Protein AF-A0A7J6PJ29-F1 (afdb_monomer_lite)

Sequence (1153 aa):
MRRGGLGAAGVARRRQENRRMERIGESLEAVRLETVKEQCDTFKERLQEFATKYRSKIESDATFRAQFLGMCQSVGVDPLQSTKSVFGSMLGLGRFYAELGVQILTLCLATREDNGGLLDMDDCLAMLQNVRATTSDAISREDVTKAISELSVLGAGGVSIVWGERGKAFISSVPDAFNADQTSAISLIVSQGGHISLTELARQLDWTAERTDNASSSLLREGLVWLDVDPSTQERVVQQRHCEQHSMSSIMQPTGNIEALLTSSLIDILLDNYYCTLTMNGGDTSVEPLLPSIDREEVKLRSCITNLAVIAAPQIISMVLNYVPQTINVFFISRLGDADMLAAVGLANLVFNIGGVSCGYGINQAIETLVSQSRGHGGHHLASVHMAKGMCIGLLLSTILFIVLQFTEVALNFLGQDPVVAKHAMDYVNSASIGIWPAIQYDCIMRFLLCYHHPHVCTWIYAITSALHVLWCYLLVTPSSVLAGAGVAMALTFVGCWVLGILYFVFAMINPSITAIPRDALPRFTRAMFRGWWEYLKIGIPSMITLCSEWWAYEICTLIVGLLQDSAQLAAHVSVCNVSVLMFMMSYGLQTGLSAKIGAAVGSGNLHLARTYCKAAVIMGGGMLIVIEFILITFKMSIVNFYSAPEPEVMVSVYLATLLFPYLGIQEVFDFAQACMQGVFKGLGIQRYAAIVNLCSYYLCMLPLGYLFCIHFELGVFGMWTAFIVSVAAVISMVLNYIPQTINVYFISRLGDADMLAGIGLANLVFNIGGVSCGYGMNQAIETLVSQSRGQGDHKLASTSMARGMIIAMAMSTVLFGLLQLTEVLLTLLGQDPVIANHAMRYVNSASIGIWPAIQYDCIMRFLLCYHHPHVCTWIYAITSALHVFWCYVLVNPVSGLAGAGSAMALTYTTCWVLGILYFVFAMINPSITAIPRDALPRFTRAMFRGWWEYLKIGIPSMITLCSEWWAYEIATLIVGLLHDSNQLAAHVSICNLFVVIFMLSYGLQTGLSAKVGSAVGAGELHLAKLYCKAGVVIGGSMITIVILLLCIFRGSIVRLYAEKEPEVAVYELYLVRPLLCLIIPFDFAQSCMQGVFKGLGIQRYAAPVNIFSYYILMLPLGYFLSVDVGLGVDGMWLGFAAGASVIAASYTAILA

Organism: Perkinsus olseni (NCBI:txid32597)

pLDDT: mean 74.95, std 16.07, range [22.77, 96.69]

InterPro domains:
  IPR002528 Multi antimicrobial extrusion protein [PF01554] (314-475)
  IPR002528 Multi antimicrobial extrusion protein [PF01554] (542-708)
  IPR002528 Multi antimicrobial extrusion protein [PF01554] (730-890)
  IPR002528 Multi antimicrobial extrusion protein [PF01554] (957-1120)
  IPR002528 Multi antimicrobial extrusion protein [TIGR00797] (314-721)
  IPR002528 Multi antimicrobial extrusion protein [TIGR00797] (730-1134)
  IPR036388 Winged helix-like DNA-binding domain superfamily [G3DSA:1.10.10.10] (92-174)
  IPR036388 Winged helix-like DNA-binding domain superfamily [G3DSA:1.10.10.10] (175-248)
  IPR036390 Winged helix DNA-binding domain superfamily [SSF46785] (25-176)
  IPR040608 Snf8/Vps36 family [PF04157] (7-228)

Foldseek 3Di:
DDDDDPDPVVVVVVVVVVVVVVVVVVVVVVVVVVVVVVVLVVVVVVLLVVCLVCLVVLQQPPVVVVVNQVVCVVSPHHLQPDCPDPSCVRRVLVVVLQVLLVLLLVVLVVCCLAQVQKAFLVNSQVVVCVVCVVPNHRDDSVSNQVSQVVQCLLDQQGWDWDADPPGTIITGRHSDDDDPLLVLLQVVCVVVVFKDFLVVSCVVVVHDSVSSCVSLVVCVVSVQWDWDADPPPRTIMIGGNHDDDPDPPPPPDPPDDPCVQPDDDPLRVLLVVLVVVVSRPPPDPDDDQPDDPDDPDPPDLVVLLVLLCLLLVLLLLLLLLVCLLLVLLLVLLVVLVDPLLNLLSVLLVLCCCLLFQLLLLLLLLLLLQQLLLCVLSVNLLSNLLLLLLSLVVSQVSLVVSLVVLCCQLVVCVVVVHDSSSSVLSSLLNNLQSLQRSLLSNLSSLCLLCSLLSNSNLSSVQSVVLSVVLNVQCVVQCVPPVGSNSSSNSNSVSSVSSSVSSVVVLVVCCVCVVVSVRDNSNRHDPDPSSVPDSVVSCLLSVLSSLLRSLVSVLLVVLLVLLVVVVDPLLSLLSVLLVVLLSSLLSSLLSSLSSLLSQLLSCVSNVNVVSNVSSLVSLVVVLLVSLVVSLVCCLVCVLVSLPVSFDPDPVNVSSSVSSSVLSLLSSLLSVVSSVLSSVCSSCSSSSNSNVSSVLSNCLSPVQLSVQLNCQQPVVVVRSVSNSVSSNCSDQLLLLLVLVCLLLVLLLVLLVVVVDPLLSLLSVLLVLCCCQLFDLLLLLLLLLLLLQLLLCVLLVNLLSNQLLLLLSLVVSQVSLVVSLVVLLCQLVVCVVVVHDSSSSVSSSLLSNQQSLLRSLQSNLSSLCSNCLLLVNSNLSSVLSVVLSVVLNVQSVVQCPPHGNSNSSSNSNSVSSNSSSVSSVVVLVVCCVCVVVSVRDNSNHHDPDPSSVPPSVVSCLLSVLSSLLRSLVSVLLVVLLVLLVVVVDPLLSLLSVLVVVVVVSLVSVLLSLLSNLLSQLLSCVSNVNVVSNVVSLVVSCVVLVSSLVSVLVSLVSCQLVSLCVRQVPPVSSSVVNSVVSPCLSSLLSSLQSLLSSLNSSCSSVSNSVQLSVLSNCLRPVQLNVQLSCQQPVVVPRSSSNSVSSSSSSNSSSVSSVVVVD

Radius of gyration: 37.04 Å; chains: 1; bounding box: 108×107×105 Å

Secondary structure (DSSP, 8-state):
-------HHHHHHHHHHHHHHHHHHHHHHHHHHHHHHHHHHHHHHHHHHHHHHTHHHHHH-HHHHHHHHHHHHHTT--TTS-TTSHHHHHH-HHHHHHHHHHHHHHHHHHHHHHHTTEEEHHHHHHHHHHHTTTS-----HHHHHHHHHHHGGG-TTS-EEEE-TTS-EEEE--SSPPPHHHHHHHHHHHHTTSEEEHHHHHHHTT--HHHHHHHHHHHHHTTSEEEEE-TTT--EEEEE-------TTSS-S----SGGGS---HHHHHHHHHHHHHTT----TT--------------HHHHHHHHHHHHHHHHHHHHHHHHHHHHHHHHHHTTT-HHHHHHHHHHHHHHIIIIIHHHHHHHHHHHHHHHHHHHTT-HHHHHHHHHHHHHHHHHHHHHHHHHHTTHHHHHHHTT--HHHHHHHHHHHHHHHTTHHHHHHHHHHHHHHHHTT-HHHHHHHHHHHHHHHHHHHHHHTTTT-STHHHHHHHHHHHHHHHHHHHHHHHHHHH-HHHH---TTTS----GGGGS-HHHHHHHHHHHHHHHHHHHHHHHHHHHHHHTT--HHHHHHHHHHHHHHHHHHHHHHHHHHHHHHHHHHHHHTT-HHHHHHHHHHHHHHHHHHHHHHHHHHHHHHHHHHHHHS-S-TTTHHHHHHHHHHHHHHHHHHHHHHHHHHHHHHHHHHT-THHHHHHHHIIIIIIIHHHHHIIIIIT--HHHHHHHHHHTTSHHHHHHHHHHHHHHHHHHHHHTTT-HHHHHHHHHHHHHHIIIIIHHHHHHHHHHHHHHHHHHHTT-HHHHHHHHHHHHHHHHHHHHHHHHHHTTHHHHHHHTT--HHHHHHHHHHHHHHHTTHHHHHHHHHHHHHHHHTT-HHHHHHHHHHHHHHHHHHHHHHIIIIITHHHHHHHHHHHHHHHHHHHHHHHHHHHH-HHHH---TTTS----GGGGS-HHHHHHHHHHHHHHHHHHHHHHHHHHHHHHTT--HHHHHHHHHHHHHHHHHHHHHHHHHHHHHHHHHHHHHTT-HHHHHHHHHHHHHHHHHHHHHHHHHHHHHHHHHHHHH-TT-HHHHHHHHHHSSHHHHHHHHHHHHHHHHHHHHHHHT-HHHHHHHHHIIIIIIIHHHHHIIIIIS--THHHHHHHHHHHHHHHHHHHHHHH-

Structure (mmCIF, N/CA/C/O backbone):
data_AF-A0A7J6PJ29-F1
#
_entry.id   AF-A0A7J6PJ29-F1
#
loop_
_atom_site.group_PDB
_atom_site.id
_atom_site.type_symbol
_atom_site.label_atom_id
_atom_site.label_alt_id
_atom_site.label_comp_id
_atom_site.label_asym_id
_atom_site.label_entity_id
_atom_site.label_seq_id
_atom_site.pdbx_PDB_ins_code
_atom_site.Cartn_x
_atom_site.Cartn_y
_atom_site.Cartn_z
_atom_site.occupancy
_atom_site.B_iso_or_equiv
_atom_site.auth_seq_id
_atom_site.auth_comp_id
_atom_site.auth_asym_id
_atom_site.auth_atom_id
_atom_site.pdbx_PDB_model_num
ATOM 1 N N . MET A 1 1 ? 65.678 70.830 -12.222 1.00 39.97 1 MET A N 1
ATOM 2 C CA . MET A 1 1 ? 64.272 71.236 -11.986 1.00 39.97 1 MET A CA 1
ATOM 3 C C . MET A 1 1 ? 63.480 70.028 -11.490 1.00 39.97 1 MET A C 1
ATOM 5 O O . MET A 1 1 ? 63.376 69.050 -12.218 1.00 39.97 1 MET A O 1
ATOM 9 N N . ARG A 1 2 ? 62.995 70.055 -10.239 1.00 38.34 2 ARG A N 1
ATOM 10 C CA . ARG A 1 2 ? 62.163 68.997 -9.630 1.00 38.34 2 ARG A CA 1
ATOM 11 C C . ARG A 1 2 ? 60.719 69.114 -10.145 1.00 38.34 2 ARG A C 1
ATOM 13 O O . ARG A 1 2 ? 60.108 70.161 -9.967 1.00 38.34 2 ARG A O 1
ATOM 20 N N . ARG A 1 3 ? 60.176 68.055 -10.758 1.00 44.00 3 ARG A N 1
ATOM 21 C CA . ARG A 1 3 ? 58.744 67.909 -11.084 1.00 44.00 3 ARG A CA 1
ATOM 22 C C . ARG A 1 3 ? 58.047 67.201 -9.915 1.00 44.00 3 ARG A C 1
ATOM 24 O O . ARG A 1 3 ? 58.314 66.029 -9.674 1.00 44.00 3 ARG A O 1
ATOM 31 N N . GLY A 1 4 ? 57.214 67.926 -9.168 1.00 42.16 4 GLY A N 1
ATOM 32 C CA . GLY A 1 4 ? 56.374 67.391 -8.091 1.00 42.16 4 GLY A CA 1
ATOM 33 C C . GLY A 1 4 ? 55.063 66.826 -8.639 1.00 42.16 4 GLY A C 1
ATOM 34 O O . GLY A 1 4 ? 54.420 67.457 -9.476 1.00 42.16 4 GLY A O 1
ATOM 35 N N . GLY A 1 5 ? 54.704 65.622 -8.193 1.00 48.06 5 GLY A N 1
ATOM 36 C CA . GLY A 1 5 ? 53.523 64.881 -8.627 1.00 48.06 5 GLY A CA 1
ATOM 37 C C . GLY A 1 5 ? 52.202 65.495 -8.157 1.00 48.06 5 GLY A C 1
ATOM 38 O O . GLY A 1 5 ? 52.035 65.839 -6.989 1.00 48.06 5 GLY A O 1
ATOM 39 N N . LEU A 1 6 ? 51.241 65.572 -9.077 1.00 51.69 6 LEU A N 1
ATOM 40 C CA . LEU A 1 6 ? 49.827 65.797 -8.784 1.00 51.69 6 LEU A CA 1
ATOM 41 C C . LEU A 1 6 ? 49.215 64.446 -8.395 1.00 51.69 6 LEU A C 1
ATOM 43 O O . LEU A 1 6 ? 49.084 63.536 -9.210 1.00 51.69 6 LEU A O 1
ATOM 47 N N . GLY A 1 7 ? 48.976 64.303 -7.092 1.00 50.84 7 GLY A N 1
ATOM 48 C CA . GLY A 1 7 ? 48.805 63.029 -6.408 1.00 50.84 7 GLY A CA 1
ATOM 49 C C . GLY A 1 7 ? 47.448 62.351 -6.589 1.00 50.84 7 GLY A C 1
ATOM 50 O O . GLY A 1 7 ? 46.387 62.978 -6.589 1.00 50.84 7 GLY A O 1
ATOM 51 N N . ALA A 1 8 ? 47.507 61.019 -6.587 1.00 58.69 8 ALA A N 1
ATOM 52 C CA . ALA A 1 8 ? 46.383 60.091 -6.467 1.00 58.69 8 ALA A CA 1
ATOM 53 C C . ALA A 1 8 ? 45.410 60.416 -5.306 1.00 58.69 8 ALA A C 1
ATOM 55 O O . ALA A 1 8 ? 44.245 60.020 -5.345 1.00 58.69 8 ALA A O 1
ATOM 56 N N . ALA A 1 9 ? 45.849 61.197 -4.312 1.00 58.47 9 ALA A N 1
ATOM 57 C CA . ALA A 1 9 ? 45.034 61.669 -3.194 1.00 58.47 9 ALA A CA 1
ATOM 58 C C . ALA A 1 9 ? 43.838 62.547 -3.620 1.00 58.47 9 ALA A C 1
ATOM 60 O O . ALA A 1 9 ? 42.768 62.450 -3.021 1.00 58.47 9 ALA A O 1
ATOM 61 N N . GLY A 1 10 ? 43.968 63.363 -4.676 1.00 66.00 10 GLY A N 1
ATOM 62 C CA . GLY A 1 10 ? 42.871 64.220 -5.153 1.00 66.00 10 GLY A CA 1
ATOM 63 C C . GLY A 1 10 ? 41.741 63.432 -5.825 1.00 66.00 10 GLY A C 1
ATOM 64 O O . GLY A 1 10 ? 40.561 63.702 -5.602 1.00 66.00 10 GLY A O 1
ATOM 65 N N . VAL A 1 11 ? 42.097 62.397 -6.591 1.00 66.12 11 VAL A N 1
ATOM 66 C CA . VAL A 1 11 ? 41.135 61.501 -7.257 1.00 66.12 11 VAL A CA 1
ATOM 67 C C . VAL A 1 11 ? 40.449 60.582 -6.243 1.00 66.12 11 VAL A C 1
ATOM 69 O O . VAL A 1 11 ? 39.245 60.342 -6.348 1.00 66.12 11 VAL A O 1
ATOM 72 N N . ALA A 1 12 ? 41.182 60.118 -5.224 1.00 66.00 12 ALA A N 1
ATOM 73 C CA . ALA A 1 12 ? 40.615 59.342 -4.124 1.00 66.00 12 ALA A CA 1
ATOM 74 C C . ALA A 1 12 ? 39.583 60.156 -3.324 1.00 66.00 12 ALA A C 1
ATOM 76 O O . ALA A 1 12 ? 38.481 59.667 -3.076 1.00 66.00 12 ALA A O 1
ATOM 77 N N . ARG A 1 13 ? 39.892 61.423 -3.008 1.00 70.62 13 ARG A N 1
ATOM 78 C CA . ARG A 1 13 ? 38.982 62.318 -2.277 1.00 70.62 13 ARG A CA 1
ATOM 79 C C . ARG A 1 13 ? 37.697 62.604 -3.059 1.00 70.62 13 ARG A C 1
ATOM 81 O O . ARG A 1 13 ? 36.612 62.496 -2.499 1.00 70.62 13 ARG A O 1
ATOM 88 N N . ARG A 1 14 ? 37.803 62.848 -4.371 1.00 71.06 14 ARG A N 1
ATOM 89 C CA . ARG A 1 14 ? 36.641 63.094 -5.245 1.00 71.06 14 ARG A CA 1
ATOM 90 C C . ARG A 1 14 ? 35.755 61.853 -5.420 1.00 71.06 14 ARG A C 1
ATOM 92 O O . ARG A 1 14 ? 34.534 61.962 -5.422 1.00 71.06 14 ARG A O 1
ATOM 99 N N . ARG A 1 15 ? 36.348 60.652 -5.499 1.00 69.88 15 ARG A N 1
ATOM 100 C CA . ARG A 1 15 ? 35.589 59.383 -5.478 1.00 69.88 15 ARG A CA 1
ATOM 101 C C . ARG A 1 15 ? 34.882 59.157 -4.143 1.00 69.88 15 ARG A C 1
ATOM 103 O O . ARG A 1 15 ? 33.774 58.630 -4.131 1.00 69.88 15 ARG A O 1
ATOM 110 N N . GLN A 1 16 ? 35.509 59.538 -3.033 1.00 73.88 16 GLN A N 1
ATOM 111 C CA . GLN A 1 16 ? 34.916 59.395 -1.706 1.00 73.88 16 GLN A CA 1
ATOM 112 C C . GLN A 1 16 ? 33.753 60.374 -1.488 1.00 73.88 16 GLN A C 1
ATOM 114 O O . GLN A 1 16 ? 32.744 59.981 -0.908 1.00 73.88 16 GLN A O 1
ATOM 119 N N . GLU A 1 17 ? 33.858 61.605 -1.995 1.00 74.75 17 GLU A N 1
ATOM 120 C CA . GLU A 1 17 ? 32.758 62.578 -1.993 1.00 74.75 17 GLU A CA 1
ATOM 121 C C . GLU A 1 17 ? 31.584 62.126 -2.867 1.00 74.75 17 GLU A C 1
ATOM 123 O O . GLU A 1 17 ? 30.453 62.129 -2.383 1.00 74.75 17 GLU A O 1
ATOM 128 N N . ASN A 1 18 ? 31.833 61.625 -4.083 1.00 74.69 18 ASN A N 1
ATOM 129 C CA . ASN A 1 18 ? 30.766 61.092 -4.940 1.00 74.69 18 ASN A CA 1
ATOM 130 C C . ASN A 1 18 ? 30.042 59.902 -4.286 1.00 74.69 18 ASN A C 1
ATOM 132 O O . ASN A 1 18 ? 28.819 59.903 -4.219 1.00 74.69 18 ASN A O 1
ATOM 136 N N . ARG A 1 19 ? 30.776 58.948 -3.689 1.00 71.62 19 ARG A N 1
ATOM 137 C CA . ARG A 1 19 ? 30.170 57.822 -2.944 1.00 71.62 19 ARG A CA 1
ATOM 138 C C . ARG A 1 19 ? 29.407 58.256 -1.693 1.00 71.62 19 ARG A C 1
ATOM 140 O O . ARG A 1 19 ? 28.595 57.495 -1.168 1.00 71.62 19 ARG A O 1
ATOM 147 N N . ARG A 1 20 ? 29.730 59.424 -1.131 1.00 75.38 20 ARG A N 1
ATOM 148 C CA . ARG A 1 20 ? 28.996 59.995 0.003 1.00 75.38 20 ARG A CA 1
ATOM 149 C C . ARG A 1 20 ? 27.706 60.654 -0.476 1.00 75.38 20 ARG A C 1
ATOM 151 O O . ARG A 1 20 ? 26.688 60.476 0.180 1.00 75.38 20 ARG A O 1
ATOM 158 N N . MET A 1 21 ? 27.738 61.362 -1.605 1.00 74.06 21 MET A N 1
ATOM 159 C CA . MET A 1 21 ? 26.539 61.918 -2.237 1.00 74.06 21 MET A CA 1
ATOM 160 C C . MET A 1 21 ? 25.582 60.826 -2.726 1.00 74.06 21 MET A C 1
ATOM 162 O O . MET A 1 21 ? 24.392 60.946 -2.466 1.00 74.06 21 MET A O 1
ATOM 166 N N . GLU A 1 22 ? 26.086 59.746 -3.332 1.00 72.69 22 GLU A N 1
ATOM 167 C CA . GLU A 1 22 ? 25.273 58.579 -3.718 1.00 72.69 22 GLU A CA 1
ATOM 168 C C . GLU A 1 22 ? 24.584 57.954 -2.504 1.00 72.69 22 GLU A C 1
ATOM 170 O O . GLU A 1 22 ? 23.367 57.820 -2.502 1.00 72.69 22 GLU A O 1
ATOM 175 N N . ARG A 1 23 ? 25.321 57.689 -1.416 1.00 72.12 23 ARG A N 1
ATOM 176 C CA . ARG A 1 23 ? 24.724 57.137 -0.186 1.00 72.12 23 ARG A CA 1
ATOM 177 C C . ARG A 1 23 ? 23.685 58.054 0.456 1.00 72.12 23 ARG A C 1
ATOM 179 O O . ARG A 1 23 ? 22.701 57.571 1.005 1.00 72.12 23 ARG A O 1
ATOM 186 N N . ILE A 1 24 ? 23.898 59.370 0.410 1.00 77.56 24 ILE A N 1
ATOM 187 C CA . ILE A 1 24 ? 22.907 60.334 0.902 1.00 77.56 24 ILE A CA 1
ATOM 188 C C . ILE A 1 24 ? 21.669 60.334 -0.010 1.00 77.56 24 ILE A C 1
ATOM 190 O O . ILE A 1 24 ? 20.556 60.319 0.509 1.00 77.56 24 ILE A O 1
ATOM 194 N N . GLY A 1 25 ? 21.847 60.277 -1.334 1.00 73.38 25 GLY A N 1
ATOM 195 C CA . GLY A 1 25 ? 20.760 60.135 -2.309 1.00 73.38 25 GLY A CA 1
ATOM 196 C C . GLY A 1 25 ? 19.932 58.866 -2.097 1.00 73.38 25 GLY A C 1
ATOM 197 O O . GLY A 1 25 ? 18.717 58.963 -1.956 1.00 73.38 25 GLY A O 1
ATOM 198 N N . GLU A 1 26 ? 20.589 57.713 -1.952 1.00 71.25 26 GLU A N 1
ATOM 199 C CA . GLU A 1 26 ? 19.940 56.426 -1.661 1.00 71.25 26 GLU A CA 1
ATOM 200 C C . GLU A 1 26 ? 19.160 56.476 -0.339 1.00 71.25 26 GLU A C 1
ATOM 202 O O . GLU A 1 26 ? 18.029 56.001 -0.264 1.00 71.25 26 GLU A O 1
ATOM 207 N N . SER A 1 27 ? 19.718 57.111 0.701 1.00 73.12 27 SER A N 1
ATOM 208 C CA . SER A 1 27 ? 19.022 57.264 1.986 1.00 73.12 27 SER A CA 1
ATOM 209 C C . SER A 1 27 ? 17.796 58.185 1.902 1.00 73.12 27 SER A C 1
ATOM 211 O O . SER A 1 27 ? 16.777 57.908 2.527 1.00 73.12 27 SER A O 1
ATOM 213 N N . LEU A 1 28 ? 17.855 59.254 1.103 1.00 74.50 28 LEU A N 1
ATOM 214 C CA . LEU A 1 28 ? 16.736 60.177 0.885 1.00 74.50 28 LEU A CA 1
ATOM 215 C C . LEU A 1 28 ? 15.619 59.553 0.043 1.00 74.50 28 LEU A C 1
ATOM 217 O O . LEU A 1 28 ? 14.444 59.785 0.335 1.00 74.50 28 LEU A O 1
ATOM 221 N N . GLU A 1 29 ? 15.963 58.762 -0.976 1.00 72.25 29 GLU A N 1
ATOM 222 C CA . GLU A 1 29 ? 14.987 57.977 -1.736 1.00 72.25 29 GLU A CA 1
ATOM 223 C C . GLU A 1 29 ? 14.331 56.913 -0.860 1.00 72.25 29 GLU A C 1
ATOM 225 O O . GLU A 1 29 ? 13.106 56.805 -0.882 1.00 72.25 29 GLU A O 1
ATOM 230 N N . ALA A 1 30 ? 15.107 56.205 -0.032 1.00 70.06 30 ALA A N 1
ATOM 231 C CA . ALA A 1 30 ? 14.578 55.221 0.908 1.00 70.06 30 ALA A CA 1
ATOM 232 C C . ALA A 1 30 ? 13.588 55.853 1.899 1.00 70.06 30 ALA A C 1
ATOM 234 O O . ALA A 1 30 ? 12.477 55.352 2.043 1.00 70.06 30 ALA A O 1
ATOM 235 N N . VAL A 1 31 ? 13.931 57.000 2.497 1.00 77.69 31 VAL A N 1
ATOM 236 C CA . VAL A 1 31 ? 13.043 57.713 3.435 1.00 77.69 31 VAL A CA 1
ATOM 237 C C . VAL A 1 31 ? 11.776 58.233 2.742 1.00 77.69 31 VAL A C 1
ATOM 239 O O . VAL A 1 31 ? 10.684 58.142 3.305 1.00 77.69 31 VAL A O 1
ATOM 242 N N . ARG A 1 32 ? 11.871 58.748 1.505 1.00 70.88 32 ARG A N 1
ATOM 243 C CA . ARG A 1 32 ? 10.683 59.163 0.731 1.00 70.88 32 ARG A CA 1
ATOM 244 C C . ARG A 1 32 ? 9.782 57.982 0.383 1.00 70.88 32 ARG A C 1
ATOM 246 O O . ARG A 1 32 ? 8.567 58.108 0.508 1.00 70.88 32 ARG A O 1
ATOM 253 N N . LEU A 1 33 ? 10.362 56.859 -0.037 1.00 70.81 33 LEU A N 1
ATOM 254 C CA . LEU A 1 33 ? 9.629 55.623 -0.319 1.00 70.81 33 LEU A CA 1
ATOM 255 C C . LEU A 1 33 ? 8.930 55.096 0.932 1.00 70.81 33 LEU A C 1
ATOM 257 O O . LEU A 1 33 ? 7.771 54.705 0.855 1.00 70.81 33 LEU A O 1
ATOM 261 N N . GLU A 1 34 ? 9.605 55.135 2.078 1.00 75.44 34 GLU A N 1
ATOM 262 C CA . GLU A 1 34 ? 9.050 54.700 3.358 1.00 75.44 34 GLU A CA 1
ATOM 263 C C . GLU A 1 34 ? 7.885 55.596 3.804 1.00 75.44 34 GLU A C 1
ATOM 265 O O . GLU A 1 34 ? 6.825 55.088 4.160 1.00 75.44 34 GLU A O 1
ATOM 270 N N . THR A 1 35 ? 8.009 56.917 3.634 1.00 75.12 35 THR A N 1
ATOM 271 C CA . THR A 1 35 ? 6.927 57.872 3.940 1.00 75.12 35 THR A CA 1
ATOM 272 C C . THR A 1 35 ? 5.705 57.672 3.031 1.00 75.12 35 THR A C 1
ATOM 274 O O . THR A 1 35 ? 4.566 57.687 3.498 1.00 75.12 35 THR A O 1
ATOM 277 N N . VAL A 1 36 ? 5.910 57.467 1.723 1.00 72.88 36 VAL A N 1
ATOM 278 C CA . VAL A 1 36 ? 4.807 57.184 0.782 1.00 72.88 36 VAL A CA 1
ATOM 279 C C . VAL A 1 36 ? 4.146 55.847 1.117 1.00 72.88 36 VAL A C 1
ATOM 281 O O . VAL A 1 36 ? 2.923 55.727 1.055 1.00 72.88 36 VAL A O 1
ATOM 284 N N . LYS A 1 37 ? 4.941 54.855 1.528 1.00 68.00 37 LYS A N 1
ATOM 285 C CA . LYS A 1 37 ? 4.444 53.542 1.933 1.00 68.00 37 LYS A CA 1
ATOM 286 C C . LYS A 1 37 ? 3.575 53.627 3.191 1.00 68.00 37 LYS A C 1
ATOM 288 O O . LYS A 1 37 ? 2.469 53.101 3.167 1.00 68.00 37 LYS A O 1
ATOM 293 N N . GLU A 1 38 ? 3.997 54.368 4.217 1.00 76.56 38 GLU A N 1
ATOM 294 C CA . GLU A 1 38 ? 3.183 54.617 5.421 1.00 76.56 38 GLU A CA 1
ATOM 295 C C . GLU A 1 38 ? 1.847 55.304 5.101 1.00 76.56 38 GLU A C 1
ATOM 297 O O . GLU A 1 38 ? 0.802 54.939 5.651 1.00 76.56 38 GLU A O 1
ATOM 302 N N . GLN A 1 39 ? 1.844 56.279 4.186 1.00 74.19 39 GLN A N 1
ATOM 303 C CA . GLN A 1 39 ? 0.609 56.944 3.761 1.00 74.19 39 GLN A CA 1
ATOM 304 C C . GLN A 1 39 ? -0.330 55.993 3.004 1.00 74.19 39 GLN A C 1
ATOM 306 O O . GLN A 1 39 ? -1.538 56.000 3.257 1.00 74.19 39 GLN A O 1
ATOM 311 N N . CYS A 1 40 ? 0.204 55.142 2.123 1.00 66.88 40 CYS A N 1
ATOM 312 C CA . CYS A 1 40 ? -0.570 54.101 1.444 1.00 66.88 40 CYS A CA 1
ATOM 313 C C . CYS A 1 40 ? -1.130 53.060 2.422 1.00 66.88 40 CYS A C 1
ATOM 315 O O . CYS A 1 40 ? -2.287 52.658 2.279 1.00 66.88 40 CYS A O 1
ATOM 317 N N . ASP A 1 41 ? -0.350 52.654 3.424 1.00 68.38 41 ASP A N 1
ATOM 318 C CA . ASP A 1 41 ? -0.777 51.686 4.436 1.00 68.38 41 ASP A CA 1
ATOM 319 C C . ASP A 1 41 ? -1.902 52.262 5.313 1.00 68.38 41 ASP A C 1
ATOM 321 O O . ASP A 1 41 ? -2.939 51.618 5.485 1.00 68.38 41 ASP A O 1
ATOM 325 N N . THR A 1 42 ? -1.776 53.523 5.743 1.00 76.50 42 THR A N 1
ATOM 326 C CA . THR A 1 42 ? -2.830 54.233 6.495 1.00 76.50 42 THR A CA 1
ATOM 327 C C . THR A 1 42 ? -4.118 54.368 5.673 1.00 76.50 42 THR A C 1
ATOM 329 O O . THR A 1 42 ? -5.226 54.175 6.177 1.00 76.50 42 THR A O 1
ATOM 332 N N . PHE A 1 43 ? -4.003 54.687 4.381 1.00 70.62 43 PHE A N 1
ATOM 333 C CA . PHE A 1 43 ? -5.163 54.809 3.498 1.00 70.62 43 PHE A CA 1
ATOM 334 C C . PHE A 1 43 ? -5.855 53.458 3.268 1.00 70.62 43 PHE A C 1
ATOM 336 O O . PHE A 1 43 ? -7.084 53.368 3.296 1.00 70.62 43 PHE A O 1
ATOM 343 N N . LYS A 1 44 ? -5.073 52.388 3.092 1.00 66.88 44 LYS A N 1
ATOM 344 C CA . LYS A 1 44 ? -5.573 51.017 2.952 1.00 66.88 44 LYS A CA 1
ATOM 345 C C . LYS A 1 44 ? -6.339 50.566 4.195 1.00 66.88 44 LYS A C 1
ATOM 347 O O . LYS A 1 44 ? -7.392 49.950 4.051 1.00 66.88 44 LYS A O 1
ATOM 352 N N . GLU A 1 45 ? -5.858 50.909 5.387 1.00 72.31 45 GLU A N 1
ATOM 353 C CA . GLU A 1 45 ? -6.535 50.615 6.654 1.00 72.31 45 GLU A CA 1
ATOM 354 C C . GLU A 1 45 ? -7.897 51.330 6.747 1.00 72.31 45 GLU A C 1
ATOM 356 O O . GLU A 1 45 ? -8.919 50.701 7.024 1.00 72.31 45 GLU A O 1
ATOM 361 N N . ARG A 1 46 ? -7.967 52.617 6.375 1.00 78.44 46 ARG A N 1
ATOM 362 C CA . ARG A 1 46 ? -9.240 53.366 6.314 1.00 78.44 46 ARG A CA 1
ATOM 363 C C . ARG A 1 46 ? -10.220 52.808 5.285 1.00 78.44 46 ARG A C 1
ATOM 365 O O . ARG A 1 46 ? -11.425 52.752 5.539 1.00 78.44 46 ARG A O 1
ATOM 372 N N . LEU A 1 47 ? -9.719 52.374 4.131 1.00 73.62 47 LEU A N 1
ATOM 373 C CA . LEU A 1 47 ? -10.532 51.745 3.092 1.00 73.62 47 LEU A CA 1
ATOM 374 C C . LEU A 1 47 ? -11.098 50.392 3.563 1.00 73.62 47 LEU A C 1
ATOM 376 O O . LEU A 1 47 ? -12.243 50.065 3.253 1.00 73.62 47 LEU A O 1
ATOM 380 N N . GLN A 1 48 ? -10.335 49.633 4.358 1.00 70.19 48 GLN A N 1
ATOM 381 C CA . GLN A 1 48 ? -10.791 48.391 4.995 1.00 70.19 48 GLN A CA 1
ATOM 382 C C . GLN A 1 48 ? -11.858 48.644 6.065 1.00 70.19 48 GLN A C 1
ATOM 384 O O . GLN A 1 48 ? -12.869 47.938 6.101 1.00 70.19 48 GLN A O 1
ATOM 389 N N . GLU A 1 49 ? -11.697 49.675 6.898 1.00 77.25 49 GLU A N 1
ATOM 390 C CA . GLU A 1 49 ? -12.733 50.086 7.856 1.00 77.25 49 GLU A CA 1
ATOM 391 C C . GLU A 1 49 ? -14.043 50.451 7.137 1.00 77.25 49 GLU A C 1
ATOM 393 O O . GLU A 1 49 ? -15.123 50.002 7.536 1.00 77.25 49 GLU A O 1
ATOM 398 N N . PHE A 1 50 ? -13.956 51.213 6.039 1.00 80.56 50 PHE A N 1
ATOM 399 C CA . PHE A 1 50 ? -15.114 51.584 5.222 1.00 80.56 50 PHE A CA 1
ATOM 400 C C . PHE A 1 50 ? -15.804 50.353 4.614 1.00 80.56 50 PHE A C 1
ATOM 402 O O . PHE A 1 50 ? -17.020 50.193 4.752 1.00 80.56 50 PHE A O 1
ATOM 409 N N . ALA A 1 51 ? -15.026 49.459 3.998 1.00 72.81 51 ALA A N 1
ATOM 410 C CA . ALA A 1 51 ? -15.496 48.199 3.426 1.00 72.81 51 ALA A CA 1
ATOM 411 C C . ALA A 1 51 ? -16.227 47.329 4.459 1.00 72.81 51 ALA A C 1
ATOM 413 O O . ALA A 1 51 ? -17.318 46.828 4.197 1.00 72.81 51 ALA A O 1
ATOM 414 N N . THR A 1 52 ? -15.666 47.200 5.662 1.00 73.44 52 THR A N 1
ATOM 415 C CA . THR A 1 52 ? -16.264 46.411 6.751 1.00 73.44 52 THR A CA 1
ATOM 416 C C . THR A 1 52 ? -17.587 47.010 7.208 1.00 73.44 52 THR A C 1
ATOM 418 O O . THR A 1 52 ? -18.575 46.297 7.378 1.00 73.44 52 THR A O 1
ATOM 421 N N . LYS A 1 53 ? -17.620 48.335 7.389 1.00 81.00 53 LYS A N 1
ATOM 422 C CA . LYS A 1 53 ? -18.789 49.053 7.900 1.00 81.00 53 LYS A CA 1
ATOM 423 C C . LYS A 1 53 ? -19.977 49.001 6.941 1.00 81.00 53 LYS A C 1
ATOM 425 O O . LYS A 1 53 ? -21.114 48.901 7.396 1.00 81.00 53 LYS A O 1
ATOM 430 N N . TYR A 1 54 ? -19.727 49.066 5.635 1.00 80.38 54 TYR A N 1
ATOM 431 C CA . TYR A 1 54 ? -20.777 49.088 4.611 1.00 80.38 54 TYR A CA 1
ATOM 432 C C . TYR A 1 54 ? -20.925 47.768 3.846 1.00 80.38 54 TYR A C 1
ATOM 434 O O . TYR A 1 54 ? -21.631 47.731 2.841 1.00 80.38 54 TYR A O 1
ATOM 442 N N . ARG A 1 55 ? -20.336 46.673 4.345 1.00 76.69 55 ARG A N 1
ATOM 443 C CA . ARG A 1 55 ? -20.321 45.351 3.700 1.00 76.69 55 ARG A CA 1
ATOM 444 C C . ARG A 1 55 ? -21.688 44.894 3.191 1.00 76.69 55 ARG A C 1
ATOM 446 O O . ARG A 1 55 ? -21.826 44.587 2.017 1.00 76.69 55 ARG A O 1
ATOM 453 N N . SER A 1 56 ? -22.709 44.924 4.046 1.00 71.50 56 SER A N 1
ATOM 454 C CA . SER A 1 56 ? -24.057 44.478 3.666 1.00 71.50 56 SER A CA 1
ATOM 455 C C . SER A 1 56 ? -24.666 45.325 2.539 1.00 71.50 56 SER A C 1
ATOM 457 O O . SER A 1 56 ? -25.367 44.783 1.692 1.00 71.50 56 SER A O 1
ATOM 459 N N . LYS A 1 57 ? -24.362 46.631 2.466 1.00 74.81 57 LYS A N 1
ATOM 460 C CA . LYS A 1 57 ? -24.785 47.487 1.342 1.00 74.81 57 LYS A CA 1
ATOM 461 C C . LYS A 1 57 ? -23.984 47.215 0.072 1.00 74.81 57 LYS A C 1
ATOM 463 O O . LYS A 1 57 ? -24.554 47.247 -1.004 1.00 74.81 57 LYS A O 1
ATOM 468 N N . ILE A 1 58 ? -22.690 46.919 0.193 1.00 73.75 58 ILE A N 1
ATOM 469 C CA . ILE A 1 58 ? -21.839 46.522 -0.942 1.00 73.75 58 ILE A CA 1
ATOM 470 C C . ILE A 1 58 ? -22.311 45.175 -1.533 1.00 73.75 58 ILE A C 1
ATOM 472 O O . ILE A 1 58 ? -22.222 44.956 -2.738 1.00 73.75 58 ILE A O 1
ATOM 476 N N . GLU A 1 59 ? -22.837 44.274 -0.704 1.00 67.56 59 GLU A N 1
ATOM 477 C CA . GLU A 1 59 ? -23.382 42.982 -1.144 1.00 67.56 59 GLU A CA 1
ATOM 478 C C . GLU A 1 59 ? -24.801 43.119 -1.739 1.00 67.56 59 GLU A C 1
ATOM 480 O O . GLU A 1 59 ? -25.080 42.541 -2.787 1.00 67.56 59 GLU A O 1
ATOM 485 N N . SER A 1 60 ? -25.677 43.936 -1.141 1.00 65.88 60 SER A N 1
ATOM 486 C CA . SER A 1 60 ? -27.100 44.007 -1.530 1.00 65.88 60 SER A CA 1
ATOM 487 C C . SER A 1 60 ? -27.469 45.084 -2.562 1.00 65.88 60 SER A C 1
ATOM 489 O O . SER A 1 60 ? -28.470 44.921 -3.257 1.00 65.88 60 SER A O 1
ATOM 491 N N . ASP A 1 61 ? -26.696 46.169 -2.692 1.00 75.81 61 ASP A N 1
ATOM 492 C CA . ASP A 1 61 ? -26.990 47.293 -3.595 1.00 75.81 61 ASP A CA 1
ATOM 493 C C . ASP A 1 61 ? -25.937 47.389 -4.710 1.00 75.81 61 ASP A C 1
ATOM 495 O O . ASP A 1 61 ? -24.789 47.787 -4.486 1.00 75.81 61 ASP A O 1
ATOM 499 N N . ALA A 1 62 ? -26.346 47.047 -5.935 1.00 71.19 62 ALA A N 1
ATOM 500 C CA . ALA A 1 62 ? -25.477 47.050 -7.111 1.00 71.19 62 ALA A CA 1
ATOM 501 C C . ALA A 1 62 ? -24.912 48.447 -7.444 1.00 71.19 62 ALA A C 1
ATOM 503 O O . ALA A 1 62 ? -23.752 48.570 -7.841 1.00 71.19 62 ALA A O 1
ATOM 504 N N . THR A 1 63 ? -25.679 49.517 -7.207 1.00 73.19 63 THR A N 1
ATOM 505 C CA . THR A 1 63 ? -25.231 50.896 -7.478 1.00 73.19 63 THR A CA 1
ATOM 506 C C . THR A 1 63 ? -24.159 51.312 -6.473 1.00 73.19 63 THR A C 1
ATOM 508 O O . THR A 1 63 ? -23.129 51.886 -6.836 1.00 73.19 63 THR A O 1
ATOM 511 N N . PHE A 1 64 ? -24.371 50.979 -5.197 1.00 77.81 64 PHE A N 1
ATOM 512 C CA . PHE A 1 64 ? -23.407 51.251 -4.132 1.00 77.81 64 PHE A CA 1
ATOM 513 C C . PHE A 1 64 ? -22.116 50.435 -4.312 1.00 77.81 64 PHE A C 1
ATOM 515 O O . PHE A 1 64 ? -21.012 50.956 -4.125 1.00 77.81 64 PHE A O 1
ATOM 522 N N . ARG A 1 65 ? -22.240 49.171 -4.739 1.00 82.81 65 ARG A N 1
ATOM 523 C CA . ARG A 1 65 ? -21.116 48.290 -5.087 1.00 82.81 65 ARG A CA 1
ATOM 524 C C . ARG A 1 65 ? -20.259 48.869 -6.214 1.00 82.81 65 ARG A C 1
ATOM 526 O O . ARG A 1 65 ? -19.037 48.913 -6.073 1.00 82.81 65 ARG A O 1
ATOM 533 N N . ALA A 1 66 ? -20.875 49.364 -7.287 1.00 71.81 66 ALA A N 1
ATOM 534 C CA . ALA A 1 66 ? -20.161 49.968 -8.413 1.00 71.81 66 ALA A CA 1
ATOM 535 C C . ALA A 1 66 ? -19.361 51.220 -8.000 1.00 71.81 66 ALA A C 1
ATOM 537 O O . ALA A 1 66 ? -18.192 51.363 -8.362 1.00 71.81 66 ALA A O 1
ATOM 538 N N . GLN A 1 67 ? -19.948 52.097 -7.177 1.00 78.56 67 GLN A N 1
ATOM 539 C CA . GLN A 1 67 ? -19.265 53.294 -6.666 1.00 78.56 67 GLN A CA 1
ATOM 540 C C . GLN A 1 67 ? -18.075 52.951 -5.759 1.00 78.56 67 GLN A C 1
ATOM 542 O O . GLN A 1 67 ? -17.016 53.573 -5.859 1.00 78.56 67 GLN A O 1
ATOM 547 N N . PHE A 1 68 ? -18.225 51.936 -4.902 1.00 80.94 68 PHE A N 1
ATOM 548 C CA . PHE A 1 68 ? -17.140 51.445 -4.055 1.00 80.94 68 PHE A CA 1
ATOM 549 C C . PHE A 1 68 ? -15.966 50.908 -4.888 1.00 80.94 68 PHE A C 1
ATOM 551 O O . PHE A 1 68 ? -14.820 51.285 -4.645 1.00 80.94 68 PHE A O 1
ATOM 558 N N . LEU A 1 69 ? -16.243 50.095 -5.912 1.00 72.81 69 LEU A N 1
ATOM 559 C CA . LEU A 1 69 ? -15.212 49.559 -6.807 1.00 72.81 69 LEU A CA 1
ATOM 560 C C . LEU A 1 69 ? -14.491 50.665 -7.593 1.00 72.81 69 LEU A C 1
ATOM 562 O O . LEU A 1 69 ? -13.265 50.627 -7.705 1.00 72.81 69 LEU A O 1
ATOM 566 N N . GLY A 1 70 ? -15.217 51.687 -8.058 1.00 74.19 70 GLY A N 1
ATOM 567 C CA . GLY A 1 70 ? -14.620 52.856 -8.712 1.00 74.19 70 GLY A CA 1
ATOM 568 C C . GLY A 1 70 ? -13.665 53.637 -7.799 1.00 74.19 70 GLY A C 1
ATOM 569 O O . GLY A 1 70 ? -12.603 54.080 -8.239 1.00 74.19 70 GLY A O 1
ATOM 570 N N . MET A 1 71 ? -13.994 53.754 -6.508 1.00 75.94 71 MET A N 1
ATOM 571 C CA . MET A 1 71 ? -13.110 54.364 -5.508 1.00 75.94 71 MET A CA 1
ATOM 572 C C . MET A 1 71 ? -11.859 53.515 -5.239 1.00 75.94 71 MET A C 1
ATOM 574 O O . MET A 1 71 ? -10.779 54.067 -5.056 1.00 75.94 71 MET A O 1
ATOM 578 N N . CYS A 1 72 ? -11.967 52.184 -5.224 1.00 73.19 72 CYS A N 1
ATOM 579 C CA . CYS A 1 72 ? -10.799 51.314 -5.068 1.00 73.19 72 CYS A CA 1
ATOM 580 C C . CYS A 1 72 ? -9.848 51.419 -6.274 1.00 73.19 72 CYS A C 1
ATOM 582 O O . CYS A 1 72 ? -8.632 51.547 -6.103 1.00 73.19 72 CYS A O 1
ATOM 584 N N . GLN A 1 73 ? -10.405 51.452 -7.489 1.00 69.06 73 GLN A N 1
ATOM 585 C CA . GLN A 1 73 ? -9.632 51.521 -8.727 1.00 69.06 73 GLN A CA 1
ATOM 586 C C . GLN A 1 73 ? -8.859 52.839 -8.877 1.00 69.06 73 GLN A C 1
ATOM 588 O O . GLN A 1 73 ? -7.718 52.821 -9.336 1.00 69.06 73 GLN A O 1
ATOM 593 N N . SER A 1 74 ? -9.423 53.974 -8.447 1.00 65.19 74 SER A N 1
ATOM 594 C CA . SER A 1 74 ? -8.747 55.281 -8.526 1.00 65.19 74 SER A CA 1
ATOM 595 C C . SER A 1 74 ? -7.486 55.382 -7.656 1.00 65.19 74 SER A C 1
ATOM 597 O O . SER A 1 74 ? -6.642 56.241 -7.901 1.00 65.19 74 SER A O 1
ATOM 599 N N . VAL A 1 75 ? -7.323 54.475 -6.687 1.00 65.81 75 VAL A N 1
ATOM 600 C CA . VAL A 1 75 ? -6.153 54.392 -5.794 1.00 65.81 75 VAL A CA 1
ATOM 601 C C . VAL A 1 75 ? -5.267 53.178 -6.123 1.00 65.81 75 VAL A C 1
ATOM 603 O O . VAL A 1 75 ? -4.307 52.884 -5.416 1.00 65.81 75 VAL A O 1
ATOM 606 N N . GLY A 1 76 ? -5.559 52.460 -7.214 1.00 59.81 76 GLY A N 1
ATOM 607 C CA . GLY A 1 76 ? -4.793 51.283 -7.634 1.00 59.81 76 GLY A CA 1
ATOM 608 C C . GLY A 1 76 ? -4.963 50.068 -6.717 1.00 59.81 76 GLY A C 1
ATOM 609 O O . GLY A 1 76 ? -4.126 49.166 -6.731 1.00 59.81 76 GLY A O 1
ATOM 610 N N . VAL A 1 77 ? -6.028 50.033 -5.910 1.00 67.69 77 VAL A N 1
ATOM 611 C CA . VAL A 1 77 ? -6.387 48.877 -5.085 1.00 67.69 77 VAL A CA 1
ATOM 612 C C . VAL A 1 77 ? -7.439 48.077 -5.835 1.00 67.69 77 VAL A C 1
ATOM 614 O O . VAL A 1 77 ? -8.544 48.561 -6.056 1.00 67.69 77 VAL A O 1
ATOM 617 N N . ASP A 1 78 ? -7.112 46.843 -6.202 1.00 65.38 78 ASP A N 1
ATOM 618 C CA . ASP A 1 78 ? -8.063 45.938 -6.837 1.00 65.38 78 ASP A CA 1
ATOM 619 C C . ASP A 1 78 ? -8.630 44.942 -5.803 1.00 65.38 78 ASP A C 1
ATOM 621 O O . ASP A 1 78 ? -7.954 43.979 -5.421 1.00 65.38 78 ASP A O 1
ATOM 625 N N . PRO A 1 79 ? -9.860 45.157 -5.298 1.00 63.19 79 PRO A N 1
ATOM 626 C CA . PRO A 1 79 ? -10.484 44.257 -4.335 1.00 63.19 79 PRO A CA 1
ATOM 627 C C . PRO A 1 79 ? -10.891 42.905 -4.949 1.00 63.19 79 PRO A C 1
ATOM 629 O O . PRO A 1 79 ? -11.282 42.007 -4.199 1.00 63.19 79 PRO A O 1
ATOM 632 N N . LEU A 1 80 ? -10.786 42.742 -6.275 1.00 60.00 80 LEU A N 1
ATOM 633 C CA . LEU A 1 80 ? -11.187 41.548 -7.026 1.00 60.00 80 LEU A CA 1
ATOM 634 C C . LEU A 1 80 ? -10.012 40.613 -7.348 1.00 60.00 80 LEU A C 1
ATOM 636 O O . LEU A 1 80 ? -10.221 39.414 -7.509 1.00 60.00 80 LEU A O 1
ATOM 640 N N . GLN A 1 81 ? -8.776 41.120 -7.328 1.00 55.22 81 GLN A N 1
ATOM 641 C CA . GLN A 1 81 ? -7.580 40.441 -7.852 1.00 55.22 81 GLN A CA 1
ATOM 642 C C . GLN A 1 81 ? -7.201 39.105 -7.177 1.00 55.22 81 GLN A C 1
ATOM 644 O O . GLN A 1 81 ? -6.354 38.372 -7.685 1.00 55.22 81 GLN A O 1
ATOM 649 N N . SER A 1 82 ? -7.778 38.766 -6.015 1.00 47.06 82 SER A N 1
ATOM 650 C CA . SER A 1 82 ? -7.613 37.446 -5.392 1.00 47.06 82 SER A CA 1
ATOM 651 C C . SER A 1 82 ? -8.554 37.235 -4.204 1.00 47.06 82 SER A C 1
ATOM 653 O O . SER A 1 82 ? -8.657 38.098 -3.334 1.00 47.06 82 SER A O 1
ATOM 655 N N . THR A 1 83 ? -9.111 36.030 -4.056 1.00 50.38 83 THR A N 1
ATOM 656 C CA . THR A 1 83 ? -9.749 35.569 -2.804 1.00 50.38 83 THR A CA 1
ATOM 657 C C . THR A 1 83 ? -8.775 35.510 -1.619 1.00 50.38 83 THR A C 1
ATOM 659 O O . THR A 1 83 ? -9.211 35.520 -0.470 1.00 50.38 83 THR A O 1
ATOM 662 N N . LYS A 1 84 ? -7.457 35.496 -1.881 1.00 45.75 84 LYS A N 1
ATOM 663 C CA . LYS A 1 84 ? -6.391 35.606 -0.870 1.00 45.75 84 LYS A CA 1
ATOM 664 C C . LYS A 1 84 ? -6.013 37.053 -0.541 1.00 45.75 84 LYS A C 1
ATOM 666 O O . LYS A 1 84 ? -5.228 37.265 0.381 1.00 45.75 84 LYS A O 1
ATOM 671 N N . SER A 1 85 ? -6.521 38.046 -1.277 1.00 56.91 85 SER A N 1
ATOM 672 C CA . SER A 1 85 ? -6.289 39.449 -0.931 1.00 56.91 85 SER A CA 1
ATOM 673 C C . SER A 1 85 ? -7.098 39.814 0.321 1.00 56.91 85 SER A C 1
ATOM 675 O O . SER A 1 85 ? -8.139 39.215 0.620 1.00 56.91 85 SER A O 1
ATOM 677 N N . VAL A 1 86 ? -6.623 40.809 1.076 1.00 57.66 86 VAL A N 1
ATOM 678 C CA . VAL A 1 86 ? -7.292 41.258 2.312 1.00 57.66 86 VAL A CA 1
ATOM 679 C C . VAL A 1 86 ? -8.739 41.691 2.036 1.00 57.66 86 VAL A C 1
ATOM 681 O O . VAL A 1 86 ? -9.625 41.419 2.835 1.00 57.66 86 VAL A O 1
ATOM 684 N N . PHE A 1 87 ? -9.011 42.275 0.867 1.00 59.59 87 PHE A N 1
ATOM 685 C CA . PHE A 1 87 ? -10.363 42.661 0.458 1.00 59.59 87 PHE A CA 1
ATOM 686 C C . PHE A 1 87 ? -11.196 41.476 -0.054 1.00 59.59 87 PHE A C 1
ATOM 688 O O . PHE A 1 87 ? -12.377 41.382 0.276 1.00 59.59 87 PHE A O 1
ATOM 695 N N . GLY A 1 88 ? -10.586 40.532 -0.783 1.00 58.47 88 GLY A N 1
ATOM 696 C CA . GLY A 1 88 ? -11.268 39.337 -1.293 1.00 58.47 88 GLY A CA 1
ATOM 697 C C . GLY A 1 88 ? -11.782 38.418 -0.181 1.00 58.47 88 GLY A C 1
ATOM 698 O O . GLY A 1 88 ? -12.891 37.896 -0.273 1.00 58.47 88 GLY A O 1
ATOM 699 N N . SER A 1 89 ? -11.018 38.289 0.907 1.00 57.97 89 SER A N 1
ATOM 700 C CA . SER A 1 89 ? -11.420 37.549 2.113 1.00 57.97 89 SER A CA 1
ATOM 701 C C . SER A 1 89 ? -12.430 38.301 2.994 1.00 57.97 89 SER A C 1
ATOM 703 O O . SER A 1 89 ? -13.260 37.672 3.650 1.00 57.97 89 SER A O 1
ATOM 705 N N . MET A 1 90 ? -12.392 39.637 2.998 1.00 56.44 90 MET A N 1
ATOM 706 C CA . MET A 1 90 ? -13.235 40.480 3.853 1.00 56.44 90 MET A CA 1
ATOM 707 C C . MET A 1 90 ? -14.628 40.753 3.265 1.00 56.44 90 MET A C 1
ATOM 709 O O . MET A 1 90 ? -15.600 40.778 4.018 1.00 56.44 90 MET A O 1
ATOM 713 N N . LEU A 1 91 ? -14.730 40.953 1.946 1.00 61.31 91 LEU A N 1
ATOM 714 C CA . LEU A 1 91 ? -15.969 41.339 1.253 1.00 61.31 91 LEU A CA 1
ATOM 715 C C . LEU A 1 91 ? -16.577 40.227 0.388 1.00 61.31 91 LEU A C 1
ATOM 717 O O . LEU A 1 91 ? -17.725 40.344 -0.013 1.00 61.31 91 LEU A O 1
ATOM 721 N N . GLY A 1 92 ? -15.823 39.179 0.033 1.00 60.88 92 GLY A N 1
ATOM 722 C CA . GLY A 1 92 ? -16.321 38.095 -0.826 1.00 60.88 92 GLY A CA 1
ATOM 723 C C . GLY A 1 92 ? -16.584 38.478 -2.293 1.00 60.88 92 GLY A C 1
ATOM 724 O O . GLY A 1 92 ? -16.991 37.622 -3.073 1.00 60.88 92 GLY A O 1
ATOM 725 N N . LEU A 1 93 ? -16.302 39.721 -2.702 1.00 62.06 93 LEU A N 1
ATOM 726 C CA . LEU A 1 93 ? -16.593 40.240 -4.047 1.00 62.06 93 LEU A CA 1
ATOM 727 C C . LEU A 1 93 ? -15.936 39.426 -5.175 1.00 62.06 93 LEU A C 1
ATOM 729 O O . LEU A 1 93 ? -16.587 39.145 -6.174 1.00 62.06 93 LEU A O 1
ATOM 733 N N . GLY A 1 94 ? -14.688 38.975 -5.007 1.00 62.56 94 GLY A N 1
ATOM 734 C CA . GLY A 1 94 ? -14.032 38.115 -6.004 1.00 62.56 94 GLY A CA 1
ATOM 735 C C . GLY A 1 94 ? -14.738 36.764 -6.195 1.00 62.56 94 GLY A C 1
ATOM 736 O O . GLY A 1 94 ? -14.808 36.251 -7.307 1.00 62.56 94 GLY A O 1
ATOM 737 N N . ARG A 1 95 ? -15.331 36.210 -5.127 1.00 64.50 95 ARG A N 1
ATOM 738 C CA . ARG A 1 95 ? -16.144 34.988 -5.203 1.00 64.50 95 ARG A CA 1
ATOM 739 C C . ARG A 1 95 ? -17.484 35.259 -5.887 1.00 64.50 95 ARG A C 1
ATOM 741 O O . ARG A 1 95 ? -17.885 34.466 -6.726 1.00 64.50 95 ARG A O 1
ATOM 748 N N . PHE A 1 96 ? -18.119 36.391 -5.585 1.00 72.81 96 PHE A N 1
ATOM 749 C CA . PHE A 1 96 ? -19.370 36.814 -6.220 1.00 72.81 96 PHE A CA 1
ATOM 750 C C . PHE A 1 96 ? -19.236 36.935 -7.746 1.00 72.81 96 PHE A C 1
ATOM 752 O O . PHE A 1 96 ? -20.035 36.342 -8.467 1.00 72.81 96 PHE A O 1
ATOM 759 N N . TYR A 1 97 ? -18.211 37.638 -8.246 1.00 70.81 97 TYR A N 1
ATOM 760 C CA . TYR A 1 97 ? -18.004 37.800 -9.692 1.00 70.81 97 TYR A CA 1
ATOM 761 C C . TYR A 1 97 ? -17.528 36.515 -10.377 1.00 70.81 97 TYR A C 1
ATOM 763 O O . TYR A 1 97 ? -17.927 36.264 -11.511 1.00 70.81 97 TYR A O 1
ATOM 771 N N . ALA A 1 98 ? -16.750 35.665 -9.696 1.00 64.56 98 ALA A N 1
ATOM 772 C CA . ALA A 1 98 ? -16.382 34.349 -10.220 1.00 64.56 98 ALA A CA 1
ATOM 773 C C . ALA A 1 98 ? -17.602 33.416 -10.333 1.00 64.56 98 ALA A C 1
ATOM 775 O O . ALA A 1 98 ? -17.799 32.780 -11.366 1.00 64.56 98 ALA A O 1
ATOM 776 N N . GLU A 1 99 ? -18.459 33.369 -9.308 1.00 68.25 99 GLU A N 1
ATOM 777 C CA . GLU A 1 99 ? -19.710 32.599 -9.334 1.00 68.25 99 GLU A CA 1
ATOM 778 C C . GLU A 1 99 ? -20.681 33.144 -10.391 1.00 68.25 99 GLU A C 1
ATOM 780 O O . GLU A 1 99 ? -21.285 32.367 -11.129 1.00 68.25 99 GLU A O 1
ATOM 785 N N . LEU A 1 100 ? -20.797 34.471 -10.516 1.00 74.50 100 LEU A N 1
ATOM 786 C CA . LEU A 1 100 ? -21.609 35.111 -11.552 1.00 74.50 100 LEU A CA 1
ATOM 787 C C . LEU A 1 100 ? -21.060 34.826 -12.961 1.00 74.50 100 LEU A C 1
ATOM 789 O O . LEU A 1 100 ? -21.834 34.512 -13.860 1.00 74.50 100 LEU A O 1
ATOM 793 N N . GLY A 1 101 ? -19.738 34.851 -13.145 1.00 71.19 101 GLY A N 1
ATOM 794 C CA . GLY A 1 101 ? -19.081 34.511 -14.408 1.00 71.19 101 GLY A CA 1
ATOM 795 C C . GLY A 1 101 ? -19.333 33.062 -14.834 1.00 71.19 101 GLY A C 1
ATOM 796 O O . GLY A 1 101 ? -19.681 32.809 -15.986 1.00 71.19 101 GLY A O 1
ATOM 797 N N . VAL A 1 102 ? -19.251 32.108 -13.901 1.00 68.44 102 VAL A N 1
ATOM 798 C CA . VAL A 1 102 ? -19.583 30.697 -14.173 1.00 68.44 102 VAL A CA 1
ATOM 799 C C . VAL A 1 102 ? -21.058 30.533 -14.551 1.00 68.44 102 VAL A C 1
ATOM 801 O O . VAL A 1 102 ? -21.375 29.774 -15.467 1.00 68.44 102 VAL A O 1
ATOM 804 N N . GLN A 1 103 ? -21.967 31.259 -13.895 1.00 71.69 103 GLN A N 1
ATOM 805 C CA . GLN A 1 103 ? -23.395 31.231 -14.232 1.00 71.69 103 GLN A CA 1
ATOM 806 C C . GLN A 1 103 ? -23.665 31.794 -15.633 1.00 71.69 103 GLN A C 1
ATOM 808 O O . GLN A 1 103 ? -24.384 31.162 -16.403 1.00 71.69 103 GLN A O 1
ATOM 813 N N . ILE A 1 104 ? -23.043 32.922 -15.994 1.00 74.81 104 ILE A N 1
ATOM 814 C CA . ILE A 1 104 ? -23.134 33.505 -17.342 1.00 74.81 104 ILE A CA 1
ATOM 815 C C . ILE A 1 104 ? -22.617 32.514 -18.390 1.00 74.81 104 ILE A C 1
ATOM 817 O O . ILE A 1 104 ? -23.296 32.269 -19.384 1.00 74.81 104 ILE A O 1
ATOM 821 N N . LEU A 1 105 ? -21.457 31.893 -18.152 1.00 68.75 105 LEU A N 1
ATOM 822 C CA . LEU A 1 105 ? -20.889 30.888 -19.053 1.00 68.75 105 LEU A CA 1
ATOM 823 C C . LEU A 1 105 ? -21.823 29.681 -19.216 1.00 68.75 105 LEU A C 1
ATOM 825 O O . LEU A 1 105 ? -22.032 29.205 -20.328 1.00 68.75 105 LEU A O 1
ATOM 829 N N . THR A 1 106 ? -22.418 29.214 -18.119 1.00 69.00 106 THR A N 1
ATOM 830 C CA . THR A 1 106 ? -23.359 28.086 -18.130 1.00 69.00 106 THR A CA 1
ATOM 831 C C . THR A 1 106 ? -24.612 28.417 -18.938 1.00 69.00 106 THR A C 1
ATOM 833 O O . THR A 1 106 ? -25.046 27.594 -19.738 1.00 69.00 106 THR A O 1
ATOM 836 N N . LEU A 1 107 ? -25.164 29.625 -18.787 1.00 70.00 107 LEU A N 1
ATOM 837 C CA . LEU A 1 107 ? -26.309 30.086 -19.579 1.00 70.00 107 LEU A CA 1
ATOM 838 C C . LEU A 1 107 ? -25.959 30.219 -21.063 1.00 70.00 107 LEU A C 1
ATOM 840 O O . LEU A 1 107 ? -26.737 29.790 -21.914 1.00 70.00 107 LEU A O 1
ATOM 844 N N . CYS A 1 108 ? -24.778 30.751 -21.382 1.00 67.44 108 CYS A N 1
ATOM 845 C CA . CYS A 1 108 ? -24.311 30.844 -22.763 1.00 67.44 108 CYS A CA 1
ATOM 846 C C . CYS A 1 108 ? -24.158 29.456 -23.398 1.00 67.44 108 CYS A C 1
ATOM 848 O O . CYS A 1 108 ? -24.578 29.261 -24.530 1.00 67.44 108 CYS A O 1
ATOM 850 N N . LEU A 1 109 ? -23.617 28.476 -22.664 1.00 60.94 109 LEU A N 1
ATOM 851 C CA . LEU A 1 109 ? -23.489 27.095 -23.138 1.00 60.94 109 LEU A CA 1
ATOM 852 C C . LEU A 1 109 ? -24.846 26.401 -23.286 1.00 60.94 109 LEU A C 1
ATOM 854 O O . LEU A 1 109 ? -25.063 25.709 -24.275 1.00 60.94 109 LEU A O 1
ATOM 858 N N . ALA A 1 110 ? -25.754 26.597 -22.329 1.00 61.81 110 ALA A N 1
ATOM 859 C CA . ALA A 1 110 ? -27.072 25.969 -22.331 1.00 61.81 110 ALA A CA 1
ATOM 860 C C . ALA A 1 110 ? -27.975 26.490 -23.455 1.00 61.81 110 ALA A C 1
ATOM 862 O O . ALA A 1 110 ? -28.760 25.729 -24.003 1.00 61.81 110 ALA A O 1
ATOM 863 N N . THR A 1 111 ? -27.852 27.771 -23.809 1.00 64.88 111 THR A N 1
ATOM 864 C CA . THR A 1 111 ? -28.665 28.402 -24.861 1.00 64.88 111 THR A CA 1
ATOM 865 C C . THR A 1 111 ? -27.994 28.398 -26.237 1.00 64.88 111 THR A C 1
ATOM 867 O O . THR A 1 111 ? -28.599 28.837 -27.212 1.00 64.88 111 THR A O 1
ATOM 870 N N . ARG A 1 112 ? -26.761 27.877 -26.344 1.00 61.22 112 ARG A N 1
ATOM 871 C CA . ARG A 1 112 ? -25.945 27.925 -27.568 1.00 61.22 112 ARG A CA 1
ATOM 872 C C . ARG A 1 112 ? -26.600 27.240 -28.763 1.00 61.22 112 ARG A C 1
ATOM 874 O O . ARG A 1 112 ? -26.457 27.727 -29.881 1.00 61.22 112 ARG A O 1
ATOM 881 N N . GLU A 1 113 ? -27.285 26.119 -28.541 1.00 49.09 113 GLU A N 1
ATOM 882 C CA . GLU A 1 113 ? -27.977 25.391 -29.614 1.00 49.09 113 GLU A CA 1
ATOM 883 C C . GLU A 1 113 ? -29.172 26.178 -30.173 1.00 49.09 113 GLU A C 1
ATOM 885 O O . GLU A 1 113 ? -29.480 26.050 -31.359 1.00 49.09 113 GLU A O 1
ATOM 890 N N . ASP A 1 114 ? -29.772 27.045 -29.352 1.00 54.00 114 ASP A N 1
ATOM 891 C CA . ASP A 1 114 ? -30.965 27.820 -29.698 1.00 54.00 114 ASP A CA 1
ATOM 892 C C . ASP A 1 114 ? -30.621 29.195 -30.296 1.00 54.00 114 ASP A C 1
ATOM 894 O O . ASP A 1 114 ? -31.291 29.658 -31.217 1.00 54.00 114 ASP A O 1
ATOM 898 N N . ASN A 1 115 ? -29.569 29.856 -29.796 1.00 64.38 115 ASN A N 1
ATOM 899 C CA . ASN A 1 115 ? -29.201 31.227 -30.186 1.00 64.38 115 ASN A CA 1
ATOM 900 C C . ASN A 1 115 ? -27.895 31.340 -30.992 1.00 64.38 115 ASN A C 1
ATOM 902 O O . ASN A 1 115 ? -27.447 32.447 -31.296 1.00 64.38 115 ASN A O 1
ATOM 906 N N . GLY A 1 116 ? -27.256 30.215 -31.324 1.00 57.38 116 GLY A N 1
ATOM 907 C CA . GLY A 1 116 ? -26.010 30.199 -32.096 1.00 57.38 116 GLY A CA 1
ATOM 908 C C . GLY A 1 116 ? -24.798 30.771 -31.350 1.00 57.38 116 GLY A C 1
ATOM 909 O O . GLY A 1 116 ? -23.781 31.066 -31.970 1.00 57.38 116 GLY A O 1
ATOM 910 N N . GLY A 1 117 ? -24.879 30.937 -30.027 1.00 66.19 117 GLY A N 1
ATOM 911 C CA . GLY A 1 117 ? -23.795 31.454 -29.191 1.00 66.19 117 GLY A CA 1
ATOM 912 C C . GLY A 1 117 ? -23.796 32.972 -28.984 1.00 66.19 117 GLY A C 1
ATOM 913 O O . GLY A 1 117 ? -22.846 33.473 -28.380 1.00 66.19 117 GLY A O 1
ATOM 914 N N . LEU A 1 118 ? -24.840 33.687 -29.428 1.00 71.88 118 LEU A N 1
ATOM 915 C CA . LEU A 1 118 ? -25.078 35.108 -29.146 1.00 71.88 118 LEU A CA 1
ATOM 916 C C . LEU A 1 118 ? -26.310 35.270 -28.245 1.00 71.88 118 LEU A C 1
ATOM 918 O O . LEU A 1 118 ? -27.445 35.131 -28.697 1.00 71.88 118 LEU A O 1
ATOM 922 N N . LEU A 1 119 ? -26.092 35.602 -26.974 1.00 79.50 119 LEU A N 1
ATOM 923 C CA . LEU A 1 119 ? -27.154 35.800 -25.987 1.00 79.50 119 LEU A CA 1
ATOM 924 C C . LEU A 1 119 ? -27.392 37.297 -25.745 1.00 79.50 119 LEU A C 1
ATOM 926 O O . LEU A 1 119 ? -26.451 38.036 -25.471 1.00 79.50 119 LEU A O 1
ATOM 930 N N . ASP A 1 120 ? -28.635 37.768 -25.830 1.00 81.69 120 ASP A N 1
ATOM 931 C CA . ASP A 1 120 ? -28.965 39.166 -25.519 1.00 81.69 120 ASP A CA 1
ATOM 932 C C . ASP A 1 120 ? -28.661 39.487 -24.041 1.00 81.69 120 ASP A C 1
ATOM 934 O O . ASP A 1 120 ? -28.940 38.684 -23.146 1.00 81.69 120 ASP A O 1
ATOM 938 N N . MET A 1 121 ? -28.055 40.652 -23.772 1.00 80.75 121 MET A N 1
ATOM 939 C CA . MET A 1 121 ? -27.662 41.053 -22.414 1.00 80.75 121 MET A CA 1
ATOM 940 C C . MET A 1 121 ? -28.863 41.156 -21.461 1.00 80.75 121 MET A C 1
ATOM 942 O O . MET A 1 121 ? -28.737 40.800 -20.287 1.00 80.75 121 MET A O 1
ATOM 946 N N . ASP A 1 122 ? -30.017 41.626 -21.940 1.00 80.12 122 ASP A N 1
ATOM 947 C CA . ASP A 1 122 ? -31.218 41.772 -21.114 1.00 80.12 122 ASP A CA 1
ATOM 948 C C . ASP A 1 122 ? -31.878 40.414 -20.842 1.00 80.12 122 ASP A C 1
ATOM 950 O O . ASP A 1 122 ? -32.311 40.157 -19.715 1.00 80.12 122 ASP A O 1
ATOM 954 N N . ASP A 1 123 ? -31.850 39.503 -21.818 1.00 79.19 123 ASP A N 1
ATOM 955 C CA . ASP A 1 123 ? -32.320 38.127 -21.635 1.00 79.19 123 ASP A CA 1
ATOM 956 C C . ASP A 1 123 ? -31.412 37.352 -20.667 1.00 79.19 123 ASP A C 1
ATOM 958 O O . ASP A 1 123 ? -31.899 36.652 -19.777 1.00 79.19 123 ASP A O 1
ATOM 962 N N . CYS A 1 124 ? -30.089 37.529 -20.765 1.00 81.56 124 CYS A N 1
ATOM 963 C CA . CYS A 1 124 ? -29.133 36.961 -19.813 1.00 81.56 124 CYS A CA 1
ATOM 964 C C . CYS A 1 124 ? -29.404 37.450 -18.383 1.00 81.56 124 CYS A C 1
ATOM 966 O O . CYS A 1 124 ? -29.456 36.650 -17.448 1.00 81.56 124 CYS A O 1
ATOM 968 N N . LEU A 1 125 ? -29.640 38.754 -18.206 1.00 81.38 125 LEU A N 1
ATOM 969 C CA . LEU A 1 125 ? -29.997 39.339 -16.912 1.00 81.38 125 LEU A CA 1
ATOM 970 C C . LEU A 1 125 ? -31.292 38.762 -16.346 1.00 81.38 125 LEU A C 1
ATOM 972 O O . LEU A 1 125 ? -31.321 38.391 -15.172 1.00 81.38 125 LEU A O 1
ATOM 976 N N . ALA A 1 126 ? -32.336 38.643 -17.166 1.00 77.56 126 ALA A N 1
ATOM 977 C CA . ALA A 1 126 ? -33.606 38.059 -16.748 1.00 77.56 126 ALA A CA 1
ATOM 978 C C . ALA A 1 126 ? -33.449 36.582 -16.339 1.00 77.56 126 ALA A C 1
ATOM 980 O O . ALA A 1 126 ? -33.985 36.155 -15.312 1.00 77.56 126 ALA A O 1
ATOM 981 N N . MET A 1 127 ? -32.662 35.802 -17.091 1.00 78.38 127 MET A N 1
ATOM 982 C CA . MET A 1 127 ? -32.354 34.407 -16.756 1.00 78.38 127 MET A CA 1
ATOM 983 C C . MET A 1 127 ? -31.557 34.295 -15.452 1.00 78.38 127 MET A C 1
ATOM 985 O O . MET A 1 127 ? -31.903 33.484 -14.593 1.00 78.38 127 MET A O 1
ATOM 989 N N . LEU A 1 128 ? -30.537 35.133 -15.253 1.00 78.12 128 LEU A N 1
ATOM 990 C CA . LEU A 1 128 ? -29.739 35.161 -14.022 1.00 78.12 128 LEU A CA 1
ATOM 991 C C . LEU A 1 128 ? -30.575 35.548 -12.799 1.00 78.12 128 LEU A C 1
ATOM 993 O O . LEU A 1 128 ? -30.428 34.941 -11.738 1.00 78.12 128 LEU A O 1
ATOM 997 N N . GLN A 1 129 ? -31.473 36.524 -12.944 1.00 76.31 129 GLN A N 1
ATOM 998 C CA . GLN A 1 129 ? -32.380 36.946 -11.875 1.00 76.31 129 GLN A CA 1
ATOM 999 C C . GLN A 1 129 ? -33.363 35.832 -11.496 1.00 76.31 129 GLN A C 1
ATOM 1001 O O . GLN A 1 129 ? -33.608 35.621 -10.310 1.00 76.31 129 GLN A O 1
ATOM 1006 N N . ASN A 1 130 ? -33.852 35.057 -12.469 1.00 70.75 130 ASN A N 1
ATOM 1007 C CA . ASN A 1 130 ? -34.681 33.880 -12.201 1.00 70.75 130 ASN A CA 1
ATOM 1008 C C . ASN A 1 130 ? -33.901 32.754 -11.504 1.00 70.75 130 ASN A C 1
ATOM 1010 O O . ASN A 1 130 ? -34.398 32.177 -10.538 1.00 70.75 130 ASN A O 1
ATOM 1014 N N . VAL A 1 131 ? -32.664 32.470 -11.934 1.00 64.69 131 VAL A N 1
ATOM 1015 C CA . VAL A 1 131 ? -31.782 31.475 -11.287 1.00 64.69 131 VAL A CA 1
ATOM 1016 C C . VAL A 1 131 ? -31.473 31.862 -9.836 1.00 64.69 131 VAL A C 1
ATOM 1018 O O . VAL A 1 131 ? -31.319 30.993 -8.979 1.00 64.69 131 VAL A O 1
ATOM 1021 N N . ARG A 1 132 ? -31.418 33.164 -9.541 1.00 65.50 132 ARG A N 1
ATOM 1022 C CA . ARG A 1 132 ? -31.125 33.706 -8.209 1.00 65.50 132 ARG A CA 1
ATOM 1023 C C . ARG A 1 132 ? -32.352 34.151 -7.415 1.00 65.50 132 ARG A C 1
ATOM 1025 O O . ARG A 1 132 ? -32.174 34.740 -6.354 1.00 65.50 132 ARG A O 1
ATOM 1032 N N . ALA A 1 133 ? -33.576 33.831 -7.841 1.00 56.97 133 ALA A N 1
ATOM 1033 C CA . ALA A 1 133 ? -34.810 34.295 -7.191 1.00 56.97 133 ALA A CA 1
ATOM 1034 C C . ALA A 1 133 ? -34.946 33.896 -5.700 1.00 56.97 133 ALA A C 1
ATOM 1036 O O . ALA A 1 133 ? -35.736 34.488 -4.967 1.00 56.97 133 ALA A O 1
ATOM 1037 N N . THR A 1 134 ? -34.163 32.922 -5.222 1.00 53.09 134 THR A N 1
ATOM 1038 C CA . THR A 1 134 ? -34.089 32.507 -3.808 1.00 53.09 134 THR A CA 1
ATOM 1039 C C . THR A 1 134 ? -33.042 33.261 -2.975 1.00 53.09 134 THR A C 1
ATOM 1041 O O . THR A 1 134 ? -32.990 33.083 -1.760 1.00 53.09 134 THR A O 1
ATOM 1044 N N . THR A 1 135 ? -32.200 34.089 -3.598 1.00 54.16 135 THR A N 1
ATOM 1045 C CA . THR A 1 135 ? -31.121 34.872 -2.968 1.00 54.16 135 THR A CA 1
ATOM 1046 C C . THR A 1 135 ? -31.359 36.367 -3.186 1.00 54.16 135 THR A C 1
ATOM 1048 O O . THR A 1 135 ? -31.604 36.799 -4.304 1.00 54.16 135 THR A O 1
ATOM 1051 N N . SER A 1 136 ? -31.285 37.180 -2.133 1.00 50.69 136 SER A N 1
ATOM 1052 C CA . SER A 1 136 ? -31.623 38.617 -2.133 1.00 50.69 136 SER A CA 1
ATOM 1053 C C . SER A 1 136 ? -30.616 39.552 -2.841 1.00 50.69 136 SER A C 1
ATOM 1055 O O . SER A 1 136 ? -30.617 40.753 -2.574 1.00 50.69 136 SER A O 1
ATOM 1057 N N . ASP A 1 137 ? -29.770 39.038 -3.736 1.00 60.34 137 ASP A N 1
ATOM 1058 C CA . ASP A 1 137 ? -28.688 39.804 -4.369 1.00 60.34 137 ASP A CA 1
ATOM 1059 C C . ASP A 1 137 ? -29.127 40.354 -5.735 1.00 60.34 137 ASP A C 1
ATOM 1061 O O . ASP A 1 137 ? -29.256 39.610 -6.709 1.00 60.34 137 ASP A O 1
ATOM 1065 N N . ALA A 1 138 ? -29.335 41.671 -5.829 1.00 65.00 138 ALA A N 1
ATOM 1066 C CA . ALA A 1 138 ? -29.621 42.332 -7.101 1.00 65.00 138 ALA A CA 1
ATOM 1067 C C . ALA A 1 138 ? -28.373 42.338 -8.011 1.00 65.00 138 ALA A C 1
ATOM 1069 O O . ALA A 1 138 ? -27.288 42.736 -7.577 1.00 65.00 138 ALA A O 1
ATOM 1070 N N . ILE A 1 139 ? -28.542 41.916 -9.272 1.00 77.38 139 ILE A N 1
ATOM 1071 C CA . ILE A 1 139 ? -27.500 41.897 -10.316 1.00 77.38 139 ILE A CA 1
ATOM 1072 C C . ILE A 1 139 ? -27.793 43.008 -11.332 1.00 77.38 139 ILE A C 1
ATOM 1074 O O . ILE A 1 139 ? -28.898 43.045 -11.884 1.00 77.38 139 ILE A O 1
ATOM 1078 N N . SER A 1 140 ? -26.820 43.887 -11.602 1.00 80.50 140 SER A N 1
ATOM 1079 C CA . SER A 1 140 ? -26.913 44.914 -12.656 1.00 80.50 140 SER A CA 1
ATOM 1080 C C . SER A 1 140 ? -26.202 44.512 -13.958 1.00 80.50 140 SER A C 1
ATOM 1082 O O . SER A 1 140 ? -25.426 43.555 -14.006 1.00 80.50 140 SER A O 1
ATOM 1084 N N . ARG A 1 141 ? -26.422 45.282 -15.037 1.00 77.50 141 ARG A N 1
ATOM 1085 C CA . ARG A 1 141 ? -25.639 45.158 -16.285 1.00 77.50 141 ARG A CA 1
ATOM 1086 C C . ARG A 1 141 ? -24.149 45.390 -16.056 1.00 77.50 141 ARG A C 1
ATOM 1088 O O . ARG A 1 141 ? -23.339 44.737 -16.716 1.00 77.50 141 ARG A O 1
ATOM 1095 N N . GLU A 1 142 ? -23.772 46.292 -15.145 1.00 76.12 142 GLU A N 1
ATOM 1096 C CA . GLU A 1 142 ? -22.358 46.485 -14.809 1.00 76.12 142 GLU A CA 1
ATOM 1097 C C . GLU A 1 142 ? -21.781 45.253 -14.115 1.00 76.12 142 GLU A C 1
ATOM 1099 O O . GLU A 1 142 ? -20.646 44.891 -14.413 1.00 76.12 142 GLU A O 1
ATOM 1104 N N . ASP A 1 143 ? -22.556 44.569 -13.263 1.00 78.19 143 ASP A N 1
ATOM 1105 C CA . ASP A 1 143 ? -22.091 43.349 -12.601 1.00 78.19 143 ASP A CA 1
ATOM 1106 C C . ASP A 1 143 ? -21.820 42.224 -13.618 1.00 78.19 143 ASP A C 1
ATOM 1108 O O . ASP A 1 143 ? -20.785 41.561 -13.547 1.00 78.19 143 ASP A O 1
ATOM 1112 N N . VAL A 1 144 ? -22.711 42.044 -14.604 1.00 80.06 144 VAL A N 1
ATOM 1113 C CA . VAL A 1 144 ? -22.538 41.074 -15.705 1.00 80.06 144 VAL A CA 1
ATOM 1114 C C . VAL A 1 144 ? -21.342 41.446 -16.578 1.00 80.06 144 VAL A C 1
ATOM 1116 O O . VAL A 1 144 ? -20.490 40.607 -16.863 1.00 80.06 144 VAL A O 1
ATOM 1119 N N . THR A 1 145 ? -21.224 42.723 -16.943 1.00 80.44 145 THR A N 1
ATOM 1120 C CA . THR A 1 145 ? -20.096 43.237 -17.732 1.00 80.44 145 THR A CA 1
ATOM 1121 C C . THR A 1 145 ? -18.768 43.027 -17.013 1.00 80.44 145 THR A C 1
ATOM 1123 O O . THR A 1 145 ? -17.786 42.589 -17.615 1.00 80.44 145 THR A O 1
ATOM 1126 N N . LYS A 1 146 ? -18.737 43.288 -15.703 1.00 74.19 146 LYS A N 1
ATOM 1127 C CA . LYS A 1 146 ? -17.545 43.120 -14.880 1.00 74.19 146 LYS A CA 1
ATOM 1128 C C . LYS A 1 146 ? -17.204 41.642 -14.686 1.00 74.19 146 LYS A C 1
ATOM 1130 O O . LYS A 1 146 ? -16.040 41.292 -14.854 1.00 74.19 146 LYS A O 1
ATOM 1135 N N . ALA A 1 147 ? -18.188 40.772 -14.446 1.00 76.50 147 ALA A N 1
ATOM 1136 C CA . ALA A 1 147 ? -17.991 39.322 -14.378 1.00 76.50 147 ALA A CA 1
ATOM 1137 C C . ALA A 1 147 ? -17.416 38.755 -15.686 1.00 76.50 147 ALA A C 1
ATOM 1139 O O . ALA A 1 147 ? -16.460 37.988 -15.649 1.00 76.50 147 ALA A O 1
ATOM 1140 N N . ILE A 1 148 ? -17.932 39.190 -16.841 1.00 74.25 148 ILE A N 1
ATOM 1141 C CA . ILE A 1 148 ? -17.396 38.805 -18.154 1.00 74.25 148 ILE A CA 1
ATOM 1142 C C . ILE A 1 148 ? -15.959 39.315 -18.330 1.00 74.25 148 ILE A C 1
ATOM 1144 O O . ILE A 1 148 ? -15.104 38.587 -18.827 1.00 74.25 148 ILE A O 1
ATOM 1148 N N . SER A 1 149 ? -15.646 40.528 -17.862 1.00 69.19 149 SER A N 1
ATOM 1149 C CA . SER A 1 149 ? -14.270 41.037 -17.913 1.00 69.19 149 SER A CA 1
ATOM 1150 C C . SER A 1 149 ? -13.290 40.215 -17.063 1.00 69.19 149 SER A C 1
ATOM 1152 O O . SER A 1 149 ? -12.144 40.054 -17.466 1.00 69.19 149 SER A O 1
ATOM 1154 N N . GLU A 1 150 ? -13.723 39.627 -15.943 1.00 64.31 150 GLU A N 1
ATOM 1155 C CA . GLU A 1 150 ? -12.894 38.706 -15.141 1.00 64.31 150 GLU A CA 1
ATOM 1156 C C . GLU A 1 150 ? -12.707 37.345 -15.839 1.00 64.31 150 GLU A C 1
ATOM 1158 O O . GLU A 1 150 ? -11.675 36.695 -15.676 1.00 64.31 150 GLU A O 1
ATOM 1163 N N . LEU A 1 151 ? -13.660 36.929 -16.684 1.00 60.66 151 LEU A N 1
ATOM 1164 C CA . LEU A 1 151 ? -13.510 35.742 -17.535 1.00 60.66 151 LEU A CA 1
ATOM 1165 C C . LEU A 1 151 ? -12.490 35.949 -18.667 1.00 60.66 151 LEU A C 1
ATOM 1167 O O . LEU A 1 151 ? -12.058 34.966 -19.262 1.00 60.66 151 LEU A O 1
ATOM 1171 N N . SER A 1 152 ? -12.043 37.183 -18.940 1.00 51.41 152 SER A N 1
ATOM 1172 C CA . SER A 1 152 ? -11.023 37.457 -19.970 1.00 51.41 152 SER A CA 1
ATOM 1173 C C . SER A 1 152 ? -9.670 36.784 -19.691 1.00 51.41 152 SER A C 1
ATOM 1175 O O . SER A 1 152 ? -8.890 36.556 -20.616 1.00 51.41 152 SER A O 1
ATOM 1177 N N . VAL A 1 153 ? -9.413 36.383 -18.437 1.00 50.75 153 VAL A N 1
ATOM 1178 C CA . VAL A 1 153 ? -8.233 35.595 -18.032 1.00 50.75 153 VAL A CA 1
ATOM 1179 C C . VAL A 1 153 ? -8.240 34.187 -18.658 1.00 50.75 153 VAL A C 1
ATOM 1181 O O . VAL A 1 153 ? -7.196 33.545 -18.735 1.00 50.75 153 VAL A O 1
ATOM 1184 N N . LEU A 1 154 ? -9.390 33.714 -19.156 1.00 43.75 154 LEU A N 1
ATOM 1185 C CA . LEU A 1 154 ? -9.558 32.407 -19.803 1.00 43.75 154 LEU A CA 1
ATOM 1186 C C . LEU A 1 154 ? -9.112 32.378 -21.284 1.00 43.75 154 LEU A C 1
ATOM 1188 O O . LEU A 1 154 ? -9.178 31.325 -21.914 1.00 43.75 154 LEU A O 1
ATOM 1192 N N . GLY A 1 155 ? -8.620 33.493 -21.841 1.00 44.22 155 GLY A N 1
ATOM 1193 C CA . GLY A 1 155 ? -8.071 33.559 -23.203 1.00 44.22 155 GLY A CA 1
ATOM 1194 C C . GLY A 1 155 ? -9.117 33.708 -24.320 1.00 44.22 155 GLY A C 1
ATOM 1195 O O . GLY A 1 155 ? -10.289 33.974 -24.067 1.00 44.22 155 GLY A O 1
ATOM 1196 N N . ALA A 1 156 ? -8.675 33.565 -25.579 1.00 37.09 156 ALA A N 1
ATOM 1197 C CA . ALA A 1 156 ? -9.429 33.918 -26.795 1.00 37.09 156 ALA A CA 1
ATOM 1198 C C . ALA A 1 156 ? -10.734 33.124 -27.038 1.00 37.09 156 ALA A C 1
ATOM 1200 O O . ALA A 1 156 ? -11.513 33.520 -27.889 1.00 37.09 156 ALA A O 1
ATOM 1201 N N . GLY A 1 157 ? -11.012 32.057 -26.279 1.00 45.81 157 GLY A N 1
ATOM 1202 C CA . GLY A 1 157 ? -12.275 31.301 -26.345 1.00 45.81 157 GLY A CA 1
ATOM 1203 C C . GLY A 1 157 ? -13.328 31.710 -25.305 1.00 45.81 157 GLY A C 1
ATOM 1204 O O . GLY A 1 157 ? -14.290 30.973 -25.092 1.00 45.81 157 GLY A O 1
ATOM 1205 N N . GLY A 1 158 ? -13.111 32.817 -24.588 1.00 59.12 158 GLY A N 1
ATOM 1206 C CA . GLY A 1 158 ? -13.976 33.281 -23.505 1.00 59.12 158 GLY A CA 1
ATOM 1207 C C . GLY A 1 158 ? -15.234 34.018 -23.968 1.00 59.12 158 GLY A C 1
ATOM 1208 O O . GLY A 1 158 ? -15.319 34.542 -25.077 1.00 59.12 158 GLY A O 1
ATOM 1209 N N . VAL A 1 159 ? -16.212 34.096 -23.064 1.00 62.00 159 VAL A N 1
ATOM 1210 C CA . VAL A 1 159 ? -17.417 34.909 -23.250 1.00 62.00 159 VAL A CA 1
ATOM 1211 C C . VAL A 1 159 ? -17.016 36.384 -23.381 1.00 62.00 159 VAL A C 1
ATOM 1213 O O . VAL A 1 159 ? -16.243 36.882 -22.566 1.00 62.00 159 VAL A O 1
ATOM 1216 N N . SER A 1 160 ? -17.529 37.094 -24.383 1.00 67.75 160 SER A N 1
ATOM 1217 C CA . SER A 1 160 ? -17.224 38.507 -24.644 1.00 67.75 160 SER A CA 1
ATOM 1218 C C . SER A 1 160 ? -18.493 39.317 -24.899 1.00 67.75 160 SER A C 1
ATOM 1220 O O . SER A 1 160 ? -19.545 38.757 -25.190 1.00 67.75 160 SER A O 1
ATOM 1222 N N . ILE A 1 161 ? -18.419 40.644 -24.771 1.00 71.12 161 ILE A N 1
ATOM 1223 C CA . ILE A 1 161 ? -19.548 41.523 -25.104 1.00 71.12 161 ILE A CA 1
ATOM 1224 C C . ILE A 1 161 ? -19.333 42.097 -26.499 1.00 71.12 161 ILE A C 1
ATOM 1226 O O . ILE A 1 161 ? -18.342 42.782 -26.748 1.00 71.12 161 ILE A O 1
ATOM 1230 N N . VAL A 1 162 ? -20.290 41.843 -27.385 1.00 69.44 162 VAL A N 1
ATOM 1231 C CA . VAL A 1 162 ? -20.330 42.347 -28.757 1.00 69.44 162 VAL A CA 1
ATOM 1232 C C . VAL A 1 162 ? -21.474 43.349 -28.879 1.00 69.44 162 VAL A C 1
ATOM 1234 O O . VAL A 1 162 ? -22.559 43.150 -28.334 1.00 69.44 162 VAL A O 1
ATOM 1237 N N . TRP A 1 163 ? -21.234 44.444 -29.594 1.00 65.75 163 TRP A N 1
ATOM 1238 C CA . TRP A 1 163 ? -22.210 45.517 -29.776 1.00 65.75 163 TRP A CA 1
ATOM 1239 C C . TRP A 1 163 ? -22.780 45.466 -31.191 1.00 65.75 163 TRP A C 1
ATOM 1241 O O . TRP A 1 163 ? -22.035 45.576 -32.162 1.00 65.75 163 TRP A O 1
ATOM 1251 N N . GLY A 1 164 ? -24.096 45.295 -31.304 1.00 55.44 164 GLY A N 1
ATOM 1252 C CA . GLY A 1 164 ? -24.805 45.326 -32.583 1.00 55.44 164 GLY A CA 1
ATOM 1253 C C . GLY A 1 164 ? -25.084 46.750 -33.075 1.00 55.44 164 GLY A C 1
ATOM 1254 O O . GLY A 1 164 ? -25.010 47.724 -32.316 1.00 55.44 164 GLY A O 1
ATOM 1255 N N . GLU A 1 165 ? -25.466 46.886 -34.348 1.00 51.50 165 GLU A N 1
ATOM 1256 C CA . GLU A 1 165 ? -25.904 48.173 -34.896 1.00 51.50 165 GLU A CA 1
ATOM 1257 C C . GLU A 1 165 ? -27.141 48.687 -34.135 1.00 51.50 165 GLU A C 1
ATOM 1259 O O . GLU A 1 165 ? -28.090 47.944 -33.886 1.00 51.50 165 GLU A O 1
ATOM 1264 N N . ARG A 1 166 ? -27.117 49.977 -33.756 1.00 53.97 166 ARG A N 1
ATOM 1265 C CA . ARG A 1 166 ? -28.019 50.670 -32.797 1.00 53.97 166 ARG A CA 1
ATOM 1266 C C . ARG A 1 166 ? -27.681 50.519 -31.304 1.00 53.97 166 ARG A C 1
ATOM 1268 O O . ARG A 1 166 ? -28.453 50.987 -30.472 1.00 53.97 166 ARG A O 1
ATOM 1275 N N . GLY A 1 167 ? -26.522 49.957 -30.953 1.00 56.12 167 GLY A N 1
ATOM 1276 C CA . GLY A 1 167 ? -25.987 49.999 -29.583 1.00 56.12 167 GLY A CA 1
ATOM 1277 C C . GLY A 1 167 ? -26.547 48.935 -28.634 1.00 56.12 167 GLY A C 1
ATOM 1278 O O . GLY A 1 167 ? -26.466 49.101 -27.418 1.00 56.12 167 GLY A O 1
ATOM 1279 N N . LYS A 1 168 ? -27.115 47.848 -29.170 1.00 69.06 168 LYS A N 1
ATOM 1280 C CA . LYS A 1 168 ? -27.606 46.712 -28.374 1.00 69.06 168 LYS A CA 1
ATOM 1281 C C . LYS A 1 168 ? -26.443 45.780 -28.004 1.00 69.06 168 LYS A C 1
ATOM 1283 O O . LYS A 1 168 ? -25.632 45.458 -28.872 1.00 69.06 168 LYS A O 1
ATOM 1288 N N . ALA A 1 169 ? -26.351 45.378 -26.735 1.00 73.81 169 ALA A N 1
ATOM 1289 C CA . ALA A 1 169 ? -25.265 44.541 -26.223 1.00 73.81 169 ALA A CA 1
ATOM 1290 C C . ALA A 1 169 ? -25.642 43.055 -26.246 1.00 73.81 169 ALA A C 1
ATOM 1292 O O . ALA A 1 169 ? -26.676 42.666 -25.704 1.00 73.81 169 ALA A O 1
ATOM 1293 N N . PHE A 1 170 ? -24.763 42.236 -26.814 1.00 78.12 170 PHE A N 1
ATOM 1294 C CA . PHE A 1 170 ? -24.865 40.783 -26.836 1.00 78.12 170 PHE A CA 1
ATOM 1295 C C . PHE A 1 170 ? -23.663 40.161 -26.141 1.00 78.12 170 PHE A C 1
ATOM 1297 O O . PHE A 1 170 ? -22.552 40.683 -26.193 1.00 78.12 170 PHE A O 1
ATOM 1304 N N . ILE A 1 171 ? -23.892 39.024 -25.505 1.00 79.75 171 ILE A N 1
ATOM 1305 C CA . ILE A 1 171 ? -22.888 38.180 -24.886 1.00 79.75 171 ILE A CA 1
ATOM 1306 C C . ILE A 1 171 ? -22.555 37.070 -25.889 1.00 79.75 171 ILE A C 1
ATOM 1308 O O . ILE A 1 171 ? -23.381 36.199 -26.158 1.00 79.75 171 ILE A O 1
ATOM 1312 N N . SER A 1 172 ? -21.361 37.126 -26.474 1.00 71.62 172 SER A N 1
ATOM 1313 C CA . SER A 1 172 ? -20.856 36.139 -27.428 1.00 71.62 172 SER A CA 1
ATOM 1314 C C . SER A 1 172 ? -20.053 35.061 -26.718 1.00 71.62 172 SER A C 1
ATOM 1316 O O . SER A 1 172 ? -19.151 35.367 -25.944 1.00 71.62 172 SER A O 1
ATOM 1318 N N . SER A 1 173 ? -20.360 33.801 -27.012 1.00 66.75 173 SER A N 1
ATOM 1319 C CA . SER A 1 173 ? -19.642 32.610 -26.536 1.00 66.75 173 SER A CA 1
ATOM 1320 C C . SER A 1 173 ? -18.976 31.822 -27.669 1.00 66.75 173 SER A C 1
ATOM 1322 O O . SER A 1 173 ? -18.537 30.686 -27.472 1.00 66.75 173 SER A O 1
ATOM 1324 N N . VAL A 1 174 ? -18.914 32.413 -28.867 1.00 58.84 174 VAL A N 1
ATOM 1325 C CA . VAL A 1 174 ? -18.243 31.826 -30.030 1.00 58.84 174 VAL A CA 1
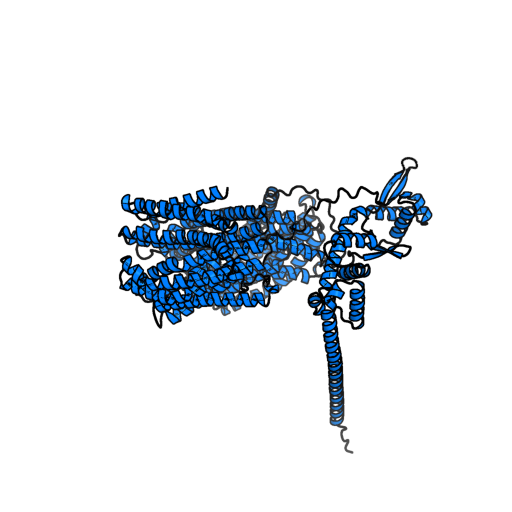ATOM 1326 C C . VAL A 1 174 ? -16.757 32.221 -29.995 1.00 58.84 174 VAL A C 1
ATOM 1328 O O . VAL A 1 174 ? -16.472 33.401 -29.784 1.00 58.84 174 VAL A O 1
ATOM 1331 N N . PRO A 1 175 ? -15.812 31.273 -30.172 1.00 46.47 175 PRO A N 1
ATOM 1332 C CA . PRO A 1 175 ? -14.378 31.521 -29.973 1.00 46.47 175 PRO A CA 1
ATOM 1333 C C . PRO A 1 175 ? -13.740 32.515 -30.950 1.00 46.47 175 PRO A C 1
ATOM 1335 O O . PRO A 1 175 ? -12.698 33.079 -30.636 1.00 46.47 175 PRO A O 1
ATOM 1338 N N . ASP A 1 176 ? -14.352 32.743 -32.112 1.00 50.34 176 ASP A N 1
ATOM 1339 C CA . ASP A 1 176 ? -13.819 33.633 -33.137 1.00 50.34 176 ASP A CA 1
ATOM 1340 C C . ASP A 1 176 ? -14.741 34.838 -33.325 1.00 50.34 176 ASP A C 1
ATOM 1342 O O . ASP A 1 176 ? -15.947 34.710 -33.541 1.00 50.34 176 ASP A O 1
ATOM 1346 N N . ALA A 1 177 ? -14.170 36.041 -33.250 1.00 52.56 177 ALA A N 1
ATOM 1347 C CA . ALA A 1 177 ? -14.859 37.231 -33.721 1.00 52.56 177 ALA A CA 1
ATOM 1348 C C . ALA A 1 177 ? -15.155 37.040 -35.215 1.00 52.56 177 ALA A C 1
ATOM 1350 O O . ALA A 1 177 ? -14.221 36.829 -35.993 1.00 52.56 177 ALA A O 1
ATOM 1351 N N . PHE A 1 178 ? -16.431 37.115 -35.608 1.00 53.66 178 PHE A N 1
ATOM 1352 C CA . PHE A 1 178 ? -16.822 37.042 -37.014 1.00 53.66 178 PHE A CA 1
ATOM 1353 C C . PHE A 1 178 ? -15.934 37.956 -37.847 1.00 53.66 178 PHE A C 1
ATOM 1355 O O . PHE A 1 178 ? -15.739 39.132 -37.520 1.00 53.66 178 PHE A O 1
ATOM 1362 N N . ASN A 1 179 ? -15.413 37.435 -38.953 1.00 60.28 179 ASN A N 1
ATOM 1363 C CA . ASN A 1 179 ? -14.754 38.315 -39.900 1.00 60.28 179 ASN A CA 1
ATOM 1364 C C . ASN A 1 179 ? -15.789 39.298 -40.496 1.00 60.28 179 ASN A C 1
ATOM 1366 O O . ASN A 1 179 ? -17.009 39.123 -40.373 1.00 60.28 179 ASN A O 1
ATOM 1370 N N . ALA A 1 180 ? -15.306 40.378 -41.114 1.00 60.34 180 ALA A N 1
ATOM 1371 C CA . ALA A 1 180 ? -16.177 41.434 -41.638 1.00 60.34 180 ALA A CA 1
ATOM 1372 C C . ALA A 1 180 ? -17.214 40.898 -42.643 1.00 60.34 180 ALA A C 1
ATOM 1374 O O . ALA A 1 180 ? -18.333 41.412 -42.709 1.00 60.34 180 ALA A O 1
ATOM 1375 N N . ASP A 1 181 ? -16.871 39.833 -43.369 1.00 71.31 181 ASP A N 1
ATOM 1376 C CA . ASP A 1 181 ? -17.750 39.204 -44.347 1.00 71.31 181 ASP A CA 1
ATOM 1377 C C . ASP A 1 181 ? -18.864 38.431 -43.634 1.00 71.31 181 ASP A C 1
ATOM 1379 O O . ASP A 1 181 ? -20.038 38.720 -43.832 1.00 71.31 181 ASP A O 1
ATOM 1383 N N . GLN A 1 182 ? -18.541 37.540 -42.701 1.00 70.56 182 GLN A N 1
ATOM 1384 C CA . GLN A 1 182 ? -19.537 36.816 -41.900 1.00 70.56 182 GLN A CA 1
ATOM 1385 C C . GLN A 1 182 ? -20.506 37.760 -41.180 1.00 70.56 182 GLN A C 1
ATOM 1387 O O . GLN A 1 182 ? -21.718 37.545 -41.209 1.00 70.56 182 GLN A O 1
ATOM 1392 N N . THR A 1 183 ? -19.983 38.848 -40.610 1.00 67.25 183 THR A N 1
ATOM 1393 C CA . THR A 1 183 ? -20.791 39.876 -39.938 1.00 67.25 183 THR A CA 1
ATOM 1394 C C . THR A 1 183 ? -21.750 40.563 -40.912 1.00 67.25 183 THR A C 1
ATOM 1396 O O . THR A 1 183 ? -22.937 40.704 -40.618 1.00 67.25 183 THR A O 1
ATOM 1399 N N . SER A 1 184 ? -21.257 40.957 -42.091 1.00 72.94 184 SER A N 1
ATOM 1400 C CA . SER A 1 184 ? -22.067 41.627 -43.118 1.00 72.94 184 SER A CA 1
ATOM 1401 C C . SER A 1 184 ? -23.138 40.697 -43.694 1.00 72.94 184 SER A C 1
ATOM 1403 O O . SER A 1 184 ? -24.279 41.114 -43.882 1.00 72.94 184 SER A O 1
ATOM 1405 N N . ALA A 1 185 ? -22.796 39.424 -43.918 1.00 74.62 185 ALA A N 1
ATOM 1406 C CA . ALA A 1 185 ? -23.724 38.413 -44.409 1.00 74.62 185 ALA A CA 1
ATOM 1407 C C . ALA A 1 185 ? -24.837 38.120 -43.397 1.00 74.62 185 ALA A C 1
ATOM 1409 O O . ALA A 1 185 ? -26.008 38.197 -43.758 1.00 74.62 185 ALA A O 1
ATOM 1410 N N . ILE A 1 186 ? -24.499 37.848 -42.130 1.00 71.75 186 ILE A N 1
ATOM 1411 C CA . ILE A 1 186 ? -25.501 37.598 -41.081 1.00 71.75 186 ILE A CA 1
ATOM 1412 C C . ILE A 1 186 ? -26.396 38.822 -40.889 1.00 71.75 186 ILE A C 1
ATOM 1414 O O . ILE A 1 186 ? -27.614 38.671 -40.851 1.00 71.75 186 ILE A O 1
ATOM 1418 N N . SER A 1 187 ? -25.824 40.028 -40.799 1.00 67.50 187 SER A N 1
ATOM 1419 C CA . SER A 1 187 ? -26.605 41.257 -40.612 1.00 67.50 187 SER A CA 1
ATOM 1420 C C . SER A 1 187 ? -27.638 41.442 -41.729 1.00 67.50 187 SER A C 1
ATOM 1422 O O . SER A 1 187 ? -28.808 41.740 -41.466 1.00 67.50 187 SER A O 1
ATOM 1424 N N . LEU A 1 188 ? -27.242 41.169 -42.977 1.00 72.50 188 LEU A N 1
ATOM 1425 C CA . LEU A 1 188 ? -28.149 41.269 -44.112 1.00 72.50 188 LEU A CA 1
ATOM 1426 C C . LEU A 1 188 ? -29.226 40.174 -44.103 1.00 72.50 188 LEU A C 1
ATOM 1428 O O . LEU A 1 188 ? -30.396 40.490 -44.320 1.00 72.50 188 LEU A O 1
ATOM 1432 N N . ILE A 1 189 ? -28.863 38.925 -43.784 1.00 73.62 189 ILE A N 1
ATOM 1433 C CA . ILE A 1 189 ? -29.815 37.808 -43.643 1.00 73.62 189 ILE A CA 1
ATOM 1434 C C . ILE A 1 189 ? -30.866 38.135 -42.569 1.00 73.62 189 ILE A C 1
ATOM 1436 O O . ILE A 1 189 ? -32.062 37.983 -42.817 1.00 73.62 189 ILE A O 1
ATOM 1440 N N . VAL A 1 190 ? -30.446 38.654 -41.409 1.00 65.38 190 VAL A N 1
ATOM 1441 C CA . VAL A 1 190 ? -31.348 39.096 -40.329 1.00 65.38 190 VAL A CA 1
ATOM 1442 C C . VAL A 1 190 ? -32.287 40.195 -40.832 1.00 65.38 190 VAL A C 1
ATOM 1444 O O . VAL A 1 190 ? -33.498 40.129 -40.618 1.00 65.38 190 VAL A O 1
ATOM 1447 N N . SER A 1 191 ? -31.748 41.202 -41.529 1.00 63.50 191 SER A N 1
ATOM 1448 C CA . SER A 1 191 ? -32.531 42.346 -42.017 1.00 63.50 191 SER A CA 1
ATOM 1449 C C . SER A 1 191 ? -33.603 41.973 -43.054 1.00 63.50 191 SER A C 1
ATOM 1451 O O . SER A 1 191 ? -34.580 42.704 -43.207 1.00 63.50 191 SER A O 1
ATOM 1453 N N . GLN A 1 192 ? -33.447 40.826 -43.723 1.00 68.31 192 GLN A N 1
ATOM 1454 C CA . GLN A 1 192 ? -34.351 40.287 -44.748 1.00 68.31 192 GLN A CA 1
ATOM 1455 C C . GLN A 1 192 ? -35.327 39.233 -44.187 1.00 68.31 192 GLN A C 1
ATOM 1457 O O . GLN A 1 192 ? -35.953 38.490 -44.936 1.00 68.31 192 GLN A O 1
ATOM 1462 N N . GLY A 1 193 ? -35.493 39.162 -42.860 1.00 61.62 193 GLY A N 1
ATOM 1463 C CA . GLY A 1 193 ? -36.415 38.212 -42.227 1.00 61.62 193 GLY A CA 1
ATOM 1464 C C . GLY A 1 193 ? -35.825 36.810 -42.065 1.00 61.62 193 GLY A C 1
ATOM 1465 O O . GLY A 1 193 ? -36.557 35.822 -42.094 1.00 61.62 193 GLY A O 1
ATOM 1466 N N . GLY A 1 194 ? -34.501 36.712 -41.918 1.00 69.44 194 GLY A N 1
ATOM 1467 C CA . GLY A 1 194 ? -33.798 35.477 -41.576 1.00 69.44 194 GLY A CA 1
ATOM 1468 C C . GLY A 1 194 ? -33.507 34.547 -42.753 1.00 69.44 194 GLY A C 1
ATOM 1469 O O . GLY A 1 194 ? -33.014 33.453 -42.518 1.00 69.44 194 GLY A O 1
ATOM 1470 N N . HIS A 1 195 ? -33.774 34.934 -44.003 1.00 79.06 195 HIS A N 1
ATOM 1471 C CA . HIS A 1 195 ? -33.422 34.146 -45.192 1.00 79.06 195 HIS A CA 1
ATOM 1472 C C . HIS A 1 195 ? -33.143 35.043 -46.407 1.00 79.06 195 HIS A C 1
ATOM 1474 O O . HIS A 1 195 ? -33.721 36.118 -46.531 1.00 79.06 195 HIS A O 1
ATOM 1480 N N . ILE A 1 196 ? -32.241 34.621 -47.298 1.00 83.19 196 ILE A N 1
ATOM 1481 C CA . ILE A 1 196 ? -31.890 35.340 -48.538 1.00 83.19 196 ILE A CA 1
ATOM 1482 C C . ILE A 1 196 ? -31.270 34.377 -49.565 1.00 83.19 196 ILE A C 1
ATOM 1484 O O . ILE A 1 196 ? -30.560 33.444 -49.184 1.00 83.19 196 ILE A O 1
ATOM 1488 N N . SER A 1 197 ? -31.495 34.580 -50.869 1.00 85.19 197 SER A N 1
ATOM 1489 C CA . SER A 1 197 ? -30.794 33.788 -51.894 1.00 85.19 197 SER A CA 1
ATOM 1490 C C . SER A 1 197 ? -29.321 34.196 -52.007 1.00 85.19 197 SER A C 1
ATOM 1492 O O . SER A 1 197 ? -28.973 35.358 -51.795 1.00 85.19 197 SER A O 1
ATOM 1494 N N . LEU A 1 198 ? -28.429 33.257 -52.342 1.00 83.12 198 LEU A N 1
ATOM 1495 C CA . LEU A 1 198 ? -27.001 33.553 -52.527 1.00 83.12 198 LEU A CA 1
ATOM 1496 C C . LEU A 1 198 ? -26.773 34.592 -53.633 1.00 83.12 198 LEU A C 1
ATOM 1498 O O . LEU A 1 198 ? -25.864 35.413 -53.514 1.00 83.12 198 LEU A O 1
ATOM 1502 N N . THR A 1 199 ? -27.602 34.591 -54.681 1.00 82.56 199 THR A N 1
ATOM 1503 C CA . THR A 1 199 ? -27.549 35.582 -55.764 1.00 82.56 199 THR A CA 1
ATOM 1504 C C . THR A 1 199 ? -27.856 36.981 -55.236 1.00 82.56 199 THR A C 1
ATOM 1506 O O . THR A 1 199 ? -27.141 37.937 -55.539 1.00 82.56 199 THR A O 1
ATOM 1509 N N . GLU A 1 200 ? -28.883 37.104 -54.395 1.00 82.44 200 GLU A N 1
ATOM 1510 C CA . GLU A 1 200 ? -29.289 38.383 -53.819 1.00 82.44 200 GLU A CA 1
ATOM 1511 C C . GLU A 1 200 ? -28.330 38.861 -52.718 1.00 82.44 200 GLU A C 1
ATOM 1513 O O . GLU A 1 200 ? -28.025 40.052 -52.643 1.00 82.44 200 GLU A O 1
ATOM 1518 N N . LEU A 1 201 ? -27.769 37.935 -51.933 1.00 82.56 201 LEU A N 1
ATOM 1519 C CA . LEU A 1 201 ? -26.698 38.204 -50.971 1.00 82.56 201 LEU A CA 1
ATOM 1520 C C . LEU A 1 201 ? -25.447 38.753 -51.673 1.00 82.56 201 LEU A C 1
ATOM 1522 O O . LEU A 1 201 ? -24.888 39.760 -51.239 1.00 82.56 201 LEU A O 1
ATOM 1526 N N . ALA A 1 202 ? -25.045 38.137 -52.792 1.00 86.25 202 ALA A N 1
ATOM 1527 C CA . ALA A 1 202 ? -23.929 38.605 -53.610 1.00 86.25 202 ALA A CA 1
ATOM 1528 C C . ALA A 1 202 ? -24.204 39.996 -54.200 1.00 86.25 202 ALA A C 1
ATOM 1530 O O . ALA A 1 202 ? -23.334 40.863 -54.180 1.00 86.25 202 ALA A O 1
ATOM 1531 N N . ARG A 1 203 ? -25.429 40.231 -54.683 1.00 87.56 203 ARG A N 1
ATOM 1532 C CA . ARG A 1 203 ? -25.824 41.499 -55.305 1.00 87.56 203 ARG A CA 1
ATOM 1533 C C . ARG A 1 203 ? -25.880 42.656 -54.308 1.00 87.56 203 ARG A C 1
ATOM 1535 O O . ARG A 1 203 ? -25.445 43.755 -54.638 1.00 87.56 203 ARG A O 1
ATOM 1542 N N . GLN A 1 204 ? -26.437 42.440 -53.117 1.00 85.38 204 GLN A N 1
ATOM 1543 C CA . GLN A 1 204 ? -26.618 43.504 -52.122 1.00 85.38 204 GLN A CA 1
ATOM 1544 C C . GLN A 1 204 ? -25.330 43.856 -51.371 1.00 85.38 204 GLN A C 1
ATOM 1546 O O . GLN A 1 204 ? -25.164 45.009 -50.978 1.00 85.38 204 GLN A O 1
ATOM 1551 N N . LEU A 1 205 ? -24.415 42.897 -51.197 1.00 83.25 205 LEU A N 1
ATOM 1552 C CA . LEU A 1 205 ? -23.108 43.140 -50.574 1.00 83.25 205 LEU A CA 1
ATOM 1553 C C . LEU A 1 205 ? -21.999 43.470 -51.587 1.00 83.25 205 LEU A C 1
ATOM 1555 O O . LEU A 1 205 ? -20.863 43.702 -51.179 1.00 83.25 205 LEU A O 1
ATOM 1559 N N . ASP A 1 206 ? -22.324 43.512 -52.885 1.00 87.12 206 ASP A N 1
ATOM 1560 C CA . ASP A 1 206 ? -21.380 43.687 -54.001 1.00 87.12 206 ASP A CA 1
ATOM 1561 C C . ASP A 1 206 ? -20.217 42.677 -53.949 1.00 87.12 206 ASP A C 1
ATOM 1563 O O . ASP A 1 206 ? -19.030 43.002 -54.033 1.00 87.12 206 ASP A O 1
ATOM 1567 N N . TRP A 1 207 ? -20.561 41.411 -53.719 1.00 90.38 207 TRP A N 1
ATOM 1568 C CA . TRP A 1 207 ? -19.610 40.314 -53.591 1.00 90.38 207 TRP A CA 1
ATOM 1569 C C . TRP A 1 207 ? -19.565 39.448 -54.843 1.00 90.38 207 TRP A C 1
ATOM 1571 O O . TRP A 1 207 ? -20.565 39.219 -55.523 1.00 90.38 207 TRP A O 1
ATOM 1581 N N . THR A 1 208 ? -18.385 38.896 -55.125 1.00 87.25 208 THR A N 1
ATOM 1582 C CA . THR A 1 208 ? -18.244 37.856 -56.145 1.00 87.25 208 THR A CA 1
ATOM 1583 C C . THR A 1 208 ? -18.932 36.572 -55.684 1.00 87.25 208 THR A C 1
ATOM 1585 O O . THR A 1 208 ? -18.971 36.276 -54.490 1.00 87.25 208 THR A O 1
ATOM 1588 N N . ALA A 1 209 ? -19.424 35.767 -56.629 1.00 77.88 209 ALA A N 1
ATOM 1589 C CA . ALA A 1 209 ? -20.090 34.500 -56.315 1.00 77.88 209 ALA A CA 1
ATOM 1590 C C . ALA A 1 209 ? -19.221 33.577 -55.437 1.00 77.88 209 ALA A C 1
ATOM 1592 O O . ALA A 1 209 ? -19.725 32.960 -54.506 1.00 77.88 209 ALA A O 1
ATOM 1593 N N . GLU A 1 210 ? -17.907 33.549 -55.678 1.00 76.44 210 GLU A N 1
ATOM 1594 C CA . GLU A 1 210 ? -16.950 32.773 -54.882 1.00 76.44 210 GLU A CA 1
ATOM 1595 C C . GLU A 1 210 ? -16.811 33.305 -53.445 1.00 76.44 210 GLU A C 1
ATOM 1597 O O . GLU A 1 210 ? -16.755 32.523 -52.499 1.00 76.44 210 GLU A O 1
ATOM 1602 N N . ARG A 1 211 ? -16.812 34.633 -53.247 1.00 81.19 211 ARG A N 1
ATOM 1603 C CA . ARG A 1 211 ? -16.767 35.240 -51.906 1.00 81.19 211 ARG A CA 1
ATOM 1604 C C . ARG A 1 211 ? -18.055 34.966 -51.132 1.00 81.19 211 ARG A C 1
ATOM 1606 O O . ARG A 1 211 ? -17.989 34.618 -49.958 1.00 81.19 211 ARG A O 1
ATOM 1613 N N . THR A 1 212 ? -19.204 35.051 -51.796 1.00 85.12 212 THR A N 1
ATOM 1614 C CA . THR A 1 212 ? -20.512 34.756 -51.200 1.00 85.12 212 THR A CA 1
ATOM 1615 C C . THR A 1 212 ? -20.656 33.278 -50.835 1.00 85.12 212 THR A C 1
ATOM 1617 O O . THR A 1 212 ? -21.161 32.958 -49.756 1.00 85.12 212 THR A O 1
ATOM 1620 N N . ASP A 1 213 ? -20.168 32.365 -51.678 1.00 79.94 213 ASP A N 1
ATOM 1621 C CA . ASP A 1 213 ? -20.197 30.929 -51.381 1.00 79.94 213 ASP A CA 1
ATOM 1622 C C . ASP A 1 213 ? -19.219 30.568 -50.255 1.00 79.94 213 ASP A C 1
ATOM 1624 O O . ASP A 1 213 ? -19.565 29.800 -49.362 1.00 79.94 213 ASP A O 1
ATOM 1628 N N . ASN A 1 214 ? -18.038 31.194 -50.208 1.00 75.81 214 ASN A N 1
ATOM 1629 C CA . ASN A 1 214 ? -17.098 31.019 -49.100 1.00 75.81 214 ASN A CA 1
ATOM 1630 C C . ASN A 1 214 ? -17.659 31.552 -47.777 1.00 75.81 214 ASN A C 1
ATOM 1632 O O . ASN A 1 214 ? -17.588 30.850 -46.769 1.00 75.81 214 ASN A O 1
ATOM 1636 N N . ALA A 1 215 ? -18.253 32.750 -47.771 1.00 78.38 215 ALA A N 1
ATOM 1637 C CA . ALA A 1 215 ? -18.851 33.334 -46.574 1.00 78.38 215 ALA A CA 1
ATOM 1638 C C . ALA A 1 215 ? -20.027 32.486 -46.064 1.00 78.38 215 ALA A C 1
ATOM 1640 O O . ALA A 1 215 ? -20.058 32.117 -44.892 1.00 78.38 215 ALA A O 1
ATOM 1641 N N . SER A 1 216 ? -20.953 32.096 -46.944 1.00 76.81 216 SER A N 1
ATOM 1642 C CA . SER A 1 216 ? -22.102 31.255 -46.575 1.00 76.81 216 SER A CA 1
ATOM 1643 C C . SER A 1 216 ? -21.703 29.832 -46.171 1.00 76.81 216 SER A C 1
ATOM 1645 O O . SER A 1 216 ? -22.244 29.304 -45.205 1.00 76.81 216 SER A O 1
ATOM 1647 N N . SER A 1 217 ? -20.709 29.225 -46.828 1.00 73.50 217 SER A N 1
ATOM 1648 C CA . SER A 1 217 ? -20.175 27.907 -46.454 1.00 73.50 217 SER A CA 1
ATOM 1649 C C . SER A 1 217 ? -19.376 27.943 -45.150 1.00 73.50 217 SER A C 1
ATOM 1651 O O . SER A 1 217 ? -19.302 26.936 -44.446 1.00 73.50 217 SER A O 1
ATOM 1653 N N . SER A 1 218 ? -18.757 29.080 -44.821 1.00 68.19 218 SER A N 1
ATOM 1654 C CA . SER A 1 218 ? -18.134 29.304 -43.511 1.00 68.19 218 SER A CA 1
ATOM 1655 C C . SER A 1 218 ? -19.204 29.390 -42.424 1.00 68.19 218 SER A C 1
ATOM 1657 O O . SER A 1 218 ? -19.132 28.663 -41.440 1.00 68.19 218 SER A O 1
ATOM 1659 N N . LEU A 1 219 ? -20.256 30.183 -42.647 1.00 67.75 219 LEU A N 1
ATOM 1660 C CA . LEU A 1 219 ? -21.388 30.307 -41.722 1.00 67.75 219 LEU A CA 1
ATOM 1661 C C . LEU A 1 219 ? -22.167 28.992 -41.538 1.00 67.75 219 LEU A C 1
ATOM 1663 O O . LEU A 1 219 ? -22.632 28.700 -40.437 1.00 67.75 219 LEU A O 1
ATOM 1667 N N . LEU A 1 220 ? -22.288 28.182 -42.597 1.00 70.81 220 LEU A N 1
ATOM 1668 C CA . LEU A 1 220 ? -22.869 26.838 -42.535 1.00 70.81 220 LEU A CA 1
ATOM 1669 C C . LEU A 1 220 ? -21.984 25.889 -41.715 1.00 70.81 220 LEU A C 1
ATOM 1671 O O . LEU A 1 220 ? -22.502 25.141 -40.890 1.00 70.81 220 LEU A O 1
ATOM 1675 N N . ARG A 1 221 ? -20.656 25.925 -41.910 1.00 54.06 221 ARG A N 1
ATOM 1676 C CA . ARG A 1 221 ? -19.699 25.128 -41.116 1.00 54.06 221 ARG A CA 1
ATOM 1677 C C . ARG A 1 221 ? -19.742 25.476 -39.631 1.00 54.06 221 ARG A C 1
ATOM 1679 O O . ARG A 1 221 ? -19.579 24.587 -38.804 1.00 54.06 221 ARG A O 1
ATOM 1686 N N . GLU A 1 222 ? -20.008 26.737 -39.309 1.00 56.97 222 GLU A N 1
ATOM 1687 C CA . GLU A 1 222 ? -20.196 27.218 -37.936 1.00 56.97 222 GLU A CA 1
ATOM 1688 C C . GLU A 1 222 ? -21.605 26.931 -37.377 1.00 56.97 222 GLU A C 1
ATOM 1690 O O . GLU A 1 222 ? -21.857 27.159 -36.195 1.00 56.97 222 GLU A O 1
ATOM 1695 N N . GLY A 1 223 ? -22.526 26.398 -38.192 1.00 52.94 223 GLY A N 1
ATOM 1696 C CA . GLY A 1 223 ? -23.870 25.980 -37.773 1.00 52.94 223 GLY A CA 1
ATOM 1697 C C . GLY A 1 223 ? -24.877 27.119 -37.571 1.00 52.94 223 GLY A C 1
ATOM 1698 O O . GLY A 1 223 ? -25.938 26.896 -36.981 1.00 52.94 223 GLY A O 1
ATOM 1699 N N . LEU A 1 224 ? -24.561 28.326 -38.052 1.00 57.94 224 LEU A N 1
ATOM 1700 C CA . LEU A 1 224 ? -25.346 29.551 -37.840 1.00 57.94 224 LEU A CA 1
ATOM 1701 C C . LEU A 1 224 ? -26.443 29.761 -38.891 1.00 57.94 224 LEU A C 1
ATOM 1703 O O . LEU A 1 224 ? -27.449 30.430 -38.640 1.00 57.94 224 LEU A O 1
ATOM 1707 N N . VAL A 1 225 ? -26.256 29.178 -40.073 1.00 70.44 225 VAL A N 1
ATOM 1708 C CA . VAL A 1 225 ? -27.197 29.243 -41.193 1.00 70.44 225 VAL A CA 1
ATOM 1709 C C . VAL A 1 225 ? -27.362 27.864 -41.822 1.00 70.44 225 VAL A C 1
ATOM 1711 O O . VAL A 1 225 ? -26.474 27.023 -41.724 1.00 70.44 225 VAL A O 1
ATOM 1714 N N . TRP A 1 226 ? -28.487 27.644 -42.489 1.00 72.69 226 TRP A N 1
ATOM 1715 C CA . TRP A 1 226 ? -28.761 26.497 -43.344 1.00 72.69 226 TRP A CA 1
ATOM 1716 C C . TRP A 1 226 ? -28.681 26.943 -44.799 1.00 72.69 226 TRP A C 1
ATOM 1718 O O . TRP A 1 226 ? -29.005 28.084 -45.124 1.00 72.69 226 TRP A O 1
ATOM 1728 N N . LEU A 1 227 ? -28.238 26.043 -45.669 1.00 77.38 227 LEU A N 1
ATOM 1729 C CA . LEU A 1 227 ? -28.248 26.237 -47.113 1.00 77.38 227 LEU A CA 1
ATOM 1730 C C . LEU A 1 227 ? -29.281 25.280 -47.700 1.00 77.38 227 LEU A C 1
ATOM 1732 O O . LEU A 1 227 ? -29.097 24.067 -47.620 1.00 77.38 227 LEU A O 1
ATOM 1736 N N . ASP A 1 228 ? -30.340 25.831 -48.279 1.00 75.94 228 ASP A N 1
ATOM 1737 C CA . ASP A 1 228 ? -31.396 25.084 -48.963 1.00 75.94 228 ASP A CA 1
ATOM 1738 C C . ASP A 1 228 ? -31.432 25.458 -50.454 1.00 75.94 228 ASP A C 1
ATOM 1740 O O . ASP A 1 228 ? -30.799 26.429 -50.873 1.00 75.94 228 ASP A O 1
ATOM 1744 N N . VAL A 1 229 ? -32.130 24.685 -51.283 1.00 75.62 229 VAL A N 1
ATOM 1745 C CA . VAL A 1 229 ? -32.314 24.974 -52.714 1.00 75.62 229 VAL A CA 1
ATOM 1746 C C . VAL A 1 229 ? -33.796 25.186 -52.974 1.00 75.62 229 VAL A C 1
ATOM 1748 O O . VAL A 1 229 ? -34.586 24.261 -52.801 1.00 75.62 229 VAL A O 1
ATOM 1751 N N . ASP A 1 230 ? -34.177 26.383 -53.425 1.00 67.38 230 ASP A N 1
ATOM 1752 C CA . ASP A 1 230 ? -35.564 26.664 -53.793 1.00 67.38 230 ASP A CA 1
ATOM 1753 C C . ASP A 1 230 ? -35.970 25.752 -54.969 1.00 67.38 230 ASP A C 1
ATOM 1755 O O . ASP A 1 230 ? -35.396 25.853 -56.062 1.00 67.38 230 ASP A O 1
ATOM 1759 N N . PRO A 1 231 ? -36.966 24.862 -54.794 1.00 54.84 231 PRO A N 1
ATOM 1760 C CA . PRO A 1 231 ? -37.352 23.901 -55.821 1.00 54.84 231 PRO A CA 1
ATOM 1761 C C . PRO A 1 231 ? -37.851 24.550 -57.119 1.00 54.84 231 PRO A C 1
ATOM 1763 O O . PRO A 1 231 ? -37.770 23.927 -58.179 1.00 54.84 231 PRO A O 1
ATOM 1766 N N . SER A 1 232 ? -38.379 25.777 -57.045 1.00 61.97 232 SER A N 1
ATOM 1767 C CA . SER A 1 232 ? -39.026 26.479 -58.159 1.00 61.97 232 SER A CA 1
ATOM 1768 C C . SER A 1 232 ? -38.056 27.281 -59.030 1.00 61.97 232 SER A C 1
ATOM 1770 O O . SER A 1 232 ? -38.254 27.375 -60.242 1.00 61.97 232 SER A O 1
ATOM 1772 N N . THR A 1 233 ? -36.992 27.818 -58.431 1.00 66.94 233 THR A N 1
ATOM 1773 C CA . THR A 1 233 ? -35.996 28.673 -59.100 1.00 66.94 233 THR A CA 1
ATOM 1774 C C . THR A 1 233 ? -34.620 28.015 -59.224 1.00 66.94 233 THR A C 1
ATOM 1776 O O . THR A 1 233 ? -33.790 28.496 -59.992 1.00 66.94 233 THR A O 1
ATOM 1779 N N . GLN A 1 234 ? -34.387 26.895 -58.522 1.00 65.19 234 GLN A N 1
ATOM 1780 C CA . GLN A 1 234 ? -33.094 26.205 -58.389 1.00 65.19 234 GLN A CA 1
ATOM 1781 C C . GLN A 1 234 ? -31.978 27.085 -57.785 1.00 65.19 234 GLN A C 1
ATOM 1783 O O . GLN A 1 234 ? -30.799 26.735 -57.871 1.00 65.19 234 GLN A O 1
ATOM 1788 N N . GLU A 1 235 ? -32.321 28.212 -57.149 1.00 71.38 235 GLU A N 1
ATOM 1789 C CA . GLU A 1 235 ? -31.354 29.052 -56.438 1.00 71.38 235 GLU A CA 1
ATOM 1790 C C . GLU A 1 235 ? -31.074 28.524 -55.025 1.00 71.38 235 GLU A C 1
ATOM 1792 O O . GLU A 1 235 ? -31.965 28.043 -54.325 1.00 71.38 235 GLU A O 1
ATOM 1797 N N . ARG A 1 236 ? -29.818 28.652 -54.578 1.00 72.62 236 ARG A N 1
ATOM 1798 C CA . ARG A 1 236 ? -29.415 28.334 -53.201 1.00 72.62 236 ARG A CA 1
ATOM 1799 C C . ARG A 1 236 ? -29.818 29.472 -52.265 1.00 72.62 236 ARG A C 1
ATOM 1801 O O . ARG A 1 236 ? -29.401 30.612 -52.472 1.00 72.62 236 ARG A O 1
ATOM 1808 N N . VAL A 1 237 ? -30.582 29.158 -51.227 1.00 74.81 237 VAL A N 1
ATOM 1809 C CA . VAL A 1 237 ? -31.063 30.090 -50.205 1.00 74.81 237 VAL A CA 1
ATOM 1810 C C . VAL A 1 237 ? -30.339 29.826 -48.893 1.00 74.81 237 VAL A C 1
ATOM 1812 O O . VAL A 1 237 ? -30.248 28.689 -48.438 1.00 74.81 237 VAL A O 1
ATOM 1815 N N . VAL A 1 238 ? -29.801 30.885 -48.291 1.00 73.44 238 VAL A N 1
ATOM 1816 C CA . VAL A 1 238 ? -29.206 30.852 -46.955 1.00 73.44 238 VAL A CA 1
ATOM 1817 C C . VAL A 1 238 ? -30.252 31.314 -45.960 1.00 73.44 238 VAL A C 1
ATOM 1819 O O . VAL A 1 238 ? -30.757 32.431 -46.067 1.00 73.44 238 VAL A O 1
ATOM 1822 N N . GLN A 1 239 ? -30.551 30.476 -44.976 1.00 69.31 239 GLN A N 1
ATOM 1823 C CA . GLN A 1 239 ? -31.516 30.767 -43.927 1.00 69.31 239 GLN A CA 1
ATOM 1824 C C . GLN A 1 239 ? -30.831 30.750 -42.565 1.00 69.31 239 GLN A C 1
ATOM 1826 O O . GLN A 1 239 ? -30.215 29.762 -42.174 1.00 69.31 239 GLN A O 1
ATOM 1831 N N . GLN A 1 240 ? -30.920 31.849 -41.827 1.00 64.50 240 GLN A N 1
ATOM 1832 C CA . GLN A 1 240 ? -30.473 31.912 -40.447 1.00 64.50 240 GLN A CA 1
ATOM 1833 C C . GLN A 1 240 ? -31.371 31.044 -39.572 1.00 64.50 240 GLN A C 1
ATOM 1835 O O . GLN A 1 240 ? -32.598 31.066 -39.675 1.00 64.50 240 GLN A O 1
ATOM 1840 N N . ARG A 1 241 ? -30.744 30.301 -38.665 1.00 52.34 241 ARG A N 1
ATOM 1841 C CA . ARG A 1 241 ? -31.450 29.568 -37.618 1.00 52.34 241 ARG A CA 1
ATOM 1842 C C . ARG A 1 241 ? -32.056 30.603 -36.658 1.00 52.34 241 ARG A C 1
ATOM 1844 O O . ARG A 1 241 ? -31.311 31.214 -35.897 1.00 52.34 241 ARG A O 1
ATOM 1851 N N . HIS A 1 242 ? -33.361 30.883 -36.732 1.00 47.81 242 HIS A N 1
ATOM 1852 C CA . HIS A 1 242 ? -34.016 31.798 -35.788 1.00 47.81 242 HIS A CA 1
ATOM 1853 C C . HIS A 1 242 ? -35.134 31.133 -34.985 1.00 47.81 242 HIS A C 1
ATOM 1855 O O . HIS A 1 242 ? -35.913 30.346 -35.519 1.00 47.81 242 HIS A O 1
ATOM 1861 N N . CYS A 1 243 ? -35.164 31.498 -33.697 1.00 37.59 243 CYS A N 1
ATOM 1862 C CA . CYS A 1 243 ? -36.119 31.143 -32.653 1.00 37.59 243 CYS A CA 1
ATOM 1863 C C . CYS A 1 243 ? -37.581 31.257 -33.109 1.00 37.59 243 CYS A C 1
ATOM 1865 O O . CYS A 1 243 ? -38.164 32.341 -33.055 1.00 37.59 243 CYS A O 1
ATOM 1867 N N . GLU A 1 244 ? -38.214 30.136 -33.445 1.00 28.38 244 GLU A N 1
ATOM 1868 C CA . GLU A 1 244 ? -39.661 30.018 -33.284 1.00 28.38 244 GLU A CA 1
ATOM 1869 C C . GLU A 1 244 ? -39.985 29.484 -31.889 1.00 28.38 244 GLU A C 1
ATOM 1871 O O . GLU A 1 244 ? -39.375 28.540 -31.386 1.00 28.38 244 GLU A O 1
ATOM 1876 N N . GLN A 1 245 ? -40.957 30.151 -31.267 1.00 31.64 245 GLN A N 1
ATOM 1877 C CA . GLN A 1 245 ? -41.533 29.888 -29.957 1.00 31.64 245 GLN A CA 1
ATOM 1878 C C . GLN A 1 245 ? -42.090 28.458 -29.853 1.00 31.64 245 GLN A C 1
ATOM 1880 O O . GLN A 1 245 ? -43.301 28.247 -29.906 1.00 31.64 245 GLN A O 1
ATOM 1885 N N . HIS A 1 246 ? -41.238 27.461 -29.630 1.00 25.36 246 HIS A N 1
ATOM 1886 C CA . HIS A 1 246 ? -41.700 26.221 -29.026 1.00 25.36 246 HIS A CA 1
ATOM 1887 C C . HIS A 1 246 ? -41.878 26.446 -27.524 1.00 25.36 246 HIS A C 1
ATOM 1889 O O . HIS A 1 246 ? -40.967 26.838 -26.800 1.00 25.36 246 HIS A O 1
ATOM 1895 N N . SER A 1 247 ? -43.123 26.260 -27.088 1.00 27.05 247 SER A N 1
ATOM 1896 C CA . SER A 1 247 ? -43.637 26.475 -25.740 1.00 27.05 247 SER A CA 1
ATOM 1897 C C . SER A 1 247 ? -42.642 26.132 -24.622 1.00 27.05 247 SER A C 1
ATOM 1899 O O . SER A 1 247 ? -42.261 24.974 -24.450 1.00 27.05 247 SER A O 1
ATOM 1901 N N . MET A 1 248 ? -42.341 27.144 -23.802 1.00 25.91 248 MET A N 1
ATOM 1902 C CA . MET A 1 248 ? -41.637 27.137 -22.506 1.00 25.91 248 MET A CA 1
ATOM 1903 C C . MET A 1 248 ? -42.289 26.247 -21.415 1.00 25.91 248 MET A C 1
ATOM 1905 O O . MET A 1 248 ? -42.283 26.589 -20.236 1.00 25.91 248 MET A O 1
ATOM 1909 N N . SER A 1 249 ? -42.871 25.098 -21.766 1.00 25.23 249 SER A N 1
ATOM 1910 C CA . SER A 1 249 ? -43.545 24.191 -20.826 1.00 25.23 249 SER A CA 1
ATOM 1911 C C . SER A 1 249 ? -42.929 22.792 -20.729 1.00 25.23 249 SER A C 1
ATOM 1913 O O . SER A 1 249 ? -43.372 22.020 -19.885 1.00 25.23 249 SER A O 1
ATOM 1915 N N . SER A 1 250 ? -41.905 22.446 -21.524 1.00 26.11 250 SER A N 1
ATOM 1916 C CA . SER A 1 250 ? -41.260 21.116 -21.468 1.00 26.11 250 SER A CA 1
ATOM 1917 C C . SER A 1 250 ? -39.833 21.095 -20.901 1.00 26.11 250 SER A C 1
ATOM 1919 O O . SER A 1 250 ? -39.289 20.012 -20.715 1.00 26.11 250 SER A O 1
ATOM 1921 N N . ILE A 1 251 ? -39.234 22.251 -20.580 1.00 27.67 251 ILE A N 1
ATOM 1922 C CA . ILE A 1 251 ? -37.860 22.349 -20.029 1.00 27.67 251 ILE A CA 1
ATOM 1923 C C . ILE A 1 251 ? -37.856 22.497 -18.489 1.00 27.67 251 ILE A C 1
ATOM 1925 O O . ILE A 1 251 ? -36.820 22.390 -17.840 1.00 27.67 251 ILE A O 1
ATOM 1929 N N . MET A 1 252 ? -39.024 22.632 -17.849 1.00 24.00 252 MET A N 1
ATOM 1930 C CA . MET A 1 252 ? -39.140 22.557 -16.386 1.00 24.00 252 MET A CA 1
ATOM 1931 C C . MET A 1 252 ? -39.303 21.109 -15.899 1.00 24.00 252 MET A C 1
ATOM 1933 O O . MET A 1 252 ? -40.346 20.719 -15.381 1.00 24.00 252 MET A O 1
ATOM 1937 N N . GLN A 1 253 ? -38.240 20.315 -16.011 1.00 22.77 253 GLN A N 1
ATOM 1938 C CA . GLN A 1 253 ? -37.952 19.282 -15.016 1.00 22.77 253 GLN A CA 1
ATOM 1939 C C . GLN A 1 253 ? -36.478 19.398 -14.627 1.00 22.77 253 GLN A C 1
ATOM 1941 O O . GLN A 1 253 ? -35.619 19.349 -15.506 1.00 22.77 253 GLN A O 1
ATOM 1946 N N . PRO A 1 254 ? -36.152 19.572 -13.334 1.00 25.11 254 PRO A N 1
ATOM 1947 C CA . PRO A 1 254 ? -34.772 19.691 -12.909 1.00 25.11 254 PRO A CA 1
ATOM 1948 C C . PRO A 1 254 ? -34.130 18.307 -13.013 1.00 25.11 254 PRO A C 1
ATOM 1950 O O . PRO A 1 254 ? -34.235 17.490 -12.099 1.00 25.11 254 PRO A O 1
ATOM 1953 N N . THR A 1 255 ? -33.459 18.015 -14.127 1.00 26.06 255 THR A N 1
ATOM 1954 C CA . THR A 1 255 ? -32.476 16.932 -14.161 1.00 26.06 255 THR A CA 1
ATOM 1955 C C . THR A 1 255 ? -31.302 17.374 -13.302 1.00 26.06 255 THR A C 1
ATOM 1957 O O . THR A 1 255 ? -30.388 18.062 -13.759 1.00 26.06 255 THR A O 1
ATOM 1960 N N . GLY A 1 256 ? -31.387 17.024 -12.019 1.00 29.02 256 GLY A N 1
ATOM 1961 C CA . GLY A 1 256 ? -30.301 17.134 -11.066 1.00 29.02 256 GLY A CA 1
ATOM 1962 C C . GLY A 1 256 ? -29.077 16.420 -11.617 1.00 29.02 256 GLY A C 1
ATOM 1963 O O . GLY A 1 256 ? -29.114 15.224 -11.877 1.00 29.02 256 GLY A O 1
ATOM 1964 N N . ASN A 1 257 ? -28.012 17.175 -11.856 1.00 27.38 257 ASN A N 1
ATOM 1965 C CA . ASN A 1 257 ? -26.680 16.624 -12.081 1.00 27.38 257 ASN A CA 1
ATOM 1966 C C . ASN A 1 257 ? -25.602 17.678 -11.812 1.00 27.38 257 ASN A C 1
ATOM 1968 O O . ASN A 1 257 ? -24.665 17.860 -12.580 1.00 27.38 257 ASN A O 1
ATOM 1972 N N . ILE A 1 258 ? -25.732 18.359 -10.672 1.00 26.64 258 ILE A N 1
ATOM 1973 C CA . ILE A 1 258 ? -24.604 19.052 -10.032 1.00 26.64 258 ILE A CA 1
ATOM 1974 C C . ILE A 1 258 ? -23.988 18.157 -8.926 1.00 26.64 258 ILE A C 1
ATOM 1976 O O . ILE A 1 258 ? -22.834 18.334 -8.552 1.00 26.64 258 ILE A O 1
ATOM 1980 N N . GLU A 1 259 ? -24.687 17.099 -8.489 1.00 28.91 259 GLU A N 1
ATOM 1981 C CA . GLU A 1 259 ? -24.218 16.125 -7.481 1.00 28.91 259 GLU A CA 1
ATOM 1982 C C . GLU A 1 259 ? -23.232 15.068 -8.017 1.00 28.91 259 GLU A C 1
ATOM 1984 O O . GLU A 1 259 ? -22.525 14.420 -7.242 1.00 28.91 259 GLU A O 1
ATOM 1989 N N . ALA A 1 260 ? -23.077 14.942 -9.340 1.00 27.17 260 ALA A N 1
ATOM 1990 C CA . ALA A 1 260 ? -22.118 14.014 -9.950 1.00 27.17 260 ALA A CA 1
ATOM 1991 C C . ALA A 1 260 ? -20.637 14.379 -9.688 1.00 27.17 260 ALA A C 1
ATOM 1993 O O . ALA A 1 260 ? -19.750 13.582 -9.982 1.00 27.17 260 ALA A O 1
ATOM 1994 N N . LEU A 1 261 ? -20.363 15.553 -9.107 1.00 27.36 261 LEU A N 1
ATOM 1995 C CA . LEU A 1 261 ? -19.016 16.046 -8.790 1.00 27.36 261 LEU A CA 1
ATOM 1996 C C . LEU A 1 261 ? -18.516 15.683 -7.377 1.00 27.36 261 LEU A C 1
ATOM 1998 O O . LEU A 1 261 ? -17.373 15.991 -7.048 1.00 27.36 261 LEU A O 1
ATOM 2002 N N . LEU A 1 262 ? -19.325 15.016 -6.542 1.00 26.88 262 LEU A N 1
ATOM 2003 C CA . LEU A 1 262 ? -18.976 14.722 -5.138 1.00 26.88 262 LEU A CA 1
ATOM 2004 C C . LEU A 1 262 ? -18.749 13.229 -4.816 1.00 26.88 262 LEU A C 1
ATOM 2006 O O . LEU A 1 262 ? -18.451 12.888 -3.672 1.00 26.88 262 LEU A O 1
ATOM 2010 N N . THR A 1 263 ? -18.846 12.327 -5.799 1.00 30.58 263 THR A N 1
ATOM 2011 C CA . THR A 1 263 ? -18.874 10.858 -5.589 1.00 30.58 263 THR A CA 1
ATOM 2012 C C . THR A 1 263 ? -17.593 10.113 -5.961 1.00 30.58 263 THR A C 1
ATOM 2014 O O . THR A 1 263 ? -17.567 8.881 -6.026 1.00 30.58 263 THR A O 1
ATOM 2017 N N . SER A 1 264 ? -16.502 10.815 -6.212 1.00 28.31 264 SER A N 1
ATOM 2018 C CA . SER A 1 264 ? -15.392 10.217 -6.922 1.00 28.31 264 SER A CA 1
ATOM 2019 C C . SER A 1 264 ? -14.481 9.339 -6.033 1.00 28.31 264 SER A C 1
ATOM 2021 O O . SER A 1 264 ? -14.002 9.742 -4.971 1.00 28.31 264 SER A O 1
ATOM 2023 N N . SER A 1 265 ? -14.212 8.098 -6.471 1.00 38.09 265 SER A N 1
ATOM 2024 C CA . SER A 1 265 ? -13.057 7.318 -5.993 1.00 38.09 265 SER A CA 1
ATOM 2025 C C . SER A 1 265 ? -11.771 8.143 -6.167 1.00 38.09 265 SER A C 1
ATOM 2027 O O . SER A 1 265 ? -11.762 9.072 -6.965 1.00 38.09 265 SER A O 1
ATOM 2029 N N . LEU A 1 266 ? -10.662 7.842 -5.473 1.00 33.69 266 LEU A N 1
ATOM 2030 C CA . LEU A 1 266 ? -9.402 8.596 -5.656 1.00 33.69 266 LEU A CA 1
ATOM 2031 C C . LEU A 1 266 ? -9.051 8.755 -7.154 1.00 33.69 266 LEU A C 1
ATOM 2033 O O . LEU A 1 266 ? -8.638 9.820 -7.585 1.00 33.69 266 LEU A O 1
ATOM 2037 N N . ILE A 1 267 ? -9.327 7.721 -7.956 1.00 35.22 267 ILE A N 1
ATOM 2038 C CA . ILE A 1 267 ? -9.182 7.695 -9.418 1.00 35.2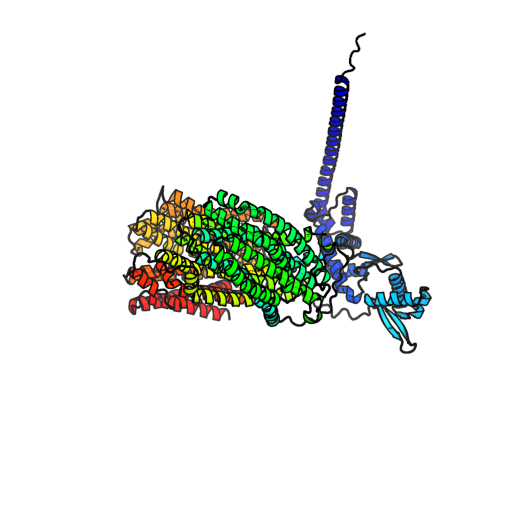2 267 ILE A CA 1
ATOM 2039 C C . ILE A 1 267 ? -10.118 8.694 -10.109 1.00 35.22 267 ILE A C 1
ATOM 2041 O O . ILE A 1 267 ? -9.685 9.431 -10.989 1.00 35.22 267 ILE A O 1
ATOM 2045 N N . ASP A 1 268 ? -11.381 8.747 -9.704 1.00 39.31 268 ASP A N 1
ATOM 2046 C CA . ASP A 1 268 ? -12.352 9.692 -10.243 1.00 39.31 268 ASP A CA 1
ATOM 2047 C C . ASP A 1 268 ? -12.022 11.141 -9.817 1.00 39.31 268 ASP A C 1
ATOM 2049 O O . ASP A 1 268 ? -12.151 12.032 -10.643 1.00 39.31 268 ASP A O 1
ATOM 2053 N N . ILE A 1 269 ? -11.500 11.373 -8.599 1.00 36.22 269 ILE A N 1
ATOM 2054 C CA . ILE A 1 269 ? -11.099 12.701 -8.089 1.00 36.22 269 ILE A CA 1
ATOM 2055 C C . ILE A 1 269 ? -9.900 13.204 -8.891 1.00 36.22 269 ILE A C 1
ATOM 2057 O O . ILE A 1 269 ? -9.800 14.388 -9.203 1.00 36.22 269 ILE A O 1
ATOM 2061 N N . LEU A 1 270 ? -8.965 12.309 -9.219 1.00 34.72 270 LEU A N 1
ATOM 2062 C CA . LEU A 1 270 ? -7.794 12.630 -10.031 1.00 34.72 270 LEU A CA 1
ATOM 2063 C C . LEU A 1 270 ? -8.181 12.892 -11.492 1.00 34.72 270 LEU A C 1
ATOM 2065 O O . LEU A 1 270 ? -7.635 13.815 -12.089 1.00 34.72 270 LEU A O 1
ATOM 2069 N N . LEU A 1 271 ? -9.132 12.132 -12.047 1.00 35.03 271 LEU A N 1
ATOM 2070 C CA . LEU A 1 271 ? -9.673 12.345 -13.395 1.00 35.03 271 LEU A CA 1
ATOM 2071 C C . LEU A 1 271 ? -10.450 13.669 -13.500 1.00 35.03 271 LEU A C 1
ATOM 2073 O O . LEU A 1 271 ? -10.219 14.429 -14.439 1.00 35.03 271 LEU A O 1
ATOM 2077 N N . ASP A 1 272 ? -11.306 13.973 -12.522 1.00 38.66 272 ASP A N 1
ATOM 2078 C CA . ASP A 1 272 ? -12.109 15.201 -12.492 1.00 38.66 272 ASP A CA 1
ATOM 2079 C C . ASP A 1 272 ? -11.220 16.444 -12.260 1.00 38.66 272 ASP A C 1
ATOM 2081 O O . ASP A 1 272 ? -11.367 17.454 -12.950 1.00 38.66 272 ASP A O 1
ATOM 2085 N N . ASN A 1 273 ? -10.213 16.366 -11.374 1.00 32.53 273 ASN A N 1
ATOM 2086 C CA . ASN A 1 273 ? -9.240 17.453 -11.169 1.00 32.53 273 ASN A CA 1
ATOM 2087 C C . ASN A 1 273 ? -8.304 17.665 -12.372 1.00 32.53 273 ASN A C 1
ATOM 2089 O O . ASN A 1 273 ? -7.914 18.800 -12.663 1.00 32.53 273 ASN A O 1
ATOM 2093 N N . TYR A 1 274 ? -7.922 16.595 -13.076 1.00 35.94 274 TYR A N 1
ATOM 2094 C CA . TYR A 1 274 ? -7.091 16.688 -14.278 1.00 35.94 274 TYR A CA 1
ATOM 2095 C C . TYR A 1 274 ? -7.837 17.387 -15.424 1.00 35.94 274 TYR A C 1
ATOM 2097 O O . TYR A 1 274 ? -7.262 18.258 -16.079 1.00 35.94 274 TYR A O 1
ATOM 2105 N N . TYR A 1 275 ? -9.133 17.102 -15.602 1.00 36.81 275 TYR A N 1
ATOM 2106 C CA . TYR A 1 275 ? -9.977 17.761 -16.604 1.00 36.81 275 TYR A CA 1
ATOM 2107 C C . TYR A 1 275 ? -10.092 19.276 -16.369 1.00 36.81 275 TYR A C 1
ATOM 2109 O O . TYR A 1 275 ? -9.874 20.057 -17.293 1.00 36.81 275 TYR A O 1
ATOM 2117 N N . CYS A 1 276 ? -10.301 19.702 -15.117 1.00 28.12 276 CYS A N 1
ATOM 2118 C CA . CYS A 1 276 ? -10.290 21.122 -14.741 1.00 28.12 276 CYS A CA 1
ATOM 2119 C C . CYS A 1 276 ? -8.933 21.813 -14.968 1.00 28.12 276 CYS A C 1
ATOM 2121 O O . CYS A 1 276 ? -8.878 23.034 -15.071 1.00 28.12 276 CYS A O 1
ATOM 2123 N N . THR A 1 277 ? -7.828 21.062 -15.038 1.00 28.61 277 THR A N 1
ATOM 2124 C CA . THR A 1 277 ? -6.480 21.623 -15.232 1.00 28.61 277 THR A CA 1
ATOM 2125 C C . THR A 1 277 ? -6.093 21.714 -16.716 1.00 28.61 277 THR A C 1
ATOM 2127 O O . THR A 1 277 ? -5.377 22.639 -17.100 1.00 28.61 277 THR A O 1
ATOM 2130 N N . LEU A 1 278 ? -6.576 20.791 -17.559 1.00 31.77 278 LEU A N 1
ATOM 2131 C CA . LEU A 1 278 ? -6.385 20.811 -19.019 1.00 31.77 278 LEU A CA 1
ATOM 2132 C C . LEU A 1 278 ? -7.140 21.962 -19.694 1.00 31.77 278 LEU A C 1
ATOM 2134 O O . LEU A 1 278 ? -6.610 22.574 -20.618 1.00 31.77 278 LEU A O 1
ATOM 2138 N N . THR A 1 279 ? -8.333 22.301 -19.204 1.00 32.97 279 THR A N 1
ATOM 2139 C CA . THR A 1 279 ? -9.119 23.437 -19.710 1.00 32.97 279 THR A CA 1
ATOM 2140 C C . THR A 1 279 ? -8.547 24.798 -19.301 1.00 32.97 279 THR A C 1
ATOM 2142 O O . THR A 1 279 ? -8.849 25.794 -19.948 1.00 32.97 279 THR A O 1
ATOM 2145 N N . MET A 1 280 ? -7.688 24.856 -18.273 1.00 28.72 280 MET A N 1
ATOM 2146 C CA . MET A 1 280 ? -7.127 26.108 -17.739 1.00 28.72 280 MET A CA 1
ATOM 2147 C C . MET A 1 280 ? -5.690 26.439 -18.194 1.00 28.72 280 MET A C 1
ATOM 2149 O O . MET A 1 280 ? -5.234 27.545 -17.928 1.00 28.72 280 MET A O 1
ATOM 2153 N N . ASN A 1 281 ? -4.960 25.531 -18.863 1.00 25.17 281 ASN A N 1
ATOM 2154 C CA . ASN A 1 281 ? -3.530 25.721 -19.201 1.00 25.17 281 ASN A CA 1
ATOM 2155 C C . ASN A 1 281 ? -3.169 25.595 -20.702 1.00 25.17 281 ASN A C 1
ATOM 2157 O O . ASN A 1 281 ? -1.987 25.617 -21.048 1.00 25.17 281 ASN A O 1
ATOM 2161 N N . GLY A 1 282 ? -4.142 25.466 -21.610 1.00 31.03 282 GLY A N 1
ATOM 2162 C CA . GLY A 1 282 ? -3.898 25.343 -23.055 1.00 31.03 282 GLY A CA 1
ATOM 2163 C C . GLY A 1 282 ? -3.598 26.679 -23.746 1.00 31.03 282 GLY A C 1
ATOM 2164 O O . GLY A 1 282 ? -4.469 27.242 -24.393 1.00 31.03 282 GLY A O 1
ATOM 2165 N N . GLY A 1 283 ? -2.369 27.184 -23.621 1.00 26.67 283 GLY A N 1
ATOM 2166 C CA . GLY A 1 283 ? -1.889 28.406 -24.286 1.00 26.67 283 GLY A CA 1
ATOM 2167 C C . GLY A 1 283 ? -1.336 28.231 -25.711 1.00 26.67 283 GLY A C 1
ATOM 2168 O O . GLY A 1 283 ? -0.583 29.092 -26.150 1.00 26.67 283 GLY A O 1
ATOM 2169 N N . ASP A 1 284 ? -1.660 27.146 -26.425 1.00 26.95 284 ASP A N 1
ATOM 2170 C CA . ASP A 1 284 ? -1.202 26.901 -27.806 1.00 26.95 284 ASP A CA 1
ATOM 2171 C C . ASP A 1 284 ? -2.409 26.606 -28.723 1.00 26.95 284 ASP A C 1
ATOM 2173 O O . ASP A 1 284 ? -2.948 25.500 -28.762 1.00 26.95 284 ASP A O 1
ATOM 2177 N N . THR A 1 285 ? -2.850 27.623 -29.465 1.00 32.22 285 THR A N 1
ATOM 2178 C CA . THR A 1 285 ? -4.021 27.638 -30.361 1.00 32.22 285 THR A CA 1
ATOM 2179 C C . THR A 1 285 ? -3.740 27.021 -31.739 1.00 32.22 285 THR A C 1
ATOM 2181 O O . THR A 1 285 ? -3.936 27.661 -32.769 1.00 32.22 285 THR A O 1
ATOM 2184 N N . SER A 1 286 ? -3.264 25.773 -31.807 1.00 26.28 286 SER A N 1
ATOM 2185 C CA . SER A 1 286 ? -3.052 25.125 -33.121 1.00 26.28 286 SER A CA 1
ATOM 2186 C C . SER A 1 286 ? -3.446 23.656 -33.250 1.00 26.28 286 SER A C 1
ATOM 2188 O O . SER A 1 286 ? -3.089 23.029 -34.246 1.00 26.28 286 SER A O 1
ATOM 2190 N N . VAL A 1 287 ? -4.218 23.089 -32.320 1.00 27.17 287 VAL A N 1
ATOM 2191 C CA . VAL A 1 287 ? -4.719 21.716 -32.492 1.00 27.17 287 VAL A CA 1
ATOM 2192 C C . VAL A 1 287 ? -6.169 21.612 -32.018 1.00 27.17 287 VAL A C 1
ATOM 2194 O O . VAL A 1 287 ? -6.439 21.467 -30.828 1.00 27.17 287 VAL A O 1
ATOM 2197 N N . GLU A 1 288 ? -7.111 21.714 -32.958 1.00 29.16 288 GLU A N 1
ATOM 2198 C CA . GLU A 1 288 ? -8.507 21.327 -32.735 1.00 29.16 288 GLU A CA 1
ATOM 2199 C C . GLU A 1 288 ? -8.598 19.815 -32.464 1.00 29.16 288 GLU A C 1
ATOM 2201 O O . GLU A 1 288 ? -8.004 19.022 -33.203 1.00 29.16 288 GLU A O 1
ATOM 2206 N N . PRO A 1 289 ? -9.377 19.371 -31.463 1.00 27.44 289 PRO A N 1
ATOM 2207 C CA . PRO A 1 289 ? -9.779 17.981 -31.372 1.00 27.44 289 PRO A CA 1
ATOM 2208 C C . PRO A 1 289 ? -10.828 17.711 -32.458 1.00 27.44 289 PRO A C 1
ATOM 2210 O O . PRO A 1 289 ? -11.983 18.115 -32.340 1.00 27.44 289 PRO A O 1
ATOM 2213 N N . LEU A 1 290 ? -10.431 16.996 -33.512 1.00 27.88 290 LEU A N 1
ATOM 2214 C CA . LEU A 1 290 ? -11.352 16.299 -34.413 1.00 27.88 290 LEU A CA 1
ATOM 2215 C C . LEU A 1 290 ? -12.133 15.261 -33.589 1.00 27.88 290 LEU A C 1
ATOM 2217 O O . LEU A 1 290 ? -11.723 14.107 -33.476 1.00 27.88 290 LEU A O 1
ATOM 2221 N N . LEU A 1 291 ? -13.235 15.675 -32.966 1.00 28.25 291 LEU A N 1
ATOM 2222 C CA . LEU A 1 291 ? -14.183 14.779 -32.315 1.00 28.25 291 LEU A CA 1
ATOM 2223 C C . LEU A 1 291 ? -15.193 14.305 -33.368 1.00 28.25 291 LEU A C 1
ATOM 2225 O O . LEU A 1 291 ? -16.073 15.080 -33.745 1.00 28.25 291 LEU A O 1
ATOM 2229 N N . PRO A 1 292 ? -15.130 13.051 -33.850 1.00 26.67 292 PRO A N 1
ATOM 2230 C CA . PRO A 1 292 ? -16.318 12.441 -34.421 1.00 26.67 292 PRO A CA 1
ATOM 2231 C C . PRO A 1 292 ? -17.373 12.338 -33.311 1.00 26.67 292 PRO A C 1
ATOM 2233 O O . PRO A 1 292 ? -17.044 12.077 -32.153 1.00 26.67 292 PRO A O 1
ATOM 2236 N N . SER A 1 293 ? -18.640 12.550 -33.657 1.00 28.38 293 SER A N 1
ATOM 2237 C CA . SER A 1 293 ? -19.786 12.303 -32.783 1.00 28.38 293 SER A CA 1
ATOM 2238 C C . SER A 1 293 ? -19.739 10.859 -32.271 1.00 28.38 293 SER A C 1
ATOM 2240 O O . SER A 1 293 ? -20.098 9.928 -32.991 1.00 28.38 293 SER A O 1
ATOM 2242 N N . ILE A 1 294 ? -19.236 10.653 -31.051 1.00 33.47 294 ILE A N 1
ATOM 2243 C CA . ILE A 1 294 ? -19.232 9.335 -30.417 1.00 33.47 294 ILE A CA 1
ATOM 2244 C C . ILE A 1 294 ? -20.671 9.055 -29.990 1.00 33.47 294 ILE A C 1
ATOM 2246 O O . ILE A 1 294 ? -21.140 9.576 -28.974 1.00 33.47 294 ILE A O 1
ATOM 2250 N N . ASP A 1 295 ? -21.357 8.223 -30.773 1.00 31.23 295 ASP A N 1
ATOM 2251 C CA . ASP A 1 295 ? -22.492 7.445 -30.291 1.00 31.23 295 ASP A CA 1
ATOM 2252 C C . ASP A 1 295 ? -22.098 6.838 -28.943 1.00 31.23 295 ASP A C 1
ATOM 2254 O O . ASP A 1 295 ? -21.072 6.161 -28.825 1.00 31.23 295 ASP A O 1
ATOM 2258 N N . ARG A 1 296 ? -22.879 7.124 -27.896 1.00 37.91 296 ARG A N 1
ATOM 2259 C CA . ARG A 1 296 ? -22.667 6.584 -26.548 1.00 37.91 296 ARG A CA 1
ATOM 2260 C C . ARG A 1 296 ? -22.997 5.088 -26.536 1.00 37.91 296 ARG A C 1
ATOM 2262 O O . ARG A 1 296 ? -23.960 4.669 -25.901 1.00 37.91 296 ARG A O 1
ATOM 2269 N N . GLU A 1 297 ? -22.212 4.273 -27.233 1.00 42.53 297 GLU A N 1
ATOM 2270 C CA . GLU A 1 297 ? -22.205 2.836 -27.009 1.00 42.53 297 GLU A CA 1
ATOM 2271 C C . GLU A 1 297 ? -21.744 2.573 -25.572 1.00 42.53 297 GLU A C 1
ATOM 2273 O O . GLU A 1 297 ? -20.730 3.089 -25.094 1.00 42.53 297 GLU A O 1
ATOM 2278 N N . GLU A 1 298 ? -22.528 1.775 -24.859 1.00 51.34 298 GLU A N 1
ATOM 2279 C CA . GLU A 1 298 ? -22.279 1.388 -23.479 1.00 51.34 298 GLU A CA 1
ATOM 2280 C C . GLU A 1 298 ? -20.909 0.687 -23.371 1.00 51.34 298 GLU A C 1
ATOM 2282 O O . GLU A 1 298 ? -20.720 -0.437 -23.844 1.00 51.34 298 GLU A O 1
ATOM 2287 N N . VAL A 1 299 ? -19.916 1.352 -22.767 1.00 62.56 299 VAL A N 1
ATOM 2288 C CA . VAL A 1 299 ? -18.558 0.808 -22.615 1.00 62.56 299 VAL A CA 1
ATOM 2289 C C . VAL A 1 299 ? -18.594 -0.388 -21.658 1.00 62.56 299 VAL A C 1
ATOM 2291 O O . VAL A 1 299 ? -18.618 -0.248 -20.435 1.00 62.56 299 VAL A O 1
ATOM 2294 N N . LYS A 1 300 ? -18.581 -1.606 -22.209 1.00 77.69 300 LYS A N 1
ATOM 2295 C CA . LYS A 1 300 ? -18.651 -2.845 -21.418 1.00 77.69 300 LYS A CA 1
ATOM 2296 C C . LYS A 1 300 ? -17.307 -3.164 -20.762 1.00 77.69 300 LYS A C 1
ATOM 2298 O O . LYS A 1 300 ? -16.305 -3.365 -21.448 1.00 77.69 300 LYS A O 1
ATOM 2303 N N . LEU A 1 301 ? -17.311 -3.364 -19.442 1.00 73.81 301 LEU A N 1
ATOM 2304 C CA . LEU A 1 301 ? -16.136 -3.762 -18.648 1.00 73.81 301 LEU A CA 1
ATOM 2305 C C . LEU A 1 301 ? -15.392 -4.980 -19.225 1.00 73.81 301 LEU A C 1
ATOM 2307 O O . LEU A 1 301 ? -14.164 -4.986 -19.274 1.00 73.81 301 LEU A O 1
ATOM 2311 N N . ARG A 1 302 ? -16.128 -5.983 -19.722 1.00 78.25 302 ARG A N 1
ATOM 2312 C CA . ARG A 1 302 ? -15.553 -7.171 -20.374 1.00 78.25 302 ARG A CA 1
ATOM 2313 C C . ARG A 1 302 ? -14.672 -6.808 -21.576 1.00 78.25 302 ARG A C 1
ATOM 2315 O O . ARG A 1 302 ? -13.605 -7.387 -21.730 1.00 78.25 302 ARG A O 1
ATOM 2322 N N . SER A 1 303 ? -15.095 -5.837 -22.388 1.00 85.81 303 SER A N 1
ATOM 2323 C CA . SER A 1 303 ? -14.323 -5.358 -23.541 1.00 85.81 303 SER A CA 1
ATOM 2324 C C . SER A 1 303 ? -13.028 -4.683 -23.089 1.00 85.81 303 SER A C 1
ATOM 2326 O O . SER A 1 303 ? -11.959 -4.982 -23.615 1.00 85.81 303 SER A O 1
ATOM 2328 N N . CYS A 1 304 ? -13.084 -3.849 -22.044 1.00 86.38 304 CYS A N 1
ATOM 2329 C CA . CYS A 1 304 ? -11.888 -3.221 -21.477 1.00 86.38 304 CYS A CA 1
ATOM 2330 C C . CYS A 1 304 ? -10.896 -4.245 -20.909 1.00 86.38 304 CYS A C 1
ATOM 2332 O O . CYS A 1 304 ? -9.698 -4.085 -21.126 1.00 86.38 304 CYS A O 1
ATOM 2334 N N . ILE A 1 305 ? -11.375 -5.311 -20.253 1.00 84.69 305 ILE A N 1
ATOM 2335 C CA . ILE A 1 305 ? -10.532 -6.425 -19.784 1.00 84.69 305 ILE A CA 1
ATOM 2336 C C . ILE A 1 305 ? -9.826 -7.093 -20.968 1.00 84.69 305 ILE A C 1
ATOM 2338 O O . ILE A 1 305 ? -8.604 -7.211 -20.965 1.00 84.69 305 ILE A O 1
ATOM 2342 N N . THR A 1 306 ? -10.563 -7.480 -22.014 1.00 88.62 306 THR A N 1
ATOM 2343 C CA . THR A 1 306 ? -9.968 -8.111 -23.203 1.00 88.62 306 THR A CA 1
ATOM 2344 C C . THR A 1 306 ? -8.961 -7.186 -23.891 1.00 88.62 306 THR A C 1
ATOM 2346 O O . THR A 1 306 ? -7.841 -7.595 -24.186 1.00 88.62 306 THR A O 1
ATOM 2349 N N . ASN A 1 307 ? -9.315 -5.916 -24.083 1.00 89.44 307 ASN A N 1
ATOM 2350 C CA . ASN A 1 307 ? -8.461 -4.927 -24.738 1.00 89.44 307 ASN A CA 1
ATOM 2351 C C . ASN A 1 307 ? -7.199 -4.589 -23.940 1.00 89.44 307 ASN A C 1
ATOM 2353 O O . ASN A 1 307 ? -6.175 -4.255 -24.539 1.00 89.44 307 ASN A O 1
ATOM 2357 N N . LEU A 1 308 ? -7.270 -4.625 -22.608 1.00 90.50 308 LEU A N 1
ATOM 2358 C CA . LEU A 1 308 ? -6.106 -4.464 -21.744 1.00 90.50 308 LEU A CA 1
ATOM 2359 C C . LEU A 1 308 ? -5.228 -5.721 -21.788 1.00 90.50 308 LEU A C 1
ATOM 2361 O O . LEU A 1 308 ? -4.021 -5.595 -21.968 1.00 90.50 308 LEU A O 1
ATOM 2365 N N . ALA A 1 309 ? -5.817 -6.919 -21.730 1.00 89.31 309 ALA A N 1
ATOM 2366 C CA . ALA A 1 309 ? -5.096 -8.193 -21.787 1.00 89.31 309 ALA A CA 1
ATOM 2367 C C . ALA A 1 309 ? -4.278 -8.377 -23.074 1.00 89.31 309 ALA A C 1
ATOM 2369 O O . ALA A 1 309 ? -3.130 -8.810 -23.000 1.00 89.31 309 ALA A O 1
ATOM 2370 N N . VAL A 1 310 ? -4.819 -7.980 -24.233 1.00 89.38 310 VAL A N 1
ATOM 2371 C CA . VAL A 1 310 ? -4.116 -8.039 -25.534 1.00 89.38 310 VAL A CA 1
ATOM 2372 C C . VAL A 1 310 ? -2.801 -7.249 -25.528 1.00 89.38 310 VAL A C 1
ATOM 2374 O O . VAL A 1 310 ? -1.871 -7.592 -26.255 1.00 89.38 310 VAL A O 1
ATOM 2377 N N . ILE A 1 311 ? -2.699 -6.208 -24.698 1.00 90.44 311 ILE A N 1
ATOM 2378 C CA . ILE A 1 311 ? -1.482 -5.399 -24.569 1.00 90.44 311 ILE A CA 1
ATOM 2379 C C . ILE A 1 311 ? -0.624 -5.872 -23.398 1.00 90.44 311 ILE A C 1
ATOM 2381 O O . ILE A 1 311 ? 0.584 -6.040 -23.547 1.00 90.44 311 ILE A O 1
ATOM 2385 N N . ALA A 1 312 ? -1.248 -6.074 -22.239 1.00 88.88 312 ALA A N 1
ATOM 2386 C CA . ALA A 1 312 ? -0.562 -6.390 -20.999 1.00 88.88 312 ALA A CA 1
ATOM 2387 C C . ALA A 1 312 ? 0.117 -7.762 -21.051 1.00 88.88 312 ALA A C 1
ATOM 2389 O O . ALA A 1 312 ? 1.251 -7.872 -20.607 1.00 88.88 312 ALA A O 1
ATOM 2390 N N . ALA A 1 313 ? -0.512 -8.796 -21.625 1.00 90.38 313 ALA A N 1
ATOM 2391 C CA . ALA A 1 313 ? 0.060 -10.145 -21.618 1.00 90.38 313 ALA A CA 1
ATOM 2392 C C . ALA A 1 313 ? 1.381 -10.251 -22.412 1.00 90.38 313 ALA A C 1
ATOM 2394 O O . ALA A 1 313 ? 2.366 -10.712 -21.835 1.00 90.38 313 ALA A O 1
ATOM 2395 N N . PRO A 1 314 ? 1.489 -9.774 -23.671 1.00 91.88 314 PRO A N 1
ATOM 2396 C CA . PRO A 1 314 ? 2.782 -9.741 -24.358 1.00 91.88 314 PRO A CA 1
ATOM 2397 C C . PRO A 1 314 ? 3.801 -8.852 -23.641 1.00 91.88 314 PRO A C 1
ATOM 2399 O O . PRO A 1 314 ? 4.985 -9.171 -23.601 1.00 91.88 314 PRO A O 1
ATOM 2402 N N . GLN A 1 315 ? 3.346 -7.752 -23.036 1.00 93.31 315 GLN A N 1
ATOM 2403 C CA . GLN A 1 315 ? 4.228 -6.840 -22.321 1.00 93.31 315 GLN A CA 1
ATOM 2404 C C . GLN A 1 315 ? 4.800 -7.453 -21.036 1.00 93.31 315 GLN A C 1
ATOM 2406 O O . GLN A 1 315 ? 5.988 -7.304 -20.780 1.00 93.31 315 GLN A O 1
ATOM 2411 N N . ILE A 1 316 ? 4.003 -8.209 -20.279 1.00 90.75 316 ILE A N 1
ATOM 2412 C CA . ILE A 1 316 ? 4.456 -9.021 -19.139 1.00 90.75 316 ILE A CA 1
ATOM 2413 C C . ILE A 1 316 ? 5.575 -9.969 -19.576 1.00 90.75 316 ILE A C 1
ATOM 2415 O O . ILE A 1 316 ? 6.635 -10.003 -18.954 1.00 90.75 316 ILE A O 1
ATOM 2419 N N . ILE A 1 317 ? 5.376 -10.692 -20.683 1.00 91.06 317 ILE A N 1
ATOM 2420 C CA . ILE A 1 317 ? 6.386 -11.619 -21.208 1.00 91.06 317 ILE A CA 1
ATOM 2421 C C . ILE A 1 317 ? 7.653 -10.853 -21.616 1.00 91.06 317 ILE A C 1
ATOM 2423 O O . ILE A 1 317 ? 8.757 -11.295 -21.309 1.00 91.06 317 ILE A O 1
ATOM 2427 N N . SER A 1 318 ? 7.515 -9.687 -22.25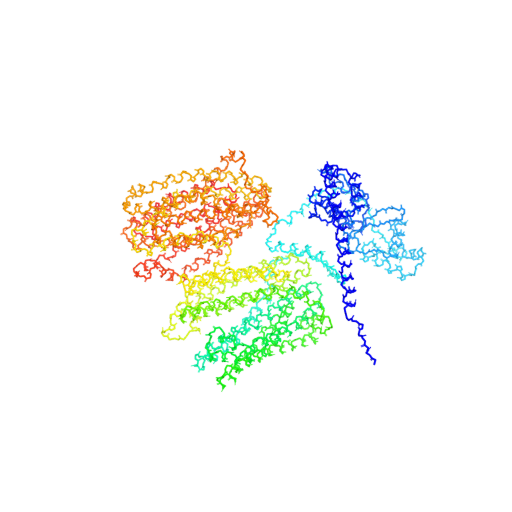4 1.00 91.88 318 SER A N 1
ATOM 2428 C CA . SER A 1 318 ? 8.647 -8.821 -22.604 1.00 91.88 318 SER A CA 1
ATOM 2429 C C . SER A 1 318 ? 9.457 -8.392 -21.378 1.00 91.88 318 SER A C 1
ATOM 2431 O O . SER A 1 318 ? 10.682 -8.430 -21.432 1.00 91.88 318 SER A O 1
ATOM 2433 N N . MET A 1 319 ? 8.801 -8.015 -20.274 1.00 91.50 319 MET A N 1
ATOM 2434 C CA . MET A 1 319 ? 9.487 -7.608 -19.038 1.00 91.50 319 MET A CA 1
ATOM 2435 C C . MET A 1 319 ? 10.219 -8.782 -18.380 1.00 91.50 319 MET A C 1
ATOM 2437 O O . MET A 1 319 ? 11.368 -8.636 -17.975 1.00 91.50 319 MET A O 1
ATOM 2441 N N . VAL A 1 320 ? 9.612 -9.973 -18.356 1.00 89.12 320 VAL A N 1
ATOM 2442 C CA . VAL A 1 320 ? 10.288 -11.188 -17.874 1.00 89.12 320 VAL A CA 1
ATOM 2443 C C . VAL A 1 320 ? 11.511 -11.510 -18.740 1.00 89.12 320 VAL A C 1
ATOM 2445 O O . VAL A 1 320 ? 12.608 -11.698 -18.218 1.00 89.12 320 VAL A O 1
ATOM 2448 N N . LEU A 1 321 ? 11.361 -11.516 -20.069 1.00 90.38 321 LEU A N 1
ATOM 2449 C CA . LEU A 1 321 ? 12.464 -11.792 -20.996 1.00 90.38 321 LEU A CA 1
ATOM 2450 C C . LEU A 1 321 ? 13.569 -10.728 -20.953 1.00 90.38 321 LEU A C 1
ATOM 2452 O O . LEU A 1 321 ? 14.717 -11.057 -21.249 1.00 90.38 321 LEU A O 1
ATOM 2456 N N . ASN A 1 322 ? 13.252 -9.482 -20.583 1.00 89.00 322 ASN A N 1
ATOM 2457 C CA . ASN A 1 322 ? 14.244 -8.427 -20.385 1.00 89.00 322 ASN A CA 1
ATOM 2458 C C . ASN A 1 322 ? 15.195 -8.728 -19.217 1.00 89.00 322 ASN A C 1
ATOM 2460 O O . ASN A 1 322 ? 16.365 -8.357 -19.290 1.00 89.00 322 ASN A O 1
ATOM 2464 N N . TYR A 1 323 ? 14.710 -9.410 -18.177 1.00 85.69 323 TYR A N 1
ATOM 2465 C CA . TYR A 1 323 ? 15.503 -9.755 -16.997 1.00 85.69 323 TYR A CA 1
ATOM 2466 C C . TYR A 1 323 ? 16.379 -11.007 -17.201 1.00 85.69 323 TYR A C 1
ATOM 2468 O O . TYR A 1 323 ? 17.473 -11.103 -16.645 1.00 85.69 323 TYR A O 1
ATOM 2476 N N . VAL A 1 324 ? 15.951 -11.936 -18.067 1.00 86.06 324 VAL A N 1
ATOM 2477 C CA . VAL A 1 324 ? 16.626 -13.224 -18.340 1.00 86.06 324 VAL A CA 1
ATOM 2478 C C . VAL A 1 324 ? 18.142 -13.120 -18.616 1.00 86.06 324 VAL A C 1
ATOM 2480 O O . VAL A 1 324 ? 18.879 -13.937 -18.061 1.00 86.06 324 VAL A O 1
ATOM 2483 N N . PRO A 1 325 ? 18.664 -12.159 -19.411 1.00 88.81 325 PRO A N 1
ATOM 2484 C CA . PRO A 1 325 ? 20.106 -12.014 -19.627 1.00 88.81 325 PRO A CA 1
ATOM 2485 C C . PRO A 1 325 ? 20.926 -11.858 -18.338 1.00 88.81 325 PRO A C 1
ATOM 2487 O O . PRO A 1 325 ? 21.973 -12.486 -18.199 1.00 88.81 325 PRO A O 1
ATOM 2490 N N . GLN A 1 326 ? 20.433 -11.103 -17.349 1.00 84.00 326 GLN A N 1
ATOM 2491 C CA . GLN A 1 326 ? 21.145 -10.950 -16.073 1.00 84.00 326 GLN A CA 1
ATOM 2492 C C . GLN A 1 326 ? 21.264 -12.297 -15.343 1.00 84.00 326 GLN A C 1
ATOM 2494 O O . GLN A 1 326 ? 22.329 -12.633 -14.825 1.00 84.00 326 GLN A O 1
ATOM 2499 N N . THR A 1 327 ? 20.206 -13.114 -15.374 1.00 79.38 327 THR A N 1
ATOM 2500 C CA . THR A 1 327 ? 20.216 -14.472 -14.808 1.00 79.38 327 THR A CA 1
ATOM 2501 C C . THR A 1 327 ? 21.181 -15.401 -15.548 1.00 79.38 327 THR A C 1
ATOM 2503 O O . THR A 1 327 ? 21.900 -16.172 -14.914 1.00 79.38 327 THR A O 1
ATOM 2506 N N . ILE A 1 328 ? 21.238 -15.321 -16.882 1.00 83.25 328 ILE A N 1
ATOM 2507 C CA . ILE A 1 328 ? 22.174 -16.115 -17.693 1.00 83.25 328 ILE A CA 1
ATOM 2508 C C . ILE A 1 328 ? 23.626 -15.763 -17.339 1.00 83.25 328 ILE A C 1
ATOM 2510 O O . ILE A 1 328 ? 24.439 -16.672 -17.167 1.00 83.25 328 ILE A O 1
ATOM 2514 N N . ASN A 1 329 ? 23.952 -14.478 -17.173 1.00 82.31 329 ASN A N 1
ATOM 2515 C CA . ASN A 1 329 ? 25.287 -14.047 -16.749 1.00 82.31 329 ASN A CA 1
ATOM 2516 C C . ASN A 1 329 ? 25.695 -14.685 -15.413 1.00 82.31 329 ASN A C 1
ATOM 2518 O O . ASN A 1 329 ? 26.762 -15.296 -15.329 1.00 82.31 329 ASN A O 1
ATOM 2522 N N . VAL A 1 330 ? 24.828 -14.614 -14.397 1.00 76.38 330 VAL A N 1
ATOM 2523 C CA . VAL A 1 330 ? 25.075 -15.240 -13.084 1.00 76.38 330 VAL A CA 1
ATOM 2524 C C . VAL A 1 330 ? 25.268 -16.753 -13.224 1.00 76.38 330 VAL A C 1
ATOM 2526 O O . VAL A 1 330 ? 26.203 -17.312 -12.657 1.00 76.38 330 VAL A O 1
ATOM 2529 N N . PHE A 1 331 ? 24.44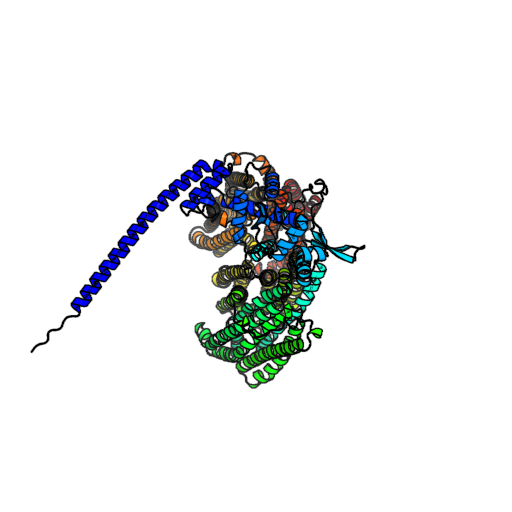8 -17.419 -14.040 1.00 75.81 331 PHE A N 1
ATOM 2530 C CA . PHE A 1 331 ? 24.565 -18.855 -14.286 1.00 75.81 331 PHE A CA 1
ATOM 2531 C C . PHE A 1 331 ? 25.912 -19.248 -14.911 1.00 75.81 331 PHE A C 1
ATOM 2533 O O . PHE A 1 331 ? 26.568 -20.169 -14.421 1.00 75.81 331 PHE A O 1
ATOM 2540 N N . PHE A 1 332 ? 26.363 -18.563 -15.965 1.00 78.69 332 PHE A N 1
ATOM 2541 C CA . PHE A 1 332 ? 27.650 -18.873 -16.599 1.00 78.69 332 PHE A CA 1
ATOM 2542 C C . PHE A 1 332 ? 28.838 -18.597 -15.673 1.00 78.69 332 PHE A C 1
ATOM 2544 O O . PHE A 1 332 ? 29.777 -19.390 -15.656 1.00 78.69 332 PHE A O 1
ATOM 2551 N N . ILE A 1 333 ? 28.780 -17.524 -14.881 1.00 77.94 333 ILE A N 1
ATOM 2552 C CA . ILE A 1 333 ? 29.840 -17.168 -13.929 1.00 77.94 333 ILE A CA 1
ATOM 2553 C C . ILE A 1 333 ? 29.887 -18.160 -12.765 1.00 77.94 333 ILE A C 1
ATOM 2555 O O . ILE A 1 333 ? 30.968 -18.613 -12.404 1.00 77.94 333 ILE A O 1
ATOM 2559 N N . SER A 1 334 ? 28.735 -18.599 -12.249 1.00 67.06 334 SER A N 1
ATOM 2560 C CA . SER A 1 334 ? 28.683 -19.607 -11.178 1.00 67.06 334 SER A CA 1
ATOM 2561 C C . SER A 1 334 ? 29.381 -20.923 -11.556 1.00 67.06 334 SER A C 1
ATOM 2563 O O . SER A 1 334 ? 29.976 -21.584 -10.711 1.00 67.06 334 SER A O 1
ATOM 2565 N N . ARG A 1 335 ? 29.381 -21.284 -12.847 1.00 72.75 335 ARG A N 1
ATOM 2566 C CA . ARG A 1 335 ? 30.034 -22.497 -13.366 1.00 72.75 335 ARG A CA 1
ATOM 2567 C C . ARG A 1 335 ? 31.553 -22.396 -13.479 1.00 72.75 335 ARG A C 1
ATOM 2569 O O . ARG A 1 335 ? 32.187 -23.416 -13.733 1.00 72.75 335 ARG A O 1
ATOM 2576 N N . LEU A 1 336 ? 32.128 -21.207 -13.305 1.00 74.38 336 LEU A N 1
ATOM 2577 C CA . LEU A 1 336 ? 33.579 -21.038 -13.229 1.00 74.38 336 LEU A CA 1
ATOM 2578 C C . LEU A 1 336 ? 34.141 -21.556 -11.895 1.00 74.38 336 LEU A C 1
ATOM 2580 O O . LEU A 1 336 ? 35.327 -21.861 -11.828 1.00 74.38 336 LEU A O 1
ATOM 2584 N N . GLY A 1 337 ? 33.299 -21.704 -10.862 1.00 64.19 337 GLY A N 1
ATOM 2585 C CA . GLY A 1 337 ? 33.707 -22.210 -9.547 1.00 64.19 337 GLY A CA 1
ATOM 2586 C C . GLY A 1 337 ? 34.501 -21.206 -8.703 1.00 64.19 337 GLY A C 1
ATOM 2587 O O . GLY A 1 337 ? 35.142 -21.610 -7.738 1.00 64.19 337 GLY A O 1
ATOM 2588 N N . ASP A 1 338 ? 34.464 -19.921 -9.063 1.00 73.69 338 ASP A N 1
ATOM 2589 C CA . ASP A 1 338 ? 35.155 -18.833 -8.370 1.00 73.69 338 ASP A CA 1
ATOM 2590 C C . ASP A 1 338 ? 34.145 -17.986 -7.572 1.00 73.69 338 ASP A C 1
ATOM 2592 O O . ASP A 1 338 ? 33.263 -17.329 -8.139 1.00 73.69 338 ASP A O 1
ATOM 2596 N N . ALA A 1 339 ? 34.259 -18.041 -6.243 1.00 64.94 339 ALA A N 1
ATOM 2597 C CA . ALA A 1 339 ? 33.365 -17.344 -5.323 1.00 64.94 339 ALA A CA 1
ATOM 2598 C C . ALA A 1 339 ? 33.523 -15.814 -5.387 1.00 64.94 339 ALA A C 1
ATOM 2600 O O . ALA A 1 339 ? 32.521 -15.100 -5.283 1.00 64.94 339 ALA A O 1
ATOM 2601 N N . ASP A 1 340 ? 34.736 -15.312 -5.631 1.00 72.31 340 ASP A N 1
ATOM 2602 C CA . ASP A 1 340 ? 35.014 -13.876 -5.728 1.00 72.31 340 ASP A CA 1
ATOM 2603 C C . ASP A 1 340 ? 34.404 -13.308 -7.014 1.00 72.31 340 ASP A C 1
ATOM 2605 O O . ASP A 1 340 ? 33.803 -12.231 -7.002 1.00 72.31 340 ASP A O 1
ATOM 2609 N N . MET A 1 341 ? 34.456 -14.061 -8.120 1.00 77.50 341 MET A N 1
ATOM 2610 C CA . MET A 1 341 ? 33.778 -13.690 -9.370 1.00 77.50 341 MET A CA 1
ATOM 2611 C C . MET A 1 341 ? 32.251 -13.694 -9.239 1.00 77.50 341 MET A C 1
ATOM 2613 O O . MET A 1 341 ? 31.575 -12.832 -9.811 1.00 77.50 341 MET A O 1
ATOM 2617 N N . LEU A 1 342 ? 31.693 -14.647 -8.487 1.00 69.50 342 LEU A N 1
ATOM 2618 C CA . LEU A 1 342 ? 30.254 -14.719 -8.239 1.00 69.50 342 LEU A CA 1
ATOM 2619 C C . LEU A 1 342 ? 29.767 -13.546 -7.370 1.00 69.50 342 LEU A C 1
ATOM 2621 O O . LEU A 1 342 ? 28.748 -12.928 -7.683 1.00 69.50 342 LEU A O 1
ATOM 2625 N N . ALA A 1 343 ? 30.514 -13.193 -6.322 1.00 65.69 343 ALA A N 1
ATOM 2626 C CA . ALA A 1 343 ? 30.240 -12.004 -5.519 1.00 65.69 343 ALA A CA 1
ATOM 2627 C C . ALA A 1 343 ? 30.370 -10.722 -6.360 1.00 65.69 343 ALA A C 1
ATOM 2629 O O . ALA A 1 343 ? 29.495 -9.850 -6.324 1.00 65.69 343 ALA A O 1
ATOM 2630 N N . ALA A 1 344 ? 31.417 -10.641 -7.187 1.00 79.94 344 ALA A N 1
ATOM 2631 C CA . ALA A 1 344 ? 31.680 -9.493 -8.042 1.00 79.94 344 ALA A CA 1
ATOM 2632 C C . ALA A 1 344 ? 30.560 -9.247 -9.059 1.00 79.94 344 ALA A C 1
ATOM 2634 O O . ALA A 1 344 ? 30.189 -8.094 -9.265 1.00 79.94 344 ALA A O 1
ATOM 2635 N N . VAL A 1 345 ? 29.969 -10.286 -9.670 1.00 80.19 345 VAL A N 1
ATOM 2636 C CA . VAL A 1 345 ? 28.876 -10.078 -10.642 1.00 80.19 345 VAL A CA 1
ATOM 2637 C C . VAL A 1 345 ? 27.592 -9.594 -9.970 1.00 80.19 345 VAL A C 1
ATOM 2639 O O . VAL A 1 345 ? 26.876 -8.776 -10.549 1.00 80.19 345 VAL A O 1
ATOM 2642 N N . GLY A 1 346 ? 27.322 -10.032 -8.737 1.00 74.12 346 GLY A N 1
ATOM 2643 C CA . GLY A 1 346 ? 26.210 -9.516 -7.936 1.00 74.12 346 GLY A CA 1
ATOM 2644 C C . GLY A 1 346 ? 26.352 -8.014 -7.673 1.00 74.12 346 GLY A C 1
ATOM 2645 O O . GLY A 1 346 ? 25.459 -7.237 -8.014 1.00 74.12 346 GLY A O 1
ATOM 2646 N N . LEU A 1 347 ? 27.517 -7.594 -7.165 1.00 76.88 347 LEU A N 1
ATOM 2647 C CA . LEU A 1 347 ? 27.862 -6.182 -6.947 1.00 76.88 347 LEU A CA 1
ATOM 2648 C C . LEU A 1 347 ? 27.838 -5.363 -8.244 1.00 76.88 347 LEU A C 1
ATOM 2650 O O . LEU A 1 347 ? 27.339 -4.238 -8.267 1.00 76.88 347 LEU A O 1
ATOM 2654 N N . ALA A 1 348 ? 28.339 -5.928 -9.341 1.00 86.31 348 ALA A N 1
ATOM 2655 C CA . ALA A 1 348 ? 28.353 -5.270 -10.639 1.00 86.31 348 ALA A CA 1
ATOM 2656 C C . ALA A 1 348 ? 26.939 -5.023 -11.183 1.00 86.31 348 ALA A C 1
ATOM 2658 O O . ALA A 1 348 ? 26.649 -3.927 -11.663 1.00 86.31 348 ALA A O 1
ATOM 2659 N N . ASN A 1 349 ? 26.046 -6.015 -11.081 1.00 82.00 349 ASN A N 1
ATOM 2660 C CA . ASN A 1 349 ? 24.643 -5.877 -11.475 1.00 82.00 349 ASN A CA 1
ATOM 2661 C C . ASN A 1 349 ? 23.918 -4.836 -10.618 1.00 82.00 349 ASN A C 1
ATOM 2663 O O . ASN A 1 349 ? 23.191 -4.015 -11.174 1.00 82.00 349 ASN A O 1
ATOM 2667 N N . LEU A 1 350 ? 24.165 -4.811 -9.304 1.00 82.62 350 LEU A N 1
ATOM 2668 C CA . LEU A 1 350 ? 23.635 -3.787 -8.398 1.00 82.62 350 LEU A CA 1
ATOM 2669 C C . LEU A 1 350 ? 24.047 -2.385 -8.865 1.00 82.62 350 LEU A C 1
ATOM 2671 O O . LEU A 1 350 ? 23.193 -1.531 -9.108 1.00 82.62 350 LEU A O 1
ATOM 2675 N N . VAL A 1 351 ? 25.348 -2.145 -9.072 1.00 86.25 351 VAL A N 1
ATOM 2676 C CA . VAL A 1 351 ? 25.851 -0.830 -9.507 1.00 86.25 351 VAL A CA 1
ATOM 2677 C C . VAL A 1 351 ? 25.308 -0.455 -10.889 1.00 86.25 351 VAL A C 1
ATOM 2679 O O . VAL A 1 351 ? 24.899 0.688 -11.107 1.00 86.25 351 VAL A O 1
ATOM 2682 N N . PHE A 1 352 ? 25.231 -1.415 -11.811 1.00 87.81 352 PHE A N 1
ATOM 2683 C CA . PHE A 1 352 ? 24.697 -1.209 -13.156 1.00 87.81 352 PHE A CA 1
ATOM 2684 C C . PHE A 1 352 ? 23.190 -0.887 -13.163 1.00 87.81 352 PHE A C 1
ATOM 2686 O O . PHE A 1 352 ? 22.742 -0.005 -13.904 1.00 87.81 352 PHE A O 1
ATOM 2693 N N . ASN A 1 353 ? 22.402 -1.553 -12.315 1.00 83.88 353 ASN A N 1
ATOM 2694 C CA . ASN A 1 353 ? 20.962 -1.334 -12.191 1.00 83.88 353 ASN A CA 1
ATOM 2695 C C . ASN A 1 353 ? 20.653 0.001 -11.486 1.00 83.88 353 ASN A C 1
ATOM 2697 O O . ASN A 1 353 ? 19.846 0.780 -12.000 1.00 83.88 353 ASN A O 1
ATOM 2701 N N . ILE A 1 354 ? 21.324 0.310 -10.365 1.00 82.62 354 ILE A N 1
ATOM 2702 C CA . ILE A 1 354 ? 21.151 1.562 -9.599 1.00 82.62 354 ILE A CA 1
ATOM 2703 C C . ILE A 1 354 ? 21.642 2.773 -10.393 1.00 82.62 354 ILE A C 1
ATOM 2705 O O . ILE A 1 354 ? 20.921 3.766 -10.504 1.00 82.62 354 ILE A O 1
ATOM 2709 N N . GLY A 1 355 ? 22.872 2.703 -10.906 1.00 78.44 355 GLY A N 1
ATOM 2710 C CA . GLY A 1 355 ? 23.594 3.832 -11.492 1.00 78.44 355 GLY A CA 1
ATOM 2711 C C . GLY A 1 355 ? 23.436 3.976 -13.005 1.00 78.44 355 GLY A C 1
ATOM 2712 O O . GLY A 1 355 ? 23.900 4.966 -13.561 1.00 78.44 355 GLY A O 1
ATOM 2713 N N . GLY A 1 356 ? 22.800 3.013 -13.678 1.00 83.50 356 GLY A N 1
ATOM 2714 C CA . GLY A 1 356 ? 22.636 2.999 -15.131 1.00 83.50 356 GLY A CA 1
ATOM 2715 C C . GLY A 1 356 ? 21.180 2.857 -15.568 1.00 83.50 356 GLY A C 1
ATOM 2716 O O . GLY A 1 356 ? 20.527 3.819 -15.974 1.00 83.50 356 GLY A O 1
ATOM 2717 N N . VAL A 1 357 ? 20.665 1.632 -15.536 1.00 86.38 357 VAL A N 1
ATOM 2718 C CA . VAL A 1 357 ? 19.428 1.286 -16.251 1.00 86.38 357 VAL A CA 1
ATOM 2719 C C . VAL A 1 357 ? 18.176 1.928 -15.634 1.00 86.38 357 VAL A C 1
ATOM 2721 O O . VAL A 1 357 ? 17.329 2.429 -16.377 1.00 86.38 357 VAL A O 1
ATOM 2724 N N . SER A 1 358 ? 18.073 1.994 -14.301 1.00 89.69 358 SER A N 1
ATOM 2725 C CA . SER A 1 358 ? 16.885 2.526 -13.608 1.00 89.69 358 SER A CA 1
ATOM 2726 C C . SER A 1 358 ? 16.596 3.991 -13.949 1.00 89.69 358 SER A C 1
ATOM 2728 O O . SER A 1 358 ? 15.462 4.343 -14.273 1.00 89.69 358 SER A O 1
ATOM 2730 N N . CYS A 1 359 ? 17.626 4.841 -13.976 1.00 91.50 359 CYS A N 1
ATOM 2731 C CA . CYS A 1 359 ? 17.508 6.255 -14.332 1.00 91.50 359 CYS A CA 1
ATOM 2732 C C . CYS A 1 359 ? 17.000 6.434 -15.770 1.00 91.50 359 CYS A C 1
ATOM 2734 O O . CYS A 1 359 ? 16.105 7.242 -16.034 1.00 91.50 359 CYS A O 1
ATOM 2736 N N . GLY A 1 360 ? 17.553 5.650 -16.699 1.00 90.19 360 GLY A N 1
ATOM 2737 C CA . GLY A 1 360 ? 17.187 5.677 -18.111 1.00 90.19 360 GLY A CA 1
ATOM 2738 C C . GLY A 1 360 ? 15.756 5.211 -18.375 1.00 90.19 360 GLY A C 1
ATOM 2739 O O . GLY A 1 360 ? 14.979 5.916 -19.016 1.00 90.19 360 GLY A O 1
ATOM 2740 N N . TYR A 1 361 ? 15.374 4.056 -17.832 1.00 92.12 361 TYR A N 1
ATOM 2741 C CA . TYR A 1 361 ? 14.003 3.547 -17.956 1.00 92.12 361 TYR A CA 1
ATOM 2742 C C . TYR A 1 361 ? 13.007 4.458 -17.237 1.00 92.12 361 TYR A C 1
ATOM 2744 O O . TYR A 1 361 ? 11.907 4.711 -17.726 1.00 92.12 361 TYR A O 1
ATOM 2752 N N . GLY A 1 362 ? 13.414 5.010 -16.095 1.00 90.00 362 GLY A N 1
ATOM 2753 C CA . GLY A 1 362 ? 12.636 5.934 -15.288 1.00 90.00 362 GLY A CA 1
ATOM 2754 C C . GLY A 1 362 ? 12.249 7.209 -16.037 1.00 90.00 362 GLY A C 1
ATOM 2755 O O . GLY A 1 362 ? 11.076 7.585 -16.041 1.00 90.00 362 GLY A O 1
ATOM 2756 N N . ILE A 1 363 ? 13.202 7.856 -16.716 1.00 92.31 363 ILE A N 1
ATOM 2757 C CA . ILE A 1 363 ? 12.913 9.077 -17.482 1.00 92.31 363 ILE A CA 1
ATOM 2758 C C . ILE A 1 363 ? 12.092 8.793 -18.747 1.00 92.31 363 ILE A C 1
ATOM 2760 O O . ILE A 1 363 ? 11.281 9.624 -19.166 1.00 92.31 363 ILE A O 1
ATOM 2764 N N . ASN A 1 364 ? 12.266 7.608 -19.336 1.00 92.81 364 ASN A N 1
ATOM 2765 C CA . ASN A 1 364 ? 11.540 7.169 -20.522 1.00 92.81 364 ASN A CA 1
ATOM 2766 C C . ASN A 1 364 ? 10.075 6.822 -20.250 1.00 92.81 364 ASN A C 1
ATOM 2768 O O . ASN A 1 364 ? 9.282 6.842 -21.189 1.00 92.81 364 ASN A O 1
ATOM 2772 N N . GLN A 1 365 ? 9.660 6.586 -19.001 1.00 89.75 365 GLN A N 1
ATOM 2773 C CA . GLN A 1 365 ? 8.237 6.355 -18.702 1.00 89.75 365 GLN A CA 1
ATOM 2774 C C . GLN A 1 365 ? 7.347 7.548 -19.089 1.00 89.75 365 GLN A C 1
ATOM 2776 O O . GLN A 1 365 ? 6.160 7.372 -19.345 1.00 89.75 365 GLN A O 1
ATOM 2781 N N . ALA A 1 366 ? 7.917 8.752 -19.228 1.00 90.69 366 ALA A N 1
ATOM 2782 C CA . ALA A 1 366 ? 7.214 9.904 -19.793 1.00 90.69 366 ALA A CA 1
ATOM 2783 C C . ALA A 1 366 ? 6.684 9.661 -21.217 1.00 90.69 366 ALA A C 1
ATOM 2785 O O . ALA A 1 366 ? 5.673 10.251 -21.600 1.00 90.69 366 ALA A O 1
ATOM 2786 N N . ILE A 1 367 ? 7.339 8.795 -21.999 1.00 93.00 367 ILE A N 1
ATOM 2787 C CA . ILE A 1 367 ? 6.907 8.421 -23.350 1.00 93.00 367 ILE A CA 1
ATOM 2788 C C . ILE A 1 367 ? 5.546 7.737 -23.290 1.00 93.00 367 ILE A C 1
ATOM 2790 O O . ILE A 1 367 ? 4.698 8.048 -24.118 1.00 93.00 367 ILE A O 1
ATOM 2794 N N . GLU A 1 368 ? 5.297 6.872 -22.304 1.00 89.38 368 GLU A N 1
ATOM 2795 C CA . GLU A 1 368 ? 4.008 6.183 -22.181 1.00 89.38 368 GLU A CA 1
ATOM 2796 C C . GLU A 1 368 ? 2.868 7.177 -22.018 1.00 89.38 368 GLU A C 1
ATOM 2798 O O . GLU A 1 368 ? 1.891 7.102 -22.760 1.00 89.38 368 GLU A O 1
ATOM 2803 N N . THR A 1 369 ? 3.018 8.155 -21.124 1.00 90.12 369 THR A N 1
ATOM 2804 C CA . THR A 1 369 ? 2.049 9.240 -20.942 1.00 90.12 369 THR A CA 1
ATOM 2805 C C . THR A 1 369 ? 1.877 10.045 -22.229 1.00 90.12 369 THR A C 1
ATOM 2807 O O . THR A 1 369 ? 0.780 10.130 -22.775 1.00 90.12 369 THR A O 1
ATOM 2810 N N . LEU A 1 370 ? 2.970 10.626 -22.730 1.00 92.12 370 LEU A N 1
ATOM 2811 C CA . LEU A 1 370 ? 2.928 11.628 -23.793 1.00 92.12 370 LEU A CA 1
ATOM 2812 C C . LEU A 1 370 ? 2.500 11.029 -25.136 1.00 92.12 370 LEU A C 1
ATOM 2814 O O . LEU A 1 370 ? 1.686 11.620 -25.845 1.00 92.12 370 LEU A O 1
ATOM 2818 N N . VAL A 1 371 ? 3.011 9.847 -25.491 1.00 93.38 371 VAL A N 1
ATOM 2819 C CA . VAL A 1 371 ? 2.688 9.171 -26.756 1.00 93.38 371 VAL A CA 1
ATOM 2820 C C . VAL A 1 371 ? 1.281 8.593 -26.716 1.00 93.38 371 VAL A C 1
ATOM 2822 O O . VAL A 1 371 ? 0.553 8.743 -27.698 1.00 93.38 371 VAL A O 1
ATOM 2825 N N . SER A 1 372 ? 0.859 7.967 -25.610 1.00 92.19 372 SER A N 1
ATOM 2826 C CA . SER A 1 372 ? -0.498 7.415 -25.538 1.00 92.19 372 SER A CA 1
ATOM 2827 C C . SER A 1 372 ? -1.569 8.505 -25.553 1.00 92.19 372 SER A C 1
ATOM 2829 O O . SER A 1 372 ? -2.538 8.351 -26.294 1.00 92.19 372 SER A O 1
ATOM 2831 N N . GLN A 1 373 ? -1.369 9.620 -24.839 1.00 87.50 373 GLN A N 1
ATOM 2832 C CA . GLN A 1 373 ? -2.270 10.777 -24.879 1.00 87.50 373 GLN A CA 1
ATOM 2833 C C . GLN A 1 373 ? -2.289 11.433 -26.263 1.00 87.50 373 GLN A C 1
ATOM 2835 O O . GLN A 1 373 ? -3.367 11.646 -26.814 1.00 87.50 373 GLN A O 1
ATOM 2840 N N . SER A 1 374 ? -1.120 11.652 -26.881 1.00 89.38 374 SER A N 1
ATOM 2841 C CA . SER A 1 374 ? -1.040 12.193 -28.250 1.00 89.38 374 SER A CA 1
ATOM 2842 C C . SER A 1 374 ? -1.787 11.312 -29.250 1.00 89.38 374 SER A C 1
ATOM 2844 O O . SER A 1 374 ? -2.518 11.814 -30.098 1.00 89.38 374 SER A O 1
ATOM 2846 N N . ARG A 1 375 ? -1.649 9.986 -29.132 1.00 90.00 375 ARG A N 1
ATOM 2847 C CA . ARG A 1 375 ? -2.378 9.029 -29.967 1.00 90.00 375 ARG A CA 1
ATOM 2848 C C . ARG A 1 375 ? -3.882 9.065 -29.700 1.00 90.00 375 ARG A C 1
ATOM 2850 O O . ARG A 1 375 ? -4.650 9.024 -30.650 1.00 90.00 375 ARG A O 1
ATOM 2857 N N . GLY A 1 376 ? -4.296 9.127 -28.434 1.00 82.00 376 GLY A N 1
ATOM 2858 C CA . GLY A 1 376 ? -5.705 9.243 -28.047 1.00 82.00 376 GLY A CA 1
ATOM 2859 C C . GLY A 1 376 ? -6.378 10.480 -28.639 1.00 82.00 376 GLY A C 1
ATOM 2860 O O . GLY A 1 376 ? -7.519 10.408 -29.075 1.00 82.00 376 GLY A O 1
ATOM 2861 N N . HIS A 1 377 ? -5.632 11.578 -28.718 1.00 81.69 377 HIS A N 1
ATOM 2862 C CA . HIS A 1 377 ? -6.053 12.834 -29.333 1.00 81.69 377 HIS A CA 1
ATOM 2863 C C . HIS A 1 377 ? -6.021 12.813 -30.881 1.00 81.69 377 HIS A C 1
ATOM 2865 O O . HIS A 1 377 ? -6.446 13.767 -31.519 1.00 81.69 377 HIS A O 1
ATOM 2871 N N . GLY A 1 378 ? -5.489 11.758 -31.514 1.00 83.50 378 GLY A N 1
ATOM 2872 C CA . GLY A 1 378 ? -5.274 11.686 -32.970 1.00 83.50 378 GLY A CA 1
ATOM 2873 C C . GLY A 1 378 ? -4.016 12.417 -33.471 1.00 83.50 378 GLY A C 1
ATOM 2874 O O . GLY A 1 378 ? -3.693 12.372 -34.656 1.00 83.50 378 GLY A O 1
ATOM 2875 N N . GLY A 1 379 ? -3.248 13.045 -32.575 1.00 84.50 379 GLY A N 1
ATOM 2876 C CA . GLY A 1 379 ? -2.016 13.785 -32.861 1.00 84.50 379 GLY A CA 1
ATOM 2877 C C . GLY A 1 379 ? -0.787 12.890 -33.055 1.00 84.50 379 GLY A C 1
ATOM 2878 O O . GLY A 1 379 ? 0.184 12.974 -32.300 1.00 84.50 379 GLY A O 1
ATOM 2879 N N . HIS A 1 380 ? -0.788 12.032 -34.075 1.00 88.50 380 HIS A N 1
ATOM 2880 C CA . HIS A 1 380 ? 0.302 11.083 -34.344 1.00 88.50 380 HIS A CA 1
ATOM 2881 C C . HIS A 1 380 ? 1.667 11.762 -34.557 1.00 88.50 380 HIS A C 1
ATOM 2883 O O . HIS A 1 380 ? 2.674 11.306 -34.010 1.00 88.50 380 HIS A O 1
ATOM 2889 N N . HIS A 1 381 ? 1.701 12.910 -35.245 1.00 88.38 381 HIS A N 1
ATOM 2890 C CA . HIS A 1 381 ? 2.922 13.709 -35.399 1.00 88.38 381 HIS A CA 1
ATOM 2891 C C . HIS A 1 381 ? 3.544 14.126 -34.056 1.00 88.38 381 HIS A C 1
ATOM 2893 O O . HIS A 1 381 ? 4.763 14.037 -33.872 1.00 88.38 381 HIS A O 1
ATOM 2899 N N . LEU A 1 382 ? 2.708 14.545 -33.103 1.00 88.19 382 LEU A N 1
ATOM 2900 C CA . LEU A 1 382 ? 3.146 14.947 -31.769 1.00 88.19 382 LEU A CA 1
ATOM 2901 C C . LEU A 1 382 ? 3.744 13.754 -31.009 1.00 88.19 382 LEU A C 1
ATOM 2903 O O . LEU A 1 382 ? 4.792 13.885 -30.376 1.00 88.19 382 LEU A O 1
ATOM 2907 N N . ALA A 1 383 ? 3.155 12.567 -31.174 1.00 90.19 383 ALA A N 1
ATOM 2908 C CA . ALA A 1 383 ? 3.687 11.312 -30.648 1.00 90.19 383 ALA A CA 1
ATOM 2909 C C . ALA A 1 383 ? 5.114 11.024 -31.173 1.00 90.19 383 ALA A C 1
ATOM 2911 O O . ALA A 1 383 ? 6.011 10.715 -30.385 1.00 90.19 383 ALA A O 1
ATOM 2912 N N . SER A 1 384 ? 5.352 11.217 -32.478 1.00 90.12 384 SER A N 1
ATOM 2913 C CA . SER A 1 384 ? 6.691 11.123 -33.091 1.00 90.12 384 SER A CA 1
ATOM 2914 C C . SER A 1 384 ? 7.676 12.126 -32.473 1.00 90.12 384 SER A C 1
ATOM 2916 O O . SER A 1 384 ? 8.820 11.780 -32.168 1.00 90.12 384 SER A O 1
ATOM 2918 N N . VAL A 1 385 ? 7.246 13.376 -32.260 1.00 90.88 385 VAL A N 1
ATOM 2919 C CA . VAL A 1 385 ? 8.096 14.421 -31.667 1.00 90.88 385 VAL A CA 1
ATOM 2920 C C . VAL A 1 385 ? 8.451 14.089 -30.216 1.00 90.88 385 VAL A C 1
ATOM 2922 O O . VAL A 1 385 ? 9.611 14.238 -29.834 1.00 90.88 385 VAL A O 1
ATOM 2925 N N . HIS A 1 386 ? 7.498 13.622 -29.406 1.00 92.19 386 HIS A N 1
ATOM 2926 C CA . HIS A 1 386 ? 7.763 13.200 -28.027 1.00 92.19 386 HIS A CA 1
ATOM 2927 C C . HIS A 1 386 ? 8.747 12.037 -27.957 1.00 92.19 386 HIS A C 1
ATOM 2929 O O . HIS A 1 386 ? 9.659 12.064 -27.130 1.00 92.19 386 HIS A O 1
ATOM 2935 N N . MET A 1 387 ? 8.614 11.069 -28.862 1.00 91.38 387 MET A N 1
ATOM 2936 C CA . MET A 1 387 ? 9.563 9.972 -28.970 1.00 91.38 387 MET A CA 1
ATOM 2937 C C . MET A 1 387 ? 10.974 10.475 -29.310 1.00 91.38 387 MET A C 1
ATOM 2939 O O . MET A 1 387 ? 11.927 10.147 -28.606 1.00 91.38 387 MET A O 1
ATOM 2943 N N . ALA A 1 388 ? 11.116 11.316 -30.340 1.00 91.69 388 ALA A N 1
ATOM 2944 C CA . ALA A 1 388 ? 12.412 11.875 -30.732 1.00 91.69 388 ALA A CA 1
ATOM 2945 C C . ALA A 1 388 ? 13.052 12.711 -29.605 1.00 91.69 388 ALA A C 1
ATOM 2947 O O . ALA A 1 388 ? 14.261 12.639 -29.387 1.00 91.69 388 ALA A O 1
ATOM 2948 N N . LYS A 1 389 ? 12.244 13.467 -28.843 1.00 91.88 389 LYS A N 1
ATOM 2949 C CA . LYS A 1 389 ? 12.695 14.181 -27.635 1.00 91.88 389 LYS A CA 1
ATOM 2950 C C . LYS A 1 389 ? 13.231 13.217 -26.578 1.00 91.88 389 LYS A C 1
ATOM 2952 O O . LYS A 1 389 ? 14.333 13.437 -26.080 1.00 91.88 389 LYS A O 1
ATOM 2957 N N . GLY A 1 390 ? 12.482 12.157 -26.267 1.00 92.50 390 GLY A N 1
ATOM 2958 C CA . GLY A 1 390 ? 12.891 11.125 -25.312 1.00 92.50 390 GLY A CA 1
ATOM 2959 C C . GLY A 1 390 ? 14.212 10.462 -25.705 1.00 92.50 390 GLY A C 1
ATOM 2960 O O . GLY A 1 390 ? 15.114 10.369 -24.881 1.00 92.50 390 GLY A O 1
ATOM 2961 N N . MET A 1 391 ? 14.390 10.123 -26.986 1.00 92.69 391 MET A N 1
ATOM 2962 C CA . MET A 1 391 ? 15.645 9.566 -27.512 1.00 92.69 391 MET A CA 1
ATOM 2963 C C . MET A 1 391 ? 16.843 10.516 -27.332 1.00 92.69 391 MET A C 1
ATOM 2965 O O . MET A 1 391 ? 17.911 10.086 -26.889 1.00 92.69 391 MET A O 1
ATOM 2969 N N . CYS A 1 392 ? 16.673 11.816 -27.603 1.00 92.75 392 CYS A N 1
ATOM 2970 C CA . CYS A 1 392 ? 17.724 12.824 -27.405 1.00 92.75 392 CYS A CA 1
ATOM 2971 C C . CYS A 1 392 ? 18.073 13.044 -25.925 1.00 92.75 392 CYS A C 1
ATOM 2973 O O . CYS A 1 392 ? 19.252 13.098 -25.570 1.00 92.75 392 CYS A O 1
ATOM 2975 N N . ILE A 1 393 ? 17.063 13.154 -25.057 1.00 93.62 393 ILE A N 1
ATOM 2976 C CA . ILE A 1 393 ? 17.257 13.294 -23.606 1.00 93.62 393 ILE A CA 1
ATOM 2977 C C . ILE A 1 393 ? 17.927 12.032 -23.046 1.00 93.62 393 ILE A C 1
ATOM 2979 O O . ILE A 1 393 ? 18.879 12.130 -22.274 1.00 93.62 393 ILE A O 1
ATOM 2983 N N . GLY A 1 394 ? 17.490 10.853 -23.494 1.00 92.31 394 GLY A N 1
ATOM 2984 C CA . GLY A 1 394 ? 18.071 9.564 -23.136 1.00 92.31 394 GLY A CA 1
ATOM 2985 C C . GLY A 1 394 ? 19.531 9.424 -23.570 1.00 92.31 394 GLY A C 1
ATOM 2986 O O . GLY A 1 394 ? 20.337 8.897 -22.810 1.00 92.31 394 GLY A O 1
ATOM 2987 N N . LEU A 1 395 ? 19.917 9.953 -24.740 1.00 91.62 395 LEU A N 1
ATOM 2988 C CA . LEU A 1 395 ? 21.318 9.996 -25.182 1.00 91.62 395 LEU A CA 1
ATOM 2989 C C . LEU A 1 395 ? 22.179 10.835 -24.223 1.00 91.62 395 LEU A C 1
ATOM 2991 O O . LEU A 1 395 ? 23.226 10.365 -23.770 1.00 91.62 395 LEU A O 1
ATOM 2995 N N . LEU A 1 396 ? 21.726 12.039 -23.863 1.00 93.00 396 LEU A N 1
ATOM 2996 C CA . LEU A 1 396 ? 22.443 12.884 -22.905 1.00 93.00 396 LEU A CA 1
ATOM 2997 C C . LEU A 1 396 ? 22.575 12.188 -21.544 1.00 93.00 396 LEU A C 1
ATOM 2999 O O . LEU A 1 396 ? 23.675 12.111 -20.998 1.00 93.00 396 LEU A O 1
ATOM 3003 N N . LEU A 1 397 ? 21.473 11.636 -21.029 1.00 93.00 397 LEU A N 1
ATOM 3004 C CA . LEU A 1 397 ? 21.463 10.934 -19.750 1.00 93.00 397 LEU A CA 1
ATOM 3005 C C . LEU A 1 397 ? 22.405 9.726 -19.778 1.00 93.00 397 LEU A C 1
ATOM 3007 O O . LEU A 1 397 ? 23.257 9.609 -18.909 1.00 93.00 397 LEU A O 1
ATOM 3011 N N . SER A 1 398 ? 22.335 8.881 -20.808 1.00 91.94 398 SER A N 1
ATOM 3012 C CA . SER A 1 398 ? 23.215 7.711 -20.941 1.00 91.94 398 SER A CA 1
ATOM 3013 C C . SER A 1 398 ? 24.705 8.071 -20.950 1.00 91.94 398 SER A C 1
ATOM 3015 O O . SER A 1 398 ? 25.511 7.322 -20.410 1.00 91.94 398 SER A O 1
ATOM 3017 N N . THR A 1 399 ? 25.068 9.239 -21.494 1.00 91.62 399 THR A N 1
ATOM 3018 C CA . THR A 1 399 ? 26.454 9.733 -21.491 1.00 91.62 399 THR A CA 1
ATOM 3019 C C . THR A 1 399 ? 26.900 10.083 -20.073 1.00 91.62 399 THR A C 1
ATOM 3021 O O . THR A 1 399 ? 28.001 9.725 -19.662 1.00 91.62 399 THR A O 1
ATOM 3024 N N . ILE A 1 400 ? 26.032 10.744 -19.301 1.00 92.75 400 ILE A N 1
ATOM 3025 C CA . ILE A 1 400 ? 26.292 11.071 -17.893 1.00 92.75 400 ILE A CA 1
ATOM 3026 C C . ILE A 1 400 ? 26.447 9.782 -17.078 1.00 92.75 400 ILE A C 1
ATOM 3028 O O . ILE A 1 400 ? 27.416 9.642 -16.336 1.00 92.75 400 ILE A O 1
ATOM 3032 N N . LEU A 1 401 ? 25.531 8.826 -17.249 1.00 91.88 401 LEU A N 1
ATOM 3033 C CA . LEU A 1 401 ? 25.552 7.559 -16.515 1.00 91.88 401 LEU A CA 1
ATOM 3034 C C . LEU A 1 401 ? 26.780 6.710 -16.876 1.00 91.88 401 LEU A C 1
ATOM 3036 O O . LEU A 1 401 ? 27.412 6.157 -15.982 1.00 91.88 401 LEU A O 1
ATOM 3040 N N . PHE A 1 402 ? 27.183 6.675 -18.152 1.00 92.06 402 PHE A N 1
ATOM 3041 C CA . PHE A 1 402 ? 28.419 6.014 -18.583 1.00 92.06 402 PHE A CA 1
ATOM 3042 C C . PHE A 1 402 ? 29.641 6.550 -17.829 1.00 92.06 402 PHE A C 1
ATOM 3044 O O . PHE A 1 402 ? 30.436 5.754 -17.336 1.00 92.06 402 PHE A O 1
ATOM 3051 N N . ILE A 1 403 ? 29.767 7.879 -17.699 1.00 91.19 403 ILE A N 1
ATOM 3052 C CA . ILE A 1 403 ? 30.874 8.527 -16.977 1.00 91.19 403 ILE A CA 1
ATOM 3053 C C . ILE A 1 403 ? 30.831 8.182 -15.485 1.00 91.19 403 ILE A C 1
ATOM 3055 O O . ILE A 1 403 ? 31.863 7.837 -14.917 1.00 91.19 403 ILE A O 1
ATOM 3059 N N . VAL A 1 404 ? 29.656 8.254 -14.851 1.00 89.81 404 VAL A N 1
ATOM 3060 C CA . VAL A 1 404 ? 29.491 7.940 -13.419 1.00 89.81 404 VAL A CA 1
ATOM 3061 C C . VAL A 1 404 ? 29.905 6.498 -13.119 1.00 89.81 404 VAL A C 1
ATOM 3063 O O . VAL A 1 404 ? 30.608 6.247 -12.142 1.00 89.81 404 VAL A O 1
ATOM 3066 N N . LEU A 1 405 ? 29.536 5.556 -13.986 1.00 91.88 405 LEU A N 1
ATOM 3067 C CA . LEU A 1 405 ? 29.841 4.137 -13.806 1.00 91.88 405 LEU A CA 1
ATOM 3068 C C . LEU A 1 405 ? 31.333 3.798 -13.962 1.00 91.88 405 LEU A C 1
ATOM 3070 O O . LEU A 1 405 ? 31.764 2.770 -13.440 1.00 91.88 405 LEU A O 1
ATOM 3074 N N . GLN A 1 406 ? 32.147 4.678 -14.563 1.00 91.38 406 GLN A N 1
ATOM 3075 C CA . GLN A 1 406 ? 33.609 4.507 -14.598 1.00 91.38 406 GLN A CA 1
ATOM 3076 C C . GLN A 1 406 ? 34.269 4.666 -13.216 1.00 91.38 406 GLN A C 1
ATOM 3078 O O . GLN A 1 406 ? 35.472 4.472 -13.080 1.00 91.38 406 GLN A O 1
ATOM 3083 N N . PHE A 1 407 ? 33.517 5.042 -12.182 1.00 91.19 407 PHE A N 1
ATOM 3084 C CA . PHE A 1 407 ? 34.020 5.161 -10.813 1.00 91.19 407 PHE A CA 1
ATOM 3085 C C . PHE A 1 407 ? 33.559 4.004 -9.915 1.00 91.19 407 PHE A C 1
ATOM 3087 O O . PHE A 1 407 ? 33.623 4.124 -8.693 1.00 91.19 407 PHE A O 1
ATOM 3094 N N . THR A 1 408 ? 33.113 2.880 -10.495 1.00 90.44 408 THR A N 1
ATOM 3095 C CA . THR A 1 408 ? 32.572 1.735 -9.739 1.00 90.44 408 THR A CA 1
ATOM 3096 C C . THR A 1 408 ? 33.570 1.176 -8.727 1.00 90.44 408 THR A C 1
ATOM 3098 O O . THR A 1 408 ? 33.227 1.068 -7.555 1.00 90.44 408 THR A O 1
ATOM 3101 N N . GLU A 1 409 ? 34.813 0.889 -9.131 1.00 93.12 409 GLU A N 1
ATOM 3102 C CA . GLU A 1 409 ? 35.840 0.370 -8.210 1.00 93.12 409 GLU A CA 1
ATOM 3103 C C . GLU A 1 409 ? 36.071 1.326 -7.029 1.00 93.12 409 GLU A C 1
ATOM 3105 O O . GLU A 1 409 ? 36.087 0.911 -5.873 1.00 93.12 409 GLU A O 1
ATOM 3110 N N . VAL A 1 410 ? 36.175 2.631 -7.306 1.00 93.00 410 VAL A N 1
ATOM 3111 C CA . VAL A 1 410 ? 36.378 3.663 -6.278 1.00 93.00 410 VAL A CA 1
ATOM 3112 C C . VAL A 1 410 ? 35.190 3.725 -5.319 1.00 93.00 410 VAL A C 1
ATOM 3114 O O . VAL A 1 410 ? 35.388 3.799 -4.108 1.00 93.00 410 VAL A O 1
ATOM 3117 N N . ALA A 1 411 ? 33.965 3.677 -5.844 1.00 85.94 411 ALA A N 1
ATOM 3118 C CA . ALA A 1 411 ? 32.750 3.709 -5.041 1.00 85.94 411 ALA A CA 1
ATOM 3119 C C . ALA A 1 411 ? 32.628 2.468 -4.144 1.00 85.94 411 ALA A C 1
ATOM 3121 O O . ALA A 1 411 ? 32.340 2.599 -2.957 1.00 85.94 411 ALA A O 1
ATOM 3122 N N . LEU A 1 412 ? 32.895 1.276 -4.681 1.00 83.94 412 LEU A N 1
ATOM 3123 C CA . LEU A 1 412 ? 32.838 0.027 -3.920 1.00 83.94 412 LEU A CA 1
ATOM 3124 C C . LEU A 1 412 ? 33.935 -0.041 -2.848 1.00 83.94 412 LEU A C 1
ATOM 3126 O O . LEU A 1 412 ? 33.643 -0.394 -1.706 1.00 83.94 412 LEU A O 1
ATOM 3130 N N . ASN A 1 413 ? 35.158 0.391 -3.169 1.00 86.81 413 ASN A N 1
ATOM 3131 C CA . ASN A 1 413 ? 36.247 0.498 -2.195 1.00 86.81 413 ASN A CA 1
ATOM 3132 C C . ASN A 1 413 ? 35.905 1.491 -1.072 1.00 86.81 413 ASN A C 1
ATOM 3134 O O . ASN A 1 413 ? 36.174 1.225 0.097 1.00 86.81 413 ASN A O 1
ATOM 3138 N N . PHE A 1 414 ? 35.274 2.624 -1.403 1.00 83.81 414 PHE A N 1
ATOM 3139 C CA . PHE A 1 414 ? 34.809 3.598 -0.410 1.00 83.81 414 PHE A CA 1
ATOM 3140 C C . PHE A 1 414 ? 33.732 3.021 0.523 1.00 83.81 414 PHE A C 1
ATOM 3142 O O . PHE A 1 414 ? 33.702 3.354 1.705 1.00 83.81 414 PHE A O 1
ATOM 3149 N N . LEU A 1 415 ? 32.881 2.127 0.012 1.00 75.25 415 LEU A N 1
ATOM 3150 C CA . LEU A 1 415 ? 31.873 1.396 0.787 1.00 75.25 415 LEU A CA 1
ATOM 3151 C C . LEU A 1 415 ? 32.447 0.197 1.568 1.00 75.25 415 LEU A C 1
ATOM 3153 O O . LEU A 1 415 ? 31.687 -0.530 2.205 1.00 75.25 415 LEU A O 1
ATOM 3157 N N . GLY A 1 416 ? 33.767 -0.011 1.539 1.00 77.00 416 GLY A N 1
ATOM 3158 C CA . GLY A 1 416 ? 34.453 -1.058 2.298 1.00 77.00 416 GLY A CA 1
ATOM 3159 C C . GLY A 1 416 ? 34.380 -2.457 1.681 1.00 77.00 416 GLY A C 1
ATOM 3160 O O . GLY A 1 416 ? 34.574 -3.432 2.402 1.00 77.00 416 GLY A O 1
ATOM 3161 N N . GLN A 1 417 ? 34.082 -2.576 0.382 1.00 77.25 417 GLN A N 1
ATOM 3162 C CA . GLN A 1 417 ? 34.117 -3.863 -0.322 1.00 77.25 417 GLN A CA 1
ATOM 3163 C C . GLN A 1 417 ? 35.555 -4.347 -0.550 1.00 77.25 417 GLN A C 1
ATOM 3165 O O . GLN A 1 417 ? 36.488 -3.543 -0.601 1.00 77.25 417 GLN A O 1
ATOM 3170 N N . ASP A 1 418 ? 35.725 -5.662 -0.709 1.00 81.31 418 ASP A N 1
ATOM 3171 C CA . ASP A 1 418 ? 37.027 -6.255 -1.017 1.00 81.31 418 ASP A CA 1
ATOM 3172 C C . ASP A 1 418 ? 37.592 -5.689 -2.343 1.00 81.31 418 ASP A C 1
ATOM 3174 O O . ASP A 1 418 ? 36.871 -5.680 -3.349 1.00 81.31 418 ASP A O 1
ATOM 3178 N N . PRO A 1 419 ? 38.860 -5.228 -2.390 1.00 88.19 419 PRO A N 1
ATOM 3179 C CA . PRO A 1 419 ? 39.431 -4.605 -3.585 1.00 88.19 419 PRO A CA 1
ATOM 3180 C C . PRO A 1 419 ? 39.477 -5.506 -4.826 1.00 88.19 419 PRO A C 1
ATOM 3182 O O . PRO A 1 419 ? 39.388 -5.003 -5.947 1.00 88.19 419 PRO A O 1
ATOM 3185 N N . VAL A 1 420 ? 39.624 -6.825 -4.662 1.00 88.19 420 VAL A N 1
ATOM 3186 C CA . VAL A 1 420 ? 39.648 -7.784 -5.778 1.00 88.19 420 VAL A CA 1
ATOM 3187 C C . VAL A 1 420 ? 38.240 -7.936 -6.350 1.00 88.19 420 VAL A C 1
ATOM 3189 O O . VAL A 1 420 ? 38.046 -7.798 -7.560 1.00 88.19 420 VAL A O 1
ATOM 3192 N N . VAL A 1 421 ? 37.242 -8.111 -5.480 1.00 80.38 421 VAL A N 1
ATOM 3193 C CA . VAL A 1 421 ? 35.822 -8.177 -5.864 1.00 80.38 421 VAL A CA 1
ATOM 3194 C C . VAL A 1 421 ? 35.367 -6.864 -6.515 1.00 80.38 421 VAL A C 1
ATOM 3196 O O . VAL A 1 421 ? 34.721 -6.882 -7.565 1.00 80.38 421 VAL A O 1
ATOM 3199 N N . ALA A 1 422 ? 35.749 -5.714 -5.949 1.00 86.12 422 ALA A N 1
ATOM 3200 C CA . ALA A 1 422 ? 35.431 -4.387 -6.477 1.00 86.12 422 ALA A CA 1
ATOM 3201 C C . ALA A 1 422 ? 36.030 -4.152 -7.873 1.00 86.12 422 ALA A C 1
ATOM 3203 O O . ALA A 1 422 ? 35.361 -3.604 -8.755 1.00 86.12 422 ALA A O 1
ATOM 3204 N N . LYS A 1 423 ? 37.266 -4.609 -8.101 1.00 91.62 423 LYS A N 1
ATOM 3205 C CA . LYS A 1 423 ? 37.920 -4.543 -9.410 1.00 91.62 423 LYS A CA 1
ATOM 3206 C C . LYS A 1 423 ? 37.233 -5.442 -10.441 1.00 91.62 423 LYS A C 1
ATOM 3208 O O . LYS A 1 423 ? 36.956 -4.993 -11.551 1.00 91.62 423 LYS A O 1
ATOM 3213 N N . HIS A 1 424 ? 36.887 -6.678 -10.082 1.00 89.19 424 HIS A N 1
ATOM 3214 C CA . HIS A 1 424 ? 36.135 -7.564 -10.976 1.00 89.19 424 HIS A CA 1
ATOM 3215 C C . HIS A 1 424 ? 34.741 -7.017 -11.305 1.00 89.19 424 HIS A C 1
ATOM 3217 O O . HIS A 1 424 ? 34.297 -7.101 -12.454 1.00 89.19 424 HIS A O 1
ATOM 3223 N N . ALA A 1 425 ? 34.068 -6.400 -10.331 1.00 89.06 425 ALA A N 1
ATOM 3224 C CA . ALA A 1 425 ? 32.791 -5.740 -10.563 1.00 89.06 425 ALA A CA 1
ATOM 3225 C C . ALA A 1 425 ? 32.935 -4.572 -11.553 1.00 89.06 425 ALA A C 1
ATOM 3227 O O . ALA A 1 425 ? 32.130 -4.427 -12.474 1.00 89.06 425 ALA A O 1
ATOM 3228 N N . MET A 1 426 ? 34.003 -3.784 -11.419 1.00 94.12 426 MET A N 1
ATOM 3229 C CA . MET A 1 426 ? 34.351 -2.710 -12.348 1.00 94.12 426 MET A CA 1
ATOM 3230 C C . MET A 1 426 ? 34.640 -3.223 -13.770 1.00 94.12 426 MET A C 1
ATOM 3232 O O . MET A 1 426 ? 34.159 -2.624 -14.730 1.00 94.12 426 MET A O 1
ATOM 3236 N N . ASP A 1 427 ? 35.343 -4.349 -13.936 1.00 92.50 427 ASP A N 1
ATOM 3237 C CA . ASP A 1 427 ? 35.599 -4.954 -15.256 1.00 92.50 427 ASP A CA 1
ATOM 3238 C C . ASP A 1 427 ? 34.293 -5.291 -16.004 1.00 92.50 427 ASP A C 1
ATOM 3240 O O . ASP A 1 427 ? 34.162 -5.033 -17.212 1.00 92.50 427 ASP A O 1
ATOM 3244 N N . TYR A 1 428 ? 33.301 -5.825 -15.283 1.00 92.56 428 TYR A N 1
ATOM 3245 C CA . TYR A 1 428 ? 31.959 -6.053 -15.820 1.00 92.56 428 TYR A CA 1
ATOM 3246 C C . TYR A 1 428 ? 31.251 -4.737 -16.142 1.00 92.56 428 TYR A C 1
ATOM 3248 O O . TYR A 1 428 ? 30.781 -4.567 -17.268 1.00 92.56 428 TYR A O 1
ATOM 3256 N N . VAL A 1 429 ? 31.182 -3.802 -15.184 1.00 93.81 429 VAL A N 1
ATOM 3257 C CA . VAL A 1 429 ? 30.437 -2.544 -15.346 1.00 93.81 429 VAL A CA 1
ATOM 3258 C C . VAL A 1 429 ? 31.002 -1.713 -16.494 1.00 93.81 429 VAL A C 1
ATOM 3260 O O . VAL A 1 429 ? 30.227 -1.227 -17.316 1.00 93.81 429 VAL A O 1
ATOM 3263 N N . ASN A 1 430 ? 32.324 -1.608 -16.632 1.00 91.81 430 ASN A N 1
ATOM 3264 C CA . ASN A 1 430 ? 32.958 -0.908 -17.749 1.00 91.81 430 ASN A CA 1
ATOM 3265 C C . ASN A 1 430 ? 32.529 -1.493 -19.092 1.00 91.81 430 ASN A C 1
ATOM 3267 O O . ASN A 1 430 ? 32.076 -0.766 -19.976 1.00 91.81 430 ASN A O 1
ATOM 3271 N N . SER A 1 431 ? 32.606 -2.815 -19.219 1.00 92.12 431 SER A N 1
ATOM 3272 C CA . SER A 1 431 ? 32.259 -3.515 -20.455 1.00 92.12 431 SER A CA 1
ATOM 3273 C C . SER A 1 431 ? 30.756 -3.425 -20.763 1.00 92.12 431 SER A C 1
ATOM 3275 O O . SER A 1 431 ? 30.369 -3.192 -21.908 1.00 92.12 431 SER A O 1
ATOM 3277 N N . ALA A 1 432 ? 29.900 -3.541 -19.742 1.00 92.88 432 ALA A N 1
ATOM 3278 C CA . ALA A 1 432 ? 28.445 -3.457 -19.863 1.00 92.88 432 ALA A CA 1
ATOM 3279 C C . ALA A 1 432 ? 27.939 -2.027 -20.112 1.00 92.88 432 ALA A C 1
ATOM 3281 O O . ALA A 1 432 ? 26.935 -1.842 -20.801 1.00 92.88 432 ALA A O 1
ATOM 3282 N N . SER A 1 433 ? 28.625 -1.006 -19.581 1.00 91.56 433 SER A N 1
ATOM 3283 C CA . SER A 1 433 ? 28.205 0.404 -19.641 1.00 91.56 433 SER A CA 1
ATOM 3284 C C . SER A 1 433 ? 28.089 0.944 -21.068 1.00 91.56 433 SER A C 1
ATOM 3286 O O . SER A 1 433 ? 27.239 1.794 -21.336 1.00 91.56 433 SER A O 1
ATOM 3288 N N . ILE A 1 434 ? 28.843 0.377 -22.015 1.00 89.88 434 ILE A N 1
ATOM 3289 C CA . ILE A 1 434 ? 28.722 0.659 -23.455 1.00 89.88 434 ILE A CA 1
ATOM 3290 C C . ILE A 1 434 ? 27.298 0.342 -23.958 1.00 89.88 434 ILE A C 1
ATOM 3292 O O . ILE A 1 434 ? 26.772 1.013 -24.846 1.00 89.88 434 ILE A O 1
ATOM 3296 N N . GLY A 1 435 ? 26.640 -0.649 -23.351 1.00 91.25 435 GLY A N 1
ATOM 3297 C CA . GLY A 1 435 ? 25.273 -1.072 -23.644 1.00 91.25 435 GLY A CA 1
ATOM 3298 C C . GLY A 1 435 ? 24.164 -0.188 -23.061 1.00 91.25 435 GLY A C 1
ATOM 3299 O O . GLY A 1 435 ? 23.009 -0.365 -23.440 1.00 91.25 435 GLY A O 1
ATOM 3300 N N . ILE A 1 436 ? 24.466 0.787 -22.195 1.00 92.38 436 ILE A N 1
ATOM 3301 C CA . ILE A 1 436 ? 23.436 1.641 -21.567 1.00 92.38 436 ILE A CA 1
ATOM 3302 C C . ILE A 1 436 ? 22.759 2.545 -22.589 1.00 92.38 436 ILE A C 1
ATOM 3304 O O . ILE A 1 436 ? 21.536 2.684 -22.579 1.00 92.38 436 ILE A O 1
ATOM 3308 N N . TRP A 1 437 ? 23.539 3.144 -23.490 1.00 93.69 437 TRP A N 1
ATOM 3309 C CA . TRP A 1 437 ? 22.971 3.956 -24.560 1.00 93.69 437 TRP A CA 1
ATOM 3310 C C . TRP A 1 437 ? 21.949 3.172 -25.401 1.00 93.69 437 TRP A C 1
ATOM 3312 O O . TRP A 1 437 ? 20.788 3.589 -25.428 1.00 93.69 437 TRP A O 1
ATOM 3322 N N . PRO A 1 438 ? 22.296 2.032 -26.037 1.00 94.94 438 PRO A N 1
ATOM 3323 C CA . PRO A 1 438 ? 21.329 1.290 -26.839 1.00 94.94 438 PRO A CA 1
ATOM 3324 C C . PRO A 1 438 ? 20.166 0.737 -25.999 1.00 94.94 438 PRO A C 1
ATOM 3326 O O . PRO A 1 438 ? 19.045 0.701 -26.501 1.00 94.94 438 PRO A O 1
ATOM 3329 N N . ALA A 1 439 ? 20.376 0.393 -24.720 1.00 94.25 439 ALA A N 1
ATOM 3330 C CA . ALA A 1 439 ? 19.296 -0.023 -23.821 1.00 94.25 439 ALA A CA 1
ATOM 3331 C C . ALA A 1 439 ? 18.233 1.074 -23.641 1.00 94.25 439 ALA A C 1
ATOM 3333 O O . ALA A 1 439 ? 17.043 0.825 -23.830 1.00 94.25 439 ALA A O 1
ATOM 3334 N N . ILE A 1 440 ? 18.657 2.306 -23.340 1.00 94.75 440 ILE A N 1
ATOM 3335 C CA . ILE A 1 440 ? 17.754 3.450 -23.143 1.00 94.75 440 ILE A CA 1
ATOM 3336 C C . ILE A 1 440 ? 17.046 3.818 -24.450 1.00 94.75 440 ILE A C 1
ATOM 3338 O O . ILE A 1 440 ? 15.856 4.134 -24.443 1.00 94.75 440 ILE A O 1
ATOM 3342 N N . GLN A 1 441 ? 17.747 3.753 -25.585 1.00 94.12 441 GLN A N 1
ATOM 3343 C CA . GLN A 1 441 ? 17.127 4.004 -26.887 1.00 94.12 441 GLN A CA 1
ATOM 3344 C C . GLN A 1 441 ? 16.091 2.935 -27.244 1.00 94.12 441 GLN A C 1
ATOM 3346 O O . GLN A 1 441 ? 15.027 3.263 -27.766 1.00 94.12 441 GLN A O 1
ATOM 3351 N N . TYR A 1 442 ? 16.379 1.664 -26.965 1.00 95.25 442 TYR A N 1
ATOM 3352 C CA . TYR A 1 442 ? 15.424 0.589 -27.194 1.00 95.25 442 TYR A CA 1
ATOM 3353 C C . TYR A 1 442 ? 14.209 0.685 -26.266 1.00 95.25 442 TYR A C 1
ATOM 3355 O O . TYR A 1 442 ? 13.094 0.477 -26.728 1.00 95.25 442 TYR A O 1
ATOM 3363 N N . ASP A 1 443 ? 14.378 1.069 -25.000 1.00 94.38 443 ASP A N 1
ATOM 3364 C CA . ASP A 1 443 ? 13.248 1.284 -24.088 1.00 94.38 443 ASP A CA 1
ATOM 3365 C C . ASP A 1 443 ? 12.301 2.391 -24.604 1.00 94.38 443 ASP A C 1
ATOM 3367 O O . ASP A 1 443 ? 11.082 2.210 -24.590 1.00 94.38 443 ASP A O 1
ATOM 3371 N N . CYS A 1 444 ? 12.824 3.467 -25.214 1.00 93.38 444 CYS A N 1
ATOM 3372 C CA . CYS A 1 444 ? 11.991 4.444 -25.935 1.00 93.38 444 CYS A CA 1
ATOM 3373 C C . CYS A 1 444 ? 11.160 3.794 -27.054 1.00 93.38 444 CYS A C 1
ATOM 3375 O O . CYS A 1 444 ? 9.969 4.084 -27.203 1.00 93.38 444 CYS A O 1
ATOM 3377 N N . ILE A 1 445 ? 11.789 2.923 -27.852 1.00 93.38 445 ILE A N 1
ATOM 3378 C CA . ILE A 1 445 ? 11.141 2.191 -28.951 1.00 93.38 445 ILE A CA 1
ATOM 3379 C C . ILE A 1 445 ? 10.063 1.259 -28.405 1.00 93.38 445 ILE A C 1
ATOM 3381 O O . ILE A 1 445 ? 8.936 1.266 -28.899 1.00 93.38 445 ILE A O 1
ATOM 3385 N N . MET A 1 446 ? 10.379 0.500 -27.360 1.00 93.75 446 MET A N 1
ATOM 3386 C CA . MET A 1 446 ? 9.466 -0.442 -26.729 1.00 93.75 446 MET A CA 1
ATOM 3387 C C . MET A 1 446 ? 8.209 0.265 -26.212 1.00 93.75 446 MET A C 1
ATOM 3389 O O . MET A 1 446 ? 7.098 -0.191 -26.486 1.00 93.75 446 MET A O 1
ATOM 3393 N N . ARG A 1 447 ? 8.363 1.407 -25.527 1.00 93.31 447 ARG A N 1
ATOM 3394 C CA . ARG A 1 447 ? 7.234 2.194 -24.997 1.00 93.31 447 ARG A CA 1
ATOM 3395 C C . ARG A 1 447 ? 6.372 2.762 -26.116 1.00 93.31 447 ARG A C 1
ATOM 3397 O O . ARG A 1 447 ? 5.147 2.710 -26.038 1.00 93.31 447 ARG A O 1
ATOM 3404 N N . PHE A 1 448 ? 6.989 3.236 -27.197 1.00 93.88 448 PHE A N 1
ATOM 3405 C CA . PHE A 1 448 ? 6.251 3.667 -28.381 1.00 93.88 448 PHE A CA 1
ATOM 3406 C C . PHE A 1 448 ? 5.446 2.514 -29.001 1.00 93.88 448 PHE A C 1
ATOM 3408 O O . PHE A 1 448 ? 4.247 2.658 -29.239 1.00 93.88 448 PHE A O 1
ATOM 3415 N N . LEU A 1 449 ? 6.068 1.352 -29.225 1.00 92.81 449 LEU A N 1
ATOM 3416 C CA . LEU A 1 449 ? 5.401 0.180 -29.801 1.00 92.81 449 LEU A CA 1
ATOM 3417 C C . LEU A 1 449 ? 4.247 -0.312 -28.921 1.00 92.81 449 LEU A C 1
ATOM 3419 O O . LEU A 1 449 ? 3.182 -0.653 -29.440 1.00 92.81 449 LEU A O 1
ATOM 3423 N N . LEU A 1 450 ? 4.412 -0.276 -27.598 1.00 92.94 450 LEU A N 1
ATOM 3424 C CA . LEU A 1 450 ? 3.350 -0.542 -26.629 1.00 92.94 450 LEU A CA 1
ATOM 3425 C C . LEU A 1 450 ? 2.166 0.417 -26.825 1.00 92.94 450 LEU A C 1
ATOM 3427 O O . LEU A 1 450 ? 1.020 -0.023 -26.977 1.00 92.94 450 LEU A O 1
ATOM 3431 N N . CYS A 1 451 ? 2.448 1.722 -26.898 1.00 92.19 451 CYS A N 1
ATOM 3432 C CA . CYS A 1 451 ? 1.447 2.746 -27.170 1.00 92.19 451 CYS A CA 1
ATOM 3433 C C . CYS A 1 451 ? 0.795 2.602 -28.546 1.00 92.19 451 CYS A C 1
ATOM 3435 O O . CYS A 1 451 ? -0.270 3.165 -28.718 1.00 92.19 451 CYS A O 1
ATOM 3437 N N . TYR A 1 452 ? 1.361 1.860 -29.501 1.00 91.94 452 TYR A N 1
ATOM 3438 C CA . TYR A 1 452 ? 0.764 1.588 -30.817 1.00 91.94 452 TYR A CA 1
ATOM 3439 C C . TYR A 1 452 ? 0.248 0.150 -30.982 1.00 91.94 452 TYR A C 1
ATOM 3441 O O . TYR A 1 452 ? -0.055 -0.257 -32.092 1.00 91.94 452 TYR A O 1
ATOM 3449 N N . HIS A 1 453 ? 0.063 -0.602 -29.890 1.00 89.38 453 HIS A N 1
ATOM 3450 C CA . HIS A 1 453 ? -0.492 -1.969 -29.906 1.00 89.38 453 HIS A CA 1
ATOM 3451 C C . HIS A 1 453 ? 0.413 -3.049 -30.535 1.00 89.38 453 HIS A C 1
ATOM 3453 O O . HIS A 1 453 ? -0.070 -4.104 -30.941 1.00 89.38 453 HIS A O 1
ATOM 3459 N N . HIS A 1 454 ? 1.736 -2.856 -30.498 1.00 91.56 454 HIS A N 1
ATOM 3460 C CA . HIS A 1 454 ? 2.740 -3.841 -30.928 1.00 91.56 454 HIS A CA 1
ATOM 3461 C C . HIS A 1 454 ? 3.639 -4.414 -29.809 1.00 91.56 454 HIS A C 1
ATOM 3463 O O . HIS A 1 454 ? 4.817 -4.668 -30.065 1.00 91.56 454 HIS A O 1
ATOM 3469 N N . PRO A 1 455 ? 3.155 -4.691 -28.580 1.00 91.31 455 PRO A N 1
ATOM 3470 C CA . PRO A 1 455 ? 4.026 -5.226 -27.527 1.00 91.31 455 PRO A CA 1
ATOM 3471 C C . PRO A 1 455 ? 4.571 -6.632 -27.839 1.00 91.31 455 PRO A C 1
ATOM 3473 O O . PRO A 1 455 ? 5.630 -6.995 -27.340 1.00 91.31 455 PRO A O 1
ATOM 3476 N N . HIS A 1 456 ? 3.905 -7.400 -28.711 1.00 90.56 456 HIS A N 1
ATOM 3477 C CA . HIS A 1 456 ? 4.376 -8.714 -29.170 1.00 90.56 456 HIS A CA 1
ATOM 3478 C C . HIS A 1 456 ? 5.693 -8.643 -29.959 1.00 90.56 456 HIS A C 1
ATOM 3480 O O . HIS A 1 456 ? 6.472 -9.593 -29.948 1.00 90.56 456 HIS A O 1
ATOM 3486 N N . VAL A 1 457 ? 5.964 -7.524 -30.638 1.00 93.31 457 VAL A N 1
ATOM 3487 C CA . VAL A 1 457 ? 7.231 -7.305 -31.349 1.00 93.31 457 VAL A CA 1
ATOM 3488 C C . VAL A 1 457 ? 8.371 -7.230 -30.343 1.00 93.31 457 VAL A C 1
ATOM 3490 O O . VAL A 1 457 ? 9.389 -7.894 -30.511 1.00 93.31 457 VAL A O 1
ATOM 3493 N N . CYS A 1 458 ? 8.163 -6.485 -29.257 1.00 93.31 458 CYS A N 1
ATOM 3494 C CA . CYS A 1 458 ? 9.115 -6.382 -28.159 1.00 93.31 458 CYS A CA 1
ATOM 3495 C C . CYS A 1 458 ? 9.390 -7.758 -27.534 1.00 93.31 458 CYS A C 1
ATOM 3497 O O . CYS A 1 458 ? 10.541 -8.070 -27.238 1.00 93.31 458 CYS A O 1
ATOM 3499 N N . THR A 1 459 ? 8.358 -8.603 -27.407 1.00 93.75 459 THR A N 1
ATOM 3500 C CA . THR A 1 459 ? 8.491 -9.979 -26.906 1.00 93.75 459 THR A CA 1
ATOM 3501 C C . THR A 1 459 ? 9.427 -10.806 -27.785 1.00 93.75 459 THR A C 1
ATOM 3503 O O . THR A 1 459 ? 10.345 -11.442 -27.273 1.00 93.75 459 THR A O 1
ATOM 3506 N N . TRP A 1 460 ? 9.238 -10.771 -29.108 1.00 95.62 460 TRP A N 1
ATOM 3507 C CA . TRP A 1 460 ? 10.100 -11.493 -30.048 1.00 95.62 460 TRP A CA 1
ATOM 3508 C C . TRP A 1 460 ? 11.531 -10.972 -30.052 1.00 95.62 460 TRP A C 1
ATOM 3510 O O . TRP A 1 460 ? 12.462 -11.774 -30.070 1.00 95.62 460 TRP A O 1
ATOM 3520 N N . ILE A 1 461 ? 11.714 -9.650 -29.998 1.00 95.75 461 ILE A N 1
ATOM 3521 C CA . ILE A 1 461 ? 13.045 -9.046 -29.916 1.00 95.75 461 ILE A CA 1
ATOM 3522 C C . ILE A 1 461 ? 13.765 -9.559 -28.670 1.00 95.75 461 ILE A C 1
ATOM 3524 O O . ILE A 1 461 ? 14.844 -10.129 -28.808 1.00 95.75 461 ILE A O 1
ATOM 3528 N N . TYR A 1 462 ? 13.146 -9.455 -27.488 1.00 95.00 462 TYR A N 1
ATOM 3529 C CA . TYR A 1 462 ? 13.759 -9.944 -26.255 1.00 95.00 462 TYR A CA 1
ATOM 3530 C C . TYR A 1 462 ? 14.007 -11.457 -26.273 1.00 95.00 462 TYR A C 1
ATOM 3532 O O . TYR A 1 462 ? 15.056 -11.898 -25.814 1.00 95.00 462 TYR A O 1
ATOM 3540 N N . ALA A 1 463 ? 13.103 -12.262 -26.838 1.00 94.12 463 ALA A N 1
ATOM 3541 C CA . ALA A 1 463 ? 13.300 -13.708 -26.950 1.00 94.12 463 ALA A CA 1
ATOM 3542 C C . ALA A 1 463 ? 14.528 -14.056 -27.810 1.00 94.12 463 ALA A C 1
ATOM 3544 O O . ALA A 1 463 ? 15.366 -14.863 -27.403 1.00 94.12 463 ALA A O 1
ATOM 3545 N N . ILE A 1 464 ? 14.665 -13.414 -28.976 1.00 95.12 464 ILE A N 1
ATOM 3546 C CA . ILE A 1 464 ? 15.799 -13.612 -29.888 1.00 95.12 464 ILE A CA 1
ATOM 3547 C C . ILE A 1 464 ? 17.098 -13.160 -29.221 1.00 95.12 464 ILE A C 1
ATOM 3549 O O . ILE A 1 464 ? 18.088 -13.890 -29.235 1.00 95.12 464 ILE A O 1
ATOM 3553 N N . THR A 1 465 ? 17.110 -11.975 -28.611 1.00 95.06 465 THR A N 1
ATOM 3554 C CA . THR A 1 465 ? 18.324 -11.436 -27.993 1.00 95.06 465 THR A CA 1
ATOM 3555 C C . THR A 1 465 ? 18.735 -12.217 -26.754 1.00 95.06 465 THR A C 1
ATOM 3557 O O . THR A 1 465 ? 19.927 -12.398 -26.548 1.00 95.06 465 THR A O 1
ATOM 3560 N N . SER A 1 466 ? 17.791 -12.744 -25.971 1.00 92.00 466 SER A N 1
ATOM 3561 C CA . SER A 1 466 ? 18.096 -13.615 -24.829 1.00 92.00 466 SER A CA 1
ATOM 3562 C C . SER A 1 466 ? 18.648 -14.972 -25.276 1.00 92.00 466 SER A C 1
ATOM 3564 O O . SER A 1 466 ? 19.582 -15.481 -24.661 1.00 92.00 466 SER A O 1
ATOM 3566 N N . ALA A 1 467 ? 18.161 -15.535 -26.389 1.00 92.25 467 ALA A N 1
ATOM 3567 C CA . ALA A 1 467 ? 18.758 -16.734 -26.984 1.00 92.25 467 ALA A CA 1
ATOM 3568 C C . ALA A 1 467 ? 20.190 -16.473 -27.490 1.00 92.25 467 ALA A C 1
ATOM 3570 O O . ALA A 1 467 ? 21.095 -17.270 -27.240 1.00 92.25 467 ALA A O 1
ATOM 3571 N N . LEU A 1 468 ? 20.419 -15.330 -28.146 1.00 93.88 468 LEU A N 1
ATOM 3572 C CA . LEU A 1 468 ? 21.761 -14.898 -28.551 1.00 93.88 468 LEU A CA 1
ATOM 3573 C C . LEU A 1 468 ? 22.662 -14.606 -27.346 1.00 93.88 468 LEU A C 1
ATOM 3575 O O . LEU A 1 468 ? 23.858 -14.862 -27.412 1.00 93.88 468 LEU A O 1
ATOM 3579 N N . HIS A 1 469 ? 22.107 -14.125 -26.235 1.00 94.25 469 HIS A N 1
ATOM 3580 C CA . HIS A 1 469 ? 22.867 -13.867 -25.018 1.00 94.25 469 HIS A CA 1
ATOM 3581 C C . HIS A 1 469 ? 23.501 -15.148 -24.461 1.00 94.25 469 HIS A C 1
ATOM 3583 O O . HIS A 1 469 ? 24.673 -15.125 -24.104 1.00 94.25 469 HIS A O 1
ATOM 3589 N N . VAL A 1 470 ? 22.800 -16.291 -24.494 1.00 91.38 470 VAL A N 1
ATOM 3590 C CA . VAL A 1 470 ? 23.390 -17.600 -24.138 1.00 91.38 470 VAL A CA 1
ATOM 3591 C C . VAL A 1 470 ? 24.619 -17.909 -25.000 1.00 91.38 470 VAL A C 1
ATOM 3593 O O . VAL A 1 470 ? 25.644 -18.351 -24.480 1.00 91.38 470 VAL A O 1
ATOM 3596 N N . LEU A 1 471 ? 24.537 -17.647 -26.310 1.00 91.69 471 LEU A N 1
ATOM 3597 C CA . LEU A 1 471 ? 25.661 -17.819 -27.231 1.00 91.69 471 LEU A CA 1
ATOM 3598 C C . LEU A 1 471 ? 26.816 -16.866 -26.888 1.00 91.69 471 LEU A C 1
ATOM 3600 O O . LEU A 1 471 ? 27.966 -17.297 -26.847 1.00 91.69 471 LEU A O 1
ATOM 3604 N N . TRP A 1 472 ? 26.525 -15.595 -26.601 1.00 92.38 472 TRP A N 1
ATOM 3605 C CA . TRP A 1 472 ? 27.538 -14.618 -26.198 1.00 92.38 472 TRP A CA 1
ATOM 3606 C C . TRP A 1 472 ? 28.231 -15.010 -24.900 1.00 92.38 472 TRP A C 1
ATOM 3608 O O . TRP A 1 472 ? 29.457 -14.983 -24.854 1.00 92.38 472 TRP A O 1
ATOM 3618 N N . CYS A 1 473 ? 27.492 -15.449 -23.883 1.00 89.06 473 CYS A N 1
ATOM 3619 C CA . CYS A 1 473 ? 28.083 -15.924 -22.636 1.00 89.06 473 CYS A CA 1
ATOM 3620 C C . CYS A 1 473 ? 28.964 -17.159 -22.868 1.00 89.06 473 CYS A C 1
ATOM 3622 O O . CYS A 1 473 ? 30.091 -17.198 -22.382 1.00 89.06 473 CYS A O 1
ATOM 3624 N N . TYR A 1 474 ? 28.519 -18.128 -23.672 1.00 88.00 474 TYR A N 1
ATOM 3625 C CA . TYR A 1 474 ? 29.334 -19.301 -24.005 1.00 88.00 474 TYR A CA 1
ATOM 3626 C C . TYR A 1 474 ? 30.643 -18.934 -24.722 1.00 88.00 474 TYR A C 1
ATOM 3628 O O . TYR A 1 474 ? 31.695 -19.490 -24.414 1.00 88.00 474 TYR A O 1
ATOM 3636 N N . LEU A 1 475 ? 30.603 -17.978 -25.654 1.00 90.06 475 LEU A N 1
ATOM 3637 C CA . LEU A 1 475 ? 31.781 -17.564 -26.423 1.00 90.06 475 LEU A CA 1
ATOM 3638 C C . LEU A 1 475 ? 32.718 -16.622 -25.656 1.00 90.06 475 LEU A C 1
ATOM 3640 O O . LEU A 1 475 ? 33.920 -16.638 -25.901 1.00 90.06 475 LEU A O 1
ATOM 3644 N N . LEU A 1 476 ? 32.186 -15.779 -24.769 1.00 89.69 476 LEU A N 1
ATOM 3645 C CA . LEU A 1 476 ? 32.940 -14.688 -24.145 1.00 89.69 476 LEU A CA 1
ATOM 3646 C C . LEU A 1 476 ? 33.280 -14.949 -22.679 1.00 89.69 476 LEU A C 1
ATOM 3648 O O . LEU A 1 476 ? 34.315 -14.476 -22.224 1.00 89.69 476 LEU A O 1
ATOM 3652 N N . VAL A 1 477 ? 32.450 -15.684 -21.936 1.00 86.19 477 VAL A N 1
ATOM 3653 C CA . VAL A 1 477 ? 32.652 -15.941 -20.497 1.00 86.19 477 VAL A CA 1
ATOM 3654 C C . VAL A 1 477 ? 33.450 -17.223 -20.285 1.00 86.19 477 VAL A C 1
ATOM 3656 O O . VAL A 1 477 ? 34.437 -17.213 -19.556 1.00 86.19 477 VAL A O 1
ATOM 3659 N N . THR A 1 478 ? 33.082 -18.316 -20.963 1.00 78.50 478 THR A N 1
ATOM 3660 C CA . THR A 1 478 ? 33.737 -19.624 -20.783 1.00 78.50 478 THR A CA 1
ATOM 3661 C C . THR A 1 478 ? 35.233 -19.621 -21.138 1.00 78.50 478 THR A C 1
ATOM 3663 O O . THR A 1 478 ? 35.998 -20.219 -20.386 1.00 78.50 478 THR A O 1
ATOM 3666 N N . PRO A 1 479 ? 35.697 -18.954 -22.217 1.00 76.56 479 PRO A N 1
ATOM 3667 C CA . PRO A 1 479 ? 37.121 -18.965 -22.569 1.00 76.56 479 PRO A CA 1
ATOM 3668 C C . PRO A 1 479 ? 37.962 -17.915 -21.838 1.00 76.56 479 PRO A C 1
ATOM 3670 O O . PRO A 1 479 ? 39.169 -18.096 -21.713 1.00 76.56 479 PRO A O 1
ATOM 3673 N N . SER A 1 480 ? 37.362 -16.794 -21.419 1.00 67.75 480 SER A N 1
ATOM 3674 C CA . SER A 1 480 ? 38.114 -15.662 -20.864 1.00 67.75 480 SER A CA 1
ATOM 3675 C C . SER A 1 480 ? 38.343 -15.774 -19.362 1.00 67.75 480 SER A C 1
ATOM 3677 O O . SER A 1 480 ? 39.321 -15.214 -18.877 1.00 67.75 480 SER A O 1
ATOM 3679 N N . SER A 1 481 ? 37.476 -16.482 -18.623 1.00 65.88 481 SER A N 1
ATOM 3680 C CA . SER A 1 481 ? 37.478 -16.526 -17.149 1.00 65.88 481 SER A CA 1
ATOM 3681 C C . SER A 1 481 ? 37.527 -15.136 -16.488 1.00 65.88 481 SER A C 1
ATOM 3683 O O . SER A 1 481 ? 38.027 -14.993 -15.382 1.00 65.88 481 SER A O 1
ATOM 3685 N N . VAL A 1 482 ? 37.044 -14.085 -17.164 1.00 76.00 482 VAL A N 1
ATOM 3686 C CA . VAL A 1 482 ? 37.044 -12.706 -16.647 1.00 76.00 482 VAL A CA 1
ATOM 3687 C C . VAL A 1 482 ? 35.649 -12.102 -16.798 1.00 76.00 482 VAL A C 1
ATOM 3689 O O . VAL A 1 482 ? 35.004 -12.230 -17.842 1.00 76.00 482 VAL A O 1
ATOM 3692 N N . LEU A 1 483 ? 35.196 -11.383 -15.767 1.00 83.94 483 LEU A N 1
ATOM 3693 C CA . LEU A 1 483 ? 33.865 -10.763 -15.692 1.00 83.94 483 LEU A CA 1
ATOM 3694 C C . LEU A 1 483 ? 33.565 -9.778 -16.836 1.00 83.94 483 LEU A C 1
ATOM 3696 O O . LEU A 1 483 ? 32.409 -9.610 -17.229 1.00 83.94 483 LEU A O 1
ATOM 3700 N N . ALA A 1 484 ? 34.602 -9.182 -17.430 1.00 88.75 484 ALA A N 1
ATOM 3701 C CA . ALA A 1 484 ? 34.493 -8.346 -18.623 1.00 88.75 484 ALA A CA 1
ATOM 3702 C C . ALA A 1 484 ? 33.758 -9.052 -19.779 1.00 88.75 484 ALA A C 1
ATOM 3704 O O . ALA A 1 484 ? 32.947 -8.424 -20.457 1.00 88.75 484 ALA A O 1
ATOM 3705 N N . GLY A 1 485 ? 33.965 -10.364 -19.973 1.00 89.56 485 GLY A N 1
ATOM 3706 C CA . GLY A 1 485 ? 33.287 -11.137 -21.020 1.00 89.56 485 GLY A CA 1
ATOM 3707 C C . GLY A 1 485 ? 31.761 -11.144 -20.870 1.00 89.56 485 GLY A C 1
ATOM 3708 O O . GLY A 1 485 ? 31.040 -11.009 -21.860 1.00 89.56 485 GLY A O 1
ATOM 3709 N N . ALA A 1 486 ? 31.263 -11.210 -19.631 1.00 89.12 486 ALA A N 1
ATOM 3710 C CA . ALA A 1 486 ? 29.832 -11.136 -19.326 1.00 89.12 486 ALA A CA 1
ATOM 3711 C C . ALA A 1 486 ? 29.280 -9.715 -19.534 1.00 89.12 486 ALA A C 1
ATOM 3713 O O . ALA A 1 486 ? 28.165 -9.541 -20.035 1.00 89.12 486 ALA A O 1
ATOM 3714 N N . GLY A 1 487 ? 30.084 -8.691 -19.231 1.00 92.06 487 GLY A N 1
ATOM 3715 C CA . GLY A 1 487 ? 29.730 -7.301 -19.513 1.00 92.06 487 GLY A CA 1
ATOM 3716 C C . GLY A 1 487 ? 29.620 -7.020 -21.017 1.00 92.06 487 GLY A C 1
ATOM 3717 O O . GLY A 1 487 ? 28.644 -6.415 -21.461 1.00 92.06 487 GLY A O 1
ATOM 3718 N N . VAL A 1 488 ? 30.551 -7.538 -21.831 1.00 94.06 488 VAL A N 1
ATOM 3719 C CA . VAL A 1 488 ? 30.472 -7.447 -23.303 1.00 94.06 488 VAL A CA 1
ATOM 3720 C C . VAL A 1 488 ? 29.246 -8.193 -23.839 1.00 94.06 488 VAL A C 1
ATOM 3722 O O . VAL A 1 488 ? 28.532 -7.654 -24.685 1.00 94.06 488 VAL A O 1
ATOM 3725 N N . ALA A 1 489 ? 28.950 -9.396 -23.332 1.00 93.62 489 ALA A N 1
ATOM 3726 C CA . ALA A 1 489 ? 27.746 -10.142 -23.710 1.00 93.62 489 ALA A CA 1
ATOM 3727 C C . ALA A 1 489 ? 26.461 -9.341 -23.427 1.00 93.62 489 ALA A C 1
ATOM 3729 O O . ALA A 1 489 ? 25.548 -9.299 -24.261 1.00 93.62 489 ALA A O 1
ATOM 3730 N N . MET A 1 490 ? 26.407 -8.645 -22.287 1.00 94.00 490 MET A N 1
ATOM 3731 C CA . MET A 1 490 ? 25.293 -7.762 -21.939 1.00 94.00 490 MET A CA 1
ATOM 3732 C C . MET A 1 490 ? 25.200 -6.563 -22.897 1.00 94.00 490 MET A C 1
ATOM 3734 O O . MET A 1 490 ? 24.130 -6.289 -23.447 1.00 94.00 490 MET A O 1
ATOM 3738 N N . ALA A 1 491 ? 26.319 -5.897 -23.193 1.00 95.12 491 ALA A N 1
ATOM 3739 C CA . ALA A 1 491 ? 26.349 -4.784 -24.141 1.00 95.12 491 ALA A CA 1
ATOM 3740 C C . ALA A 1 491 ? 25.877 -5.198 -25.548 1.00 95.12 491 ALA A C 1
ATOM 3742 O O . ALA A 1 491 ? 25.025 -4.528 -26.135 1.00 95.12 491 ALA A O 1
ATOM 3743 N N . LEU A 1 492 ? 26.351 -6.340 -26.063 1.00 95.88 492 LEU A N 1
ATOM 3744 C CA . LEU A 1 492 ? 25.922 -6.895 -27.355 1.00 95.88 492 LEU A CA 1
ATOM 3745 C C . LEU A 1 492 ? 24.424 -7.213 -27.390 1.00 95.88 492 LEU A C 1
ATOM 3747 O O . LEU A 1 492 ? 23.777 -7.044 -28.421 1.00 95.88 492 LEU A O 1
ATOM 3751 N N . THR A 1 493 ? 23.860 -7.639 -26.263 1.00 96.12 493 THR A N 1
ATOM 3752 C CA . THR A 1 493 ? 22.429 -7.951 -26.151 1.00 96.12 493 THR A CA 1
ATOM 3753 C C . THR A 1 493 ? 21.586 -6.684 -26.246 1.00 96.12 493 THR A C 1
ATOM 3755 O O . THR A 1 493 ? 20.637 -6.646 -27.026 1.00 96.12 493 THR A O 1
ATOM 3758 N N . PHE A 1 494 ? 21.972 -5.611 -25.547 1.00 95.75 494 PHE A N 1
ATOM 3759 C CA . PHE A 1 494 ? 21.292 -4.317 -25.662 1.00 95.75 494 PHE A CA 1
ATOM 3760 C C . PHE A 1 494 ? 21.427 -3.695 -27.055 1.00 95.75 494 PHE A C 1
ATOM 3762 O O . PHE A 1 494 ? 20.446 -3.174 -27.589 1.00 95.75 494 PHE A O 1
ATOM 3769 N N . VAL A 1 495 ? 22.606 -3.798 -27.679 1.00 96.69 495 VAL A N 1
ATOM 3770 C CA . VAL A 1 495 ? 22.804 -3.401 -29.083 1.00 96.69 495 VAL A CA 1
ATOM 3771 C C . VAL A 1 495 ? 21.887 -4.211 -30.002 1.00 96.69 495 VAL A C 1
ATOM 3773 O O . VAL A 1 495 ? 21.236 -3.633 -30.869 1.00 96.69 495 VAL A O 1
ATOM 3776 N N . GLY A 1 496 ? 21.780 -5.524 -29.788 1.00 96.12 496 GLY A N 1
ATOM 3777 C CA . GLY A 1 496 ? 20.877 -6.402 -30.530 1.00 96.12 496 GLY A CA 1
ATOM 3778 C C . GLY A 1 496 ? 19.414 -5.969 -30.424 1.00 96.12 496 GLY A C 1
ATOM 3779 O O . GLY A 1 496 ? 18.750 -5.835 -31.454 1.00 96.12 496 GLY A O 1
ATOM 3780 N N . CYS A 1 497 ? 18.929 -5.673 -29.211 1.00 96.38 497 CYS A N 1
ATOM 3781 C CA . CYS A 1 497 ? 17.571 -5.161 -28.997 1.00 96.38 497 CYS A CA 1
ATOM 3782 C C . CYS A 1 497 ? 17.335 -3.876 -29.796 1.00 96.38 497 CYS A C 1
ATOM 3784 O O . CYS A 1 497 ? 16.360 -3.760 -30.540 1.00 96.38 497 CYS A O 1
ATOM 3786 N N . TRP A 1 498 ? 18.260 -2.924 -29.678 1.00 96.00 498 TRP A N 1
ATOM 3787 C CA . TRP A 1 498 ? 18.176 -1.635 -30.352 1.00 96.00 498 TRP A CA 1
ATOM 3788 C C . TRP A 1 498 ? 18.170 -1.767 -31.881 1.00 96.00 498 TRP A C 1
ATOM 3790 O O . TRP A 1 498 ? 17.303 -1.191 -32.540 1.00 96.00 498 TRP A O 1
ATOM 3800 N N . VAL A 1 499 ? 19.071 -2.577 -32.446 1.00 96.50 499 VAL A N 1
ATOM 3801 C CA . VAL A 1 499 ? 19.148 -2.827 -33.893 1.00 96.50 499 VAL A CA 1
ATOM 3802 C C . VAL A 1 499 ? 17.865 -3.480 -34.405 1.00 96.50 499 VAL A C 1
ATOM 3804 O O . VAL A 1 499 ? 17.294 -2.999 -35.383 1.00 96.50 499 VAL A O 1
ATOM 3807 N N . LEU A 1 500 ? 17.364 -4.528 -33.743 1.00 96.25 500 LEU A N 1
ATOM 3808 C CA . LEU A 1 500 ? 16.117 -5.187 -34.145 1.00 96.25 500 LEU A CA 1
ATOM 3809 C C . LEU A 1 500 ? 14.904 -4.248 -34.025 1.00 96.25 500 LEU A C 1
ATOM 3811 O O . LEU A 1 500 ? 14.035 -4.258 -34.898 1.00 96.25 500 LEU A O 1
ATOM 3815 N N . GLY A 1 501 ? 14.871 -3.385 -33.004 1.00 93.94 501 GLY A N 1
ATOM 3816 C CA . GLY A 1 501 ? 13.851 -2.345 -32.856 1.00 93.94 501 GLY A CA 1
ATOM 3817 C C . GLY A 1 501 ? 13.870 -1.328 -34.002 1.00 93.94 501 GLY A C 1
ATOM 3818 O O . GLY A 1 501 ? 12.823 -1.005 -34.565 1.00 93.94 501 GLY A O 1
ATOM 3819 N N . ILE A 1 502 ? 15.058 -0.871 -34.413 1.00 91.88 502 ILE A N 1
ATOM 3820 C CA . ILE A 1 502 ? 15.217 0.008 -35.583 1.00 91.88 502 ILE A CA 1
ATOM 3821 C C . ILE A 1 502 ? 14.783 -0.701 -36.864 1.00 91.88 502 ILE A C 1
ATOM 3823 O O . ILE A 1 502 ? 14.064 -0.108 -37.667 1.00 91.88 502 ILE A O 1
ATOM 3827 N N . LEU A 1 503 ? 15.185 -1.958 -37.066 1.00 93.19 503 LEU A N 1
ATOM 3828 C CA . LEU A 1 503 ? 14.787 -2.731 -38.243 1.00 93.19 503 LEU A CA 1
ATOM 3829 C C . LEU A 1 503 ? 13.263 -2.868 -38.331 1.00 93.19 503 LEU A C 1
ATOM 3831 O O . LEU A 1 503 ? 12.703 -2.708 -39.416 1.00 93.19 503 LEU A O 1
ATOM 3835 N N . TYR A 1 504 ? 12.577 -3.068 -37.201 1.00 91.88 504 TYR A N 1
ATOM 3836 C CA . TYR A 1 504 ? 11.116 -3.071 -37.169 1.00 91.88 504 TYR A CA 1
ATOM 3837 C C . TYR A 1 504 ? 10.516 -1.705 -37.531 1.00 91.88 504 TYR A C 1
ATOM 3839 O O . TYR A 1 504 ? 9.537 -1.642 -38.272 1.00 91.88 504 TYR A O 1
ATOM 3847 N N . PHE A 1 505 ? 11.105 -0.593 -37.087 1.00 87.69 505 PHE A N 1
ATOM 3848 C CA . PHE A 1 505 ? 10.667 0.735 -37.526 1.00 87.69 505 PHE A CA 1
ATOM 3849 C C . PHE A 1 505 ? 10.905 1.000 -39.004 1.00 87.69 505 PHE A C 1
ATOM 3851 O O . PHE A 1 505 ? 10.033 1.569 -39.657 1.00 87.69 505 PHE A O 1
ATOM 3858 N N . VAL A 1 506 ? 12.040 0.571 -39.555 1.00 87.94 506 VAL A N 1
ATOM 3859 C CA . VAL A 1 506 ? 12.287 0.638 -41.000 1.00 87.94 506 VAL A CA 1
ATOM 3860 C C . VAL A 1 506 ? 11.221 -0.165 -41.742 1.00 87.94 506 VAL A C 1
ATOM 3862 O O . VAL A 1 506 ? 10.612 0.344 -42.683 1.00 87.94 506 VAL A O 1
ATOM 3865 N N . PHE A 1 507 ? 10.908 -1.369 -41.264 1.00 89.12 507 PHE A N 1
ATOM 3866 C CA . PHE A 1 507 ? 9.824 -2.181 -41.803 1.00 89.12 507 PHE A CA 1
ATOM 3867 C C . PHE A 1 507 ? 8.456 -1.479 -41.712 1.00 89.12 507 PHE A C 1
ATOM 3869 O O . PHE A 1 507 ? 7.733 -1.447 -42.708 1.00 89.12 507 PHE A O 1
ATOM 3876 N N . ALA A 1 508 ? 8.124 -0.862 -40.574 1.00 87.50 508 ALA A N 1
ATOM 3877 C CA . ALA A 1 508 ? 6.876 -0.124 -40.367 1.00 87.50 508 ALA A CA 1
ATOM 3878 C C . ALA A 1 508 ? 6.778 1.148 -41.230 1.00 87.50 508 ALA A C 1
ATOM 3880 O O . ALA A 1 508 ? 5.692 1.484 -41.697 1.00 87.50 508 ALA A O 1
ATOM 3881 N N . MET A 1 509 ? 7.897 1.835 -41.491 1.00 84.06 509 MET A N 1
ATOM 3882 C CA . MET A 1 509 ? 7.952 2.992 -42.397 1.00 84.06 509 MET A CA 1
ATOM 3883 C C . MET A 1 509 ? 7.662 2.591 -43.845 1.00 84.06 509 MET A C 1
ATOM 3885 O O . MET A 1 509 ? 6.930 3.293 -44.552 1.00 84.06 509 MET A O 1
ATOM 3889 N N . ILE A 1 510 ? 8.227 1.461 -44.281 1.00 87.94 510 ILE A N 1
ATOM 3890 C CA . ILE A 1 510 ? 8.038 0.930 -45.633 1.00 87.94 510 ILE A CA 1
ATOM 3891 C C . ILE A 1 510 ? 6.613 0.376 -45.789 1.00 87.94 510 ILE A C 1
ATOM 3893 O O . ILE A 1 510 ? 5.956 0.671 -46.788 1.00 87.94 510 ILE A O 1
ATOM 3897 N N . ASN A 1 511 ? 6.105 -0.342 -44.779 1.00 87.06 511 ASN A N 1
ATOM 3898 C CA . ASN A 1 511 ? 4.844 -1.093 -44.826 1.00 87.06 511 ASN A CA 1
ATOM 3899 C C . ASN A 1 511 ? 3.819 -0.660 -43.749 1.00 87.06 511 ASN A C 1
ATOM 3901 O O . ASN A 1 511 ? 3.365 -1.496 -42.963 1.00 87.06 511 ASN A O 1
ATOM 3905 N N . PRO A 1 512 ? 3.392 0.616 -43.709 1.00 81.44 512 PRO A N 1
ATOM 3906 C CA . PRO A 1 512 ? 2.461 1.112 -42.687 1.00 81.44 512 PRO A CA 1
ATOM 3907 C C . PRO A 1 512 ? 1.067 0.473 -42.779 1.00 81.44 512 PRO A C 1
ATOM 3909 O O . PRO A 1 512 ? 0.355 0.402 -41.785 1.00 81.44 512 PRO A O 1
ATOM 3912 N N . SER A 1 513 ? 0.673 -0.024 -43.957 1.00 80.38 513 SER A N 1
ATOM 3913 C CA . SER A 1 513 ? -0.584 -0.758 -44.152 1.00 80.38 513 SER A CA 1
ATOM 3914 C C . SER A 1 513 ? -0.582 -2.127 -43.471 1.00 80.38 513 SER A C 1
ATOM 3916 O O . SER A 1 513 ? -1.638 -2.601 -43.070 1.00 80.38 513 SER A O 1
ATOM 3918 N N . ILE A 1 514 ? 0.592 -2.752 -43.327 1.00 80.88 514 ILE A N 1
ATOM 3919 C CA . ILE A 1 514 ? 0.756 -4.053 -42.666 1.00 80.88 514 ILE A CA 1
ATOM 3920 C C . ILE A 1 514 ? 0.830 -3.868 -41.152 1.00 80.88 514 ILE A C 1
ATOM 3922 O O . ILE A 1 514 ? 0.234 -4.635 -40.403 1.00 80.88 514 ILE A O 1
ATOM 3926 N N . THR A 1 515 ? 1.566 -2.853 -40.696 1.00 83.94 515 THR A N 1
ATOM 3927 C CA . THR A 1 515 ? 1.736 -2.600 -39.262 1.00 83.94 515 THR A CA 1
ATOM 3928 C C . THR A 1 515 ? 0.577 -1.821 -38.656 1.00 83.94 515 THR A C 1
ATOM 3930 O O . THR A 1 515 ? 0.434 -1.839 -37.448 1.00 83.94 515 THR A O 1
ATOM 3933 N N . ALA A 1 516 ? -0.253 -1.142 -39.451 1.00 83.12 516 ALA A N 1
ATOM 3934 C CA . ALA A 1 516 ? -1.280 -0.216 -38.964 1.00 83.12 516 ALA A CA 1
ATOM 3935 C C . ALA A 1 516 ? -0.724 0.929 -38.084 1.00 83.12 516 ALA A C 1
ATOM 3937 O O . ALA A 1 516 ? -1.469 1.566 -37.338 1.00 83.12 516 ALA A O 1
ATOM 3938 N N . ILE A 1 517 ? 0.579 1.230 -38.197 1.00 87.25 517 ILE A N 1
ATOM 3939 C CA . ILE A 1 517 ? 1.204 2.403 -37.577 1.00 87.25 517 ILE A CA 1
ATOM 3940 C C . ILE A 1 517 ? 1.184 3.554 -38.595 1.00 87.25 517 ILE A C 1
ATOM 3942 O O . ILE A 1 517 ? 1.777 3.422 -39.672 1.00 87.25 517 ILE A O 1
ATOM 3946 N N . PRO A 1 518 ? 0.552 4.700 -38.280 1.00 85.44 518 PRO A N 1
ATOM 3947 C CA . PRO A 1 518 ? 0.552 5.865 -39.160 1.00 85.44 518 PRO A CA 1
ATOM 3948 C C . PRO A 1 518 ? 1.973 6.364 -39.474 1.00 85.44 518 PRO A C 1
ATOM 3950 O O . PRO A 1 518 ? 2.844 6.414 -38.606 1.00 85.44 518 PRO A O 1
ATOM 3953 N N . ARG A 1 519 ? 2.236 6.772 -40.724 1.00 83.38 519 ARG A N 1
ATOM 3954 C CA . ARG A 1 519 ? 3.576 7.243 -41.146 1.00 83.38 519 ARG A CA 1
ATOM 3955 C C . ARG A 1 519 ? 4.035 8.517 -40.435 1.00 83.38 519 ARG A C 1
ATOM 3957 O O . ARG A 1 519 ? 5.229 8.805 -40.386 1.00 83.38 519 ARG A O 1
ATOM 3964 N N . ASP A 1 520 ? 3.103 9.328 -39.968 1.00 83.81 520 ASP A N 1
ATOM 3965 C CA . ASP A 1 520 ? 3.346 10.537 -39.186 1.00 83.81 520 ASP A CA 1
ATOM 3966 C C . ASP A 1 520 ? 3.583 10.246 -37.696 1.00 83.81 520 ASP A C 1
ATOM 3968 O O . ASP A 1 520 ? 4.207 11.068 -37.030 1.00 83.81 520 ASP A O 1
ATOM 3972 N N . ALA A 1 521 ? 3.188 9.064 -37.205 1.00 83.38 521 ALA A N 1
ATOM 3973 C CA . ALA A 1 521 ? 3.532 8.571 -35.871 1.00 83.38 521 ALA A CA 1
ATOM 3974 C C . ALA A 1 521 ? 4.999 8.144 -35.736 1.00 83.38 521 ALA A C 1
ATOM 3976 O O . ALA A 1 521 ? 5.547 8.173 -34.636 1.00 83.38 521 ALA A O 1
ATOM 3977 N N . LEU A 1 522 ? 5.630 7.722 -36.835 1.00 81.69 522 LEU A N 1
ATOM 3978 C CA . LEU A 1 522 ? 7.004 7.218 -36.834 1.00 81.69 522 LEU A CA 1
ATOM 3979 C C . LEU A 1 522 ? 8.009 8.361 -36.605 1.00 81.69 522 LEU A C 1
ATOM 3981 O O . LEU A 1 522 ? 7.819 9.453 -37.149 1.00 81.69 522 LEU A O 1
ATOM 3985 N N . PRO A 1 523 ? 9.077 8.133 -35.816 1.00 73.19 523 PRO A N 1
ATOM 3986 C CA . PRO A 1 523 ? 9.940 9.196 -35.312 1.00 73.19 523 PRO A CA 1
ATOM 3987 C C . PRO A 1 523 ? 10.595 9.997 -36.439 1.00 73.19 523 PRO A C 1
ATOM 3989 O O . PRO A 1 523 ? 11.390 9.483 -37.227 1.00 73.19 523 PRO A O 1
ATOM 3992 N N . ARG A 1 524 ? 10.295 11.299 -36.482 1.00 73.00 524 ARG A N 1
ATOM 3993 C CA . ARG A 1 524 ? 10.956 12.266 -37.365 1.00 73.00 524 ARG A CA 1
ATOM 3994 C C . ARG A 1 524 ? 11.936 13.115 -36.565 1.00 73.00 524 ARG A C 1
ATOM 3996 O O . ARG A 1 524 ? 11.532 13.978 -35.784 1.00 73.00 524 ARG A O 1
ATOM 4003 N N . PHE A 1 525 ? 13.229 12.918 -36.812 1.00 80.88 525 PHE A N 1
ATOM 4004 C CA . PHE A 1 525 ? 14.292 13.743 -36.236 1.00 80.88 525 PHE A CA 1
ATOM 4005 C C . PHE A 1 525 ? 14.290 15.134 -36.884 1.00 80.88 525 PHE A C 1
ATOM 4007 O O . PHE A 1 525 ? 14.961 15.397 -37.879 1.00 80.88 525 PHE A O 1
ATOM 4014 N N . THR A 1 526 ? 13.472 16.029 -36.333 1.00 85.00 526 THR A N 1
ATOM 4015 C CA . THR A 1 526 ? 13.353 17.431 -36.755 1.00 85.00 526 THR A CA 1
ATOM 4016 C C . THR A 1 526 ? 13.884 18.359 -35.667 1.00 85.00 526 THR A C 1
ATOM 4018 O O . THR A 1 526 ? 14.076 17.955 -34.522 1.00 85.00 526 THR A O 1
ATOM 4021 N N . ARG A 1 527 ? 14.044 19.655 -35.969 1.00 85.94 527 ARG A N 1
ATOM 4022 C CA . ARG A 1 527 ? 14.436 20.658 -34.958 1.00 85.94 527 ARG A CA 1
ATOM 4023 C C . ARG A 1 527 ? 13.461 20.744 -33.770 1.00 85.94 527 ARG A C 1
ATOM 4025 O O . ARG A 1 527 ? 13.848 21.246 -32.717 1.00 85.94 527 ARG A O 1
ATOM 4032 N N . ALA A 1 528 ? 12.231 20.239 -33.903 1.00 83.94 528 ALA A N 1
ATOM 4033 C CA . ALA A 1 528 ? 11.255 20.188 -32.816 1.00 83.94 528 ALA A CA 1
ATOM 4034 C C . ALA A 1 528 ? 11.709 19.300 -31.643 1.00 83.94 528 ALA A C 1
ATOM 4036 O O . ALA A 1 528 ? 11.308 19.551 -30.506 1.00 83.94 528 ALA A O 1
ATOM 4037 N N . MET A 1 529 ? 12.595 18.322 -31.882 1.00 86.44 529 MET A N 1
ATOM 4038 C CA . MET A 1 529 ? 13.121 17.452 -30.824 1.00 86.44 529 MET A CA 1
ATOM 4039 C C . MET A 1 529 ? 14.030 18.175 -29.822 1.00 86.44 529 MET A C 1
ATOM 4041 O O . MET A 1 529 ? 14.275 17.662 -28.737 1.00 86.44 529 MET A O 1
ATOM 4045 N N . PHE A 1 530 ? 14.503 19.380 -30.153 1.00 87.75 530 PHE A N 1
ATOM 4046 C CA . PHE A 1 530 ? 15.330 20.215 -29.274 1.00 87.75 530 PHE A CA 1
ATOM 4047 C C . PHE A 1 530 ? 14.539 21.328 -28.568 1.00 87.75 530 PHE A C 1
ATOM 4049 O O . PHE A 1 530 ? 15.123 22.152 -27.871 1.00 87.75 530 PHE A O 1
ATOM 4056 N N . ARG A 1 531 ? 13.212 21.392 -28.746 1.00 86.19 531 ARG A N 1
ATOM 4057 C CA . ARG A 1 531 ? 12.353 22.423 -28.140 1.00 86.19 531 ARG A CA 1
ATOM 4058 C C . ARG A 1 531 ? 11.531 21.858 -26.984 1.00 86.19 531 ARG A C 1
ATOM 4060 O O . ARG A 1 531 ? 11.070 20.720 -27.046 1.00 86.19 531 ARG A O 1
ATOM 4067 N N . GLY A 1 532 ? 11.295 22.663 -25.948 1.00 82.12 532 GLY A N 1
ATOM 4068 C CA . GLY A 1 532 ? 10.380 22.310 -24.853 1.00 82.12 532 GLY A CA 1
ATOM 4069 C C . GLY A 1 532 ? 10.807 21.083 -24.039 1.00 82.12 532 GLY A C 1
ATOM 4070 O O . GLY A 1 532 ? 9.952 20.313 -23.612 1.00 82.12 532 GLY A O 1
ATOM 4071 N N . TRP A 1 533 ? 12.115 20.869 -23.842 1.00 91.00 533 TRP A N 1
ATOM 4072 C CA . TRP A 1 533 ? 12.628 19.771 -23.004 1.00 91.00 533 TRP A CA 1
ATOM 4073 C C . TRP A 1 533 ? 12.097 19.838 -21.575 1.00 91.00 533 TRP A C 1
ATOM 4075 O O . TRP A 1 533 ? 11.845 18.803 -20.971 1.00 91.00 533 TRP A O 1
ATOM 4085 N N . TRP A 1 534 ? 11.868 21.045 -21.056 1.00 90.00 534 TRP A N 1
ATOM 4086 C CA . TRP A 1 534 ? 11.327 21.230 -19.716 1.00 90.00 534 TRP A CA 1
ATOM 4087 C C . TRP A 1 534 ? 9.958 20.566 -19.526 1.00 90.00 534 TRP A C 1
ATOM 4089 O O . TRP A 1 534 ? 9.749 19.913 -18.512 1.00 90.00 534 TRP A O 1
ATOM 4099 N N . GLU A 1 535 ? 9.060 20.631 -20.514 1.00 85.00 535 GLU A N 1
ATOM 4100 C CA . GLU A 1 535 ? 7.745 19.979 -20.419 1.00 85.00 535 GLU A CA 1
ATOM 4101 C C . GLU A 1 535 ? 7.857 18.451 -20.396 1.00 85.00 535 GLU A C 1
ATOM 4103 O O . GLU A 1 535 ? 7.152 17.785 -19.641 1.00 85.00 535 GLU A O 1
ATOM 4108 N N . TYR A 1 536 ? 8.810 17.890 -21.148 1.00 91.38 536 TYR A N 1
ATOM 4109 C CA . TYR A 1 536 ? 9.129 16.466 -21.050 1.00 91.38 536 TYR A CA 1
ATOM 4110 C C . TYR A 1 536 ? 9.701 16.130 -19.665 1.00 91.38 536 TYR A C 1
ATOM 4112 O O . TYR A 1 536 ? 9.264 15.177 -19.028 1.00 91.38 536 TYR A O 1
ATOM 4120 N N . LEU A 1 537 ? 10.648 16.929 -19.161 1.00 92.50 537 LEU A N 1
ATOM 4121 C CA . LEU A 1 537 ? 11.316 16.697 -17.877 1.00 92.50 537 LEU A CA 1
ATOM 4122 C C . LEU A 1 537 ? 10.384 16.862 -16.667 1.00 92.50 537 LEU A C 1
ATOM 4124 O O . LEU A 1 537 ? 10.546 16.126 -15.697 1.00 92.50 537 LEU A O 1
ATOM 4128 N N . LYS A 1 538 ? 9.370 17.737 -16.719 1.00 87.19 538 LYS A N 1
ATOM 4129 C CA . LYS A 1 538 ? 8.328 17.847 -15.675 1.00 87.19 538 LYS A CA 1
ATOM 4130 C C . LYS A 1 538 ? 7.574 16.534 -15.446 1.00 87.19 538 LYS A C 1
ATOM 4132 O O . LYS A 1 538 ? 7.109 16.283 -14.338 1.00 87.19 538 LYS A O 1
ATOM 4137 N N . ILE A 1 539 ? 7.458 15.713 -16.487 1.00 85.81 539 ILE A N 1
ATOM 4138 C CA . ILE A 1 539 ? 6.810 14.396 -16.479 1.00 85.81 539 ILE A CA 1
ATOM 4139 C C . ILE A 1 539 ? 7.860 13.294 -16.251 1.00 85.81 539 ILE A C 1
ATOM 4141 O O . ILE A 1 539 ? 7.638 12.374 -15.458 1.00 85.81 539 ILE A O 1
ATOM 4145 N N . GLY A 1 540 ? 9.023 13.399 -16.895 1.00 90.38 540 GLY A N 1
ATOM 4146 C CA . GLY A 1 540 ? 10.103 12.413 -16.852 1.00 90.38 540 GLY A CA 1
ATOM 4147 C C . GLY A 1 540 ? 10.846 12.347 -15.523 1.00 90.38 540 GLY A C 1
ATOM 4148 O O . GLY A 1 540 ? 11.058 11.251 -15.020 1.00 90.38 540 GLY A O 1
ATOM 4149 N N . ILE A 1 541 ? 11.193 13.481 -14.903 1.00 91.81 541 ILE A N 1
ATOM 4150 C CA . ILE A 1 541 ? 11.942 13.496 -13.634 1.00 91.81 541 ILE A CA 1
ATOM 4151 C C . ILE A 1 541 ? 11.140 12.835 -12.503 1.00 91.81 541 ILE A C 1
ATOM 4153 O O . ILE A 1 541 ? 11.694 11.961 -11.841 1.00 91.81 541 ILE A O 1
ATOM 4157 N N . PRO A 1 542 ? 9.849 13.148 -12.273 1.00 83.12 542 PRO A N 1
ATOM 4158 C CA . PRO A 1 542 ? 9.096 12.439 -11.242 1.00 83.12 542 PRO A CA 1
ATOM 4159 C C . PRO A 1 542 ? 8.895 10.952 -11.552 1.00 83.12 542 PRO A C 1
ATOM 4161 O O . PRO A 1 542 ? 8.904 10.136 -10.634 1.00 83.12 542 PRO A O 1
ATOM 4164 N N . SER A 1 543 ? 8.763 10.578 -12.830 1.00 88.31 543 SER A N 1
ATOM 4165 C CA . SER A 1 543 ? 8.717 9.161 -13.226 1.00 88.31 543 SER A CA 1
ATOM 4166 C C . SER A 1 543 ? 10.024 8.442 -12.893 1.00 88.31 543 SER A C 1
ATOM 4168 O O . SER A 1 543 ? 10.003 7.341 -12.345 1.00 88.31 543 SER A O 1
ATOM 4170 N N . MET A 1 544 ? 11.153 9.105 -13.159 1.00 92.44 544 MET A N 1
ATOM 4171 C CA . MET A 1 544 ? 12.484 8.632 -12.805 1.00 92.44 544 MET A CA 1
ATOM 4172 C C . MET A 1 544 ? 12.629 8.476 -11.296 1.00 92.44 544 MET A C 1
ATOM 4174 O O . MET A 1 544 ? 12.993 7.402 -10.847 1.00 92.44 544 MET A O 1
ATOM 4178 N N . ILE A 1 545 ? 12.260 9.489 -10.506 1.00 86.94 545 ILE A N 1
ATOM 4179 C CA . ILE A 1 545 ? 12.303 9.415 -9.038 1.00 86.94 545 ILE A CA 1
ATOM 4180 C C . ILE A 1 545 ? 11.439 8.261 -8.524 1.00 86.94 545 ILE A C 1
ATOM 4182 O O . ILE A 1 545 ? 11.883 7.525 -7.652 1.00 86.94 545 ILE A O 1
ATOM 4186 N N . THR A 1 546 ? 10.235 8.067 -9.070 1.00 82.19 546 THR A N 1
ATOM 4187 C CA . THR A 1 546 ? 9.336 6.979 -8.647 1.00 82.19 546 THR A CA 1
ATOM 4188 C C . THR A 1 546 ? 9.994 5.611 -8.839 1.00 82.19 546 THR A C 1
ATOM 4190 O O . THR A 1 546 ? 10.025 4.832 -7.894 1.00 82.19 546 THR A O 1
ATOM 4193 N N . LEU A 1 547 ? 10.568 5.346 -10.021 1.00 87.12 547 LEU A N 1
ATOM 4194 C CA . LEU A 1 547 ? 11.221 4.066 -10.321 1.00 87.12 547 LEU A CA 1
ATOM 4195 C C . LEU A 1 547 ? 12.544 3.893 -9.563 1.00 87.12 547 LEU A C 1
ATOM 4197 O O . LEU A 1 547 ? 12.789 2.843 -8.979 1.00 87.12 547 LEU A O 1
ATOM 4201 N N . CYS A 1 548 ? 13.391 4.923 -9.562 1.00 88.69 548 CYS A N 1
ATOM 4202 C CA . CYS A 1 548 ? 14.690 4.883 -8.901 1.00 88.69 548 CYS A CA 1
ATOM 4203 C C . CYS A 1 548 ? 14.538 4.704 -7.391 1.00 88.69 548 CYS A C 1
ATOM 4205 O O . CYS A 1 548 ? 15.214 3.861 -6.823 1.00 88.69 548 CYS A O 1
ATOM 4207 N N . SER A 1 549 ? 13.636 5.450 -6.743 1.00 83.19 549 SER A N 1
ATOM 4208 C CA . SER A 1 549 ? 13.414 5.326 -5.294 1.00 83.19 549 SER A CA 1
ATOM 4209 C C . SER A 1 549 ? 12.970 3.922 -4.885 1.00 83.19 549 SER A C 1
ATOM 4211 O O . SER A 1 549 ? 13.377 3.450 -3.832 1.00 83.19 549 SER A O 1
ATOM 4213 N N . GLU A 1 550 ? 12.189 3.243 -5.723 1.00 81.44 550 GLU A N 1
ATOM 4214 C CA . GLU A 1 550 ? 11.774 1.860 -5.504 1.00 81.44 550 GLU A CA 1
ATOM 4215 C C . GLU A 1 550 ? 12.974 0.910 -5.628 1.00 81.44 550 GLU A C 1
ATOM 4217 O O . GLU A 1 550 ? 13.335 0.244 -4.663 1.00 81.44 550 GLU A O 1
ATOM 4222 N N . TRP A 1 551 ? 13.683 0.925 -6.763 1.00 84.81 551 TRP A N 1
ATOM 4223 C CA . TRP A 1 551 ? 14.813 0.015 -7.001 1.00 84.81 551 TRP A CA 1
ATOM 4224 C C . TRP A 1 551 ? 15.962 0.230 -6.013 1.00 84.81 551 TRP A C 1
ATOM 4226 O O . TRP A 1 551 ? 16.513 -0.721 -5.469 1.00 84.81 551 TRP A O 1
ATOM 4236 N N . TRP A 1 552 ? 16.323 1.484 -5.753 1.00 87.06 552 TRP A N 1
ATOM 4237 C CA . TRP A 1 552 ? 17.412 1.818 -4.843 1.00 87.06 552 TRP A CA 1
ATOM 4238 C C . TRP A 1 552 ? 17.085 1.430 -3.398 1.00 87.06 552 TRP A C 1
ATOM 4240 O O . TRP A 1 552 ? 17.989 1.028 -2.671 1.00 87.06 552 TRP A O 1
ATOM 4250 N N . ALA A 1 553 ? 15.822 1.528 -2.971 1.00 81.38 553 ALA A N 1
ATOM 4251 C CA . ALA A 1 553 ? 15.430 1.121 -1.627 1.00 81.38 553 ALA A CA 1
ATOM 4252 C C . ALA A 1 553 ? 15.603 -0.391 -1.413 1.00 81.38 553 ALA A C 1
ATOM 4254 O O . ALA A 1 553 ? 16.159 -0.778 -0.388 1.00 81.38 553 ALA A O 1
ATOM 4255 N N . TYR A 1 554 ? 15.225 -1.227 -2.389 1.00 80.38 554 TYR A N 1
ATOM 4256 C CA . TYR A 1 554 ? 15.462 -2.677 -2.339 1.00 80.38 554 TYR A CA 1
ATOM 4257 C C . TYR A 1 554 ? 16.951 -3.023 -2.195 1.00 80.38 554 TYR A C 1
ATOM 4259 O O . TYR A 1 554 ? 17.316 -3.874 -1.389 1.00 80.38 554 TYR A O 1
ATOM 4267 N N . GLU A 1 555 ? 17.828 -2.321 -2.911 1.00 82.62 555 GLU A N 1
ATOM 4268 C CA . GLU A 1 555 ? 19.272 -2.570 -2.836 1.00 82.62 555 GLU A CA 1
ATOM 4269 C C . GLU A 1 555 ? 19.875 -2.110 -1.502 1.00 82.62 555 GLU A C 1
ATOM 4271 O O . GLU A 1 555 ? 20.717 -2.794 -0.918 1.00 82.62 555 GLU A O 1
ATOM 4276 N N . ILE A 1 556 ? 19.402 -0.983 -0.956 1.00 82.06 556 ILE A N 1
ATOM 4277 C CA . ILE A 1 556 ? 19.782 -0.547 0.394 1.00 82.06 556 ILE A CA 1
ATOM 4278 C C . ILE A 1 556 ? 19.306 -1.568 1.438 1.00 82.06 556 ILE A C 1
ATOM 4280 O O . ILE A 1 556 ? 20.026 -1.817 2.406 1.00 82.06 556 ILE A O 1
ATOM 4284 N N . CYS A 1 557 ? 18.145 -2.204 1.247 1.00 81.25 557 CYS A N 1
ATOM 4285 C CA . CYS A 1 557 ? 17.701 -3.282 2.127 1.00 81.25 557 CYS A CA 1
ATOM 4286 C C . CYS A 1 557 ? 18.677 -4.466 2.122 1.00 81.25 557 CYS A C 1
ATOM 4288 O O . CYS A 1 557 ? 19.062 -4.936 3.195 1.00 81.25 557 CYS A O 1
ATOM 4290 N N . THR A 1 558 ? 19.141 -4.888 0.944 1.00 81.25 558 THR A N 1
ATOM 4291 C CA . THR A 1 558 ? 20.173 -5.928 0.814 1.00 81.25 558 THR A CA 1
ATOM 4292 C C . THR A 1 558 ? 21.445 -5.550 1.572 1.00 81.25 558 THR A C 1
ATOM 4294 O O . THR A 1 558 ? 21.994 -6.373 2.307 1.00 81.25 558 THR A O 1
ATOM 4297 N N . LEU A 1 559 ? 21.883 -4.289 1.467 1.00 77.25 559 LEU A N 1
ATOM 4298 C CA . LEU A 1 559 ? 23.042 -3.787 2.212 1.00 77.25 559 LEU A CA 1
ATOM 4299 C C . LEU A 1 559 ? 22.822 -3.833 3.731 1.00 77.25 559 LEU A C 1
ATOM 4301 O O . LEU A 1 559 ? 23.723 -4.253 4.452 1.00 77.25 559 LEU A O 1
ATOM 4305 N N . ILE A 1 560 ? 21.637 -3.450 4.223 1.00 75.69 560 ILE A N 1
ATOM 4306 C CA . ILE A 1 560 ? 21.299 -3.501 5.656 1.00 75.69 560 ILE A CA 1
ATOM 4307 C C . ILE A 1 560 ? 21.330 -4.942 6.174 1.00 75.69 560 ILE A C 1
ATOM 4309 O O . ILE A 1 560 ? 21.913 -5.182 7.228 1.00 75.69 560 ILE A O 1
ATOM 4313 N N . VAL A 1 561 ? 20.762 -5.907 5.444 1.00 74.75 561 VAL A N 1
ATOM 4314 C CA . VAL A 1 561 ? 20.843 -7.330 5.828 1.00 74.75 561 VAL A CA 1
ATOM 4315 C C . VAL A 1 561 ? 22.298 -7.807 5.826 1.00 74.75 561 VAL A C 1
ATOM 4317 O O . VAL A 1 561 ? 22.699 -8.557 6.711 1.00 74.75 561 VAL A O 1
ATOM 4320 N N . GLY A 1 562 ? 23.123 -7.318 4.896 1.00 72.06 562 GLY A N 1
ATOM 4321 C CA . GLY A 1 562 ? 24.558 -7.608 4.859 1.00 72.06 562 GLY A CA 1
ATOM 4322 C C . GLY A 1 562 ? 25.328 -7.143 6.102 1.00 72.06 562 GLY A C 1
ATOM 4323 O O . GLY A 1 562 ? 26.332 -7.758 6.460 1.00 72.06 562 GLY A O 1
ATOM 4324 N N . LEU A 1 563 ? 24.841 -6.121 6.818 1.00 74.50 563 LEU A N 1
ATOM 4325 C CA . LEU A 1 563 ? 25.446 -5.661 8.077 1.00 74.50 563 LEU A CA 1
ATOM 4326 C C . LEU A 1 563 ? 25.323 -6.680 9.219 1.00 74.50 563 LEU A C 1
ATOM 4328 O O . LEU A 1 563 ? 26.057 -6.559 10.196 1.00 74.50 563 LEU A O 1
ATOM 4332 N N . LEU A 1 564 ? 24.446 -7.687 9.101 1.00 69.88 564 LEU A N 1
ATOM 4333 C CA . LEU A 1 564 ? 24.350 -8.787 10.068 1.00 69.88 564 LEU A CA 1
ATOM 4334 C C . LEU A 1 564 ? 25.610 -9.661 10.096 1.00 69.88 564 LEU A C 1
ATOM 4336 O O . LEU A 1 564 ? 25.806 -10.393 11.060 1.00 69.88 564 LEU A O 1
ATOM 4340 N N . GLN A 1 565 ? 26.440 -9.607 9.044 1.00 72.81 565 GLN A N 1
ATOM 4341 C CA . GLN A 1 565 ? 27.612 -10.474 8.864 1.00 72.81 565 GLN A CA 1
ATOM 4342 C C . GLN A 1 565 ? 27.276 -11.981 8.934 1.00 72.81 565 GLN A C 1
ATOM 4344 O O . GLN A 1 565 ? 28.140 -12.808 9.210 1.00 72.81 565 GLN A O 1
ATOM 4349 N N . ASP A 1 566 ? 26.021 -12.336 8.638 1.00 71.50 566 ASP A N 1
ATOM 4350 C CA . ASP A 1 566 ? 25.509 -13.704 8.549 1.00 71.50 566 ASP A CA 1
ATOM 4351 C C . ASP A 1 566 ? 25.249 -14.044 7.074 1.00 71.50 566 ASP A C 1
ATOM 4353 O O . ASP A 1 566 ? 24.302 -13.553 6.445 1.00 71.50 566 ASP A O 1
ATOM 4357 N N . SER A 1 567 ? 26.120 -14.883 6.507 1.00 66.62 567 SER A N 1
ATOM 4358 C CA . SER A 1 567 ? 26.067 -15.270 5.096 1.00 66.62 567 SER A CA 1
ATOM 4359 C C . SER A 1 567 ? 24.807 -16.063 4.743 1.00 66.62 567 SER A C 1
ATOM 4361 O O . SER A 1 567 ? 24.325 -15.950 3.615 1.00 66.62 567 SER A O 1
ATOM 4363 N N . ALA A 1 568 ? 24.221 -16.810 5.686 1.00 67.69 568 ALA A N 1
ATOM 4364 C CA . ALA A 1 568 ? 23.012 -17.586 5.443 1.00 67.69 568 ALA A CA 1
ATOM 4365 C C . ALA A 1 568 ? 21.774 -16.683 5.358 1.00 67.69 568 ALA A C 1
ATOM 4367 O O . ALA A 1 568 ? 20.942 -16.858 4.464 1.00 67.69 568 ALA A O 1
ATOM 4368 N N . GLN A 1 569 ? 21.669 -15.684 6.238 1.00 73.75 569 GLN A N 1
ATOM 4369 C CA . GLN A 1 569 ? 20.583 -14.698 6.204 1.00 73.75 569 GLN A CA 1
ATOM 4370 C C . GLN A 1 569 ? 20.658 -13.784 4.980 1.00 73.75 569 GLN A C 1
ATOM 4372 O O . GLN A 1 569 ? 19.633 -13.514 4.348 1.00 73.75 569 GLN A O 1
ATOM 4377 N N . LEU A 1 570 ? 21.864 -13.352 4.606 1.00 69.94 570 LEU A N 1
ATOM 4378 C CA . LEU A 1 570 ? 22.068 -12.563 3.395 1.00 69.94 570 LEU A CA 1
ATOM 4379 C C . LEU A 1 570 ? 21.728 -13.372 2.134 1.00 69.94 570 LEU A C 1
ATOM 4381 O O . LEU A 1 570 ? 20.992 -12.886 1.276 1.00 69.94 570 LEU A O 1
ATOM 4385 N N . ALA A 1 571 ? 22.187 -14.625 2.037 1.00 65.12 571 ALA A N 1
ATOM 4386 C CA . ALA A 1 571 ? 21.856 -15.504 0.915 1.00 65.12 571 ALA A CA 1
ATOM 4387 C C . ALA A 1 571 ? 20.345 -15.779 0.818 1.00 65.12 571 ALA A C 1
ATOM 4389 O O . ALA A 1 571 ? 19.780 -15.792 -0.282 1.00 65.12 571 ALA A O 1
ATOM 4390 N N . ALA A 1 572 ? 19.671 -15.942 1.961 1.00 70.12 572 ALA A N 1
ATOM 4391 C CA . ALA A 1 572 ? 18.223 -16.095 2.017 1.00 70.12 572 ALA A CA 1
ATOM 4392 C C . ALA A 1 572 ? 17.488 -14.847 1.508 1.00 70.12 572 ALA A C 1
ATOM 4394 O O . ALA A 1 572 ? 16.580 -14.962 0.685 1.00 70.12 572 ALA A O 1
ATOM 4395 N N . HIS A 1 573 ? 17.915 -13.659 1.949 1.00 76.38 573 HIS A N 1
ATOM 4396 C CA . HIS A 1 573 ? 17.377 -12.382 1.486 1.00 76.38 573 HIS A CA 1
ATOM 4397 C C . HIS A 1 573 ? 17.515 -12.225 -0.029 1.00 76.38 573 HIS A C 1
ATOM 4399 O O . HIS A 1 573 ? 16.519 -12.010 -0.713 1.00 76.38 573 HIS A O 1
ATOM 4405 N N . VAL A 1 574 ? 18.728 -12.399 -0.562 1.00 72.00 574 VAL A N 1
ATOM 4406 C CA . VAL A 1 574 ? 19.019 -12.244 -1.997 1.00 72.00 574 VAL A CA 1
ATOM 4407 C C . VAL A 1 574 ? 18.210 -13.232 -2.841 1.00 72.00 574 VAL A C 1
ATOM 4409 O O . VAL A 1 574 ? 17.672 -12.858 -3.883 1.00 72.00 574 VAL A O 1
ATOM 4412 N N . SER A 1 575 ? 18.060 -14.476 -2.376 1.00 71.38 575 SER A N 1
ATOM 4413 C CA . SER A 1 575 ? 17.240 -15.484 -3.058 1.00 71.38 575 SER A CA 1
ATOM 4414 C C . SER A 1 575 ? 15.780 -15.044 -3.171 1.00 71.38 575 SER A C 1
ATOM 4416 O O . SER A 1 575 ? 15.191 -15.131 -4.246 1.00 71.38 575 SER A O 1
ATOM 4418 N N . VAL A 1 576 ? 15.198 -14.529 -2.084 1.00 75.00 576 VAL A N 1
ATOM 4419 C CA . VAL A 1 576 ? 13.800 -14.070 -2.066 1.00 75.00 576 VAL A CA 1
ATOM 4420 C C . VAL A 1 576 ? 13.635 -12.774 -2.867 1.00 75.00 576 VAL A C 1
ATOM 4422 O O . VAL A 1 576 ? 12.670 -12.649 -3.617 1.00 75.00 576 VAL A O 1
ATOM 4425 N N . CYS A 1 577 ? 14.599 -11.851 -2.805 1.00 77.50 577 CYS A N 1
ATOM 4426 C CA . CYS A 1 577 ? 14.608 -10.633 -3.620 1.00 77.50 577 CYS A CA 1
ATOM 4427 C C . CYS A 1 577 ? 14.639 -10.941 -5.123 1.00 77.50 577 CYS A C 1
ATOM 4429 O O . CYS A 1 577 ? 13.884 -10.337 -5.875 1.00 77.50 577 CYS A O 1
ATOM 4431 N N . ASN A 1 578 ? 15.430 -11.919 -5.577 1.00 74.44 578 ASN A N 1
ATOM 4432 C CA . ASN A 1 578 ? 15.442 -12.324 -6.991 1.00 74.44 578 ASN A CA 1
ATOM 4433 C C . ASN A 1 578 ? 14.076 -12.845 -7.463 1.00 74.44 578 ASN A C 1
ATOM 4435 O O . ASN A 1 578 ? 13.652 -12.573 -8.588 1.00 74.44 578 ASN A O 1
ATOM 4439 N N . VAL A 1 579 ? 13.373 -13.578 -6.596 1.00 77.12 579 VAL A N 1
ATOM 4440 C CA . VAL A 1 579 ? 12.012 -14.051 -6.872 1.00 77.12 579 VAL A CA 1
ATOM 4441 C C . VAL A 1 579 ? 11.033 -12.879 -6.906 1.00 77.12 579 VAL A C 1
ATOM 4443 O O . VAL A 1 579 ? 10.234 -12.800 -7.836 1.00 77.12 579 VAL A O 1
ATOM 4446 N N . SER A 1 580 ? 11.141 -11.941 -5.962 1.00 79.38 580 SER A N 1
ATOM 4447 C CA . SER A 1 580 ? 10.345 -10.708 -5.950 1.00 79.38 580 SER A CA 1
ATOM 4448 C C . SER A 1 580 ? 10.541 -9.888 -7.220 1.00 79.38 580 SER A C 1
ATOM 4450 O O . SER A 1 580 ? 9.572 -9.506 -7.862 1.00 79.38 580 SER A O 1
ATOM 4452 N N . VAL A 1 581 ? 11.782 -9.704 -7.680 1.00 80.00 581 VAL A N 1
ATOM 4453 C CA . VAL A 1 581 ? 12.073 -8.963 -8.916 1.00 80.00 581 VAL A CA 1
ATOM 4454 C C . VAL A 1 581 ? 11.390 -9.610 -10.125 1.00 80.00 581 VAL A C 1
ATOM 4456 O O . VAL A 1 581 ? 10.839 -8.901 -10.968 1.00 80.00 581 VAL A O 1
ATOM 4459 N N . LEU A 1 582 ? 11.357 -10.944 -10.209 1.00 77.31 582 LEU A N 1
ATOM 4460 C CA . LEU A 1 582 ? 10.648 -11.650 -11.280 1.00 77.31 582 LEU A CA 1
ATOM 4461 C C . LEU A 1 582 ? 9.131 -11.383 -11.249 1.00 77.31 582 LEU A C 1
ATOM 4463 O O . LEU A 1 582 ? 8.519 -11.226 -12.310 1.00 77.31 582 LEU A O 1
ATOM 4467 N N . MET A 1 583 ? 8.531 -11.305 -10.059 1.00 79.62 583 MET A N 1
ATOM 4468 C CA . MET A 1 583 ? 7.106 -10.992 -9.880 1.00 79.62 583 MET A CA 1
ATOM 4469 C C . MET A 1 583 ? 6.810 -9.514 -10.132 1.00 79.62 583 MET A C 1
ATOM 4471 O O . MET A 1 583 ? 5.856 -9.174 -10.836 1.00 79.62 583 MET A O 1
ATOM 4475 N N . PHE A 1 584 ? 7.703 -8.627 -9.706 1.00 81.25 584 PHE A N 1
ATOM 4476 C CA . PHE A 1 584 ? 7.657 -7.215 -10.040 1.00 81.25 584 PHE A CA 1
ATOM 4477 C C . PHE A 1 584 ? 7.635 -6.990 -11.560 1.00 81.25 584 PHE A C 1
ATOM 4479 O O . PHE A 1 584 ? 6.836 -6.184 -12.033 1.00 81.25 584 PHE A O 1
ATOM 4486 N N . MET A 1 585 ? 8.420 -7.733 -12.359 1.00 86.06 585 MET A N 1
ATOM 4487 C CA . MET A 1 585 ? 8.388 -7.616 -13.832 1.00 86.06 585 MET A CA 1
ATOM 4488 C C . MET A 1 585 ? 6.998 -7.895 -14.418 1.00 86.06 585 MET A C 1
ATOM 4490 O O . MET A 1 585 ? 6.591 -7.274 -15.405 1.00 86.06 585 MET A O 1
ATOM 4494 N N . MET A 1 586 ? 6.240 -8.796 -13.796 1.00 85.00 586 MET A N 1
ATOM 4495 C CA . MET A 1 586 ? 4.869 -9.101 -14.187 1.00 85.00 586 MET A CA 1
ATOM 4496 C C . MET A 1 586 ? 3.919 -7.936 -13.876 1.00 85.00 586 MET A C 1
ATOM 4498 O O . MET A 1 586 ? 3.202 -7.454 -14.758 1.00 85.00 586 MET A O 1
ATOM 4502 N N . SER A 1 587 ? 3.972 -7.418 -12.652 1.00 83.00 587 SER A N 1
ATOM 4503 C CA . SER A 1 587 ? 3.203 -6.243 -12.226 1.00 83.00 587 SER A CA 1
ATOM 4504 C C . SER A 1 587 ? 3.550 -4.997 -13.057 1.00 83.00 587 SER A C 1
ATOM 4506 O O . SER A 1 587 ? 2.661 -4.255 -13.487 1.00 83.00 587 SER A O 1
ATOM 4508 N N . TYR A 1 588 ? 4.833 -4.805 -13.374 1.00 86.88 588 TYR A N 1
ATOM 4509 C CA . TYR A 1 588 ? 5.346 -3.728 -14.221 1.00 86.88 588 TYR A CA 1
ATOM 4510 C C . TYR A 1 588 ? 4.845 -3.842 -15.673 1.00 86.88 588 TYR A C 1
ATOM 4512 O O . TYR A 1 588 ? 4.454 -2.849 -16.298 1.00 86.88 588 TYR A O 1
ATOM 4520 N N . GLY A 1 589 ? 4.757 -5.063 -16.209 1.00 88.12 589 GLY A N 1
ATOM 4521 C CA . GLY A 1 589 ? 4.172 -5.318 -17.525 1.00 88.12 589 GLY A CA 1
ATOM 4522 C C . GLY A 1 589 ? 2.694 -4.914 -17.620 1.00 88.12 589 GLY A C 1
ATOM 4523 O O . GLY A 1 589 ? 2.289 -4.263 -18.587 1.00 88.12 589 GLY A O 1
ATOM 4524 N N . LEU A 1 590 ? 1.886 -5.222 -16.596 1.00 88.06 590 LEU A N 1
ATOM 4525 C CA . LEU A 1 590 ? 0.496 -4.753 -16.536 1.00 88.06 590 LEU A CA 1
ATOM 4526 C C . LEU A 1 590 ? 0.417 -3.233 -16.363 1.00 88.06 590 LEU A C 1
ATOM 4528 O O . LEU A 1 590 ? -0.384 -2.582 -17.036 1.00 88.06 590 LEU A O 1
ATOM 4532 N N . GLN A 1 591 ? 1.242 -2.668 -15.480 1.00 88.12 591 GLN A N 1
ATOM 4533 C CA . GLN A 1 591 ? 1.300 -1.234 -15.206 1.00 88.12 591 GLN A CA 1
ATOM 4534 C C . GLN A 1 591 ? 1.501 -0.410 -16.485 1.00 88.12 591 GLN A C 1
ATOM 4536 O O . GLN A 1 591 ? 0.759 0.546 -16.723 1.00 88.12 591 GLN A O 1
ATOM 4541 N N . THR A 1 592 ? 2.494 -0.768 -17.299 1.00 89.75 592 THR A N 1
ATOM 4542 C CA . THR A 1 592 ? 2.831 -0.047 -18.539 1.00 89.75 592 THR A CA 1
ATOM 4543 C C . THR A 1 592 ? 1.696 -0.152 -19.567 1.00 89.75 592 THR A C 1
ATOM 4545 O O . THR A 1 592 ? 1.279 0.847 -20.161 1.00 89.75 592 THR A O 1
ATOM 4548 N N . GLY A 1 593 ? 1.092 -1.339 -19.716 1.00 90.38 593 GLY A N 1
ATOM 4549 C CA . GLY A 1 593 ? -0.091 -1.536 -20.563 1.00 90.38 593 GLY A CA 1
ATOM 4550 C C . GLY A 1 593 ? -1.312 -0.727 -20.103 1.00 90.38 593 GLY A C 1
ATOM 4551 O O . GLY A 1 593 ? -2.017 -0.131 -20.925 1.00 90.38 593 GLY A O 1
ATOM 4552 N N . LEU A 1 594 ? -1.540 -0.659 -18.788 1.00 87.44 594 LEU A N 1
ATOM 4553 C CA . LEU A 1 594 ? -2.602 0.137 -18.178 1.00 87.44 594 LEU A CA 1
ATOM 4554 C C . LEU A 1 594 ? -2.389 1.634 -18.411 1.00 87.44 594 LEU A C 1
ATOM 4556 O O . LEU A 1 594 ? -3.323 2.322 -18.828 1.00 87.44 594 LEU A O 1
ATOM 4560 N N . SER A 1 595 ? -1.164 2.123 -18.199 1.00 90.81 595 SER A N 1
ATOM 4561 C CA . SER A 1 595 ? -0.802 3.519 -18.443 1.00 90.81 595 SER A CA 1
ATOM 4562 C C . SER A 1 595 ? -1.087 3.924 -19.887 1.00 90.81 595 SER A C 1
ATOM 4564 O O . SER A 1 595 ? -1.750 4.935 -20.117 1.00 90.81 595 SER A O 1
ATOM 4566 N N . ALA A 1 596 ? -0.704 3.090 -20.858 1.00 92.12 596 ALA A N 1
ATOM 4567 C CA . ALA A 1 596 ? -0.953 3.354 -22.272 1.00 92.12 596 ALA A CA 1
ATOM 4568 C C . ALA A 1 596 ? -2.452 3.375 -22.638 1.00 92.12 596 ALA A C 1
ATOM 4570 O O . ALA A 1 596 ? -2.872 4.158 -23.495 1.00 92.12 596 ALA A O 1
ATOM 4571 N N . LYS A 1 597 ? -3.287 2.524 -22.020 1.00 91.75 597 LYS A N 1
ATOM 4572 C CA . LYS A 1 597 ? -4.744 2.527 -22.255 1.00 91.75 597 LYS A CA 1
ATOM 4573 C C . LYS A 1 597 ? -5.432 3.726 -21.608 1.00 91.75 597 LYS A C 1
ATOM 4575 O O . LYS A 1 597 ? -6.265 4.354 -22.260 1.00 91.75 597 LYS A O 1
ATOM 4580 N N . ILE A 1 598 ? -5.075 4.057 -20.366 1.00 84.56 598 ILE A N 1
ATOM 4581 C CA . ILE A 1 598 ? -5.617 5.224 -19.660 1.00 84.56 598 ILE A CA 1
ATOM 4582 C C . ILE A 1 598 ? -5.185 6.505 -20.364 1.00 84.56 598 ILE A C 1
ATOM 4584 O O . ILE A 1 598 ? -6.040 7.331 -20.657 1.00 84.56 598 ILE A O 1
ATOM 4588 N N . GLY A 1 599 ? -3.904 6.648 -20.706 1.00 82.81 599 GLY A N 1
ATOM 4589 C CA . GLY A 1 599 ? -3.411 7.831 -21.404 1.00 82.81 599 GLY A CA 1
ATOM 4590 C C . GLY A 1 599 ? -4.071 8.019 -22.768 1.00 82.81 599 GLY A C 1
ATOM 4591 O O . GLY A 1 599 ? -4.497 9.123 -23.083 1.00 82.81 599 GLY A O 1
ATOM 4592 N N . ALA A 1 600 ? -4.304 6.949 -23.533 1.00 89.06 600 ALA A N 1
ATOM 4593 C CA . ALA A 1 600 ? -5.077 7.052 -24.773 1.00 89.06 600 ALA A CA 1
ATOM 4594 C C . ALA A 1 600 ? -6.548 7.440 -24.543 1.00 89.06 600 ALA A C 1
ATOM 4596 O O . ALA A 1 600 ? -7.070 8.291 -25.258 1.00 89.06 600 ALA A O 1
ATOM 4597 N N . ALA A 1 601 ? -7.214 6.868 -23.536 1.00 80.38 601 ALA A N 1
ATOM 4598 C CA . ALA A 1 601 ? -8.591 7.236 -23.203 1.00 80.38 601 ALA A CA 1
ATOM 4599 C C . ALA A 1 601 ? -8.696 8.712 -22.775 1.00 80.38 601 ALA A C 1
ATOM 4601 O O . ALA A 1 601 ? -9.567 9.435 -23.252 1.00 80.38 601 ALA A O 1
ATOM 4602 N N . VAL A 1 602 ? -7.755 9.175 -21.953 1.00 76.44 602 VAL A N 1
ATOM 4603 C CA . VAL A 1 602 ? -7.638 10.568 -21.506 1.00 76.44 602 VAL A CA 1
ATOM 4604 C C . VAL A 1 602 ? -7.351 11.505 -22.680 1.00 76.44 602 VAL A C 1
ATOM 4606 O O . VAL A 1 602 ? -8.036 12.511 -22.825 1.00 76.44 602 VAL A O 1
ATOM 4609 N N . GLY A 1 603 ? -6.409 11.152 -23.560 1.00 79.06 603 GLY A N 1
ATOM 4610 C CA . GLY A 1 603 ? -6.094 11.931 -24.760 1.00 79.06 603 GLY A CA 1
ATOM 4611 C C . GLY A 1 603 ? -7.274 12.065 -25.726 1.00 79.06 603 GLY A C 1
ATOM 4612 O O . GLY A 1 603 ? -7.435 13.102 -26.357 1.00 79.06 603 GLY A O 1
ATOM 4613 N N . SER A 1 604 ? -8.137 11.046 -25.792 1.00 80.81 604 SER A N 1
ATOM 4614 C CA . SER A 1 604 ? -9.381 11.079 -26.579 1.00 80.81 604 SER A CA 1
ATOM 4615 C C . SER A 1 604 ? -10.538 11.837 -25.908 1.00 80.81 604 SER A C 1
ATOM 4617 O O . SER A 1 604 ? -11.637 11.880 -26.451 1.00 80.81 604 SER A O 1
ATOM 4619 N N . GLY A 1 605 ? -10.339 12.374 -24.698 1.00 70.81 605 GLY A N 1
ATOM 4620 C CA . GLY A 1 605 ? -11.393 13.016 -23.903 1.00 70.81 605 GLY A CA 1
ATOM 4621 C C . GLY A 1 605 ? -12.411 12.047 -23.282 1.00 70.81 605 GLY A C 1
ATOM 4622 O O . GLY A 1 605 ? -13.363 12.478 -22.635 1.00 70.81 605 GLY A O 1
ATOM 4623 N N . ASN A 1 606 ? -12.226 10.729 -23.422 1.00 73.62 606 ASN A N 1
ATOM 4624 C CA . ASN A 1 606 ? -13.167 9.717 -22.943 1.00 73.62 606 ASN A CA 1
ATOM 4625 C C . ASN A 1 606 ? -12.831 9.249 -21.514 1.00 73.62 606 ASN A C 1
ATOM 4627 O O . ASN A 1 606 ? -12.270 8.172 -21.281 1.00 73.62 606 ASN A O 1
ATOM 4631 N N . LEU A 1 607 ? -13.211 10.064 -20.527 1.00 65.81 607 LEU A N 1
ATOM 4632 C CA . LEU A 1 607 ? -12.974 9.773 -19.106 1.00 65.81 607 LEU A CA 1
ATOM 4633 C C . LEU A 1 607 ? -13.727 8.525 -18.621 1.00 65.81 607 LEU A C 1
ATOM 4635 O O . LEU A 1 607 ? -13.229 7.796 -17.765 1.00 65.81 607 LEU A O 1
ATOM 4639 N N . HIS A 1 608 ? -14.902 8.230 -19.182 1.00 71.62 608 HIS A N 1
ATOM 4640 C CA . HIS A 1 608 ? -15.660 7.030 -18.823 1.00 71.62 608 HIS A CA 1
ATOM 4641 C C . HIS A 1 608 ? -14.912 5.744 -19.215 1.00 71.62 608 HIS A C 1
ATOM 4643 O O . HIS A 1 608 ? -14.845 4.782 -18.441 1.00 71.62 608 HIS A O 1
ATOM 4649 N N . LEU A 1 609 ? -14.274 5.749 -20.387 1.00 78.12 609 LEU A N 1
ATOM 4650 C CA . LEU A 1 609 ? -13.398 4.671 -20.829 1.00 78.12 609 LEU A CA 1
ATOM 4651 C C . LEU A 1 609 ? -12.163 4.545 -19.923 1.00 78.12 609 LEU A C 1
ATOM 4653 O O . LEU A 1 609 ? -11.824 3.431 -19.519 1.00 78.12 609 LEU A O 1
ATOM 4657 N N . ALA A 1 610 ? -11.542 5.663 -19.529 1.00 68.25 610 ALA A N 1
ATOM 4658 C CA . ALA A 1 610 ? -10.421 5.666 -18.585 1.00 68.25 610 ALA A CA 1
ATOM 4659 C C . ALA A 1 610 ? -10.807 5.035 -17.230 1.00 68.25 610 ALA A C 1
ATOM 4661 O O . ALA A 1 610 ? -10.125 4.123 -16.757 1.00 68.25 610 ALA A O 1
ATOM 4662 N N . ARG A 1 611 ? -11.958 5.422 -16.656 1.00 67.81 611 ARG A N 1
ATOM 4663 C CA . ARG A 1 611 ? -12.520 4.825 -15.424 1.00 67.81 611 ARG A CA 1
ATOM 4664 C C . ARG A 1 611 ? -12.737 3.320 -15.559 1.00 67.81 611 ARG A C 1
ATOM 4666 O O . ARG A 1 611 ? -12.471 2.554 -14.632 1.00 67.81 611 ARG A O 1
ATOM 4673 N N . THR A 1 612 ? -13.223 2.880 -16.716 1.00 72.25 612 THR A N 1
ATOM 4674 C CA . THR A 1 612 ? -13.501 1.462 -16.962 1.00 72.25 612 THR A CA 1
ATOM 4675 C C . THR A 1 612 ? -12.213 0.647 -17.114 1.00 72.25 612 THR A C 1
ATOM 4677 O O . THR A 1 612 ? -12.162 -0.485 -16.633 1.00 72.25 612 THR A O 1
ATOM 4680 N N . TYR A 1 613 ? -11.143 1.217 -17.682 1.00 79.50 613 TYR A N 1
ATOM 4681 C CA . TYR A 1 613 ? -9.814 0.592 -17.678 1.00 79.50 613 TYR A CA 1
ATOM 4682 C C . TYR A 1 613 ? -9.226 0.463 -16.270 1.00 79.50 613 TYR A C 1
ATOM 4684 O O . TYR A 1 613 ? -8.653 -0.579 -15.958 1.00 79.50 613 TYR A O 1
ATOM 4692 N N . CYS A 1 614 ? -9.433 1.445 -15.389 1.00 69.50 614 CYS A N 1
ATOM 4693 C CA . CYS A 1 614 ? -9.041 1.325 -13.983 1.00 69.50 614 CYS A CA 1
ATOM 4694 C C . CYS A 1 614 ? -9.739 0.140 -13.294 1.00 69.50 614 CYS A C 1
ATOM 4696 O O . CYS A 1 614 ? -9.092 -0.653 -12.614 1.00 69.50 614 CYS A O 1
ATOM 4698 N N . LYS A 1 615 ? -11.049 -0.035 -13.518 1.00 69.38 615 LYS A N 1
ATOM 4699 C CA . LYS A 1 615 ? -11.802 -1.198 -13.006 1.00 69.38 615 LYS A CA 1
ATOM 4700 C C . LYS A 1 615 ? -11.290 -2.517 -13.595 1.00 69.38 615 LYS A C 1
ATOM 4702 O O . LYS A 1 615 ? -11.143 -3.496 -12.866 1.00 69.38 615 LYS A O 1
ATOM 4707 N N . ALA A 1 616 ? -11.005 -2.544 -14.898 1.00 75.19 616 ALA A N 1
ATOM 4708 C CA . ALA A 1 616 ? -10.459 -3.718 -15.577 1.00 75.19 616 ALA A CA 1
ATOM 4709 C C . ALA A 1 616 ? -9.091 -4.129 -15.008 1.00 75.19 616 ALA A C 1
ATOM 4711 O O . ALA A 1 616 ? -8.856 -5.319 -14.808 1.00 75.19 616 ALA A O 1
ATOM 4712 N N . ALA A 1 617 ? -8.228 -3.159 -14.693 1.00 71.62 617 ALA A N 1
ATOM 4713 C CA . ALA A 1 617 ? -6.919 -3.405 -14.095 1.00 71.62 617 ALA A CA 1
ATOM 4714 C C . ALA A 1 617 ? -7.004 -4.055 -12.716 1.00 71.62 617 ALA A C 1
ATOM 4716 O O . ALA A 1 617 ? -6.274 -5.003 -12.457 1.00 71.62 617 ALA A O 1
ATOM 4717 N N . VAL A 1 618 ? -7.924 -3.602 -11.858 1.00 67.00 618 VAL A N 1
ATOM 4718 C CA . VAL A 1 618 ? -8.127 -4.207 -10.531 1.00 67.00 618 VAL A CA 1
ATOM 4719 C C . VAL A 1 618 ? -8.548 -5.676 -10.657 1.00 67.00 618 VAL A C 1
ATOM 4721 O O . VAL A 1 618 ? -8.028 -6.524 -9.940 1.00 67.00 618 VAL A O 1
ATOM 4724 N N . ILE A 1 619 ? -9.443 -6.001 -11.599 1.00 72.31 619 ILE A N 1
ATOM 4725 C CA . ILE A 1 619 ? -9.920 -7.379 -11.811 1.00 72.31 619 ILE A CA 1
ATOM 4726 C C . ILE A 1 619 ? -8.822 -8.267 -12.398 1.00 72.31 619 ILE A C 1
ATOM 4728 O O . ILE A 1 619 ? -8.543 -9.338 -11.863 1.00 72.31 619 ILE A O 1
ATOM 4732 N N . MET A 1 620 ? -8.202 -7.832 -13.500 1.00 77.19 620 MET A N 1
ATOM 4733 C CA . MET A 1 620 ? -7.099 -8.573 -14.120 1.00 77.19 620 MET A CA 1
ATOM 4734 C C . MET A 1 620 ? -5.952 -8.766 -13.140 1.00 77.19 620 MET A C 1
ATOM 4736 O O . MET A 1 620 ? -5.324 -9.819 -13.106 1.00 77.19 620 MET A O 1
ATOM 4740 N N . GLY A 1 621 ? -5.715 -7.743 -12.333 1.00 68.31 621 GLY A N 1
ATOM 4741 C CA . GLY A 1 621 ? -4.649 -7.719 -11.379 1.00 68.31 621 GLY A CA 1
ATOM 4742 C C . GLY A 1 621 ? -4.833 -8.638 -10.190 1.00 68.31 621 GLY A C 1
ATOM 4743 O O . GLY A 1 621 ? -3.948 -9.433 -9.899 1.00 68.31 621 GLY A O 1
ATOM 4744 N N . GLY A 1 622 ? -6.020 -8.619 -9.580 1.00 68.50 622 GLY A N 1
ATOM 4745 C CA . GLY A 1 622 ? -6.376 -9.602 -8.559 1.00 68.50 622 GLY A CA 1
ATOM 4746 C C . GLY A 1 622 ? -6.274 -11.036 -9.087 1.00 68.50 622 GLY A C 1
ATOM 4747 O O . GLY A 1 622 ? -5.758 -11.907 -8.397 1.00 68.50 622 GLY A O 1
ATOM 4748 N N . GLY A 1 623 ? -6.686 -11.279 -10.338 1.00 73.69 623 GLY A N 1
ATOM 4749 C CA . GLY A 1 623 ? -6.527 -12.586 -10.983 1.00 73.69 623 GLY A CA 1
ATOM 4750 C C . GLY A 1 623 ? -5.063 -12.997 -11.179 1.00 73.69 623 GLY A C 1
ATOM 4751 O O . GLY A 1 623 ? -4.706 -14.140 -10.907 1.00 73.69 623 GLY A O 1
ATOM 4752 N N . MET A 1 624 ? -4.212 -12.072 -11.625 1.00 73.69 624 MET A N 1
ATOM 4753 C CA . MET A 1 624 ? -2.784 -12.320 -11.834 1.00 73.69 624 MET A CA 1
ATOM 4754 C C . MET A 1 624 ? -2.049 -12.597 -10.522 1.00 73.69 624 MET A C 1
ATOM 4756 O O . MET A 1 624 ? -1.274 -13.547 -10.451 1.00 73.69 624 MET A O 1
ATOM 4760 N N . LEU A 1 625 ? -2.348 -11.816 -9.484 1.00 72.62 625 LEU A N 1
ATOM 4761 C CA . LEU A 1 625 ? -1.821 -12.000 -8.138 1.00 72.62 625 LEU A CA 1
ATOM 4762 C C . LEU A 1 625 ? -2.145 -13.402 -7.606 1.00 72.62 625 LEU A C 1
ATOM 4764 O O . LEU A 1 625 ? -1.247 -14.100 -7.159 1.00 72.62 625 LEU A O 1
ATOM 4768 N N . ILE A 1 626 ? -3.392 -13.873 -7.749 1.00 75.81 626 ILE A N 1
ATOM 4769 C CA . ILE A 1 626 ? -3.784 -15.236 -7.334 1.00 75.81 626 ILE A CA 1
ATOM 4770 C C . ILE A 1 626 ? -2.918 -16.306 -8.017 1.00 75.81 626 ILE A C 1
ATOM 4772 O O . ILE A 1 626 ? -2.513 -17.278 -7.379 1.00 75.81 626 ILE A O 1
ATOM 4776 N N . VAL A 1 627 ? -2.635 -16.144 -9.312 1.00 74.19 627 VAL A N 1
ATOM 4777 C CA . VAL A 1 627 ? -1.809 -17.094 -10.073 1.00 74.19 627 VAL A CA 1
ATOM 4778 C C . VAL A 1 627 ? -0.346 -17.041 -9.628 1.00 74.19 627 VAL A C 1
ATOM 4780 O O . VAL A 1 627 ? 0.266 -18.094 -9.451 1.00 74.19 627 VAL A O 1
ATOM 4783 N N . ILE A 1 628 ? 0.207 -15.842 -9.437 1.00 70.19 628 ILE A N 1
ATOM 4784 C CA . ILE A 1 628 ? 1.580 -15.637 -8.956 1.00 70.19 628 ILE A CA 1
ATOM 4785 C C . ILE A 1 628 ? 1.759 -16.273 -7.579 1.00 70.19 628 ILE A C 1
ATOM 4787 O O . ILE A 1 628 ? 2.651 -17.102 -7.403 1.00 70.19 628 ILE A O 1
ATOM 4791 N N . GLU A 1 629 ? 0.858 -15.973 -6.645 1.00 70.06 629 GLU A N 1
ATOM 4792 C CA . GLU A 1 629 ? 0.866 -16.560 -5.309 1.00 70.06 629 GLU A CA 1
ATOM 4793 C C . GLU A 1 629 ? 0.801 -18.087 -5.384 1.00 70.06 629 GLU A C 1
ATOM 4795 O O . GLU A 1 629 ? 1.622 -18.781 -4.786 1.00 70.06 629 GLU A O 1
ATOM 4800 N N . PHE A 1 630 ? -0.104 -18.643 -6.197 1.00 72.69 630 PHE A N 1
ATOM 4801 C CA . PHE A 1 630 ? -0.201 -20.091 -6.388 1.00 72.69 630 PHE A CA 1
ATOM 4802 C C . PHE A 1 630 ? 1.123 -20.721 -6.860 1.00 72.69 630 PHE A C 1
ATOM 4804 O O . PHE A 1 630 ? 1.513 -21.783 -6.361 1.00 72.69 630 PHE A O 1
ATOM 4811 N N . ILE A 1 631 ? 1.831 -20.074 -7.792 1.00 69.81 631 ILE A N 1
ATOM 4812 C CA . ILE A 1 631 ? 3.134 -20.534 -8.295 1.00 69.81 631 ILE A CA 1
ATOM 4813 C C . ILE A 1 631 ? 4.192 -20.465 -7.191 1.00 69.81 631 ILE A C 1
ATOM 4815 O O . ILE A 1 631 ? 4.876 -21.463 -6.951 1.00 69.81 631 ILE A O 1
ATOM 4819 N N . LEU A 1 632 ? 4.307 -19.326 -6.501 1.00 67.00 632 LEU A N 1
ATOM 4820 C CA . LEU A 1 632 ? 5.257 -19.143 -5.403 1.00 67.00 632 LEU A CA 1
ATOM 4821 C C . LEU A 1 632 ? 5.053 -20.207 -4.323 1.00 67.00 632 LEU A C 1
ATOM 4823 O O . LEU A 1 632 ? 6.010 -20.823 -3.867 1.00 67.00 632 LEU A O 1
ATOM 4827 N N . ILE A 1 633 ? 3.802 -20.492 -3.971 1.00 61.50 633 ILE A N 1
ATOM 4828 C CA . ILE A 1 633 ? 3.440 -21.461 -2.936 1.00 61.50 633 ILE A CA 1
ATOM 4829 C C . ILE A 1 633 ? 3.769 -22.894 -3.362 1.00 61.50 633 ILE A C 1
ATOM 4831 O O . ILE A 1 633 ? 4.351 -23.651 -2.579 1.00 61.50 633 ILE A O 1
ATOM 4835 N N . THR A 1 634 ? 3.399 -23.268 -4.589 1.00 68.38 634 THR A N 1
ATOM 4836 C CA . THR A 1 634 ? 3.548 -24.640 -5.098 1.00 68.38 634 THR A CA 1
ATOM 4837 C C . THR A 1 634 ? 5.012 -24.986 -5.345 1.00 68.38 634 THR A C 1
ATOM 4839 O O . THR A 1 634 ? 5.451 -26.094 -5.040 1.00 68.38 634 THR A O 1
ATOM 4842 N N . PHE A 1 635 ? 5.782 -24.032 -5.868 1.00 68.88 635 PHE A N 1
ATOM 4843 C CA . PHE A 1 635 ? 7.144 -24.271 -6.328 1.00 68.88 635 PHE A CA 1
ATOM 4844 C C . PHE A 1 635 ? 8.221 -23.671 -5.418 1.00 68.88 635 PHE A C 1
ATOM 4846 O O . PHE A 1 635 ? 9.389 -23.786 -5.768 1.00 68.88 635 PHE A O 1
ATOM 4853 N N . LYS A 1 636 ? 7.901 -23.102 -4.242 1.00 65.94 636 LYS A N 1
ATOM 4854 C CA . LYS A 1 636 ? 8.892 -22.466 -3.340 1.00 65.94 636 LYS A CA 1
ATOM 4855 C C . LYS A 1 636 ? 10.146 -23.298 -3.091 1.00 65.94 636 LYS A C 1
ATOM 4857 O O . LYS A 1 636 ? 11.241 -22.775 -3.219 1.00 65.94 636 LYS A O 1
ATOM 4862 N N . MET A 1 637 ? 10.012 -24.597 -2.806 1.00 65.25 637 MET A N 1
ATOM 4863 C CA . MET A 1 637 ? 11.178 -25.462 -2.578 1.00 65.25 637 MET A CA 1
ATOM 4864 C C . MET A 1 637 ? 12.002 -25.624 -3.854 1.00 65.25 637 MET A C 1
ATOM 4866 O O . MET A 1 637 ? 13.221 -25.552 -3.810 1.00 65.25 637 MET A O 1
ATOM 4870 N N . SER A 1 638 ? 11.349 -25.798 -5.004 1.00 68.62 638 SER A N 1
ATOM 4871 C CA . SER A 1 638 ? 12.025 -25.877 -6.302 1.00 68.62 638 SER A CA 1
ATOM 4872 C C . SER A 1 638 ? 12.704 -24.559 -6.683 1.00 68.62 638 SER A C 1
ATOM 4874 O O . SER A 1 638 ? 13.801 -24.590 -7.225 1.00 68.62 638 SER A O 1
ATOM 4876 N N . ILE A 1 639 ? 12.080 -23.419 -6.375 1.00 65.38 639 ILE A N 1
ATOM 4877 C CA . ILE A 1 639 ? 12.610 -22.077 -6.632 1.00 65.38 639 ILE A CA 1
ATOM 4878 C C . ILE A 1 639 ? 13.807 -21.801 -5.716 1.00 65.38 639 ILE A C 1
ATOM 4880 O O . ILE A 1 639 ? 14.855 -21.394 -6.195 1.00 65.38 639 ILE A O 1
ATOM 4884 N N . VAL A 1 640 ? 13.707 -22.068 -4.414 1.00 62.72 640 VAL A N 1
ATOM 4885 C CA . VAL A 1 640 ? 14.819 -21.850 -3.476 1.00 62.72 640 VAL A CA 1
ATOM 4886 C C . VAL A 1 640 ? 15.991 -22.790 -3.779 1.00 62.72 640 VAL A C 1
ATOM 4888 O O . VAL A 1 640 ? 17.138 -22.347 -3.820 1.00 62.72 640 VAL A O 1
ATOM 4891 N N . ASN A 1 641 ? 15.710 -24.061 -4.089 1.00 65.12 641 ASN A N 1
ATOM 4892 C CA . ASN A 1 641 ? 16.735 -25.026 -4.495 1.00 65.12 641 ASN A CA 1
ATOM 4893 C C . ASN A 1 641 ? 17.384 -24.675 -5.843 1.00 65.12 641 ASN A C 1
ATOM 4895 O O . ASN A 1 641 ? 18.471 -25.161 -6.132 1.00 65.12 641 ASN A O 1
ATOM 4899 N N . PHE A 1 642 ? 16.744 -23.847 -6.674 1.00 64.56 642 PHE A N 1
ATOM 4900 C CA . PHE A 1 642 ? 17.348 -23.348 -7.910 1.00 64.56 642 PHE A CA 1
ATOM 4901 C C . PHE A 1 642 ? 18.464 -22.326 -7.637 1.00 64.56 642 PHE A C 1
ATOM 4903 O O . PHE A 1 642 ? 19.432 -22.272 -8.391 1.00 64.56 642 PHE A O 1
ATOM 4910 N N . TYR A 1 643 ? 18.354 -21.547 -6.555 1.00 55.00 643 TYR A N 1
ATOM 4911 C CA . TYR A 1 643 ? 19.327 -20.511 -6.182 1.00 55.00 643 TYR A CA 1
ATOM 4912 C C . TYR A 1 643 ? 20.386 -20.977 -5.167 1.00 55.00 643 TYR A C 1
ATOM 4914 O O . TYR A 1 643 ? 21.266 -20.195 -4.818 1.00 55.00 643 TYR A O 1
ATOM 4922 N N . SER A 1 644 ? 20.326 -22.227 -4.694 1.00 54.97 644 SER A N 1
ATOM 4923 C CA . SER A 1 644 ? 21.170 -22.732 -3.601 1.00 54.97 644 SER A CA 1
ATOM 4924 C C . SER A 1 644 ? 21.918 -24.014 -3.979 1.00 54.97 644 SER A C 1
ATOM 4926 O O . SER A 1 644 ? 21.341 -24.925 -4.570 1.00 54.97 644 SER A O 1
ATOM 4928 N N . ALA A 1 645 ? 23.199 -24.109 -3.610 1.00 54.69 645 ALA A N 1
ATOM 4929 C CA . ALA A 1 645 ? 23.982 -25.337 -3.760 1.00 54.69 645 ALA A CA 1
ATOM 4930 C C . ALA A 1 645 ? 23.515 -26.417 -2.756 1.00 54.69 645 ALA A C 1
ATOM 4932 O O . ALA A 1 645 ? 23.096 -26.072 -1.651 1.00 54.69 645 ALA A O 1
ATOM 4933 N N . PRO A 1 646 ? 23.606 -27.722 -3.085 1.00 52.97 646 PRO A N 1
ATOM 4934 C CA . PRO A 1 646 ? 23.168 -28.823 -2.215 1.00 52.97 646 PRO A CA 1
ATOM 4935 C C . PRO A 1 646 ? 24.106 -29.094 -1.016 1.00 52.97 646 PRO A C 1
ATOM 4937 O O . PRO A 1 646 ? 24.179 -30.218 -0.520 1.00 52.97 646 PRO A O 1
ATOM 4940 N N . GLU A 1 647 ? 24.842 -28.086 -0.551 1.00 57.12 647 GLU A N 1
ATOM 4941 C CA . GLU A 1 647 ? 25.810 -28.209 0.538 1.00 57.12 647 GLU A CA 1
ATOM 4942 C C . GLU A 1 647 ? 25.132 -28.079 1.920 1.00 57.12 647 GLU A C 1
ATOM 4944 O O . GLU A 1 647 ? 24.216 -27.267 2.082 1.00 57.12 647 GLU A O 1
ATOM 4949 N N . PRO A 1 648 ? 25.572 -28.834 2.949 1.00 49.25 648 PRO A N 1
ATOM 4950 C CA . PRO A 1 648 ? 24.945 -28.825 4.277 1.00 49.25 648 PRO A CA 1
ATOM 4951 C C . PRO A 1 648 ? 24.930 -27.450 4.964 1.00 49.25 648 PRO A C 1
ATOM 4953 O O . PRO A 1 648 ? 23.987 -27.140 5.686 1.00 49.25 648 PRO A O 1
ATOM 4956 N N . GLU A 1 649 ? 25.942 -26.613 4.722 1.00 49.41 649 GLU A N 1
ATOM 4957 C CA . GLU A 1 649 ? 26.046 -25.254 5.282 1.00 49.41 649 GLU A CA 1
ATOM 4958 C C . GLU A 1 649 ? 25.056 -24.272 4.618 1.00 49.41 649 GLU A C 1
ATOM 4960 O O . GLU A 1 649 ? 24.588 -23.328 5.252 1.00 49.41 649 GLU A O 1
ATOM 4965 N N . VAL A 1 650 ? 24.639 -24.548 3.375 1.00 58.69 650 VAL A N 1
ATOM 4966 C CA . VAL A 1 650 ? 23.671 -23.754 2.593 1.00 58.69 650 VAL A CA 1
ATOM 4967 C C . VAL A 1 650 ? 22.218 -24.155 2.907 1.00 58.69 650 VAL A C 1
ATOM 4969 O O . VAL A 1 650 ? 21.279 -23.407 2.639 1.00 58.69 650 VAL A O 1
ATOM 4972 N N . MET A 1 651 ? 21.982 -25.292 3.572 1.00 61.09 651 MET A N 1
ATOM 4973 C CA . MET A 1 651 ? 20.624 -25.686 3.979 1.00 61.09 651 MET A CA 1
ATOM 4974 C C . MET A 1 651 ? 19.951 -24.680 4.924 1.00 61.09 651 MET A C 1
ATOM 4976 O O . MET A 1 651 ? 18.725 -24.554 4.904 1.00 61.09 651 MET A O 1
ATOM 4980 N N . VAL A 1 652 ? 20.726 -23.952 5.735 1.00 59.66 652 VAL A N 1
ATOM 4981 C CA . VAL A 1 652 ? 20.189 -22.919 6.634 1.00 59.66 652 VAL A CA 1
ATOM 4982 C C . VAL A 1 652 ? 19.654 -21.729 5.833 1.00 59.66 652 VAL A C 1
ATOM 4984 O O . VAL A 1 652 ? 18.563 -21.248 6.132 1.00 59.66 652 VAL A O 1
ATOM 4987 N N . SER A 1 653 ? 20.341 -21.299 4.769 1.00 63.25 653 SER A N 1
ATOM 4988 C CA . SER A 1 653 ? 19.855 -20.215 3.902 1.00 63.25 653 SER A CA 1
ATOM 4989 C C . SER A 1 653 ? 18.644 -20.643 3.073 1.00 63.25 653 SER A C 1
ATOM 4991 O O . SER A 1 653 ? 17.701 -19.869 2.940 1.00 63.25 653 SER A O 1
ATOM 4993 N N . VAL A 1 654 ? 18.604 -21.893 2.597 1.00 63.00 654 VAL A N 1
ATOM 4994 C CA . VAL A 1 654 ? 17.428 -22.490 1.934 1.00 63.00 654 VAL A CA 1
ATOM 4995 C C . VAL A 1 654 ? 16.220 -22.485 2.868 1.00 63.00 654 VAL A C 1
ATOM 4997 O O . VAL A 1 654 ? 15.106 -22.113 2.483 1.00 63.00 654 VAL A O 1
ATOM 5000 N N . TYR A 1 655 ? 16.435 -22.881 4.120 1.00 66.06 655 TYR A N 1
ATOM 5001 C CA . TYR A 1 655 ? 15.397 -22.881 5.137 1.00 66.06 655 TYR A CA 1
ATOM 5002 C C . TYR A 1 655 ? 14.902 -21.458 5.429 1.00 66.06 655 TYR A C 1
ATOM 5004 O O . TYR A 1 655 ? 13.703 -21.205 5.333 1.00 66.06 655 TYR A O 1
ATOM 5012 N N . LEU A 1 656 ? 15.810 -20.512 5.685 1.00 61.41 656 LEU A N 1
ATOM 5013 C CA . LEU A 1 656 ? 15.487 -19.102 5.918 1.00 61.41 656 LEU A CA 1
ATOM 5014 C C . LEU A 1 656 ? 14.781 -18.461 4.715 1.00 61.41 656 LEU A C 1
ATOM 5016 O O . LEU A 1 656 ? 13.766 -17.796 4.894 1.00 61.41 656 LEU A O 1
ATOM 5020 N N . ALA A 1 657 ? 15.237 -18.715 3.487 1.00 62.56 657 ALA A N 1
ATOM 5021 C CA . ALA A 1 657 ? 14.584 -18.236 2.270 1.00 62.56 657 ALA A CA 1
ATOM 5022 C C . ALA A 1 657 ? 13.150 -18.764 2.193 1.00 62.56 657 ALA A C 1
ATOM 5024 O O . ALA A 1 657 ? 12.214 -17.998 1.991 1.00 62.56 657 ALA A O 1
ATOM 5025 N N . THR A 1 658 ? 12.946 -20.054 2.465 1.00 62.41 658 THR A N 1
ATOM 5026 C CA . THR A 1 658 ? 11.606 -20.662 2.506 1.00 62.41 658 THR A CA 1
ATOM 5027 C C . THR A 1 658 ? 10.704 -20.015 3.567 1.00 62.41 658 THR A C 1
ATOM 5029 O O . THR A 1 658 ? 9.489 -19.929 3.371 1.00 62.41 658 THR A O 1
ATOM 5032 N N . LEU A 1 659 ? 11.278 -19.534 4.675 1.00 62.22 659 LEU A N 1
ATOM 5033 C CA . LEU A 1 659 ? 10.565 -18.789 5.715 1.00 62.22 659 LEU A CA 1
ATOM 5034 C C . LEU A 1 659 ? 10.259 -17.329 5.338 1.00 62.22 659 LEU A C 1
ATOM 5036 O O . LEU A 1 659 ? 9.384 -16.735 5.960 1.00 62.22 659 LEU A O 1
ATOM 5040 N N . LEU A 1 660 ? 10.919 -16.757 4.328 1.00 65.81 660 LEU A N 1
ATOM 5041 C CA . LEU A 1 660 ? 10.700 -15.382 3.854 1.00 65.81 660 LEU A CA 1
ATOM 5042 C C . LEU A 1 660 ? 9.670 -15.271 2.720 1.00 65.81 660 LEU A C 1
ATOM 5044 O O . LEU A 1 660 ? 9.034 -14.234 2.575 1.00 65.81 660 LEU A O 1
ATOM 5048 N N . PHE A 1 661 ? 9.416 -16.345 1.967 1.00 68.81 661 PHE A N 1
ATOM 5049 C CA . PHE A 1 661 ? 8.334 -16.399 0.969 1.00 68.81 661 PHE A CA 1
ATOM 5050 C C . PHE A 1 661 ? 6.934 -15.953 1.467 1.00 68.81 661 PHE A C 1
ATOM 5052 O O . PHE A 1 661 ? 6.219 -15.345 0.676 1.00 68.81 661 PHE A O 1
ATOM 5059 N N . PRO A 1 662 ? 6.494 -16.199 2.722 1.00 58.88 662 PRO A N 1
ATOM 5060 C CA . PRO A 1 662 ? 5.252 -15.606 3.242 1.00 58.88 662 PRO A CA 1
ATOM 5061 C C . PRO A 1 662 ? 5.270 -14.083 3.249 1.00 58.88 662 PRO A C 1
ATOM 5063 O O . PRO A 1 662 ? 4.276 -13.448 2.908 1.00 58.88 662 PRO A O 1
ATOM 5066 N N . TYR A 1 663 ? 6.395 -13.508 3.671 1.00 65.94 663 TYR A N 1
ATOM 5067 C CA . TYR A 1 663 ? 6.554 -12.065 3.704 1.00 65.94 663 TYR A CA 1
ATOM 5068 C C . TYR A 1 663 ? 6.515 -11.502 2.290 1.00 65.94 663 TYR A C 1
ATOM 5070 O O . TYR A 1 663 ? 5.812 -10.524 2.050 1.00 65.94 663 TYR A O 1
ATOM 5078 N N . LEU A 1 664 ? 7.194 -12.185 1.363 1.00 70.75 664 LEU A N 1
ATOM 5079 C CA . LEU A 1 664 ? 7.133 -11.884 -0.058 1.00 70.75 664 LEU A CA 1
ATOM 5080 C C . LEU A 1 664 ? 5.687 -11.903 -0.571 1.00 70.75 664 LEU A C 1
ATOM 5082 O O . LEU A 1 664 ? 5.250 -10.911 -1.129 1.00 70.75 664 LEU A O 1
ATOM 5086 N N . GLY A 1 665 ? 4.907 -12.958 -0.318 1.00 66.25 665 GLY A N 1
ATOM 5087 C CA . GLY A 1 665 ? 3.522 -13.027 -0.807 1.00 66.25 665 GLY A CA 1
ATOM 5088 C C . GLY A 1 665 ? 2.614 -11.915 -0.259 1.00 66.25 665 GLY A C 1
ATOM 5089 O O . GLY A 1 665 ? 1.791 -11.350 -0.974 1.00 66.25 665 GLY A O 1
ATOM 5090 N N . ILE A 1 666 ? 2.789 -11.518 1.008 1.00 63.88 666 ILE A N 1
ATOM 5091 C CA . ILE A 1 666 ? 2.058 -10.366 1.567 1.00 63.88 666 ILE A CA 1
ATOM 5092 C C . ILE A 1 666 ? 2.489 -9.063 0.884 1.00 63.88 666 ILE A C 1
ATOM 5094 O O . ILE A 1 666 ? 1.648 -8.226 0.560 1.00 63.88 666 ILE A O 1
ATOM 5098 N N . GLN A 1 667 ? 3.789 -8.884 0.673 1.00 71.44 667 GLN A N 1
ATOM 5099 C CA . GLN A 1 667 ? 4.353 -7.713 0.012 1.00 71.44 667 GLN A CA 1
ATOM 5100 C C . GLN A 1 667 ? 3.898 -7.599 -1.449 1.00 71.44 667 GLN A C 1
ATOM 5102 O O . GLN A 1 667 ? 3.483 -6.519 -1.863 1.00 71.44 667 GLN A O 1
ATOM 5107 N N . GLU A 1 668 ? 3.862 -8.703 -2.198 1.00 72.94 668 GLU A N 1
ATOM 5108 C CA . GLU A 1 668 ? 3.444 -8.733 -3.606 1.00 72.94 668 GLU A CA 1
ATOM 5109 C C . GLU A 1 668 ? 2.001 -8.235 -3.796 1.00 72.94 668 GLU A C 1
ATOM 5111 O O . GLU A 1 668 ? 1.704 -7.557 -4.780 1.00 72.94 668 GLU A O 1
ATOM 5116 N N . VAL A 1 669 ? 1.099 -8.462 -2.832 1.00 66.38 669 VAL A N 1
ATOM 5117 C CA . VAL A 1 669 ? -0.263 -7.886 -2.851 1.00 66.38 669 VAL A CA 1
ATOM 5118 C C . VAL A 1 669 ? -0.209 -6.356 -2.925 1.00 66.38 669 VAL A C 1
ATOM 5120 O O . VAL A 1 669 ? -0.956 -5.721 -3.681 1.00 66.38 669 VAL A O 1
ATOM 5123 N N . PHE A 1 670 ? 0.664 -5.756 -2.119 1.00 69.62 670 PHE A N 1
ATOM 5124 C CA . PHE A 1 670 ? 0.811 -4.311 -2.027 1.00 69.62 670 PHE A CA 1
ATOM 5125 C C . PHE A 1 670 ? 1.581 -3.742 -3.215 1.00 69.62 670 PHE A C 1
ATOM 5127 O O . PHE A 1 670 ? 1.134 -2.741 -3.780 1.00 69.62 670 PHE A O 1
ATOM 5134 N N . ASP A 1 671 ? 2.643 -4.411 -3.658 1.00 70.50 671 ASP A N 1
ATOM 5135 C CA . ASP A 1 671 ? 3.412 -4.035 -4.848 1.00 70.50 671 ASP A CA 1
ATOM 5136 C C . ASP A 1 671 ? 2.539 -4.079 -6.102 1.00 70.50 671 ASP A C 1
ATOM 5138 O O . ASP A 1 671 ? 2.592 -3.184 -6.949 1.00 70.50 671 ASP A O 1
ATOM 5142 N N . PHE A 1 672 ? 1.630 -5.048 -6.189 1.00 73.38 672 PHE A N 1
ATOM 5143 C CA . PHE A 1 672 ? 0.671 -5.138 -7.278 1.00 73.38 672 PHE A CA 1
ATOM 5144 C C . PHE A 1 672 ? -0.325 -3.965 -7.280 1.00 73.38 672 PHE A C 1
ATOM 5146 O O . PHE A 1 672 ? -0.572 -3.321 -8.312 1.00 73.38 672 PHE A O 1
ATOM 5153 N N . ALA A 1 673 ? -0.908 -3.660 -6.117 1.00 66.19 673 ALA A N 1
ATOM 5154 C CA . ALA A 1 673 ? -1.817 -2.527 -5.960 1.00 66.19 673 ALA A CA 1
ATOM 5155 C C . ALA A 1 673 ? -1.107 -1.197 -6.269 1.00 66.19 673 ALA A C 1
ATOM 5157 O O . ALA A 1 673 ? -1.655 -0.339 -6.975 1.00 66.19 673 ALA A O 1
ATOM 5158 N N . GLN A 1 674 ? 0.136 -1.056 -5.803 1.00 68.88 674 GLN A N 1
ATOM 5159 C CA . GLN A 1 674 ? 1.019 0.064 -6.101 1.00 68.88 674 GLN A CA 1
ATOM 5160 C C . GLN A 1 674 ? 1.278 0.167 -7.610 1.00 68.88 674 GLN A C 1
ATOM 5162 O O . GLN A 1 674 ? 1.134 1.250 -8.183 1.00 68.88 674 GLN A O 1
ATOM 5167 N N . ALA A 1 675 ? 1.599 -0.943 -8.281 1.00 74.88 675 ALA A N 1
ATOM 5168 C CA . ALA A 1 675 ? 1.881 -0.984 -9.711 1.00 74.88 675 ALA A CA 1
ATOM 5169 C C . ALA A 1 675 ? 0.680 -0.511 -10.543 1.00 74.88 675 ALA A C 1
ATOM 5171 O O . ALA A 1 675 ? 0.847 0.333 -11.431 1.00 74.88 675 ALA A O 1
ATOM 5172 N N . CYS A 1 676 ? -0.535 -0.964 -10.211 1.00 71.06 676 CYS A N 1
ATOM 5173 C CA . CYS A 1 676 ? -1.771 -0.494 -10.843 1.00 71.06 676 CYS A CA 1
ATOM 5174 C C . CYS A 1 676 ? -1.983 1.010 -10.646 1.00 71.06 676 CYS A C 1
ATOM 5176 O O . CYS A 1 676 ? -2.258 1.726 -11.610 1.00 71.06 676 CYS A O 1
ATOM 5178 N N . MET A 1 677 ? -1.819 1.506 -9.417 1.00 65.94 677 MET A N 1
ATOM 5179 C CA . MET A 1 677 ? -2.004 2.925 -9.107 1.00 65.94 677 MET A CA 1
ATOM 5180 C C . MET A 1 677 ? -0.974 3.807 -9.822 1.00 65.94 677 MET A C 1
ATOM 5182 O O . MET A 1 677 ? -1.320 4.834 -10.403 1.00 65.94 677 MET A O 1
ATOM 5186 N N . GLN A 1 678 ? 0.287 3.384 -9.856 1.00 69.31 678 GLN A N 1
ATOM 5187 C CA . GLN A 1 678 ? 1.322 4.040 -10.648 1.00 69.31 678 GLN A CA 1
ATOM 5188 C C . GLN A 1 678 ? 0.972 4.043 -12.149 1.00 69.31 678 GLN A C 1
ATOM 5190 O O . GLN A 1 678 ? 1.205 5.048 -12.818 1.00 69.31 678 GLN A O 1
ATOM 5195 N N . GLY A 1 679 ? 0.373 2.970 -12.681 1.00 72.81 679 GLY A N 1
ATOM 5196 C CA . GLY A 1 679 ? -0.124 2.923 -14.062 1.00 72.81 679 GLY A CA 1
ATOM 5197 C C . GLY A 1 679 ? -1.203 3.978 -14.329 1.00 72.81 679 GLY A C 1
ATOM 5198 O O . GLY A 1 679 ? -1.152 4.673 -15.345 1.00 72.81 679 GLY A O 1
ATOM 5199 N N . VAL A 1 680 ? -2.120 4.176 -13.374 1.00 73.25 680 VAL A N 1
ATOM 5200 C CA . VAL A 1 680 ? -3.125 5.252 -13.411 1.00 73.25 680 VAL A CA 1
ATOM 5201 C C . VAL A 1 680 ? -2.456 6.627 -13.380 1.00 73.25 680 VAL A C 1
ATOM 5203 O O . VAL A 1 680 ? -2.706 7.443 -14.264 1.00 73.25 680 VAL A O 1
ATOM 5206 N N . PHE A 1 681 ? -1.564 6.887 -12.419 1.00 70.81 681 PHE A N 1
ATOM 5207 C CA . PHE A 1 681 ? -0.878 8.178 -12.303 1.00 70.81 681 PHE A CA 1
ATOM 5208 C C . PHE A 1 681 ? -0.089 8.543 -13.559 1.00 70.81 681 PHE A C 1
ATOM 5210 O O . PHE A 1 681 ? -0.141 9.693 -13.993 1.00 70.81 681 PHE A O 1
ATOM 5217 N N . LYS A 1 682 ? 0.600 7.567 -14.160 1.00 79.50 682 LYS A N 1
ATOM 5218 C CA . LYS A 1 682 ? 1.342 7.749 -15.412 1.00 79.50 682 LYS A CA 1
ATOM 5219 C C . LYS A 1 682 ? 0.393 7.987 -16.582 1.00 79.50 682 LYS A C 1
ATOM 5221 O O . LYS A 1 682 ? 0.618 8.910 -17.354 1.00 79.50 682 LYS A O 1
ATOM 5226 N N . GLY A 1 683 ? -0.703 7.231 -16.692 1.00 72.12 683 GLY A N 1
ATOM 5227 C CA . GLY A 1 683 ? -1.712 7.454 -17.738 1.00 72.12 683 GLY A CA 1
ATOM 5228 C C . GLY A 1 683 ? -2.351 8.850 -17.673 1.00 72.12 683 GLY A C 1
ATOM 5229 O O . GLY A 1 683 ? -2.643 9.451 -18.704 1.00 72.12 683 GLY A O 1
ATOM 5230 N N . LEU A 1 684 ? -2.503 9.395 -16.464 1.00 69.56 684 LEU A N 1
ATOM 5231 C CA . LEU A 1 684 ? -2.998 10.753 -16.215 1.00 69.56 684 LEU A CA 1
ATOM 5232 C C . LEU A 1 684 ? -1.922 11.844 -16.335 1.00 69.56 684 LEU A C 1
ATOM 5234 O O . LEU A 1 684 ? -2.257 13.019 -16.404 1.00 69.56 684 LEU A O 1
ATOM 5238 N N . GLY A 1 685 ? -0.634 11.497 -16.334 1.00 67.81 685 GLY A N 1
ATOM 5239 C CA . GLY A 1 685 ? 0.461 12.474 -16.330 1.00 67.81 685 GLY A CA 1
ATOM 5240 C C . GLY A 1 685 ? 0.687 13.183 -14.987 1.00 67.81 685 GLY A C 1
ATOM 5241 O O . GLY A 1 685 ? 1.234 14.285 -14.953 1.00 67.81 685 GLY A O 1
ATOM 5242 N N . ILE A 1 686 ? 0.275 12.572 -13.870 1.00 69.44 686 ILE A N 1
ATOM 5243 C CA . ILE A 1 686 ? 0.347 13.147 -12.512 1.00 69.44 686 ILE A CA 1
ATOM 5244 C C . ILE A 1 686 ? 1.298 12.393 -11.568 1.00 69.44 686 ILE A C 1
ATOM 5246 O O . ILE A 1 686 ? 1.206 12.501 -10.345 1.00 69.44 686 ILE A O 1
ATOM 5250 N N . GLN A 1 687 ? 2.270 11.670 -12.114 1.00 71.12 687 GLN A N 1
ATOM 5251 C CA . GLN A 1 687 ? 3.279 10.889 -11.383 1.00 71.12 687 GLN A CA 1
ATOM 5252 C C . GLN A 1 687 ? 4.106 11.666 -10.340 1.00 71.12 687 GLN A C 1
ATOM 5254 O O . GLN A 1 687 ? 4.773 11.047 -9.518 1.00 71.12 687 GLN A O 1
ATOM 5259 N N . ARG A 1 688 ? 4.045 13.006 -10.298 1.00 65.56 688 ARG A N 1
ATOM 5260 C CA . ARG A 1 688 ? 4.647 13.804 -9.211 1.00 65.56 688 ARG A CA 1
ATOM 5261 C C . ARG A 1 688 ? 4.151 13.402 -7.822 1.00 65.56 688 ARG A C 1
ATOM 5263 O O . ARG A 1 688 ? 4.927 13.423 -6.875 1.00 65.56 688 ARG A O 1
ATOM 5270 N N . TYR A 1 689 ? 2.881 13.012 -7.706 1.00 61.81 689 TYR A N 1
ATOM 5271 C CA . TYR A 1 689 ? 2.319 12.555 -6.436 1.00 61.81 689 TYR A CA 1
ATOM 5272 C C . TYR A 1 689 ? 2.841 11.164 -6.072 1.00 61.81 689 TYR A C 1
ATOM 5274 O O . TYR A 1 689 ? 3.213 10.941 -4.925 1.00 61.81 689 TYR A O 1
ATOM 5282 N N . ALA A 1 690 ? 2.951 10.270 -7.062 1.00 59.53 690 ALA A N 1
ATOM 5283 C CA . ALA A 1 690 ? 3.549 8.948 -6.890 1.00 59.53 690 ALA A CA 1
ATOM 5284 C C . ALA A 1 690 ? 4.996 9.049 -6.387 1.00 59.53 690 ALA A C 1
ATOM 5286 O O . ALA A 1 690 ? 5.356 8.389 -5.420 1.00 59.53 690 ALA A O 1
ATOM 5287 N N . ALA A 1 691 ? 5.789 9.946 -6.980 1.00 65.81 691 ALA A N 1
ATOM 5288 C CA . ALA A 1 691 ? 7.184 10.162 -6.607 1.00 65.81 691 ALA A CA 1
ATOM 5289 C C . ALA A 1 691 ? 7.346 10.586 -5.139 1.00 65.81 691 ALA A C 1
ATOM 5291 O O . ALA A 1 691 ? 8.183 10.035 -4.430 1.00 65.81 691 ALA A O 1
ATOM 5292 N N . ILE A 1 692 ? 6.534 11.545 -4.674 1.00 65.31 692 ILE A N 1
ATOM 5293 C CA . ILE A 1 692 ? 6.577 12.023 -3.282 1.00 65.31 692 ILE A CA 1
ATOM 5294 C C . ILE A 1 692 ? 6.183 10.898 -2.319 1.00 65.31 692 ILE A C 1
ATOM 5296 O O . ILE A 1 692 ? 6.865 10.679 -1.320 1.00 65.31 692 ILE A O 1
ATOM 5300 N N . VAL A 1 693 ? 5.107 10.168 -2.628 1.00 59.06 693 VAL A N 1
ATOM 5301 C CA . VAL A 1 693 ? 4.615 9.073 -1.780 1.00 59.06 693 VAL A CA 1
ATOM 5302 C C . VAL A 1 693 ? 5.628 7.929 -1.703 1.00 59.06 693 VAL A C 1
ATOM 5304 O O . VAL A 1 693 ? 5.917 7.479 -0.595 1.00 59.06 693 VAL A O 1
ATOM 5307 N N . ASN A 1 694 ? 6.214 7.504 -2.829 1.00 66.25 694 ASN A N 1
ATOM 5308 C CA . ASN A 1 694 ? 7.252 6.468 -2.849 1.00 66.25 694 ASN A CA 1
ATOM 5309 C C . ASN A 1 694 ? 8.471 6.893 -2.021 1.00 66.25 694 ASN A C 1
ATOM 5311 O O . ASN A 1 694 ? 8.929 6.131 -1.174 1.00 66.25 694 ASN A O 1
ATOM 5315 N N . LEU A 1 695 ? 8.959 8.126 -2.199 1.00 68.06 695 LEU A N 1
ATOM 5316 C CA . LEU A 1 695 ? 10.131 8.613 -1.470 1.00 68.06 695 LEU A CA 1
ATOM 5317 C C . LEU A 1 695 ? 9.889 8.631 0.048 1.00 68.06 695 LEU A C 1
ATOM 5319 O O . LEU A 1 695 ? 10.728 8.160 0.811 1.00 68.06 695 LEU A O 1
ATOM 5323 N N . CYS A 1 696 ? 8.730 9.121 0.499 1.00 61.53 696 CYS A N 1
ATOM 5324 C CA . CYS A 1 696 ? 8.383 9.114 1.920 1.00 61.53 696 CYS A CA 1
ATOM 5325 C C . CYS A 1 696 ? 8.208 7.692 2.473 1.00 61.53 696 CYS A C 1
ATOM 5327 O O . CYS A 1 696 ? 8.698 7.397 3.562 1.00 61.53 696 CYS A O 1
ATOM 5329 N N . SER A 1 697 ? 7.534 6.811 1.735 1.00 60.69 697 SER A N 1
ATOM 5330 C CA . SER A 1 697 ? 7.239 5.451 2.201 1.00 60.69 697 SER A CA 1
ATOM 5331 C C . SER A 1 697 ? 8.518 4.620 2.318 1.00 60.69 697 SER A C 1
ATOM 5333 O O . SER A 1 697 ? 8.787 4.056 3.377 1.00 60.69 697 SER A O 1
ATOM 5335 N N . TYR A 1 698 ? 9.365 4.628 1.285 1.00 69.31 698 TYR A N 1
ATOM 5336 C CA . TYR A 1 698 ? 10.603 3.853 1.281 1.00 69.31 698 TYR A CA 1
ATOM 5337 C C . TYR A 1 698 ? 11.684 4.456 2.189 1.00 69.31 698 TYR A C 1
ATOM 5339 O O . TYR A 1 698 ? 12.246 3.752 3.024 1.00 69.31 698 TYR A O 1
ATOM 5347 N N . TYR A 1 699 ? 11.953 5.763 2.094 1.00 72.25 699 TYR A N 1
ATOM 5348 C CA . TYR A 1 699 ? 13.126 6.357 2.752 1.00 72.25 699 TYR A CA 1
ATOM 5349 C C . TYR A 1 699 ? 12.857 6.923 4.146 1.00 72.25 699 TYR A C 1
ATOM 5351 O O . TYR A 1 699 ? 13.786 6.987 4.948 1.00 72.25 699 TYR A O 1
ATOM 5359 N N . LEU A 1 700 ? 11.622 7.330 4.461 1.00 63.44 700 LEU A N 1
ATOM 5360 C CA . LEU A 1 700 ? 11.288 7.855 5.794 1.00 63.44 700 LEU A CA 1
ATOM 5361 C C . LEU A 1 700 ? 10.631 6.810 6.703 1.00 63.44 700 LEU A C 1
ATOM 5363 O O . LEU A 1 700 ? 10.623 7.008 7.915 1.00 63.44 700 LEU A O 1
ATOM 5367 N N . CYS A 1 701 ? 10.096 5.719 6.141 1.00 57.72 701 CYS A N 1
ATOM 5368 C CA . CYS A 1 701 ? 9.413 4.674 6.911 1.00 57.72 701 CYS A CA 1
ATOM 5369 C C . CYS A 1 701 ? 10.121 3.325 6.787 1.00 57.72 701 CYS A C 1
ATOM 5371 O O . CYS A 1 701 ? 10.674 2.840 7.770 1.00 57.72 701 CYS A O 1
ATOM 5373 N N . MET A 1 702 ? 10.127 2.733 5.587 1.00 73.31 702 MET A N 1
ATOM 5374 C CA . MET A 1 702 ? 10.593 1.362 5.381 1.00 73.31 702 MET A CA 1
ATOM 5375 C C . MET A 1 702 ? 12.066 1.187 5.756 1.00 73.31 702 MET A C 1
ATOM 5377 O O . MET A 1 702 ? 12.363 0.320 6.564 1.00 73.31 702 MET A O 1
ATOM 5381 N N . LEU A 1 703 ? 12.985 2.008 5.233 1.00 74.31 703 LEU A N 1
ATOM 5382 C CA . LEU A 1 703 ? 14.423 1.855 5.501 1.00 74.31 703 LEU A CA 1
ATOM 5383 C C . LEU A 1 703 ? 14.793 2.065 6.985 1.00 74.31 703 LEU A C 1
ATOM 5385 O O . LEU A 1 703 ? 15.495 1.213 7.535 1.00 74.31 703 LEU A O 1
ATOM 5389 N N . PRO A 1 704 ? 14.315 3.120 7.683 1.00 69.19 704 PRO A N 1
ATOM 5390 C CA . PRO A 1 704 ? 14.555 3.263 9.120 1.00 69.19 704 PRO A CA 1
ATOM 5391 C C . PRO A 1 704 ? 13.976 2.114 9.955 1.00 69.19 704 PRO A C 1
ATOM 5393 O O . PRO A 1 704 ? 14.658 1.610 10.846 1.00 69.19 704 PRO A O 1
ATOM 5396 N N . LEU A 1 705 ? 12.743 1.673 9.664 1.00 58.81 705 LEU A N 1
ATOM 5397 C CA . LEU A 1 705 ? 12.130 0.527 10.345 1.00 58.81 705 LEU A CA 1
ATOM 5398 C C . LEU A 1 705 ? 12.872 -0.772 10.032 1.00 58.81 705 LEU A C 1
ATOM 5400 O O . LEU A 1 705 ? 13.099 -1.565 10.936 1.00 58.81 705 LEU A O 1
ATOM 5404 N N . GLY A 1 706 ? 13.300 -0.961 8.786 1.00 59.22 706 GLY A N 1
ATOM 5405 C CA . GLY A 1 706 ? 14.078 -2.108 8.334 1.00 59.22 706 GLY A CA 1
ATOM 5406 C C . GLY A 1 706 ? 15.398 -2.204 9.080 1.00 59.22 706 GLY A C 1
ATOM 5407 O O . GLY A 1 706 ? 15.705 -3.260 9.615 1.00 59.22 706 GLY A O 1
ATOM 5408 N N . TYR A 1 707 ? 16.132 -1.097 9.222 1.00 69.19 707 TYR A N 1
ATOM 5409 C CA . TYR A 1 707 ? 17.347 -1.055 10.039 1.00 69.19 707 TYR A CA 1
ATOM 5410 C C . TYR A 1 707 ? 17.065 -1.361 11.517 1.00 69.19 707 TYR A C 1
ATOM 5412 O O . TYR A 1 707 ? 17.753 -2.184 12.121 1.00 69.19 707 TYR A O 1
ATOM 5420 N N . LEU A 1 708 ? 16.037 -0.737 12.104 1.00 59.44 708 LEU A N 1
ATOM 5421 C CA . LEU A 1 708 ? 15.662 -0.968 13.502 1.00 59.44 708 LEU A CA 1
ATOM 5422 C C . LEU A 1 708 ? 15.274 -2.429 13.756 1.00 59.44 708 LEU A C 1
ATOM 5424 O O . LEU A 1 708 ? 15.761 -3.037 14.701 1.00 59.44 708 LEU A O 1
ATOM 5428 N N . PHE A 1 709 ? 14.423 -3.006 12.916 1.00 61.91 709 PHE A N 1
ATOM 5429 C CA . PHE A 1 709 ? 13.935 -4.370 13.084 1.00 61.91 709 PHE A CA 1
ATOM 5430 C C . PHE A 1 709 ? 15.036 -5.391 12.790 1.00 61.91 709 PHE A C 1
ATOM 5432 O O . PHE A 1 709 ? 15.227 -6.321 13.567 1.00 61.91 709 PHE A O 1
ATOM 5439 N N . CYS A 1 710 ? 15.779 -5.201 11.697 1.00 62.75 710 CYS A N 1
ATOM 5440 C CA . CYS A 1 710 ? 16.833 -6.115 11.266 1.00 62.75 710 CYS A CA 1
ATOM 5441 C C . CYS A 1 710 ? 18.017 -6.130 12.239 1.00 62.75 710 CYS A C 1
ATOM 5443 O O . CYS A 1 710 ? 18.455 -7.204 12.638 1.00 62.75 710 CYS A O 1
ATOM 5445 N N . ILE A 1 711 ? 18.526 -4.953 12.623 1.00 69.88 711 ILE A N 1
ATOM 5446 C CA . ILE A 1 711 ? 19.766 -4.821 13.402 1.00 69.88 711 ILE A CA 1
ATOM 5447 C C . ILE A 1 711 ? 19.479 -4.598 14.886 1.00 69.88 711 ILE A C 1
ATOM 5449 O O . ILE A 1 711 ? 19.990 -5.326 15.727 1.00 69.88 711 ILE A O 1
ATOM 5453 N N . HIS A 1 712 ? 18.678 -3.587 15.230 1.00 59.19 712 HIS A N 1
ATOM 5454 C CA . HIS A 1 712 ? 18.549 -3.151 16.626 1.00 59.19 712 HIS A CA 1
ATOM 5455 C C . HIS A 1 712 ? 17.692 -4.092 17.483 1.00 59.19 712 HIS A C 1
ATOM 5457 O O . HIS A 1 712 ? 18.017 -4.327 18.642 1.00 59.19 712 HIS A O 1
ATOM 5463 N N . PHE A 1 713 ? 16.611 -4.634 16.922 1.00 55.62 713 PHE A N 1
ATOM 5464 C CA . PHE A 1 713 ? 15.782 -5.645 17.585 1.00 55.62 713 PHE A CA 1
ATOM 5465 C C . PHE A 1 713 ? 16.229 -7.077 17.298 1.00 55.62 713 PHE A C 1
ATOM 5467 O O . PHE A 1 713 ? 15.546 -8.007 17.716 1.00 55.62 713 PHE A O 1
ATOM 5474 N N . GLU A 1 714 ? 17.355 -7.249 16.597 1.00 65.38 714 GLU A N 1
ATOM 5475 C CA . GLU A 1 714 ? 17.966 -8.552 16.321 1.00 65.38 714 GLU A CA 1
ATOM 5476 C C . GLU A 1 714 ? 17.004 -9.549 15.637 1.00 65.38 714 GLU A C 1
ATOM 5478 O O . GLU A 1 714 ? 17.179 -10.760 15.735 1.00 65.38 714 GLU A O 1
ATOM 5483 N N . LEU A 1 715 ? 15.991 -9.060 14.901 1.00 49.78 715 LEU A N 1
ATOM 5484 C CA . LEU A 1 715 ? 15.067 -9.914 14.136 1.00 49.78 715 LEU A CA 1
ATOM 5485 C C . LEU A 1 715 ? 15.685 -10.398 12.815 1.00 49.78 715 LEU A C 1
ATOM 5487 O O . LEU A 1 715 ? 15.039 -11.119 12.048 1.00 49.78 715 LEU A O 1
ATOM 5491 N N . GLY A 1 716 ? 16.913 -9.965 12.519 1.00 71.38 716 GLY A N 1
ATOM 5492 C CA . GLY A 1 716 ? 17.664 -10.364 11.341 1.00 71.38 716 GLY A CA 1
ATOM 5493 C C . GLY A 1 716 ? 16.906 -10.078 10.047 1.00 71.38 716 GLY A C 1
ATOM 5494 O O . GLY A 1 716 ? 16.167 -9.096 9.923 1.00 71.38 716 GLY A O 1
ATOM 5495 N N . VAL A 1 717 ? 17.038 -10.974 9.073 1.00 67.00 717 VAL A N 1
ATOM 5496 C CA . VAL A 1 717 ? 16.373 -10.836 7.771 1.00 67.00 717 VAL A CA 1
ATOM 5497 C C . VAL A 1 717 ? 14.840 -10.730 7.882 1.00 67.00 717 VAL A C 1
ATOM 5499 O O . VAL A 1 717 ? 14.224 -9.995 7.112 1.00 67.00 717 VAL A O 1
ATOM 5502 N N . PHE A 1 718 ? 14.204 -11.358 8.877 1.00 64.19 718 PHE A N 1
ATOM 5503 C CA . PHE A 1 718 ? 12.753 -11.250 9.097 1.00 64.19 718 PHE A CA 1
ATOM 5504 C C . PHE A 1 718 ? 12.325 -9.847 9.524 1.00 64.19 718 PHE A C 1
ATOM 5506 O O . PHE A 1 718 ? 11.256 -9.377 9.129 1.00 64.19 718 PHE A O 1
ATOM 5513 N N . GLY A 1 719 ? 13.168 -9.152 10.290 1.00 56.97 719 GLY A N 1
ATOM 5514 C CA . GLY A 1 719 ? 12.945 -7.757 10.650 1.00 56.97 719 GLY A CA 1
ATOM 5515 C C . GLY A 1 719 ? 12.869 -6.853 9.422 1.00 56.97 719 GLY A C 1
ATOM 5516 O O . GLY A 1 719 ? 11.961 -6.029 9.315 1.00 56.97 719 GLY A O 1
ATOM 5517 N N . MET A 1 720 ? 13.763 -7.072 8.454 1.00 73.50 720 MET A N 1
ATOM 5518 C CA . MET A 1 720 ? 13.753 -6.340 7.188 1.00 73.50 720 MET A CA 1
ATOM 5519 C C . MET A 1 720 ? 12.452 -6.577 6.403 1.00 73.50 720 MET A C 1
ATOM 5521 O O . MET A 1 720 ? 11.760 -5.629 6.042 1.00 73.50 720 MET A O 1
ATOM 5525 N N . TRP A 1 721 ? 12.064 -7.837 6.203 1.00 69.38 721 TRP A N 1
ATOM 5526 C CA . TRP A 1 721 ? 10.832 -8.194 5.486 1.00 69.38 721 TRP A CA 1
ATOM 5527 C C . TRP A 1 721 ? 9.547 -7.765 6.211 1.00 69.38 721 TRP A C 1
ATOM 5529 O O . TRP A 1 721 ? 8.547 -7.429 5.579 1.00 69.38 721 TRP A O 1
ATOM 5539 N N . THR A 1 722 ? 9.577 -7.666 7.541 1.00 60.00 722 THR A N 1
ATOM 5540 C CA . THR A 1 722 ? 8.482 -7.068 8.318 1.00 60.00 722 THR A CA 1
ATOM 5541 C C . THR A 1 722 ? 8.346 -5.573 8.025 1.00 60.00 722 THR A C 1
ATOM 5543 O O . THR A 1 722 ? 7.229 -5.074 7.902 1.00 60.00 722 THR A O 1
ATOM 5546 N N . ALA A 1 723 ? 9.455 -4.846 7.866 1.00 61.72 723 ALA A N 1
ATOM 5547 C CA . ALA A 1 723 ? 9.424 -3.420 7.548 1.00 61.72 723 ALA A CA 1
ATOM 5548 C C . ALA A 1 723 ? 8.842 -3.125 6.154 1.00 61.72 723 ALA A C 1
ATOM 5550 O O . ALA A 1 723 ? 8.151 -2.116 6.001 1.00 61.72 723 ALA A O 1
ATOM 5551 N N . PHE A 1 724 ? 9.045 -4.015 5.173 1.00 66.38 724 PHE A N 1
ATOM 5552 C CA . PHE A 1 724 ? 8.372 -3.931 3.870 1.00 66.38 724 PHE A CA 1
ATOM 5553 C C . PHE A 1 724 ? 6.842 -3.939 4.034 1.00 66.38 724 PHE A C 1
ATOM 5555 O O . PHE A 1 724 ? 6.160 -3.036 3.551 1.00 66.38 724 PHE A O 1
ATOM 5562 N N . ILE A 1 725 ? 6.300 -4.880 4.813 1.00 61.16 725 ILE A N 1
ATOM 5563 C CA . ILE A 1 725 ? 4.850 -5.018 5.053 1.00 61.16 725 ILE A CA 1
ATOM 5564 C C . ILE A 1 725 ? 4.300 -3.860 5.900 1.00 61.16 725 ILE A C 1
ATOM 5566 O O . ILE A 1 725 ? 3.260 -3.273 5.593 1.00 61.16 725 ILE A O 1
ATOM 5570 N N . VAL A 1 726 ? 5.016 -3.499 6.967 1.00 54.75 726 VAL A N 1
ATOM 5571 C CA . VAL A 1 726 ? 4.650 -2.421 7.900 1.00 54.75 726 VAL A CA 1
ATOM 5572 C C . VAL A 1 726 ? 4.806 -1.036 7.259 1.00 54.75 726 VAL A C 1
ATOM 5574 O O . VAL A 1 726 ? 4.508 -0.038 7.891 1.00 54.75 726 VAL A O 1
ATOM 5577 N N . SER A 1 727 ? 5.203 -0.915 5.994 1.00 56.50 727 SER A N 1
ATOM 5578 C CA . SER A 1 727 ? 5.182 0.371 5.288 1.00 56.50 727 SER A CA 1
ATOM 5579 C C . SER A 1 727 ? 3.807 0.730 4.676 1.00 56.50 727 SER A C 1
ATOM 5581 O O . SER A 1 727 ? 3.620 1.861 4.220 1.00 56.50 727 SER A O 1
ATOM 5583 N N . VAL A 1 728 ? 2.778 -0.142 4.764 1.00 53.69 728 VAL A N 1
ATOM 5584 C CA . VAL A 1 728 ? 1.452 0.082 4.132 1.00 53.69 728 VAL A CA 1
ATOM 5585 C C . VAL A 1 728 ? 0.340 0.659 5.051 1.00 53.69 728 VAL A C 1
ATOM 5587 O O . VAL A 1 728 ? -0.414 -0.043 5.727 1.00 53.69 728 VAL A O 1
ATOM 5590 N N . ALA A 1 729 ? 0.193 1.990 5.002 1.00 46.25 729 ALA A N 1
ATOM 5591 C CA . ALA A 1 729 ? -0.543 2.947 5.861 1.00 46.25 729 ALA A CA 1
ATOM 5592 C C . ALA A 1 729 ? -1.735 2.526 6.766 1.00 46.25 729 ALA A C 1
ATOM 5594 O O . ALA A 1 729 ? -1.810 3.025 7.892 1.00 46.25 729 ALA A O 1
ATOM 5595 N N . ALA A 1 730 ? -2.704 1.714 6.322 1.00 41.50 730 ALA A N 1
ATOM 5596 C CA . ALA A 1 730 ? -3.949 1.463 7.079 1.00 41.50 730 ALA A CA 1
ATOM 5597 C C . ALA A 1 730 ? -3.857 0.259 8.033 1.00 41.50 730 ALA A C 1
ATOM 5599 O O . ALA A 1 730 ? -4.378 0.308 9.146 1.00 41.50 730 ALA A O 1
ATOM 5600 N N . VAL A 1 731 ? -3.143 -0.790 7.619 1.00 45.88 731 VAL A N 1
ATOM 5601 C CA . VAL A 1 731 ? -2.848 -1.965 8.455 1.00 45.88 731 VAL A CA 1
ATOM 5602 C C . VAL A 1 731 ? -1.858 -1.588 9.560 1.00 45.88 731 VAL A C 1
ATOM 5604 O O . VAL A 1 731 ? -2.001 -2.027 10.699 1.00 45.88 731 VAL A O 1
ATOM 5607 N N . ILE A 1 732 ? -0.937 -0.668 9.255 1.00 53.00 732 ILE A N 1
ATOM 5608 C CA . ILE A 1 732 ? 0.018 -0.106 10.213 1.00 53.00 732 ILE A CA 1
ATOM 5609 C C . ILE A 1 732 ? -0.691 0.465 11.443 1.00 53.00 732 ILE A C 1
ATOM 5611 O O . ILE A 1 732 ? -0.316 0.128 12.554 1.00 53.00 732 ILE A O 1
ATO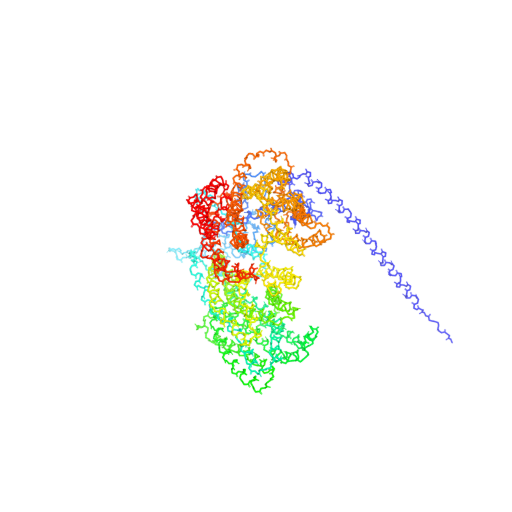M 5615 N N . SER A 1 733 ? -1.723 1.303 11.278 1.00 49.50 733 SER A N 1
ATOM 5616 C CA . SER A 1 733 ? -2.409 1.940 12.419 1.00 49.50 733 SER A CA 1
ATOM 5617 C C . SER A 1 733 ? -2.874 0.931 13.475 1.00 49.50 733 SER A C 1
ATOM 5619 O O . SER A 1 733 ? -2.689 1.161 14.667 1.00 49.50 733 SER A O 1
ATOM 5621 N N . MET A 1 734 ? -3.474 -0.180 13.035 1.00 55.12 734 MET A N 1
ATOM 5622 C CA . MET A 1 734 ? -4.098 -1.162 13.929 1.00 55.12 734 MET A CA 1
ATOM 5623 C C . MET A 1 734 ? -3.078 -2.145 14.501 1.00 55.12 734 MET A C 1
ATOM 5625 O O . MET A 1 734 ? -3.129 -2.453 15.687 1.00 55.12 734 MET A O 1
ATOM 5629 N N . VAL A 1 735 ? -2.095 -2.571 13.703 1.00 54.16 735 VAL A N 1
ATOM 5630 C CA . VAL A 1 735 ? -0.998 -3.412 14.203 1.00 54.16 735 VAL A CA 1
ATOM 5631 C C . VAL A 1 735 ? -0.144 -2.634 15.208 1.00 54.16 735 VAL A C 1
ATOM 5633 O O . VAL A 1 735 ? 0.123 -3.130 16.300 1.00 54.16 735 VAL A O 1
ATOM 5636 N N . LEU A 1 736 ? 0.211 -1.380 14.904 1.00 54.53 736 LEU A N 1
ATOM 5637 C CA . LEU A 1 736 ? 0.970 -0.526 15.820 1.00 54.53 736 LEU A CA 1
ATOM 5638 C C . LEU A 1 736 ? 0.223 -0.240 17.133 1.00 54.53 736 LEU A C 1
ATOM 5640 O O . LEU A 1 736 ? 0.872 -0.007 18.147 1.00 54.53 736 LEU A O 1
ATOM 5644 N N . ASN A 1 737 ? -1.115 -0.275 17.159 1.00 60.28 737 ASN A N 1
ATOM 5645 C CA . ASN A 1 737 ? -1.867 -0.126 18.408 1.00 60.28 737 ASN A CA 1
ATOM 5646 C C . ASN A 1 737 ? -1.605 -1.279 19.397 1.00 60.28 737 ASN A C 1
ATOM 5648 O O . ASN A 1 737 ? -1.620 -1.045 20.605 1.00 60.28 737 ASN A O 1
ATOM 5652 N N . TYR A 1 738 ? -1.328 -2.488 18.899 1.00 65.44 738 TYR A N 1
ATOM 5653 C CA . TYR A 1 738 ? -1.106 -3.681 19.723 1.00 65.44 738 TYR A CA 1
ATOM 5654 C C . TYR A 1 738 ? 0.366 -3.878 20.138 1.00 65.44 738 TYR A C 1
ATOM 5656 O O . TYR A 1 738 ? 0.659 -4.489 21.168 1.00 65.44 738 TYR A O 1
ATOM 5664 N N . ILE A 1 739 ? 1.307 -3.311 19.376 1.00 62.12 739 ILE A N 1
ATOM 5665 C CA . ILE A 1 739 ? 2.756 -3.447 19.603 1.00 62.12 739 ILE A CA 1
ATOM 5666 C C . ILE A 1 739 ? 3.207 -3.070 21.030 1.00 62.12 739 ILE A C 1
ATOM 5668 O O . ILE A 1 739 ? 3.989 -3.833 21.602 1.00 62.12 739 ILE A O 1
ATOM 5672 N N . PRO A 1 740 ? 2.728 -1.978 21.661 1.00 69.88 740 PRO A N 1
ATOM 5673 C CA . PRO A 1 740 ? 3.116 -1.637 23.031 1.00 69.88 740 PRO A CA 1
ATOM 5674 C C . PRO A 1 740 ? 2.868 -2.758 24.053 1.00 69.88 740 PRO A C 1
ATOM 5676 O O . PRO A 1 740 ? 3.724 -3.035 24.888 1.00 69.88 740 PRO A O 1
ATOM 5679 N N . GLN A 1 741 ? 1.745 -3.479 23.951 1.00 65.81 741 GLN A N 1
ATOM 5680 C CA . GLN A 1 741 ? 1.456 -4.594 24.864 1.00 65.81 741 GLN A CA 1
ATOM 5681 C C . GLN A 1 741 ? 2.489 -5.721 24.720 1.00 65.81 741 GLN A C 1
ATOM 5683 O O . GLN A 1 741 ? 2.943 -6.283 25.715 1.00 65.81 741 GLN A O 1
ATOM 5688 N N . THR A 1 742 ? 2.920 -5.992 23.486 1.00 56.47 742 THR A N 1
ATOM 5689 C CA . THR A 1 742 ? 3.949 -6.999 23.188 1.00 56.47 742 THR A CA 1
ATOM 5690 C C . THR A 1 742 ? 5.322 -6.574 23.721 1.00 56.47 742 THR A C 1
ATOM 5692 O O . THR A 1 742 ? 6.029 -7.379 24.326 1.00 56.47 742 THR A O 1
ATOM 5695 N N . ILE A 1 743 ? 5.688 -5.297 23.567 1.00 62.47 743 ILE A N 1
ATOM 5696 C CA . ILE A 1 743 ? 6.943 -4.740 24.099 1.00 62.47 743 ILE A CA 1
ATOM 5697 C C . ILE A 1 743 ? 6.988 -4.865 25.629 1.00 62.47 743 ILE A C 1
ATOM 5699 O O . ILE A 1 743 ? 8.008 -5.274 26.182 1.00 62.47 743 ILE A O 1
ATOM 5703 N N . ASN A 1 744 ? 5.887 -4.568 26.320 1.00 70.00 744 ASN A N 1
ATOM 5704 C CA . ASN A 1 744 ? 5.792 -4.720 27.771 1.00 70.00 744 ASN A CA 1
ATOM 5705 C C . ASN A 1 744 ? 6.074 -6.165 28.223 1.00 70.00 744 ASN A C 1
ATOM 5707 O O . ASN A 1 744 ? 6.881 -6.382 29.129 1.00 70.00 744 ASN A O 1
ATOM 5711 N N . VAL A 1 745 ? 5.458 -7.157 27.569 1.00 57.75 745 VAL A N 1
ATOM 5712 C CA . VAL A 1 745 ? 5.701 -8.583 27.854 1.00 57.75 745 VAL A CA 1
ATOM 5713 C C . VAL A 1 745 ? 7.164 -8.952 27.598 1.00 57.75 745 VAL A C 1
ATOM 5715 O O . VAL A 1 745 ? 7.777 -9.620 28.429 1.00 57.75 745 VAL A O 1
ATOM 5718 N N . TYR A 1 746 ? 7.758 -8.457 26.509 1.00 60.25 746 TYR A N 1
ATOM 5719 C CA . TYR A 1 746 ? 9.174 -8.672 26.207 1.00 60.25 746 TYR A CA 1
ATOM 5720 C C . TYR A 1 746 ? 10.096 -8.157 27.323 1.00 60.25 746 TYR A C 1
ATOM 5722 O O . TYR A 1 746 ? 10.931 -8.910 27.826 1.00 60.25 746 TYR A O 1
ATOM 5730 N N . PHE A 1 747 ? 9.935 -6.906 27.762 1.00 62.91 747 PHE A N 1
ATOM 5731 C CA . PHE A 1 747 ? 10.785 -6.339 28.815 1.00 62.91 747 PHE A CA 1
ATOM 5732 C C . PHE A 1 747 ? 10.619 -7.062 30.158 1.00 62.91 747 PHE A C 1
ATOM 5734 O O . PHE A 1 747 ? 11.613 -7.289 30.843 1.00 62.91 747 PHE A O 1
ATOM 5741 N N . ILE A 1 748 ? 9.400 -7.477 30.515 1.00 66.69 748 ILE A N 1
ATOM 5742 C CA . ILE A 1 748 ? 9.165 -8.275 31.728 1.00 66.69 748 ILE A CA 1
ATOM 5743 C C . ILE A 1 748 ? 9.794 -9.666 31.611 1.00 66.69 748 ILE A C 1
ATOM 5745 O O . ILE A 1 748 ? 10.435 -10.119 32.556 1.00 66.69 748 ILE A O 1
ATOM 5749 N N . SER A 1 749 ? 9.707 -10.314 30.446 1.00 51.72 749 SER A N 1
ATOM 5750 C CA . SER A 1 749 ? 10.319 -11.633 30.228 1.00 51.72 749 SER A CA 1
ATOM 5751 C C . SER A 1 749 ? 11.844 -11.622 30.419 1.00 51.72 749 SER A C 1
ATOM 5753 O O . SER A 1 749 ? 12.416 -12.579 30.938 1.00 51.72 749 SER A O 1
ATOM 5755 N N . ARG A 1 750 ? 12.513 -10.509 30.080 1.00 63.03 750 ARG A N 1
ATOM 5756 C CA . ARG A 1 750 ? 13.968 -10.329 30.242 1.00 63.03 750 ARG A CA 1
ATOM 5757 C C . ARG A 1 750 ? 14.416 -10.196 31.700 1.00 63.03 750 ARG A C 1
ATOM 5759 O O . ARG A 1 750 ? 15.608 -10.335 31.960 1.00 63.03 750 ARG A O 1
ATOM 5766 N N . LEU A 1 751 ? 13.496 -9.960 32.636 1.00 70.75 751 LEU A N 1
ATOM 5767 C CA . LEU A 1 751 ? 13.803 -9.955 34.069 1.00 70.75 751 LEU A CA 1
ATOM 5768 C C . LEU A 1 751 ? 13.997 -11.374 34.629 1.00 70.75 751 LEU A C 1
ATOM 5770 O O . LEU A 1 751 ? 14.562 -11.517 35.709 1.00 70.75 751 LEU A O 1
ATOM 5774 N N . GLY A 1 752 ? 13.574 -12.414 33.896 1.00 56.66 752 GLY A N 1
ATOM 5775 C CA . GLY A 1 752 ? 13.782 -13.817 34.269 1.00 56.66 752 GLY A CA 1
ATOM 5776 C C . GLY A 1 752 ? 12.891 -14.325 35.409 1.00 56.66 752 GLY A C 1
ATOM 5777 O O . GLY A 1 752 ? 13.180 -15.380 35.965 1.00 56.66 752 GLY A O 1
ATOM 5778 N N . ASP A 1 753 ? 11.828 -13.594 35.754 1.00 73.00 753 ASP A N 1
ATOM 5779 C CA . ASP A 1 753 ? 10.876 -13.941 36.814 1.00 73.00 753 ASP A CA 1
ATOM 5780 C C . ASP A 1 753 ? 9.558 -14.457 36.204 1.00 73.00 753 ASP A C 1
ATOM 5782 O O . ASP A 1 753 ? 8.815 -13.715 35.550 1.00 73.00 753 ASP A O 1
ATOM 5786 N N . ALA A 1 754 ? 9.290 -15.752 36.394 1.00 60.97 754 ALA A N 1
ATOM 5787 C CA . ALA A 1 754 ? 8.122 -16.431 35.837 1.00 60.97 754 ALA A CA 1
ATOM 5788 C C . ALA A 1 754 ? 6.798 -15.967 36.473 1.00 60.97 754 ALA A C 1
ATOM 5790 O O . ALA A 1 754 ? 5.794 -15.859 35.765 1.00 60.97 754 ALA A O 1
ATOM 5791 N N . ASP A 1 755 ? 6.801 -15.618 37.763 1.00 69.88 755 ASP A N 1
ATOM 5792 C CA . ASP A 1 755 ? 5.612 -15.138 38.473 1.00 69.88 755 ASP A CA 1
ATOM 5793 C C . ASP A 1 755 ? 5.242 -13.728 37.994 1.00 69.88 755 ASP A C 1
ATOM 5795 O O . ASP A 1 755 ? 4.062 -13.404 37.819 1.00 69.88 755 ASP A O 1
ATOM 5799 N N . MET A 1 756 ? 6.244 -12.898 37.674 1.00 75.12 756 MET A N 1
ATOM 5800 C CA . MET A 1 756 ? 6.007 -11.601 37.034 1.00 75.12 756 MET A CA 1
ATOM 5801 C C . MET A 1 756 ? 5.460 -11.735 35.610 1.00 75.12 756 MET A C 1
ATOM 5803 O O . MET A 1 756 ? 4.599 -10.945 35.210 1.00 75.12 756 MET A O 1
ATOM 5807 N N . LEU A 1 757 ? 5.939 -12.718 34.843 1.00 60.38 757 LEU A N 1
ATOM 5808 C CA . LEU A 1 757 ? 5.453 -12.982 33.487 1.00 60.38 757 LEU A CA 1
ATOM 5809 C C . LEU A 1 757 ? 3.993 -13.471 33.492 1.00 60.38 757 LEU A C 1
ATOM 5811 O O . LEU A 1 757 ? 3.171 -12.982 32.715 1.00 60.38 757 LEU A O 1
ATOM 5815 N N . ALA A 1 758 ? 3.640 -14.374 34.410 1.00 55.81 758 ALA A N 1
ATOM 5816 C CA . ALA A 1 758 ? 2.254 -14.788 34.629 1.00 55.81 758 ALA A CA 1
ATOM 5817 C C . ALA A 1 758 ? 1.383 -13.608 35.101 1.00 55.81 758 ALA A C 1
ATOM 5819 O O . ALA A 1 758 ? 0.269 -13.399 34.610 1.00 55.81 758 ALA A O 1
ATOM 5820 N N . GLY A 1 759 ? 1.931 -12.778 35.995 1.00 71.56 759 GLY A N 1
ATOM 5821 C CA . GLY A 1 759 ? 1.292 -11.571 36.504 1.00 71.56 759 GLY A CA 1
ATOM 5822 C C . GLY A 1 759 ? 0.931 -10.565 35.409 1.00 71.56 759 GLY A C 1
ATOM 5823 O O . GLY A 1 759 ? -0.196 -10.075 35.401 1.00 71.56 759 GLY A O 1
ATOM 5824 N N . ILE A 1 760 ? 1.826 -10.274 34.452 1.00 73.12 760 ILE A N 1
ATOM 5825 C CA . ILE A 1 760 ? 1.500 -9.362 33.335 1.00 73.12 760 ILE A CA 1
ATOM 5826 C C . ILE A 1 760 ? 0.440 -9.941 32.392 1.00 73.12 760 ILE A C 1
ATOM 5828 O O . ILE A 1 760 ? -0.396 -9.189 31.890 1.00 73.12 760 ILE A O 1
ATOM 5832 N N . GLY A 1 761 ? 0.427 -11.261 32.186 1.00 61.31 761 GLY A N 1
ATOM 5833 C CA . GLY A 1 761 ? -0.606 -11.939 31.400 1.00 61.31 761 GLY A CA 1
ATOM 5834 C C . GLY A 1 761 ? -2.003 -11.745 31.996 1.00 61.31 761 GLY A C 1
ATOM 5835 O O . GLY A 1 761 ? -2.900 -11.234 31.323 1.00 61.31 761 GLY A O 1
ATOM 5836 N N . LEU A 1 762 ? -2.168 -12.053 33.289 1.00 72.25 762 LEU A N 1
ATOM 5837 C CA . LEU A 1 762 ? -3.431 -11.831 34.010 1.00 72.25 762 LEU A CA 1
ATOM 5838 C C . LEU A 1 762 ? -3.799 -10.345 34.108 1.00 72.25 762 LEU A C 1
ATOM 5840 O O . LEU A 1 762 ? -4.975 -9.989 34.018 1.00 72.25 762 LEU A O 1
ATOM 5844 N N . ALA A 1 763 ? -2.809 -9.464 34.257 1.00 82.31 763 ALA A N 1
ATOM 5845 C CA . ALA A 1 763 ? -3.039 -8.025 34.278 1.00 82.31 763 ALA A CA 1
ATOM 5846 C C . ALA A 1 763 ? -3.635 -7.516 32.961 1.00 82.31 763 ALA A C 1
ATOM 5848 O O . ALA A 1 763 ? -4.597 -6.749 32.980 1.00 82.31 763 ALA A O 1
ATOM 5849 N N . ASN A 1 764 ? -3.085 -7.953 31.823 1.00 74.06 764 ASN A N 1
ATOM 5850 C CA . ASN A 1 764 ? -3.581 -7.586 30.498 1.00 74.06 764 ASN A CA 1
ATOM 5851 C C . ASN A 1 764 ? -5.009 -8.096 30.275 1.00 74.06 764 ASN A C 1
ATOM 5853 O O . ASN A 1 764 ? -5.839 -7.337 29.777 1.00 74.06 764 ASN A O 1
ATOM 5857 N N . LEU A 1 765 ? -5.322 -9.319 30.718 1.00 76.88 765 LEU A N 1
ATOM 5858 C CA . LEU A 1 765 ? -6.681 -9.871 30.689 1.00 76.88 765 LEU A CA 1
ATOM 5859 C C . LEU A 1 765 ? -7.661 -8.962 31.445 1.00 76.88 765 LEU A C 1
ATOM 5861 O O . LEU A 1 765 ? -8.650 -8.495 30.875 1.00 76.88 765 LEU A O 1
ATOM 5865 N N . VAL A 1 766 ? -7.370 -8.635 32.710 1.00 82.62 766 VAL A N 1
ATOM 5866 C CA . VAL A 1 766 ? -8.258 -7.787 33.529 1.00 82.62 766 VAL A CA 1
ATOM 5867 C C . VAL A 1 766 ? -8.364 -6.372 32.955 1.00 82.62 766 VAL A C 1
ATOM 5869 O O . VAL A 1 766 ? -9.449 -5.788 32.938 1.00 82.62 766 VAL A O 1
ATOM 5872 N N . PHE A 1 767 ? -7.270 -5.830 32.420 1.00 84.31 767 PHE A N 1
ATOM 5873 C CA . PHE A 1 767 ? -7.240 -4.510 31.794 1.00 84.31 767 PHE A CA 1
ATOM 5874 C C . PHE A 1 767 ? -8.058 -4.448 30.490 1.00 84.31 767 PHE A C 1
ATOM 5876 O O . PHE A 1 767 ? -8.776 -3.471 30.248 1.00 84.31 767 PHE A O 1
ATOM 5883 N N . ASN A 1 768 ? -8.005 -5.497 29.665 1.00 78.75 768 ASN A N 1
ATOM 5884 C CA . ASN A 1 768 ? -8.745 -5.593 28.407 1.00 78.75 768 ASN A CA 1
ATOM 5885 C C . ASN A 1 768 ? -10.248 -5.842 28.645 1.00 78.75 768 ASN A C 1
ATOM 5887 O O . ASN A 1 768 ? -11.084 -5.127 28.077 1.00 78.75 768 ASN A O 1
ATOM 5891 N N . ILE A 1 769 ? -10.605 -6.785 29.529 1.00 79.62 769 ILE A N 1
ATOM 5892 C CA . ILE A 1 769 ? -11.998 -7.105 29.898 1.00 79.62 769 ILE A CA 1
ATOM 5893 C C . ILE A 1 769 ? -12.644 -5.946 30.660 1.00 79.62 769 ILE A C 1
ATOM 5895 O O . ILE A 1 769 ? -13.710 -5.468 30.278 1.00 79.62 769 ILE A O 1
ATOM 5899 N N . GLY A 1 770 ? -12.007 -5.501 31.744 1.00 75.31 770 GLY A N 1
ATOM 5900 C CA . GLY A 1 770 ? -12.578 -4.566 32.712 1.00 75.31 770 GLY A CA 1
ATOM 5901 C C . GLY A 1 770 ? -12.357 -3.090 32.385 1.00 75.31 770 GLY A C 1
ATOM 5902 O O . GLY A 1 770 ? -12.949 -2.240 33.044 1.00 75.31 770 GLY A O 1
ATOM 5903 N N . GLY A 1 771 ? -11.521 -2.773 31.390 1.00 81.44 771 GLY A N 1
ATOM 5904 C CA . GLY A 1 771 ? -11.165 -1.404 31.015 1.00 81.44 771 GLY A CA 1
ATOM 5905 C C . GLY A 1 771 ? -11.416 -1.094 29.540 1.00 81.44 771 GLY A C 1
ATOM 5906 O O . GLY A 1 771 ? -12.399 -0.441 29.185 1.00 81.44 771 GLY A O 1
ATOM 5907 N N . VAL A 1 772 ? -10.495 -1.518 28.672 1.00 82.94 772 VAL A N 1
ATOM 5908 C CA . VAL A 1 772 ? -10.397 -1.015 27.288 1.00 82.94 772 VAL A CA 1
ATOM 5909 C C . VAL A 1 772 ? -11.606 -1.398 26.429 1.00 82.94 772 VAL A C 1
ATOM 5911 O O . VAL A 1 772 ? -12.150 -0.531 25.743 1.00 82.94 772 VAL A O 1
ATOM 5914 N N . SER A 1 773 ? -12.077 -2.649 26.501 1.00 86.31 773 SER A N 1
ATOM 5915 C CA . SER A 1 773 ? -13.218 -3.129 25.697 1.00 86.31 773 SER A CA 1
ATOM 5916 C C . SER A 1 773 ? -14.491 -2.308 25.931 1.00 86.31 773 SER A C 1
ATOM 5918 O O . SER A 1 773 ? -15.136 -1.865 24.981 1.00 86.31 773 SER A O 1
ATOM 5920 N N . CYS A 1 774 ? -14.815 -2.013 27.190 1.00 88.69 774 CYS A N 1
ATOM 5921 C CA . CYS A 1 774 ? -15.969 -1.200 27.565 1.00 88.69 774 CYS A CA 1
ATOM 5922 C C . CYS A 1 774 ? -15.889 0.221 26.989 1.00 88.69 774 CYS A C 1
ATOM 5924 O O . CYS A 1 774 ? -16.857 0.731 26.418 1.00 88.69 774 CYS A O 1
ATOM 5926 N N . GLY A 1 775 ? -14.724 0.863 27.121 1.00 88.69 775 GLY A N 1
ATOM 5927 C CA . GLY A 1 775 ? -14.497 2.217 26.619 1.00 88.69 775 GLY A CA 1
ATOM 5928 C C . GLY A 1 775 ? -14.551 2.294 25.093 1.00 88.69 775 GLY A C 1
ATOM 5929 O O . GLY A 1 775 ? -15.305 3.094 24.538 1.00 88.69 775 GLY A O 1
ATOM 5930 N N . TYR A 1 776 ? -13.799 1.429 24.410 1.00 89.50 776 TYR A N 1
ATOM 5931 C CA . TYR A 1 776 ? -13.738 1.396 22.945 1.00 89.50 776 TYR A CA 1
ATOM 5932 C C . TYR A 1 776 ? -15.083 1.001 22.341 1.00 89.50 776 TYR A C 1
ATOM 5934 O O . TYR A 1 776 ? -15.507 1.581 21.343 1.00 89.50 776 TYR A O 1
ATOM 5942 N N . GLY A 1 777 ? -15.788 0.063 22.976 1.00 87.81 777 GLY A N 1
ATOM 5943 C CA . GLY A 1 777 ? -17.128 -0.364 22.597 1.00 87.81 777 GLY A CA 1
ATOM 5944 C C . GLY A 1 777 ? -18.153 0.774 22.658 1.00 87.81 777 GLY A C 1
ATOM 5945 O O . GLY A 1 777 ? -18.918 0.968 21.713 1.00 87.81 777 GLY A O 1
ATOM 5946 N N . MET A 1 778 ? -18.128 1.584 23.721 1.00 90.38 778 MET A N 1
ATOM 5947 C CA . MET A 1 778 ? -18.991 2.768 23.850 1.00 90.38 778 MET A CA 1
ATOM 5948 C C . MET A 1 778 ? -18.649 3.854 22.817 1.00 90.38 778 MET A C 1
ATOM 5950 O O . MET A 1 778 ? -19.540 4.510 22.266 1.00 90.38 778 MET A O 1
ATOM 5954 N N . ASN A 1 779 ? -17.361 4.043 22.528 1.00 92.12 779 ASN A N 1
ATOM 5955 C CA . ASN A 1 779 ? -16.882 5.034 21.566 1.00 92.12 779 ASN A CA 1
ATOM 5956 C C . ASN A 1 779 ? -17.252 4.711 20.115 1.00 92.12 779 ASN A C 1
ATOM 5958 O O . ASN A 1 779 ? -17.273 5.621 19.287 1.00 92.12 779 ASN A O 1
ATOM 5962 N N . GLN A 1 780 ? -17.603 3.466 19.781 1.00 88.88 780 GLN A N 1
ATOM 5963 C CA . GLN A 1 780 ? -18.031 3.124 18.418 1.00 88.88 780 GLN A CA 1
ATOM 5964 C C . GLN A 1 780 ? -19.278 3.901 17.969 1.00 88.88 780 GLN A C 1
ATOM 5966 O O . GLN A 1 780 ? -19.471 4.114 16.775 1.00 88.88 780 GLN A O 1
ATOM 5971 N N . ALA A 1 781 ? -20.088 4.412 18.903 1.00 91.81 781 ALA A N 1
ATOM 5972 C CA . ALA A 1 781 ? -21.190 5.313 18.573 1.00 91.81 781 ALA A CA 1
ATOM 5973 C C . ALA A 1 781 ? -20.729 6.625 17.915 1.00 91.81 781 ALA A C 1
ATOM 5975 O O . ALA A 1 781 ? -21.470 7.190 17.111 1.00 91.81 781 ALA A O 1
ATOM 5976 N N . ILE A 1 782 ? -19.512 7.103 18.211 1.00 93.56 782 ILE A N 1
ATOM 5977 C CA . ILE A 1 782 ? -18.916 8.276 17.550 1.00 93.56 782 ILE A CA 1
ATOM 5978 C C . ILE A 1 782 ? -18.782 8.001 16.063 1.00 93.56 782 ILE A C 1
ATOM 5980 O O . ILE A 1 782 ? -19.123 8.854 15.256 1.00 93.56 782 ILE A O 1
ATOM 5984 N N . GLU A 1 783 ? -18.333 6.807 15.694 1.00 87.81 783 GLU A N 1
ATOM 5985 C CA . GLU A 1 783 ? -18.123 6.438 14.302 1.00 87.81 783 GLU A CA 1
ATOM 5986 C C . GLU A 1 783 ? -19.427 6.493 13.502 1.00 87.81 783 GLU A C 1
ATOM 5988 O O . GLU A 1 783 ? -19.477 7.141 12.460 1.00 87.81 783 GLU A O 1
ATOM 5993 N N . THR A 1 784 ? -20.512 5.928 14.037 1.00 92.69 784 THR A N 1
ATOM 5994 C CA . THR A 1 784 ? -21.859 6.036 13.455 1.00 92.69 784 THR A CA 1
ATOM 5995 C C . THR A 1 784 ? -22.321 7.489 13.364 1.00 92.69 784 THR A C 1
ATOM 5997 O O . THR A 1 784 ? -22.653 7.979 12.287 1.00 92.69 784 THR A O 1
ATOM 6000 N N . LEU A 1 785 ? -22.348 8.194 14.498 1.00 94.06 785 LEU A N 1
ATOM 6001 C CA . LEU A 1 785 ? -22.966 9.515 14.592 1.00 94.06 785 LEU A CA 1
ATOM 6002 C C . LEU A 1 785 ? -22.188 10.568 13.800 1.00 94.06 785 LEU A C 1
ATOM 6004 O O . LEU A 1 785 ? -22.792 11.396 13.122 1.00 94.06 785 LEU A O 1
ATOM 6008 N N . VAL A 1 786 ? -20.856 10.545 13.862 1.00 93.75 786 VAL A N 1
ATOM 6009 C CA . VAL A 1 786 ? -19.989 11.504 13.166 1.00 93.75 786 VAL A CA 1
ATOM 6010 C C . VAL A 1 786 ? -19.974 11.233 11.668 1.00 93.75 786 VAL A C 1
ATOM 6012 O O . VAL A 1 786 ? -20.090 12.189 10.902 1.00 93.75 786 VAL A O 1
ATOM 6015 N N . SER A 1 787 ? -19.869 9.973 11.229 1.00 90.94 787 SER A N 1
ATOM 6016 C CA . SER A 1 787 ? -19.878 9.660 9.794 1.00 90.94 787 SER A CA 1
ATOM 6017 C C . SER A 1 787 ? -21.212 10.014 9.138 1.00 90.94 787 SER A C 1
ATOM 6019 O O . SER A 1 787 ? -21.191 10.629 8.071 1.00 90.94 787 SER A O 1
ATOM 6021 N N . GLN A 1 788 ? -22.347 9.726 9.789 1.00 93.06 788 GLN A N 1
ATOM 6022 C CA . GLN A 1 788 ? -23.679 10.107 9.307 1.00 93.06 788 GLN A CA 1
ATOM 6023 C C . GLN A 1 788 ? -23.878 11.626 9.308 1.00 93.06 788 GLN A C 1
ATOM 6025 O O . GLN A 1 788 ? -24.292 12.181 8.294 1.00 93.06 788 GLN A O 1
ATOM 6030 N N . SER A 1 789 ? -23.511 12.318 10.394 1.00 92.81 789 SER A N 1
ATOM 6031 C CA . SER A 1 789 ? -23.606 13.788 10.459 1.00 92.81 789 SER A CA 1
ATOM 6032 C C . SER A 1 789 ? -22.749 14.456 9.380 1.00 92.81 789 SER A C 1
ATOM 6034 O O . SER A 1 789 ? -23.176 15.414 8.745 1.00 92.81 789 SER A O 1
ATOM 6036 N N . ARG A 1 790 ? -21.546 13.921 9.122 1.00 89.19 790 ARG A N 1
ATOM 6037 C CA . ARG A 1 790 ? -20.689 14.380 8.023 1.00 89.19 790 ARG A CA 1
ATOM 6038 C C . ARG A 1 790 ? -21.341 14.130 6.662 1.00 89.19 790 ARG A C 1
ATOM 6040 O O . ARG A 1 790 ? -21.283 15.014 5.817 1.00 89.19 790 ARG A O 1
ATOM 6047 N N . GLY A 1 791 ? -21.939 12.956 6.457 1.00 84.19 791 GLY A N 1
ATOM 6048 C CA . GLY A 1 791 ? -22.682 12.629 5.237 1.00 84.19 791 GLY A CA 1
ATOM 6049 C C . GLY A 1 791 ? -23.824 13.608 4.960 1.00 84.19 791 GLY A C 1
ATOM 6050 O O . GLY A 1 791 ? -24.001 14.030 3.828 1.00 84.19 791 GLY A O 1
ATOM 6051 N N . GLN A 1 792 ? -24.527 14.040 6.010 1.00 89.81 792 GLN A N 1
ATOM 6052 C CA . GLN A 1 792 ? -25.588 15.055 5.943 1.00 89.81 792 GLN A CA 1
ATOM 6053 C C . GLN A 1 792 ? -25.069 16.480 5.675 1.00 89.81 792 GLN A C 1
ATOM 6055 O O . GLN A 1 792 ? -25.865 17.387 5.451 1.00 89.81 792 GLN A O 1
ATOM 6060 N N . GLY A 1 793 ? -23.755 16.713 5.769 1.00 88.06 793 GLY A N 1
ATOM 6061 C CA . GLY A 1 793 ? -23.162 18.054 5.774 1.00 88.06 793 GLY A CA 1
ATOM 6062 C C . GLY A 1 793 ? -23.332 18.821 7.096 1.00 88.06 793 GLY A C 1
ATOM 6063 O O . GLY A 1 793 ? -22.888 19.964 7.196 1.00 88.06 793 GLY A O 1
ATOM 6064 N N . ASP A 1 794 ? -23.918 18.216 8.139 1.00 91.69 794 ASP A N 1
ATOM 6065 C CA . ASP A 1 794 ? -24.083 18.839 9.459 1.00 91.69 794 ASP A CA 1
ATOM 6066 C C . ASP A 1 794 ? -22.845 18.613 10.343 1.00 91.69 794 ASP A C 1
ATOM 6068 O O . ASP A 1 794 ? -22.795 17.799 11.275 1.00 91.69 794 ASP A O 1
ATOM 6072 N N . HIS A 1 795 ? -21.799 19.381 10.053 1.00 92.06 795 HIS A N 1
ATOM 6073 C CA . HIS A 1 795 ? -20.548 19.358 10.808 1.00 92.06 795 HIS A CA 1
ATOM 6074 C C . HIS A 1 795 ? -20.730 19.775 12.277 1.00 92.06 795 HIS A C 1
ATOM 6076 O O . HIS A 1 795 ? -20.032 19.275 13.162 1.00 92.06 795 HIS A O 1
ATOM 6082 N N . LYS A 1 796 ? -21.716 20.623 12.582 1.00 91.62 796 LYS A N 1
ATOM 6083 C CA . LYS A 1 796 ? -22.003 21.052 13.956 1.00 91.62 796 LYS A CA 1
ATOM 6084 C C . LYS A 1 796 ? -22.607 19.919 14.787 1.00 91.62 796 LYS A C 1
ATOM 6086 O O . LYS A 1 796 ? -22.275 19.779 15.973 1.00 91.62 796 LYS A O 1
ATOM 6091 N N . LEU A 1 797 ? -23.461 19.093 14.187 1.00 91.44 797 LEU A N 1
ATOM 6092 C CA . LEU A 1 797 ? -23.965 17.872 14.810 1.00 91.44 797 LEU A CA 1
ATOM 6093 C C . LEU A 1 797 ? -22.843 16.850 15.011 1.00 91.44 797 LEU A C 1
ATOM 6095 O O . LEU A 1 797 ? -22.775 16.243 16.084 1.00 91.44 797 LEU A O 1
ATOM 6099 N N . ALA A 1 798 ? -21.916 16.730 14.055 1.00 92.31 798 ALA A N 1
ATOM 6100 C CA . ALA A 1 798 ? -20.721 15.899 14.203 1.00 92.31 798 ALA A CA 1
ATOM 6101 C C . ALA A 1 798 ? -19.874 16.342 15.414 1.00 92.31 798 ALA A C 1
ATOM 6103 O O . ALA A 1 798 ? -19.554 15.528 16.282 1.00 92.31 798 ALA A O 1
ATOM 6104 N N . SER A 1 799 ? -19.601 17.645 15.533 1.00 93.62 799 SER A N 1
ATOM 6105 C CA . SER A 1 799 ? -18.888 18.246 16.669 1.00 93.62 799 SER A CA 1
ATOM 6106 C C . SER A 1 799 ? -19.596 18.008 18.003 1.00 93.62 799 SER A C 1
ATOM 6108 O O . SER A 1 799 ? -18.968 17.617 18.989 1.00 93.62 799 SER A O 1
ATOM 6110 N N . THR A 1 800 ? -20.919 18.193 18.040 1.00 92.25 800 THR A N 1
ATOM 6111 C CA . THR A 1 800 ? -21.718 18.005 19.260 1.00 92.25 800 THR A CA 1
ATOM 6112 C C . THR A 1 800 ? -21.765 16.534 19.679 1.00 92.25 800 THR A C 1
ATOM 6114 O O . THR A 1 800 ? -21.672 16.233 20.870 1.00 92.25 800 THR A O 1
ATOM 6117 N N . SER A 1 801 ? -21.880 15.614 18.718 1.00 92.94 801 SER A N 1
ATOM 6118 C CA . SER A 1 801 ? -21.882 14.167 18.961 1.00 92.94 801 SER A CA 1
ATOM 6119 C C . SER A 1 801 ? -20.527 13.681 19.467 1.00 92.94 801 SER A C 1
ATOM 6121 O O . SER A 1 801 ? -20.479 12.927 20.436 1.00 92.94 801 SER A O 1
ATOM 6123 N N . MET A 1 802 ? -19.437 14.188 18.886 1.00 93.31 802 MET A N 1
ATOM 6124 C CA . MET A 1 802 ? -18.072 13.938 19.349 1.00 93.31 802 MET A CA 1
ATOM 6125 C C . MET A 1 802 ? -17.854 14.463 20.777 1.00 93.31 802 MET A C 1
ATOM 6127 O O . MET A 1 802 ? -17.444 13.709 21.653 1.00 93.31 802 MET A O 1
ATOM 6131 N N . ALA A 1 803 ? -18.200 15.726 21.055 1.00 92.94 803 ALA A N 1
ATOM 6132 C CA . ALA A 1 803 ? -18.046 16.319 22.389 1.00 92.94 803 ALA A CA 1
ATOM 6133 C C . ALA A 1 803 ? -18.877 15.589 23.462 1.00 92.94 803 ALA A C 1
ATOM 6135 O O . ALA A 1 803 ? -18.422 15.407 24.592 1.00 92.94 803 ALA A O 1
ATOM 6136 N N . ARG A 1 804 ? -20.088 15.136 23.109 1.00 92.94 804 ARG A N 1
ATOM 6137 C CA . ARG A 1 804 ? -20.925 14.292 23.974 1.00 92.94 804 ARG A CA 1
ATOM 6138 C C . ARG A 1 804 ? -20.265 12.936 24.234 1.00 92.94 804 ARG A C 1
ATOM 6140 O O . ARG A 1 804 ? -20.197 12.523 25.389 1.00 92.94 804 ARG A O 1
ATOM 6147 N N . GLY A 1 805 ? -19.757 12.283 23.188 1.00 92.50 805 GLY A N 1
ATOM 6148 C CA . GLY A 1 805 ? -19.035 11.015 23.289 1.00 92.50 805 GLY A CA 1
ATOM 6149 C C . GLY A 1 805 ? -17.828 11.108 24.218 1.00 92.50 805 GLY A C 1
ATOM 6150 O O . GLY A 1 805 ? -17.716 10.305 25.135 1.00 92.50 805 GLY A O 1
ATOM 6151 N N . MET A 1 806 ? -17.008 12.156 24.086 1.00 92.94 806 MET A N 1
ATOM 6152 C CA . MET A 1 806 ? -15.843 12.387 24.953 1.00 92.94 806 MET A CA 1
ATOM 6153 C C . MET A 1 806 ? -16.210 12.525 26.441 1.00 92.94 806 MET A C 1
ATOM 6155 O O . MET A 1 806 ? -15.485 12.029 27.303 1.00 92.94 806 MET A O 1
ATOM 6159 N N . ILE A 1 807 ? -17.343 13.152 26.775 1.00 92.44 807 ILE A N 1
ATOM 6160 C CA . ILE A 1 807 ? -17.781 13.288 28.177 1.00 92.44 807 ILE A CA 1
ATOM 6161 C C . ILE A 1 807 ? -18.357 11.985 28.723 1.00 92.44 807 ILE A C 1
ATOM 6163 O O . ILE A 1 807 ? -18.076 11.628 29.867 1.00 92.44 807 ILE A O 1
ATOM 6167 N N . ILE A 1 808 ? -19.131 11.257 27.917 1.00 92.25 808 ILE A N 1
ATOM 6168 C CA . ILE A 1 808 ? -19.620 9.926 28.297 1.00 92.25 808 ILE A CA 1
ATOM 6169 C C . ILE A 1 808 ? -18.425 8.988 28.515 1.00 92.25 808 ILE A C 1
ATOM 6171 O O . ILE A 1 808 ? -18.352 8.319 29.543 1.00 92.25 808 ILE A O 1
ATOM 6175 N N . ALA A 1 809 ? -17.445 9.016 27.612 1.00 90.94 809 ALA A N 1
ATOM 6176 C CA . ALA A 1 809 ? -16.180 8.305 27.733 1.00 90.94 809 ALA A CA 1
ATOM 6177 C C . ALA A 1 809 ? -15.409 8.688 29.004 1.00 90.94 809 ALA A C 1
ATOM 6179 O O . ALA A 1 809 ? -14.848 7.817 29.666 1.00 90.94 809 ALA A O 1
ATOM 6180 N N . MET A 1 810 ? -15.400 9.969 29.383 1.00 89.81 810 MET A N 1
ATOM 6181 C CA . MET A 1 810 ? -14.769 10.435 30.619 1.00 89.81 810 MET A CA 1
ATOM 6182 C C . MET A 1 810 ? -15.455 9.854 31.860 1.00 89.81 810 MET A C 1
ATOM 6184 O O . MET A 1 810 ? -14.767 9.305 32.716 1.00 89.81 810 MET A O 1
ATOM 6188 N N . ALA A 1 811 ? -16.789 9.911 31.934 1.00 89.81 811 ALA A N 1
ATOM 6189 C CA . ALA A 1 811 ? -17.547 9.326 33.041 1.00 89.81 811 ALA A CA 1
ATOM 6190 C C . ALA A 1 811 ? -17.346 7.803 33.131 1.00 89.81 811 ALA A C 1
ATOM 6192 O O . ALA A 1 811 ? -17.122 7.264 34.214 1.00 89.81 811 ALA A O 1
ATOM 6193 N N . MET A 1 812 ? -17.357 7.123 31.982 1.00 88.69 812 MET A N 1
ATOM 6194 C CA . MET A 1 812 ? -17.096 5.688 31.876 1.00 88.69 812 MET A CA 1
ATOM 6195 C C . MET A 1 812 ? -15.692 5.337 32.380 1.00 88.69 812 MET A C 1
ATOM 6197 O O . MET A 1 812 ? -15.538 4.445 33.207 1.00 88.69 812 MET A O 1
ATOM 6201 N N . SER A 1 813 ? -14.673 6.080 31.940 1.00 89.62 813 SER A N 1
ATOM 6202 C CA . SER A 1 813 ? -13.276 5.863 32.340 1.00 89.62 813 SER A CA 1
ATOM 6203 C C . SER A 1 813 ? -13.091 5.945 33.857 1.00 89.62 813 SER A C 1
ATOM 6205 O O . SER A 1 813 ? -12.312 5.179 34.412 1.00 89.62 813 SER A O 1
ATOM 6207 N N . THR A 1 814 ? -13.823 6.831 34.544 1.00 88.31 814 THR A N 1
ATOM 6208 C CA . THR A 1 814 ? -13.792 6.930 36.013 1.00 88.31 814 THR A CA 1
ATOM 6209 C C . THR A 1 814 ? -14.349 5.676 36.689 1.00 88.31 814 THR A C 1
ATOM 6211 O O . THR A 1 814 ? -13.760 5.192 37.654 1.00 88.31 814 THR A O 1
ATOM 6214 N N . VAL A 1 815 ? -15.454 5.124 36.179 1.00 89.38 815 VAL A N 1
ATOM 6215 C CA . VAL A 1 815 ? -16.035 3.876 36.705 1.00 89.38 815 VAL A CA 1
ATOM 6216 C C . VAL A 1 815 ? -15.084 2.701 36.468 1.00 89.38 815 VAL A C 1
ATOM 6218 O O . VAL A 1 815 ? -14.802 1.945 37.395 1.00 89.38 815 VAL A O 1
ATOM 6221 N N . LEU A 1 816 ? -14.542 2.587 35.253 1.00 89.94 816 LEU A N 1
ATOM 6222 C CA . LEU A 1 816 ? -13.608 1.523 34.876 1.00 89.94 816 LEU A CA 1
ATOM 6223 C C . LEU A 1 816 ? -12.314 1.590 35.698 1.00 89.94 816 LEU A C 1
ATOM 6225 O O . LEU A 1 816 ? -11.848 0.565 36.180 1.00 89.94 816 LEU A O 1
ATOM 6229 N N . PHE A 1 817 ? -11.776 2.791 35.942 1.00 90.56 817 PHE A N 1
ATOM 6230 C CA . PHE A 1 817 ? -10.623 2.981 36.826 1.00 90.56 817 PHE A CA 1
ATOM 6231 C C . PHE A 1 817 ? -10.875 2.399 38.221 1.00 90.56 817 PHE A C 1
ATOM 6233 O O . PHE A 1 817 ? -10.020 1.683 38.736 1.00 90.56 817 PHE A O 1
ATOM 6240 N N . GLY A 1 818 ? -12.046 2.672 38.812 1.00 88.38 818 GLY A N 1
ATOM 6241 C CA . GLY A 1 818 ? -12.427 2.147 40.125 1.00 88.38 818 GLY A CA 1
ATOM 6242 C C . GLY A 1 818 ? -12.559 0.622 40.147 1.00 88.38 818 GLY A C 1
ATOM 6243 O O . GLY A 1 818 ? -12.068 -0.013 41.076 1.00 88.38 818 GLY A O 1
ATOM 6244 N N . LEU A 1 819 ? -13.159 0.030 39.108 1.00 87.12 819 LEU A N 1
ATOM 6245 C CA . LEU A 1 819 ? -13.276 -1.428 38.971 1.00 87.12 819 LEU A CA 1
ATOM 6246 C C . LEU A 1 819 ? -11.907 -2.106 38.843 1.00 87.12 819 LEU A C 1
ATOM 6248 O O . LEU A 1 819 ? -11.665 -3.122 39.490 1.00 87.12 819 LEU A O 1
ATOM 6252 N N . LEU A 1 820 ? -10.992 -1.516 38.071 1.00 90.81 820 LEU A N 1
ATOM 6253 C CA . LEU A 1 820 ? -9.627 -2.020 37.908 1.00 90.81 820 LEU A CA 1
ATOM 6254 C C . LEU A 1 820 ? -8.827 -2.005 39.222 1.00 90.81 820 LEU A C 1
ATOM 6256 O O . LEU A 1 820 ? -7.922 -2.822 39.383 1.00 90.81 820 LEU A O 1
ATOM 6260 N N . GLN A 1 821 ? -9.183 -1.162 40.201 1.00 92.00 821 GLN A N 1
ATOM 6261 C CA . GLN A 1 821 ? -8.527 -1.190 41.517 1.00 92.00 821 GLN A CA 1
ATOM 6262 C C . GLN A 1 821 ? -8.870 -2.435 42.346 1.00 92.00 821 GLN A C 1
ATOM 6264 O O . GLN A 1 821 ? -8.212 -2.711 43.344 1.00 92.00 821 GLN A O 1
ATOM 6269 N N . LEU A 1 822 ? -9.888 -3.199 41.943 1.00 90.12 822 LEU A N 1
ATOM 6270 C CA . LEU A 1 822 ? -10.284 -4.438 42.607 1.00 90.12 822 LEU A CA 1
ATOM 6271 C C . LEU A 1 822 ? -9.569 -5.669 42.029 1.00 90.12 822 LEU A C 1
ATOM 6273 O O . LEU A 1 822 ? -9.916 -6.783 42.404 1.00 90.12 822 LEU A O 1
ATOM 6277 N N . THR A 1 823 ? -8.583 -5.497 41.139 1.00 89.38 823 THR A N 1
ATOM 6278 C CA . THR A 1 823 ? -7.938 -6.600 40.397 1.00 89.38 823 THR A CA 1
ATOM 6279 C C . THR A 1 823 ? -7.410 -7.711 41.304 1.00 89.38 823 THR A C 1
ATOM 6281 O O . THR A 1 823 ? -7.753 -8.868 41.086 1.00 89.38 823 THR A O 1
ATOM 6284 N N . GLU A 1 824 ? -6.633 -7.390 42.344 1.00 91.81 824 GLU A N 1
ATOM 6285 C CA . GLU A 1 824 ? -6.081 -8.404 43.263 1.00 91.81 824 GLU A CA 1
ATOM 6286 C C . GLU A 1 824 ? -7.189 -9.203 43.961 1.00 91.81 824 GLU A C 1
ATOM 6288 O O . GLU A 1 824 ? -7.144 -10.431 44.014 1.00 91.81 824 GLU A O 1
ATOM 6293 N N . VAL A 1 825 ? -8.226 -8.504 44.437 1.00 91.69 825 VAL A N 1
ATOM 6294 C CA . VAL A 1 825 ? -9.382 -9.113 45.108 1.00 91.69 825 VAL A CA 1
ATOM 6295 C C . VAL A 1 825 ? -10.151 -10.009 44.141 1.00 91.69 825 VAL A C 1
ATOM 6297 O O . VAL A 1 825 ? -10.475 -11.140 44.486 1.00 91.69 825 VAL A O 1
ATOM 6300 N N . LEU A 1 826 ? -10.419 -9.531 42.924 1.00 85.50 826 LEU A N 1
ATOM 6301 C CA . LEU A 1 826 ? -11.142 -10.282 41.900 1.00 85.50 826 LEU A CA 1
ATOM 6302 C C . LEU A 1 826 ? -10.385 -11.549 41.496 1.00 85.50 826 LEU A C 1
ATOM 6304 O O . LEU A 1 826 ? -10.978 -12.623 41.474 1.00 85.50 826 LEU A O 1
ATOM 6308 N N . LEU A 1 827 ? -9.083 -11.445 41.229 1.00 84.00 827 LEU A N 1
ATOM 6309 C CA . LEU A 1 827 ? -8.261 -12.595 40.853 1.00 84.00 827 LEU A CA 1
ATOM 6310 C C . LEU A 1 827 ? -8.164 -13.615 41.997 1.00 84.00 827 LEU A C 1
ATOM 6312 O O . LEU A 1 827 ? -8.326 -14.810 41.757 1.00 84.00 827 LEU A O 1
ATOM 6316 N N . THR A 1 828 ? -8.004 -13.156 43.241 1.00 87.56 828 THR A N 1
ATOM 6317 C CA . THR A 1 828 ? -7.972 -14.043 44.419 1.00 87.56 828 THR A CA 1
ATOM 6318 C C . THR A 1 828 ? -9.317 -14.750 44.631 1.00 87.56 828 THR A C 1
ATOM 6320 O O . THR A 1 828 ? -9.352 -15.942 44.923 1.00 87.56 828 THR A O 1
ATOM 6323 N N . LEU A 1 829 ? -10.443 -14.049 44.436 1.00 85.38 829 LEU A N 1
ATOM 6324 C CA . LEU A 1 829 ? -11.787 -14.642 44.509 1.00 85.38 829 LEU A CA 1
ATOM 6325 C C . LEU A 1 829 ? -12.039 -15.676 43.404 1.00 85.38 829 LEU A C 1
ATOM 6327 O O . LEU A 1 829 ? -12.786 -16.627 43.619 1.00 85.38 829 LEU A O 1
ATOM 6331 N N . LEU A 1 830 ? -11.406 -15.505 42.242 1.00 76.75 830 LEU A N 1
ATOM 6332 C CA . LEU A 1 830 ? -11.419 -16.468 41.138 1.00 76.75 830 LEU A CA 1
ATOM 6333 C C . LEU A 1 830 ? -10.435 -17.636 41.349 1.00 76.75 830 LEU A C 1
ATOM 6335 O O . LEU A 1 830 ? -10.300 -18.480 40.467 1.00 76.75 830 LEU A O 1
ATOM 6339 N N . GLY A 1 831 ? -9.770 -17.705 42.508 1.00 76.12 831 GLY A N 1
ATOM 6340 C CA . GLY A 1 831 ? -8.878 -18.800 42.890 1.00 76.12 831 GLY A CA 1
ATOM 6341 C C . GLY A 1 831 ? -7.445 -18.682 42.366 1.00 76.12 831 GLY A C 1
ATOM 6342 O O . GLY A 1 831 ? -6.719 -19.672 42.413 1.00 76.12 831 GLY A O 1
ATOM 6343 N N . GLN A 1 832 ? -7.027 -17.514 41.864 1.00 75.06 832 GLN A N 1
ATOM 6344 C CA . GLN A 1 832 ? -5.638 -17.285 41.447 1.00 75.06 832 GLN A CA 1
ATOM 6345 C C . GLN A 1 832 ? -4.697 -17.173 42.650 1.00 75.06 832 GLN A C 1
ATOM 6347 O O . GLN A 1 832 ? -5.098 -16.720 43.725 1.00 75.06 832 GLN A O 1
ATOM 6352 N N . ASP A 1 833 ? -3.434 -17.555 42.446 1.00 80.00 833 ASP A N 1
ATOM 6353 C CA . ASP A 1 833 ? -2.396 -17.437 43.468 1.00 80.00 833 ASP A CA 1
ATOM 6354 C C . ASP A 1 833 ? -2.260 -15.968 43.936 1.00 80.00 833 ASP A C 1
ATOM 6356 O O . ASP A 1 833 ? -2.141 -15.071 43.090 1.00 80.00 833 ASP A O 1
ATOM 6360 N N . PRO A 1 834 ? -2.272 -15.689 45.257 1.00 88.56 834 PRO A N 1
ATOM 6361 C CA . PRO A 1 834 ? -2.203 -14.325 45.778 1.00 88.56 834 PRO A CA 1
ATOM 6362 C C . PRO A 1 834 ? -0.968 -13.536 45.324 1.00 88.56 834 PRO A C 1
ATOM 6364 O O . PRO A 1 834 ? -1.051 -12.320 45.156 1.00 88.56 834 PRO A O 1
ATOM 6367 N N . VAL A 1 835 ? 0.172 -14.197 45.101 1.00 87.12 835 VAL A N 1
ATOM 6368 C CA . VAL A 1 835 ? 1.411 -13.561 44.629 1.00 87.12 835 VAL A CA 1
ATOM 6369 C C . VAL A 1 835 ? 1.251 -13.117 43.176 1.00 87.12 835 VAL A C 1
ATOM 6371 O O . VAL A 1 835 ? 1.531 -11.961 42.849 1.00 87.12 835 VAL A O 1
ATOM 6374 N N . ILE A 1 836 ? 0.717 -13.982 42.310 1.00 77.00 836 ILE A N 1
ATOM 6375 C CA . ILE A 1 836 ? 0.466 -13.652 40.899 1.00 77.00 836 ILE A CA 1
ATOM 6376 C C . ILE A 1 836 ? -0.633 -12.579 40.781 1.00 77.00 836 ILE A C 1
ATOM 6378 O O . ILE A 1 836 ? -0.503 -11.631 40.001 1.00 77.00 836 ILE A O 1
ATOM 6382 N N . ALA A 1 837 ? -1.686 -12.662 41.601 1.00 83.88 837 ALA A N 1
ATOM 6383 C CA . ALA A 1 837 ? -2.740 -11.650 41.678 1.00 83.88 837 ALA A CA 1
ATOM 6384 C C . ALA A 1 837 ? -2.195 -10.278 42.119 1.00 83.88 837 ALA A C 1
ATOM 6386 O O . ALA A 1 837 ? -2.569 -9.247 41.548 1.00 83.88 837 ALA A O 1
ATOM 6387 N N . ASN A 1 838 ? -1.265 -10.255 43.080 1.00 91.81 838 ASN A N 1
ATOM 6388 C CA . ASN A 1 838 ? -0.577 -9.038 43.501 1.00 91.81 838 ASN A CA 1
ATOM 6389 C C . ASN A 1 838 ? 0.300 -8.460 42.377 1.00 91.81 838 ASN A C 1
ATOM 6391 O O . ASN A 1 838 ? 0.252 -7.258 42.102 1.00 91.81 838 ASN A O 1
ATOM 6395 N N . HIS A 1 839 ? 1.054 -9.307 41.669 1.00 87.50 839 HIS A N 1
ATOM 6396 C CA . HIS A 1 839 ? 1.825 -8.905 40.492 1.00 87.50 839 HIS A CA 1
ATOM 6397 C C . HIS A 1 839 ? 0.936 -8.273 39.416 1.00 87.50 839 HIS A C 1
ATOM 6399 O O . HIS A 1 839 ? 1.248 -7.182 38.923 1.00 87.50 839 HIS A O 1
ATOM 6405 N N . ALA A 1 840 ? -0.202 -8.898 39.111 1.00 83.81 840 ALA A N 1
ATOM 6406 C CA . ALA A 1 840 ? -1.159 -8.359 38.158 1.00 83.81 840 ALA A CA 1
ATOM 6407 C C . ALA A 1 840 ? -1.686 -6.983 38.596 1.00 83.81 840 ALA A C 1
ATOM 6409 O O . ALA A 1 840 ? -1.683 -6.026 37.817 1.00 83.81 840 ALA A O 1
ATOM 6410 N N . MET A 1 841 ? -2.046 -6.844 39.873 1.00 93.75 841 MET A N 1
ATOM 6411 C CA . MET A 1 841 ? -2.509 -5.582 40.448 1.00 93.75 841 MET A CA 1
ATOM 6412 C C . MET A 1 841 ? -1.448 -4.476 40.395 1.00 93.75 841 MET A C 1
ATOM 6414 O O . MET A 1 841 ? -1.783 -3.325 40.120 1.00 93.75 841 MET A O 1
ATOM 6418 N N . ARG A 1 842 ? -0.159 -4.788 40.583 1.00 92.06 842 ARG A N 1
ATOM 6419 C CA . ARG A 1 842 ? 0.926 -3.795 40.459 1.00 92.06 842 ARG A CA 1
ATOM 6420 C C . ARG A 1 842 ? 1.030 -3.211 39.050 1.00 92.06 842 ARG A C 1
ATOM 6422 O O . ARG A 1 842 ? 1.271 -2.012 38.921 1.00 92.06 842 ARG A O 1
ATOM 6429 N N . TYR A 1 843 ? 0.836 -4.023 38.010 1.00 90.50 843 TYR A N 1
ATOM 6430 C CA . TYR A 1 843 ? 0.751 -3.521 36.636 1.00 90.50 843 TYR A CA 1
ATOM 6431 C C . TYR A 1 843 ? -0.532 -2.714 36.419 1.00 90.50 843 TYR A C 1
ATOM 6433 O O . TYR A 1 843 ? -0.463 -1.578 35.945 1.00 90.50 843 TYR A O 1
ATOM 6441 N N . VAL A 1 844 ? -1.693 -3.271 36.797 1.00 91.44 844 VAL A N 1
ATOM 6442 C CA . VAL A 1 844 ? -3.000 -2.635 36.567 1.00 91.44 844 VAL A CA 1
ATOM 6443 C C . VAL A 1 844 ? -3.101 -1.290 37.277 1.00 91.44 844 VAL A C 1
ATOM 6445 O O . VAL A 1 844 ? -3.572 -0.337 36.667 1.00 91.44 844 VAL A O 1
ATOM 6448 N N . ASN A 1 845 ? -2.615 -1.160 38.511 1.00 91.38 845 ASN A N 1
ATOM 6449 C CA . ASN A 1 845 ? -2.652 0.100 39.253 1.00 91.38 845 ASN A CA 1
ATOM 6450 C C . ASN A 1 845 ? -1.929 1.217 38.474 1.00 91.38 845 ASN A C 1
ATOM 6452 O O . ASN A 1 845 ? -2.534 2.240 38.149 1.00 91.38 845 ASN A O 1
ATOM 6456 N N . SER A 1 846 ? -0.693 0.971 38.029 1.00 91.00 846 SER A N 1
ATOM 6457 C CA . SER A 1 846 ? 0.058 1.936 37.218 1.00 91.00 846 SER A CA 1
ATOM 6458 C C . SER A 1 846 ? -0.559 2.177 35.833 1.00 91.00 846 SER A C 1
ATOM 6460 O O . SER A 1 846 ? -0.666 3.322 35.395 1.00 91.00 846 SER A O 1
ATOM 6462 N N . ALA A 1 847 ? -0.999 1.120 35.140 1.00 90.00 847 ALA A N 1
ATOM 6463 C CA . ALA A 1 847 ? -1.578 1.213 33.796 1.00 90.00 847 ALA A CA 1
ATOM 6464 C C . ALA A 1 847 ? -2.955 1.896 33.784 1.00 90.00 847 ALA A C 1
ATOM 6466 O O . ALA A 1 847 ? -3.295 2.596 32.829 1.00 90.00 847 ALA A O 1
ATOM 6467 N N . SER A 1 848 ? -3.746 1.726 34.847 1.00 89.94 848 SER A N 1
ATOM 6468 C CA . SER A 1 848 ? -5.116 2.244 34.965 1.00 89.94 848 SER A CA 1
ATOM 6469 C C . SER A 1 848 ? -5.183 3.769 34.923 1.00 89.94 848 SER A C 1
ATOM 6471 O O . SER A 1 848 ? -6.159 4.312 34.414 1.00 89.94 848 SER A O 1
ATOM 6473 N N . ILE A 1 849 ? -4.120 4.475 35.321 1.00 88.81 849 ILE A N 1
ATOM 6474 C CA . ILE A 1 849 ? -3.998 5.933 35.141 1.00 88.81 849 ILE A CA 1
ATOM 6475 C C . ILE A 1 849 ? -4.104 6.307 33.648 1.00 88.81 849 ILE A C 1
ATOM 6477 O O . ILE A 1 849 ? -4.680 7.333 33.287 1.00 88.81 849 ILE A O 1
ATOM 6481 N N . GLY A 1 850 ? -3.603 5.437 32.769 1.00 89.50 850 GLY A N 1
ATOM 6482 C CA . GLY A 1 850 ? -3.659 5.569 31.317 1.00 89.50 850 GLY A CA 1
ATOM 6483 C C . GLY A 1 850 ? -5.004 5.229 30.674 1.00 89.50 850 GLY A C 1
ATOM 6484 O O . GLY A 1 850 ? -5.159 5.475 29.478 1.00 89.50 850 GLY A O 1
ATOM 6485 N N . ILE A 1 851 ? -5.991 4.705 31.416 1.00 90.44 851 ILE A N 1
ATOM 6486 C CA . ILE A 1 851 ? -7.275 4.294 30.823 1.00 90.44 851 ILE A CA 1
ATOM 6487 C C . ILE A 1 851 ? -8.057 5.492 30.281 1.00 90.44 851 ILE A C 1
ATOM 6489 O O . ILE A 1 851 ? -8.613 5.443 29.185 1.00 90.44 851 ILE A O 1
ATOM 6493 N N . TRP A 1 852 ? -8.043 6.601 31.022 1.00 92.50 852 TRP A N 1
ATOM 6494 C CA . TRP A 1 852 ? -8.717 7.825 30.620 1.00 92.50 852 TRP A CA 1
ATOM 6495 C C . TRP A 1 852 ? -8.152 8.382 29.305 1.00 92.50 852 TRP A C 1
ATOM 6497 O O . TRP A 1 852 ? -8.927 8.518 28.354 1.00 92.50 852 TRP A O 1
ATOM 6507 N N . PRO A 1 853 ? -6.835 8.653 29.169 1.00 93.38 853 PRO A N 1
ATOM 6508 C CA . PRO A 1 853 ? -6.309 9.161 27.906 1.00 93.38 853 PRO A CA 1
ATOM 6509 C C . PRO A 1 853 ? -6.444 8.148 26.759 1.00 93.38 853 PRO A C 1
ATOM 6511 O O . PRO A 1 853 ? -6.678 8.567 25.628 1.00 93.38 853 PRO A O 1
ATOM 6514 N N . ALA A 1 854 ? -6.394 6.836 27.025 1.00 91.44 854 ALA A N 1
ATOM 6515 C CA . ALA A 1 854 ? -6.610 5.813 25.998 1.00 91.44 854 ALA A CA 1
ATOM 6516 C C . ALA A 1 854 ? -8.004 5.916 25.360 1.00 91.44 854 ALA A C 1
ATOM 6518 O O . ALA A 1 854 ? -8.133 5.954 24.136 1.00 91.44 854 ALA A O 1
ATOM 6519 N N . ILE A 1 855 ? -9.052 5.998 26.185 1.00 93.12 855 ILE A N 1
ATOM 6520 C CA . ILE A 1 855 ? -10.441 6.074 25.711 1.00 93.12 855 ILE A CA 1
ATOM 6521 C C . ILE A 1 855 ? -10.712 7.436 25.050 1.00 93.12 855 ILE A C 1
ATOM 6523 O O . ILE A 1 855 ? -11.435 7.510 24.054 1.00 93.12 855 ILE A O 1
ATOM 6527 N N . GLN A 1 856 ? -10.108 8.521 25.544 1.00 94.00 856 GLN A N 1
ATOM 6528 C CA . GLN A 1 856 ? -10.213 9.832 24.895 1.00 94.00 856 GLN A CA 1
ATOM 6529 C C . GLN A 1 856 ? -9.515 9.861 23.531 1.00 94.00 856 GLN A C 1
ATOM 6531 O O . GLN A 1 856 ? -10.040 10.444 22.582 1.00 94.00 856 GLN A O 1
ATOM 6536 N N . TYR A 1 857 ? -8.349 9.225 23.404 1.00 93.88 857 TYR A N 1
ATOM 6537 C CA . TYR A 1 857 ? -7.670 9.109 22.119 1.00 93.88 857 TYR A CA 1
ATOM 6538 C C . TYR A 1 857 ? -8.472 8.266 21.121 1.00 93.88 857 TYR A C 1
ATOM 6540 O O . TYR A 1 857 ? -8.581 8.664 19.967 1.00 93.88 857 TYR A O 1
ATOM 6548 N N . ASP A 1 858 ? -9.103 7.170 21.549 1.00 91.62 858 ASP A N 1
ATOM 6549 C CA . ASP A 1 858 ? -9.973 6.375 20.668 1.00 91.62 858 ASP A CA 1
ATOM 6550 C C . ASP A 1 858 ? -11.156 7.205 20.125 1.00 91.62 858 ASP A C 1
ATOM 6552 O O . ASP A 1 858 ? -11.488 7.103 18.943 1.00 91.62 858 ASP A O 1
ATOM 6556 N N . CYS A 1 859 ? -11.713 8.136 20.916 1.00 93.56 859 CYS A N 1
ATOM 6557 C CA . CYS A 1 859 ? -12.685 9.112 20.403 1.00 93.56 859 CYS A CA 1
ATOM 6558 C C . CYS A 1 859 ? -12.092 9.943 19.250 1.00 93.56 859 CYS A C 1
ATOM 6560 O O . CYS A 1 859 ? -12.722 10.113 18.203 1.00 93.56 859 CYS A O 1
ATOM 6562 N N . ILE A 1 860 ? -10.879 10.479 19.447 1.00 93.50 860 ILE A N 1
ATOM 6563 C CA . ILE A 1 860 ? -10.166 11.306 18.460 1.00 93.50 860 ILE A CA 1
ATOM 6564 C C . ILE A 1 860 ? -9.880 10.493 17.198 1.00 93.50 860 ILE A C 1
ATOM 6566 O O . ILE A 1 860 ? -10.164 10.955 16.094 1.00 93.50 860 ILE A O 1
ATOM 6570 N N . MET A 1 861 ? -9.367 9.274 17.356 1.00 89.00 861 MET A N 1
ATOM 6571 C CA . MET A 1 861 ? -9.071 8.356 16.264 1.00 89.00 861 MET A CA 1
ATOM 6572 C C . MET A 1 861 ? -10.321 8.109 15.413 1.00 89.00 861 MET A C 1
ATOM 6574 O O . MET A 1 861 ? -10.290 8.331 14.205 1.00 89.00 861 MET A O 1
ATOM 6578 N N . ARG A 1 862 ? -11.450 7.741 16.031 1.00 88.50 862 ARG A N 1
ATOM 6579 C CA . ARG A 1 862 ? -12.718 7.497 15.319 1.00 88.50 862 ARG A CA 1
ATOM 6580 C C . ARG A 1 862 ? -13.209 8.722 14.560 1.00 88.50 862 ARG A C 1
ATOM 6582 O O . ARG A 1 862 ? -13.646 8.600 13.415 1.00 88.50 862 ARG A O 1
ATOM 6589 N N . PHE A 1 863 ? -13.094 9.907 15.157 1.00 92.62 863 PHE A N 1
ATOM 6590 C CA . PHE A 1 863 ? -13.402 11.158 14.469 1.00 92.62 863 PHE A CA 1
ATOM 6591 C C . PHE A 1 863 ? -12.504 11.367 13.239 1.00 92.62 863 PHE A C 1
ATOM 6593 O O . PHE A 1 863 ? -13.006 11.658 12.154 1.00 92.62 863 PHE A O 1
ATOM 6600 N N . LEU A 1 864 ? -11.188 11.179 13.375 1.00 86.56 864 LEU A N 1
ATOM 6601 C CA . LEU A 1 864 ? -10.232 11.343 12.275 1.00 86.56 864 LEU A CA 1
ATOM 6602 C C . LEU A 1 864 ? -10.481 10.348 11.136 1.00 86.56 864 LEU A C 1
ATOM 6604 O O . LEU A 1 864 ? -10.418 10.734 9.968 1.00 86.56 864 LEU A O 1
ATOM 6608 N N . LEU A 1 865 ? -10.842 9.101 11.452 1.00 78.62 865 LEU A N 1
ATOM 6609 C CA . LEU A 1 865 ? -11.261 8.103 10.463 1.00 78.62 865 LEU A CA 1
ATOM 6610 C C . LEU A 1 865 ? -12.495 8.581 9.683 1.00 78.62 865 LEU A C 1
ATOM 6612 O O . LEU A 1 865 ? -12.498 8.572 8.446 1.00 78.62 865 LEU A O 1
ATOM 6616 N N . CYS A 1 866 ? -13.498 9.102 10.396 1.00 83.19 866 CYS A N 1
ATOM 6617 C CA . CYS A 1 866 ? -14.704 9.670 9.795 1.00 83.19 866 CYS A CA 1
ATOM 6618 C C . CYS A 1 866 ? -14.428 10.902 8.931 1.00 83.19 866 CYS A C 1
ATOM 6620 O O . CYS A 1 866 ? -15.239 11.184 8.059 1.00 83.19 866 CYS A O 1
ATOM 6622 N N . TYR A 1 867 ? -13.314 11.614 9.126 1.00 82.31 867 TYR A N 1
ATOM 6623 C CA . TYR A 1 867 ? -12.889 12.767 8.319 1.00 82.31 867 TYR A CA 1
ATOM 6624 C C . TYR A 1 867 ? -11.760 12.449 7.322 1.00 82.31 867 TYR A C 1
ATOM 6626 O O . TYR A 1 867 ? -11.200 13.361 6.733 1.00 82.31 867 TYR A O 1
ATOM 6634 N N . HIS A 1 868 ? -11.466 11.169 7.061 1.00 71.56 868 HIS A N 1
ATOM 6635 C CA . HIS A 1 868 ? -10.451 10.723 6.088 1.00 71.56 868 HIS A CA 1
ATOM 6636 C C . HIS A 1 868 ? -8.999 11.089 6.437 1.00 71.56 868 HIS A C 1
ATOM 6638 O O . HIS A 1 868 ? -8.158 11.251 5.553 1.00 71.56 868 HIS A O 1
ATOM 6644 N N . HIS A 1 869 ? -8.672 11.090 7.729 1.00 72.31 869 HIS A N 1
ATOM 6645 C CA . HIS A 1 869 ? -7.305 11.233 8.236 1.00 72.31 869 HIS A CA 1
ATOM 6646 C C . HIS A 1 869 ? -6.747 9.967 8.921 1.00 72.31 869 HIS A C 1
ATOM 6648 O O . HIS A 1 869 ? -6.120 10.086 9.973 1.00 72.31 869 HIS A O 1
ATOM 6654 N N . PRO A 1 870 ? -6.895 8.749 8.350 1.00 66.38 870 PRO A N 1
ATOM 6655 C CA . PRO A 1 870 ? -6.350 7.534 8.967 1.00 66.38 870 PRO A CA 1
ATOM 6656 C C . PRO A 1 870 ? -4.820 7.581 9.103 1.00 66.38 870 PRO A C 1
ATOM 6658 O O . PRO A 1 870 ? -4.270 7.058 10.064 1.00 66.38 870 PRO A O 1
ATOM 6661 N N . HIS A 1 871 ? -4.129 8.274 8.190 1.00 63.28 871 HIS A N 1
ATOM 6662 C CA . HIS A 1 871 ? -2.674 8.438 8.231 1.00 63.28 871 HIS A CA 1
ATOM 6663 C C . HIS A 1 871 ? -2.186 9.159 9.497 1.00 63.28 871 HIS A C 1
ATOM 6665 O O . HIS A 1 871 ? -1.098 8.873 9.982 1.00 63.28 871 HIS A O 1
ATOM 6671 N N . VAL A 1 872 ? -2.978 10.081 10.057 1.00 77.19 872 VAL A N 1
ATOM 6672 C CA . VAL A 1 872 ? -2.622 10.798 11.293 1.00 77.19 872 VAL A CA 1
ATOM 6673 C C . VAL A 1 872 ? -2.597 9.832 12.470 1.00 77.19 872 VAL A C 1
ATOM 6675 O O . VAL A 1 872 ? -1.665 9.860 13.270 1.00 77.19 872 VAL A O 1
ATOM 6678 N N . CYS A 1 873 ? -3.590 8.946 12.547 1.00 80.44 873 CYS A N 1
ATOM 6679 C CA . CYS A 1 873 ? -3.637 7.882 13.542 1.00 80.44 873 CYS A CA 1
ATOM 6680 C C . CYS A 1 873 ? -2.410 6.971 13.412 1.00 80.44 873 CYS A C 1
ATOM 6682 O O . CYS A 1 873 ? -1.752 6.696 14.414 1.00 80.44 873 CYS A O 1
ATOM 6684 N N . THR A 1 874 ? -2.034 6.614 12.178 1.00 72.19 874 THR A N 1
ATOM 6685 C CA . THR A 1 874 ? -0.848 5.791 11.899 1.00 72.19 874 THR A CA 1
ATOM 6686 C C . THR A 1 874 ? 0.421 6.435 12.446 1.00 72.19 874 THR A C 1
ATOM 6688 O O . THR A 1 874 ? 1.179 5.788 13.163 1.00 72.19 874 THR A O 1
ATOM 6691 N N . TRP A 1 875 ? 0.635 7.723 12.164 1.00 74.31 875 TRP A N 1
ATOM 6692 C CA . TRP A 1 875 ? 1.812 8.447 12.645 1.00 74.31 875 TRP A CA 1
ATOM 6693 C C . TRP A 1 875 ? 1.856 8.567 14.165 1.00 74.31 875 TRP A C 1
ATOM 6695 O O . TRP A 1 875 ? 2.915 8.383 14.761 1.00 74.31 875 TRP A O 1
ATOM 6705 N N . ILE A 1 876 ? 0.716 8.836 14.805 1.00 83.56 876 ILE A N 1
ATOM 6706 C CA . ILE A 1 876 ? 0.643 8.912 16.268 1.00 83.56 876 ILE A CA 1
ATOM 6707 C C . ILE A 1 876 ? 1.003 7.558 16.888 1.00 83.56 876 ILE A C 1
ATOM 6709 O O . ILE A 1 876 ? 1.829 7.519 17.803 1.00 83.56 876 ILE A O 1
ATOM 6713 N N . TYR A 1 877 ? 0.458 6.451 16.375 1.00 80.06 877 TYR A N 1
ATOM 6714 C CA . TYR A 1 877 ? 0.808 5.114 16.858 1.00 80.06 877 TYR A CA 1
ATOM 6715 C C . TYR A 1 877 ? 2.266 4.735 16.572 1.00 80.06 877 TYR A C 1
ATOM 6717 O O . TYR A 1 877 ? 2.894 4.100 17.415 1.00 80.06 877 TYR A O 1
ATOM 6725 N N . ALA A 1 878 ? 2.847 5.165 15.449 1.00 70.38 878 ALA A N 1
ATOM 6726 C CA . ALA A 1 878 ? 4.255 4.906 15.128 1.00 70.38 878 ALA A CA 1
ATOM 6727 C C . ALA A 1 878 ? 5.199 5.621 16.095 1.00 70.38 878 ALA A C 1
ATOM 6729 O O . ALA A 1 878 ? 6.077 4.997 16.691 1.00 70.38 878 ALA A O 1
ATOM 6730 N N . ILE A 1 879 ? 4.966 6.918 16.309 1.00 77.81 879 ILE A N 1
ATOM 6731 C CA . ILE A 1 879 ? 5.754 7.737 17.234 1.00 77.81 879 ILE A CA 1
ATOM 6732 C C . ILE A 1 879 ? 5.639 7.185 18.655 1.00 77.81 879 ILE A C 1
ATOM 6734 O O . ILE A 1 879 ? 6.640 7.015 19.346 1.00 77.81 879 ILE A O 1
ATOM 6738 N N . THR A 1 880 ? 4.420 6.882 19.098 1.00 83.19 880 THR A N 1
ATOM 6739 C CA . THR A 1 880 ? 4.185 6.397 20.463 1.00 83.19 880 THR A CA 1
ATOM 6740 C C . THR A 1 880 ? 4.712 4.983 20.681 1.00 83.19 880 THR A C 1
ATOM 6742 O O . THR A 1 880 ? 5.251 4.726 21.748 1.00 83.19 880 THR A O 1
ATOM 6745 N N . SER A 1 881 ? 4.669 4.096 19.683 1.00 74.06 881 SER A N 1
ATOM 6746 C CA . SER A 1 881 ? 5.288 2.764 19.774 1.00 74.06 881 SER A CA 1
ATOM 6747 C C . SER A 1 881 ? 6.812 2.848 19.885 1.00 74.06 881 SER A C 1
ATOM 6749 O O . SER A 1 881 ? 7.405 2.162 20.714 1.00 74.06 881 SER A O 1
ATOM 6751 N N . ALA A 1 882 ? 7.454 3.734 19.113 1.00 74.06 882 ALA A N 1
ATOM 6752 C CA . ALA A 1 882 ? 8.895 3.969 19.221 1.00 74.06 882 ALA A CA 1
ATOM 6753 C C . ALA A 1 882 ? 9.276 4.528 20.602 1.00 74.06 882 ALA A C 1
ATOM 6755 O O . ALA A 1 882 ? 10.214 4.053 21.244 1.00 74.06 882 ALA A O 1
ATOM 6756 N N . LEU A 1 883 ? 8.505 5.497 21.102 1.00 80.38 883 LEU A N 1
ATOM 6757 C CA . LEU A 1 883 ? 8.687 6.026 22.452 1.00 80.38 883 LEU A CA 1
ATOM 6758 C C . LEU A 1 883 ? 8.372 4.986 23.541 1.00 80.38 883 LEU A C 1
ATOM 6760 O O . LEU A 1 883 ? 8.939 5.063 24.628 1.00 80.38 883 LEU A O 1
ATOM 6764 N N . HIS A 1 884 ? 7.535 3.984 23.259 1.00 82.94 884 HIS A N 1
ATOM 6765 C CA . HIS A 1 884 ? 7.208 2.922 24.209 1.00 82.94 884 HIS A CA 1
ATOM 6766 C C . HIS A 1 884 ? 8.382 2.026 24.555 1.00 82.94 884 HIS A C 1
ATOM 6768 O O . HIS A 1 884 ? 8.564 1.704 25.729 1.00 82.94 884 HIS A O 1
ATOM 6774 N N . VAL A 1 885 ? 9.243 1.727 23.584 1.00 72.88 885 VAL A N 1
ATOM 6775 C CA . VAL A 1 885 ? 10.523 1.059 23.852 1.00 72.88 885 VAL A CA 1
ATOM 6776 C C . VAL A 1 885 ? 11.364 1.890 24.825 1.00 72.88 885 VAL A C 1
ATOM 6778 O O . VAL A 1 885 ? 11.898 1.355 25.795 1.00 72.88 885 VAL A O 1
ATOM 6781 N N . PHE A 1 886 ? 11.425 3.209 24.616 1.00 79.19 886 PHE A N 1
ATOM 6782 C CA . PHE A 1 886 ? 12.150 4.121 25.499 1.00 79.19 886 PHE A CA 1
ATOM 6783 C C . PHE A 1 886 ? 11.555 4.159 26.916 1.00 79.19 886 PHE A C 1
ATOM 6785 O O . PHE A 1 886 ? 12.296 4.019 27.890 1.00 79.19 886 PHE A O 1
ATOM 6792 N N . TRP A 1 887 ? 10.231 4.291 27.059 1.00 86.31 887 TRP A N 1
ATOM 6793 C CA . TRP A 1 887 ? 9.579 4.272 28.373 1.00 86.31 887 TRP A CA 1
ATOM 6794 C C . TRP A 1 887 ? 9.805 2.942 29.096 1.00 86.31 887 TRP A C 1
ATOM 6796 O O . TRP A 1 887 ? 10.122 2.953 30.283 1.00 86.31 887 TRP A O 1
ATOM 6806 N N . CYS A 1 888 ? 9.706 1.809 28.394 1.00 79.12 888 CYS A N 1
ATOM 6807 C CA . CYS A 1 888 ? 9.975 0.494 28.975 1.00 79.12 888 CYS A CA 1
ATOM 6808 C C . CYS A 1 888 ? 11.426 0.370 29.443 1.00 79.12 888 CYS A C 1
ATOM 6810 O O . CYS A 1 888 ? 11.670 -0.016 30.585 1.00 79.12 888 CYS A O 1
ATOM 6812 N N . TYR A 1 889 ? 12.389 0.779 28.615 1.00 78.25 889 TYR A N 1
ATOM 6813 C CA . TYR A 1 889 ? 13.805 0.758 28.976 1.00 78.25 889 TYR A CA 1
ATOM 6814 C C . TYR A 1 889 ? 14.104 1.584 30.238 1.00 78.25 889 TYR A C 1
ATOM 6816 O O . TYR A 1 889 ? 14.854 1.137 31.105 1.00 78.25 889 TYR A O 1
ATOM 6824 N N . VAL A 1 890 ? 13.490 2.764 30.371 1.00 84.62 890 VAL A N 1
ATOM 6825 C CA . VAL A 1 890 ? 13.711 3.682 31.502 1.00 84.62 890 VAL A CA 1
ATOM 6826 C C . VAL A 1 890 ? 12.949 3.276 32.769 1.00 84.62 890 VAL A C 1
ATOM 6828 O O . VAL A 1 890 ? 13.423 3.551 33.868 1.00 84.62 890 VAL A O 1
ATOM 6831 N N . LEU A 1 891 ? 11.774 2.651 32.656 1.00 86.62 891 LEU A N 1
ATOM 6832 C CA . LEU A 1 891 ? 10.883 2.415 33.803 1.00 86.62 891 LEU A CA 1
ATOM 6833 C C . LEU A 1 891 ? 10.879 0.963 34.294 1.00 86.62 891 LEU A C 1
ATOM 6835 O O . LEU A 1 891 ? 10.710 0.728 35.496 1.00 86.62 891 LEU A O 1
ATOM 6839 N N . VAL A 1 892 ? 11.076 -0.007 33.395 1.00 81.94 892 VAL A N 1
ATOM 6840 C CA . VAL A 1 892 ? 11.054 -1.439 33.732 1.00 81.94 892 VAL A CA 1
ATOM 6841 C C . VAL A 1 892 ? 12.379 -1.865 34.361 1.00 81.94 892 VAL A C 1
ATOM 6843 O O . VAL A 1 892 ? 12.372 -2.360 35.488 1.00 81.94 892 VAL A O 1
ATOM 6846 N N . ASN A 1 893 ? 13.502 -1.610 33.679 1.00 67.56 893 ASN A N 1
ATOM 6847 C CA . ASN A 1 893 ? 14.836 -2.083 34.080 1.00 67.56 893 ASN A CA 1
ATOM 6848 C C . ASN A 1 893 ? 15.427 -1.390 35.328 1.00 67.56 893 ASN A C 1
ATOM 6850 O O . ASN A 1 893 ? 16.055 -2.081 36.126 1.00 67.56 893 ASN A O 1
ATOM 6854 N N . PRO A 1 894 ? 15.262 -0.068 35.547 1.00 56.06 894 PRO A N 1
ATOM 6855 C CA . PRO A 1 894 ? 15.934 0.615 36.656 1.00 56.06 894 PRO A CA 1
ATOM 6856 C C . PRO A 1 894 ? 15.071 0.824 37.912 1.00 56.06 894 PRO A C 1
ATOM 6858 O O . PRO A 1 894 ? 15.635 1.136 38.957 1.00 56.06 894 PRO A O 1
ATOM 6861 N N . VAL A 1 895 ? 13.730 0.730 37.839 1.00 55.66 895 VAL A N 1
ATOM 6862 C CA . VAL A 1 895 ? 12.868 1.326 38.888 1.00 55.66 895 VAL A CA 1
ATOM 6863 C C . VAL A 1 895 ? 11.771 0.410 39.447 1.00 55.66 895 VAL A C 1
ATOM 6865 O O . VAL A 1 895 ? 11.498 0.511 40.642 1.00 55.66 895 VAL A O 1
ATOM 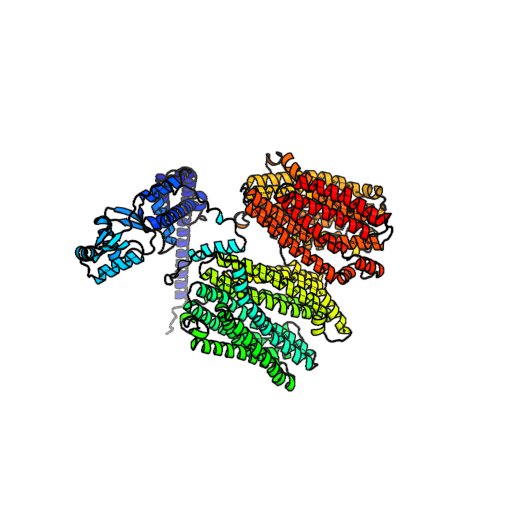6868 N N . SER A 1 896 ? 11.088 -0.448 38.662 1.00 69.75 896 SER A N 1
ATOM 6869 C CA . SER A 1 896 ? 9.820 -1.013 39.190 1.00 69.75 896 SER A CA 1
ATOM 6870 C C . SER A 1 896 ? 9.193 -2.264 38.540 1.00 69.75 896 SER A C 1
ATOM 6872 O O . SER A 1 896 ? 8.065 -2.610 38.913 1.00 69.75 896 SER A O 1
ATOM 6874 N N . GLY A 1 897 ? 9.870 -2.977 37.627 1.00 85.00 897 GLY A N 1
ATOM 6875 C CA . GLY A 1 897 ? 9.345 -4.220 37.029 1.00 85.00 897 GLY A CA 1
ATOM 6876 C C . GLY A 1 897 ? 7.949 -4.026 36.417 1.00 85.00 897 GLY A C 1
ATOM 6877 O O . GLY A 1 897 ? 7.757 -3.157 35.567 1.00 85.00 897 GLY A O 1
ATOM 6878 N N . LEU A 1 898 ? 6.948 -4.768 36.907 1.00 84.06 898 LEU A N 1
ATOM 6879 C CA . LEU A 1 898 ? 5.544 -4.688 36.461 1.00 84.06 898 LEU A CA 1
ATOM 6880 C C . LEU A 1 898 ? 4.889 -3.311 36.625 1.00 84.06 898 LEU A C 1
ATOM 6882 O O . LEU A 1 898 ? 4.171 -2.860 35.736 1.00 84.06 898 LEU A O 1
ATOM 6886 N N . ALA A 1 899 ? 5.152 -2.611 37.731 1.00 89.94 899 ALA A N 1
ATOM 6887 C CA . ALA A 1 899 ? 4.622 -1.260 37.921 1.00 89.94 899 ALA A CA 1
ATOM 6888 C C . ALA A 1 899 ? 5.284 -0.256 36.955 1.00 89.94 899 ALA A C 1
ATOM 6890 O O . ALA A 1 899 ? 4.644 0.718 36.545 1.00 89.94 899 ALA A O 1
ATOM 6891 N N . GLY A 1 900 ? 6.530 -0.523 36.548 1.00 89.62 900 GLY A N 1
ATOM 6892 C CA . GLY A 1 900 ? 7.243 0.219 35.509 1.00 89.62 900 GLY A CA 1
ATOM 6893 C C . GLY A 1 900 ? 6.630 0.003 34.125 1.00 89.62 900 GLY A C 1
ATOM 6894 O O . GLY A 1 900 ? 6.352 0.978 33.430 1.00 89.62 900 GLY A O 1
ATOM 6895 N N . ALA A 1 901 ? 6.321 -1.248 33.769 1.00 83.56 901 ALA A N 1
ATOM 6896 C CA . ALA A 1 901 ? 5.635 -1.598 32.519 1.00 83.56 901 ALA A CA 1
ATOM 6897 C C . ALA A 1 901 ? 4.230 -0.970 32.441 1.00 83.56 901 ALA A C 1
ATOM 6899 O O . ALA A 1 901 ? 3.849 -0.384 31.423 1.00 83.56 901 ALA A O 1
ATOM 6900 N N . GLY A 1 902 ? 3.480 -0.993 33.549 1.00 89.69 902 GLY A N 1
ATOM 6901 C CA . GLY A 1 902 ? 2.186 -0.313 33.631 1.00 89.69 902 GLY A CA 1
ATOM 6902 C C . GLY A 1 902 ? 2.311 1.209 33.474 1.00 89.69 902 GLY A C 1
ATOM 6903 O O . GLY A 1 902 ? 1.531 1.829 32.753 1.00 89.69 902 GLY A O 1
ATOM 6904 N N . SER A 1 903 ? 3.343 1.817 34.068 1.00 92.88 903 SER A N 1
ATOM 6905 C CA . SER A 1 903 ? 3.613 3.259 33.932 1.00 92.88 903 SER A CA 1
ATOM 6906 C C . SER A 1 903 ? 4.007 3.644 32.501 1.00 92.88 903 SER A C 1
ATOM 6908 O O . SER A 1 903 ? 3.535 4.656 31.981 1.00 92.88 903 SER A O 1
ATOM 6910 N N . ALA A 1 904 ? 4.820 2.819 31.831 1.00 89.25 904 ALA A N 1
ATOM 6911 C CA . ALA A 1 904 ? 5.166 2.992 30.420 1.00 89.25 904 ALA A CA 1
ATOM 6912 C C . ALA A 1 904 ? 3.913 2.950 29.532 1.00 89.25 904 ALA A C 1
ATOM 6914 O O . ALA A 1 904 ? 3.740 3.787 28.639 1.00 89.25 904 ALA A O 1
ATOM 6915 N N . MET A 1 905 ? 2.989 2.032 29.824 1.00 89.94 905 MET A N 1
ATOM 6916 C CA . MET A 1 905 ? 1.713 1.940 29.118 1.00 89.94 905 MET A CA 1
ATOM 6917 C C . MET A 1 905 ? 0.846 3.190 29.333 1.00 89.94 905 MET A C 1
ATOM 6919 O O . MET A 1 905 ? 0.320 3.757 28.373 1.00 89.94 905 MET A O 1
ATOM 6923 N N . ALA A 1 906 ? 0.768 3.696 30.568 1.00 92.94 906 ALA A N 1
ATOM 6924 C CA . ALA A 1 906 ? 0.037 4.923 30.874 1.00 92.94 906 ALA A CA 1
ATOM 6925 C C . ALA A 1 906 ? 0.612 6.162 30.158 1.00 92.94 906 ALA A C 1
ATOM 6927 O O . ALA A 1 906 ? -0.147 6.969 29.609 1.00 92.94 906 ALA A O 1
ATOM 6928 N N . LEU A 1 907 ? 1.941 6.293 30.091 1.00 93.44 907 LEU A N 1
ATOM 6929 C CA . LEU A 1 907 ? 2.616 7.364 29.344 1.00 93.44 907 LEU A CA 1
ATOM 6930 C C . LEU A 1 907 ? 2.354 7.285 27.838 1.00 93.44 907 LEU A C 1
ATOM 6932 O O . LEU A 1 907 ? 2.162 8.316 27.191 1.00 93.44 907 LEU A O 1
ATOM 6936 N N . THR A 1 908 ? 2.291 6.072 27.294 1.00 91.19 908 THR A N 1
ATOM 6937 C CA . THR A 1 908 ? 1.972 5.826 25.879 1.00 91.19 908 THR A CA 1
ATOM 6938 C C . THR A 1 908 ? 0.598 6.351 25.535 1.00 91.19 908 THR A C 1
ATOM 6940 O O . THR A 1 908 ? 0.466 7.197 24.654 1.00 91.19 908 THR A O 1
ATOM 6943 N N . TYR A 1 909 ? -0.422 5.914 26.277 1.00 92.94 909 TYR A N 1
ATOM 6944 C CA . TYR A 1 909 ? -1.792 6.357 26.051 1.00 92.94 909 TYR A CA 1
ATOM 6945 C C . TYR A 1 909 ? -1.944 7.865 26.248 1.00 92.94 909 TYR A C 1
ATOM 6947 O O . TYR A 1 909 ? -2.615 8.528 25.455 1.00 92.94 909 TYR A O 1
ATOM 6955 N N . THR A 1 910 ? -1.258 8.428 27.246 1.00 94.81 910 THR A N 1
ATOM 6956 C CA . THR A 1 910 ? -1.224 9.879 27.472 1.00 94.81 910 THR A CA 1
ATOM 6957 C C . THR A 1 910 ? -0.611 10.616 26.285 1.00 94.81 910 THR A C 1
ATOM 6959 O O . THR A 1 910 ? -1.149 11.629 25.842 1.00 94.81 910 THR A O 1
ATOM 6962 N N . THR A 1 911 ? 0.472 10.092 25.716 1.00 92.88 911 THR A N 1
ATOM 6963 C CA . THR A 1 911 ? 1.157 10.703 24.575 1.00 92.88 911 THR A CA 1
ATOM 6964 C C . THR A 1 911 ? 0.319 10.592 23.301 1.00 92.88 911 THR A C 1
ATOM 6966 O O . THR A 1 911 ? 0.209 11.579 22.576 1.00 92.88 911 THR A O 1
ATOM 6969 N N . CYS A 1 912 ? -0.352 9.458 23.060 1.00 92.12 912 CYS A N 1
ATOM 6970 C CA . CYS A 1 912 ? -1.325 9.326 21.970 1.00 92.12 912 CYS A CA 1
ATOM 6971 C C . CYS A 1 912 ? -2.392 10.423 22.054 1.00 92.12 912 CYS A C 1
ATOM 6973 O O . CYS A 1 912 ? -2.634 11.148 21.087 1.00 92.12 912 CYS A O 1
ATOM 6975 N N . TRP A 1 913 ? -2.990 10.583 23.235 1.00 95.19 913 TRP A N 1
ATOM 6976 C CA . TRP A 1 913 ? -4.016 11.589 23.485 1.00 95.19 913 TRP A CA 1
ATOM 6977 C C . TRP A 1 913 ? -3.508 13.020 23.265 1.00 95.19 913 TRP A C 1
ATOM 6979 O O . TRP A 1 913 ? -4.148 13.789 22.546 1.00 95.19 913 TRP A O 1
ATOM 6989 N N . VAL A 1 914 ? -2.333 13.363 23.805 1.00 95.75 914 VAL A N 1
ATOM 6990 C CA . VAL A 1 914 ? -1.714 14.687 23.631 1.00 95.75 914 VAL A CA 1
ATOM 6991 C C . VAL A 1 914 ? -1.439 14.981 22.157 1.00 95.75 914 VAL A C 1
ATOM 6993 O O . VAL A 1 914 ? -1.819 16.046 21.674 1.00 95.75 914 VAL A O 1
ATOM 6996 N N . LEU A 1 915 ? -0.839 14.046 21.413 1.00 93.81 915 LEU A N 1
ATOM 6997 C CA . LEU A 1 915 ? -0.582 14.222 19.980 1.00 93.81 915 LEU A CA 1
ATOM 6998 C C . LEU A 1 915 ? -1.886 14.370 19.180 1.00 93.81 915 LEU A C 1
ATOM 7000 O O . LEU A 1 915 ? -1.961 15.199 18.272 1.00 93.81 915 LEU A O 1
ATOM 7004 N N . GLY A 1 916 ? -2.936 13.633 19.554 1.00 93.62 916 GLY A N 1
ATOM 7005 C CA . GLY A 1 916 ? -4.274 13.788 18.981 1.00 93.62 916 GLY A CA 1
ATOM 7006 C C . GLY A 1 916 ? -4.861 15.185 19.212 1.00 93.62 916 GLY A C 1
ATOM 7007 O O . GLY A 1 916 ? -5.381 15.802 18.280 1.00 93.62 916 GLY A O 1
ATOM 7008 N N . ILE A 1 917 ? -4.721 15.730 20.425 1.00 93.62 917 ILE A N 1
ATOM 7009 C CA . ILE A 1 917 ? -5.139 17.105 20.740 1.00 93.62 917 ILE A CA 1
ATOM 7010 C C . ILE A 1 917 ? -4.327 18.122 19.945 1.00 93.62 917 ILE A C 1
ATOM 7012 O O . ILE A 1 917 ? -4.907 19.045 19.376 1.00 93.62 917 ILE A O 1
ATOM 7016 N N . LEU A 1 918 ? -3.004 17.964 19.879 1.00 93.19 918 LEU A N 1
ATOM 7017 C CA . LEU A 1 918 ? -2.144 18.859 19.105 1.00 93.19 918 LEU A CA 1
ATOM 7018 C C . LEU A 1 918 ? -2.553 18.876 17.630 1.00 93.19 918 LEU A C 1
ATOM 7020 O O . LEU A 1 918 ? -2.603 19.948 17.025 1.00 93.19 918 LEU A O 1
ATOM 7024 N N . TYR A 1 919 ? -2.937 17.726 17.071 1.00 91.50 919 TYR A N 1
ATOM 7025 C CA . TYR A 1 919 ? -3.481 17.664 15.720 1.00 91.50 919 TYR A CA 1
ATOM 7026 C C . TYR A 1 919 ? -4.830 18.389 15.590 1.00 91.50 919 TYR A C 1
ATOM 7028 O O . TYR A 1 919 ? -5.035 19.122 14.625 1.00 91.50 919 TYR A O 1
ATOM 7036 N N . PHE A 1 920 ? -5.741 18.266 16.560 1.00 91.44 920 PHE A N 1
ATOM 7037 C CA . PHE A 1 920 ? -6.986 19.048 16.571 1.00 91.44 920 PHE A CA 1
ATOM 7038 C C . PHE A 1 920 ? -6.740 20.556 16.676 1.00 91.44 920 PHE A C 1
ATOM 7040 O O . PHE A 1 920 ? -7.401 21.325 15.978 1.00 91.44 920 PHE A O 1
ATOM 7047 N N . VAL A 1 921 ? -5.776 20.993 17.491 1.00 89.25 921 VAL A N 1
ATOM 7048 C CA . VAL A 1 921 ? -5.360 22.403 17.567 1.00 89.25 921 VAL A CA 1
ATOM 7049 C C . VAL A 1 921 ? -4.802 22.857 16.218 1.00 89.25 921 VAL A C 1
ATOM 7051 O O . VAL A 1 921 ? -5.217 23.893 15.697 1.00 89.25 921 VAL A O 1
ATOM 7054 N N . PHE A 1 922 ? -3.933 22.055 15.602 1.00 87.06 922 PHE A N 1
ATOM 7055 C CA . PHE A 1 922 ? -3.399 22.324 14.269 1.00 87.06 922 PHE A CA 1
ATOM 7056 C C . PHE A 1 922 ? -4.508 22.429 13.211 1.00 87.06 922 PHE A C 1
ATOM 7058 O O . PHE A 1 922 ? -4.516 23.387 12.435 1.00 87.06 922 PHE A O 1
ATOM 7065 N N . ALA A 1 923 ? -5.477 21.509 13.217 1.00 86.62 923 ALA A N 1
ATOM 7066 C CA . ALA A 1 923 ? -6.631 21.515 12.321 1.00 86.62 923 ALA A CA 1
ATOM 7067 C C . ALA A 1 923 ? -7.554 22.722 12.561 1.00 86.62 923 ALA A C 1
ATOM 7069 O O . ALA A 1 923 ? -8.115 23.268 11.614 1.00 86.62 923 ALA A O 1
ATOM 7070 N N . MET A 1 924 ? -7.690 23.179 13.809 1.00 86.75 924 MET A N 1
ATOM 7071 C CA . MET A 1 924 ? -8.481 24.364 14.150 1.00 86.75 924 MET A CA 1
ATOM 7072 C C . MET A 1 924 ? -7.851 25.644 13.595 1.00 86.75 924 MET A C 1
ATOM 7074 O O . MET A 1 924 ? -8.553 26.501 13.047 1.00 86.75 924 MET A O 1
ATOM 7078 N N . ILE A 1 925 ? -6.527 25.761 13.715 1.00 88.00 925 ILE A N 1
ATOM 7079 C CA . ILE A 1 925 ? -5.760 26.899 13.202 1.00 88.00 925 ILE A CA 1
ATOM 7080 C C . ILE A 1 925 ? -5.752 26.867 11.666 1.00 88.00 925 ILE A C 1
ATOM 7082 O O . ILE A 1 925 ? -6.060 27.885 11.041 1.00 88.00 925 ILE A O 1
ATOM 7086 N N . ASN A 1 926 ? -5.515 25.692 11.069 1.00 81.00 926 ASN A N 1
ATOM 7087 C CA . ASN A 1 926 ? -5.272 25.495 9.635 1.00 81.00 926 ASN A CA 1
ATOM 7088 C C . ASN A 1 926 ? -6.304 24.572 8.941 1.00 81.00 926 ASN A C 1
ATOM 7090 O O . ASN A 1 926 ? -5.913 23.587 8.305 1.00 81.00 926 ASN A O 1
ATOM 7094 N N . PRO A 1 927 ? -7.614 24.881 8.981 1.00 76.88 927 PRO A N 1
ATOM 7095 C CA . PRO A 1 927 ? -8.652 24.026 8.393 1.00 76.88 927 PRO A CA 1
ATOM 7096 C C . PRO A 1 927 ? -8.523 23.892 6.869 1.00 76.88 927 PRO A C 1
ATOM 7098 O O . PRO A 1 927 ? -8.975 22.912 6.290 1.00 76.88 927 PRO A O 1
ATOM 7101 N N . SER A 1 928 ? -7.880 24.856 6.202 1.00 69.06 928 SER A N 1
ATOM 7102 C CA . SER A 1 928 ? -7.604 24.810 4.763 1.00 69.06 928 SER A CA 1
ATOM 7103 C C . SER A 1 928 ? -6.535 23.780 4.389 1.00 69.06 928 SER A C 1
ATOM 7105 O O . SER A 1 928 ? -6.518 23.325 3.253 1.00 69.06 928 SER A O 1
ATOM 7107 N N . ILE A 1 929 ? -5.634 23.435 5.316 1.00 64.38 929 ILE A N 1
ATOM 7108 C CA . ILE A 1 929 ? -4.581 22.432 5.098 1.00 64.38 929 ILE A CA 1
ATOM 7109 C C . ILE A 1 929 ? -5.125 21.040 5.404 1.00 64.38 929 ILE A C 1
ATOM 7111 O O . ILE A 1 929 ? -4.872 20.098 4.661 1.00 64.38 929 ILE A O 1
ATOM 7115 N N . THR A 1 930 ? -5.870 20.909 6.502 1.00 71.00 930 THR A N 1
ATOM 7116 C CA . THR A 1 930 ? -6.420 19.617 6.917 1.00 71.00 930 THR A CA 1
ATOM 7117 C C . THR A 1 930 ? -7.696 19.253 6.171 1.00 71.00 930 THR A C 1
ATOM 7119 O O . THR A 1 930 ? -8.052 18.091 6.169 1.00 71.00 930 THR A O 1
ATOM 7122 N N . ALA A 1 931 ? -8.392 20.202 5.540 1.00 73.69 931 ALA A N 1
ATOM 7123 C CA . ALA A 1 931 ? -9.724 19.993 4.966 1.00 73.69 931 ALA A CA 1
ATOM 7124 C C . ALA A 1 931 ? -10.781 19.515 5.990 1.00 73.69 931 ALA A C 1
ATOM 7126 O O . ALA A 1 931 ? -11.838 19.012 5.609 1.00 73.69 931 ALA A O 1
ATOM 7127 N N . ILE A 1 932 ? -10.530 19.717 7.292 1.00 82.50 932 ILE A N 1
ATOM 7128 C CA . ILE A 1 932 ? -11.511 19.498 8.362 1.00 82.50 932 ILE A CA 1
ATOM 7129 C C . ILE A 1 932 ? -12.203 20.837 8.662 1.00 82.50 932 ILE A C 1
ATOM 7131 O O . ILE A 1 932 ? -11.534 21.788 9.083 1.00 82.50 932 ILE A O 1
ATOM 7135 N N . PRO A 1 933 ? -13.533 20.943 8.495 1.00 84.62 933 PRO A N 1
ATOM 7136 C CA . PRO A 1 933 ? -14.274 22.153 8.835 1.00 84.62 933 PRO A CA 1
ATOM 7137 C C . PRO A 1 933 ? -14.121 22.543 10.316 1.00 84.62 933 PRO A C 1
ATOM 7139 O O . PRO A 1 933 ? -14.143 21.702 11.215 1.00 84.62 933 PRO A O 1
ATOM 7142 N N . ARG A 1 934 ? -13.989 23.843 10.615 1.00 86.12 934 ARG A N 1
ATOM 7143 C CA . ARG A 1 934 ? -13.808 24.331 12.005 1.00 86.12 934 ARG A CA 1
ATOM 7144 C C . ARG A 1 934 ? -15.013 24.080 12.910 1.00 86.12 934 ARG A C 1
ATOM 7146 O O . ARG A 1 934 ? -14.904 24.137 14.135 1.00 86.12 934 ARG A O 1
ATOM 7153 N N . ASP A 1 935 ? -16.187 23.937 12.327 1.00 87.50 935 ASP A N 1
ATOM 7154 C CA . ASP A 1 935 ? -17.432 23.589 12.998 1.00 87.50 935 ASP A CA 1
ATOM 7155 C C . ASP A 1 935 ? -17.587 22.078 13.207 1.00 87.50 935 ASP A C 1
ATOM 7157 O O . ASP A 1 935 ? -18.361 21.704 14.081 1.00 87.50 935 ASP A O 1
ATOM 7161 N N . ALA A 1 936 ? -16.807 21.244 12.505 1.00 87.56 936 ALA A N 1
ATOM 7162 C CA . ALA A 1 936 ? -16.710 19.801 12.737 1.00 87.56 936 ALA A CA 1
ATOM 7163 C C . ALA A 1 936 ? -15.900 19.438 13.987 1.00 87.56 936 ALA A C 1
ATOM 7165 O O . ALA A 1 936 ? -16.200 18.448 14.653 1.00 87.56 936 ALA A O 1
ATOM 7166 N N . LEU A 1 937 ? -14.871 20.226 14.314 1.00 89.06 937 LEU A N 1
ATOM 7167 C CA . LEU A 1 937 ? -14.025 19.986 15.486 1.00 89.06 937 LEU A CA 1
ATOM 7168 C C . LEU A 1 937 ? -14.835 20.118 16.787 1.00 89.06 937 LEU A C 1
ATOM 7170 O O . LEU A 1 937 ? -15.692 21.007 16.878 1.00 89.06 937 LEU A O 1
ATOM 7174 N N . PRO A 1 938 ? -14.589 19.268 17.803 1.00 85.94 938 PRO A N 1
ATOM 7175 C CA . PRO A 1 938 ? -15.416 19.210 19.005 1.00 85.94 938 PRO A CA 1
ATOM 7176 C C . PRO A 1 938 ? -15.428 20.546 19.751 1.00 85.94 938 PRO A C 1
ATOM 7178 O O . PRO A 1 938 ? -14.387 21.078 20.135 1.00 85.94 938 PRO A O 1
ATOM 7181 N N . ARG A 1 939 ? -16.630 21.084 19.983 1.00 81.94 939 ARG A N 1
ATOM 7182 C CA . ARG A 1 939 ? -16.847 22.279 20.806 1.00 81.94 939 ARG A CA 1
ATOM 7183 C C . ARG A 1 939 ? -17.560 21.896 22.092 1.00 81.94 939 ARG A C 1
ATOM 7185 O O . ARG A 1 939 ? -18.725 21.495 22.074 1.00 81.94 939 ARG A O 1
ATOM 7192 N N . PHE A 1 940 ? -16.883 22.092 23.218 1.00 85.56 940 PHE A N 1
ATOM 7193 C CA . PHE A 1 940 ? -17.449 21.851 24.541 1.00 85.56 940 PHE A CA 1
ATOM 7194 C C . PHE A 1 940 ? -18.437 22.965 24.912 1.00 85.56 940 PHE A C 1
ATOM 7196 O O . PHE A 1 940 ? -18.094 23.970 25.528 1.00 85.56 940 PHE A O 1
ATOM 7203 N N . THR A 1 941 ? -19.685 22.802 24.476 1.00 87.25 941 THR A N 1
ATOM 7204 C CA . THR A 1 941 ? -20.804 23.711 24.764 1.00 87.25 941 THR A CA 1
ATOM 7205 C C . THR A 1 941 ? -21.849 23.006 25.622 1.00 87.25 941 THR A C 1
ATOM 7207 O O . THR A 1 941 ? -21.854 21.785 25.721 1.00 87.25 941 THR A O 1
ATOM 7210 N N . ARG A 1 942 ? -22.831 23.734 26.173 1.00 87.19 942 ARG A N 1
ATOM 7211 C CA . ARG A 1 942 ? -23.942 23.115 26.932 1.00 87.19 942 ARG A CA 1
ATOM 7212 C C . ARG A 1 942 ? -24.726 22.050 26.141 1.00 87.19 942 ARG A C 1
ATOM 7214 O O . ARG A 1 942 ? -25.428 21.249 26.752 1.00 87.19 942 ARG A O 1
ATOM 7221 N N . ALA A 1 943 ? -24.609 22.012 24.810 1.00 85.12 943 ALA A N 1
ATOM 7222 C CA . ALA A 1 943 ? -25.239 20.996 23.968 1.00 85.12 943 ALA A CA 1
ATOM 7223 C C . ALA A 1 943 ? -24.693 19.575 24.211 1.00 85.12 943 ALA A C 1
ATOM 7225 O O . ALA A 1 943 ? -25.430 18.609 24.019 1.00 85.12 943 ALA A O 1
ATOM 7226 N N . MET A 1 944 ? -23.455 19.437 24.704 1.00 87.81 944 MET A N 1
ATOM 7227 C CA . MET A 1 944 ? -22.857 18.134 25.029 1.00 87.81 944 MET A CA 1
ATOM 7228 C C . MET A 1 944 ? -23.554 17.421 26.198 1.00 87.81 944 MET A C 1
ATOM 7230 O O . MET A 1 944 ? -23.509 16.200 26.290 1.00 87.81 944 MET A O 1
ATOM 7234 N N . PHE A 1 945 ? -24.257 18.165 27.059 1.00 89.31 945 PHE A N 1
ATOM 7235 C CA . PHE A 1 945 ? -25.049 17.622 28.171 1.00 89.31 945 PHE A CA 1
ATOM 7236 C C . PHE A 1 945 ? -26.503 17.301 27.789 1.00 89.31 945 PHE A C 1
ATOM 7238 O O . PHE A 1 945 ? -27.293 16.894 28.634 1.00 89.31 945 PHE A O 1
ATOM 7245 N N . ARG A 1 946 ? -26.889 17.492 26.522 1.00 87.19 946 ARG A N 1
ATOM 7246 C CA . ARG A 1 946 ? -28.231 17.170 26.011 1.00 87.19 946 ARG A CA 1
ATOM 7247 C C . ARG A 1 946 ? -28.170 15.935 25.122 1.00 87.19 946 ARG A C 1
ATOM 7249 O O . ARG A 1 946 ? -27.165 15.722 24.450 1.00 87.19 946 ARG A O 1
ATOM 7256 N N . GLY A 1 947 ? -29.245 15.145 25.078 1.00 83.50 947 GLY A N 1
ATOM 7257 C CA . GLY A 1 947 ? -29.365 14.005 24.156 1.00 83.50 947 GLY A CA 1
ATOM 7258 C C . GLY A 1 947 ? -28.463 12.808 24.482 1.00 83.50 947 GLY A C 1
ATOM 7259 O O . GLY A 1 947 ? -28.111 12.055 23.581 1.00 83.50 947 GLY A O 1
ATOM 7260 N N . TRP A 1 948 ? -28.074 12.624 25.750 1.00 90.75 948 TRP A N 1
ATOM 7261 C CA . TRP A 1 948 ? -27.276 11.466 26.185 1.00 90.75 948 TRP A CA 1
ATOM 7262 C C . TRP A 1 948 ? -27.962 10.145 25.869 1.00 90.75 948 TRP A C 1
ATOM 7264 O O . TRP A 1 948 ? -27.308 9.212 25.426 1.00 90.75 948 TRP A O 1
ATOM 7274 N N . TRP A 1 949 ? -29.285 10.091 26.022 1.00 90.44 949 TRP A N 1
ATOM 7275 C CA . TRP A 1 949 ? -30.051 8.891 25.715 1.00 90.44 949 TRP A CA 1
ATOM 7276 C C . TRP A 1 949 ? -29.930 8.470 24.246 1.00 90.44 949 TRP A C 1
ATOM 7278 O O . TRP A 1 949 ? -29.738 7.293 23.977 1.00 90.44 949 TRP A O 1
ATOM 7288 N N . GLU A 1 950 ? -29.942 9.412 23.298 1.00 88.62 950 GLU A N 1
ATOM 7289 C CA . GLU A 1 950 ? -29.774 9.085 21.872 1.00 88.62 950 GLU A CA 1
ATOM 7290 C C . GLU A 1 950 ? -28.372 8.555 21.560 1.00 88.62 950 GLU A C 1
ATOM 7292 O O . GLU A 1 950 ? -28.225 7.629 20.769 1.00 88.62 950 GLU A O 1
ATOM 7297 N N . TYR A 1 951 ? -27.343 9.077 22.235 1.00 92.12 951 TYR A N 1
ATOM 7298 C CA . TYR A 1 951 ? -25.997 8.517 22.132 1.00 92.12 951 TYR A CA 1
ATOM 7299 C C . TYR A 1 951 ? -25.936 7.110 22.741 1.00 92.12 951 TYR A C 1
ATOM 7301 O O . TYR A 1 951 ? -25.447 6.181 22.106 1.00 92.12 951 TYR A O 1
ATOM 7309 N N . LEU A 1 952 ? -26.471 6.927 23.951 1.00 92.44 952 LEU A N 1
ATOM 7310 C CA . LEU A 1 952 ? -26.440 5.654 24.675 1.00 92.44 952 LEU A CA 1
ATOM 7311 C C . LEU A 1 952 ? -27.260 4.554 23.986 1.00 92.44 952 LEU A C 1
ATOM 7313 O O . LEU A 1 952 ? -26.866 3.394 24.049 1.00 92.44 952 LEU A O 1
ATOM 7317 N N . LYS A 1 953 ? -28.339 4.890 23.265 1.00 92.25 953 LYS A N 1
ATOM 7318 C CA . LYS A 1 953 ? -29.095 3.932 22.433 1.00 92.25 953 LYS A CA 1
ATOM 7319 C C . LYS A 1 953 ? -28.251 3.269 21.340 1.00 92.25 953 LYS A C 1
ATOM 7321 O O . LYS A 1 953 ? -28.595 2.172 20.915 1.00 92.25 953 LYS A O 1
ATOM 7326 N N . ILE A 1 954 ? -27.186 3.928 20.886 1.00 91.69 954 ILE A N 1
ATOM 7327 C CA . ILE A 1 954 ? -26.234 3.417 19.887 1.00 91.69 954 ILE A CA 1
ATOM 7328 C C . ILE A 1 954 ? -24.993 2.856 20.600 1.00 91.69 954 ILE A C 1
ATOM 7330 O O . ILE A 1 954 ? -24.519 1.762 20.289 1.00 91.69 954 ILE A O 1
ATOM 7334 N N . GLY A 1 955 ? -24.494 3.579 21.607 1.00 90.56 955 GLY A N 1
ATOM 7335 C CA . GLY A 1 955 ? -23.278 3.248 22.347 1.00 90.56 955 GLY A CA 1
ATOM 7336 C C . GLY A 1 955 ? -23.392 2.000 23.216 1.00 90.56 955 GLY A C 1
ATOM 7337 O O . GLY A 1 955 ? -22.486 1.176 23.185 1.00 90.56 955 GLY A O 1
ATOM 7338 N N . ILE A 1 956 ? -24.501 1.801 23.939 1.00 92.88 956 ILE A N 1
ATOM 7339 C CA . ILE A 1 956 ? -24.682 0.617 24.796 1.00 92.88 956 ILE A CA 1
ATOM 7340 C C . ILE A 1 956 ? -24.730 -0.667 23.956 1.00 92.88 956 ILE A C 1
ATOM 7342 O O . ILE A 1 956 ? -23.966 -1.578 24.267 1.00 92.88 956 ILE A O 1
ATOM 7346 N N . PRO A 1 957 ? -25.536 -0.777 22.877 1.00 91.94 957 PRO A N 1
ATOM 7347 C CA . PRO A 1 957 ? -25.477 -1.957 22.019 1.00 91.94 957 PRO A CA 1
ATOM 7348 C C . PRO A 1 957 ? -24.101 -2.183 21.390 1.00 91.94 957 PRO A C 1
ATOM 7350 O O . PRO A 1 957 ? -23.649 -3.321 21.353 1.00 91.94 957 PRO A O 1
ATOM 7353 N N . SER A 1 958 ? -23.412 -1.119 20.960 1.00 89.81 958 SER A N 1
ATOM 7354 C CA . SER A 1 958 ? -22.056 -1.228 20.397 1.00 89.81 958 SER A CA 1
ATOM 7355 C C . SER A 1 958 ? -21.036 -1.741 21.421 1.00 89.81 958 SER A C 1
ATOM 7357 O O . SER A 1 958 ? -20.200 -2.594 21.116 1.00 89.81 958 SER A O 1
ATOM 7359 N N . MET A 1 959 ? -21.148 -1.267 22.663 1.00 91.19 959 MET A N 1
ATOM 7360 C CA . MET A 1 959 ? -20.363 -1.754 23.789 1.00 91.19 959 MET A CA 1
ATOM 7361 C C . MET A 1 959 ? -20.648 -3.227 24.056 1.00 91.19 959 MET A C 1
ATOM 7363 O O . MET A 1 959 ? -19.714 -4.015 24.112 1.00 91.19 959 MET A O 1
ATOM 7367 N N . ILE A 1 960 ? -21.922 -3.616 24.140 1.00 90.06 960 ILE A N 1
ATOM 7368 C CA . ILE A 1 960 ? -22.316 -5.011 24.347 1.00 90.06 960 ILE A CA 1
ATOM 7369 C C . ILE A 1 960 ? -21.764 -5.900 23.232 1.00 90.06 960 ILE A C 1
ATOM 7371 O O . ILE A 1 960 ? -21.217 -6.953 23.543 1.00 90.06 960 ILE A O 1
ATOM 7375 N N . THR A 1 961 ? -21.848 -5.496 21.959 1.00 87.62 961 THR A N 1
ATOM 7376 C CA . THR A 1 961 ? -21.301 -6.301 20.855 1.00 87.62 961 THR A CA 1
ATOM 7377 C C . THR A 1 961 ? -19.806 -6.560 21.004 1.00 87.62 961 THR A C 1
ATOM 7379 O O . THR A 1 961 ? -19.406 -7.708 20.860 1.00 87.62 961 THR A O 1
ATOM 7382 N N . LEU A 1 962 ? -19.009 -5.537 21.343 1.00 85.88 962 LEU A N 1
ATOM 7383 C CA . LEU A 1 962 ? -17.556 -5.677 21.483 1.00 85.88 962 LEU A CA 1
ATOM 7384 C C . LEU A 1 962 ? -17.172 -6.436 22.764 1.00 85.88 962 LEU A C 1
ATOM 7386 O O . LEU A 1 962 ? -16.345 -7.340 22.726 1.00 85.88 962 LEU A O 1
ATOM 7390 N N . CYS A 1 963 ? -17.783 -6.084 23.898 1.00 88.38 963 CYS A N 1
ATOM 7391 C CA . CYS A 1 963 ? -17.513 -6.719 25.187 1.00 88.38 963 CYS A CA 1
ATOM 7392 C C . CYS A 1 963 ? -17.905 -8.195 25.178 1.00 88.38 963 CYS A C 1
ATOM 7394 O O . CYS A 1 963 ? -17.120 -9.030 25.605 1.00 88.38 963 CYS A O 1
ATOM 7396 N N . SER A 1 964 ? -19.097 -8.530 24.669 1.00 87.38 964 SER A N 1
ATOM 7397 C CA . SER A 1 964 ? -19.553 -9.926 24.616 1.00 87.38 964 SER A CA 1
ATOM 7398 C C . SER A 1 964 ? -18.599 -10.811 23.818 1.00 87.38 964 SER A C 1
ATOM 7400 O O . SER A 1 964 ? -18.330 -11.924 24.254 1.00 87.38 964 SER A O 1
ATOM 7402 N N . GLU A 1 965 ? -18.050 -10.295 22.719 1.00 85.12 965 GLU A N 1
ATOM 7403 C CA . GLU A 1 965 ? -17.043 -10.962 21.897 1.00 85.12 965 GLU A CA 1
ATOM 7404 C C . GLU A 1 965 ? -15.734 -11.154 22.675 1.00 85.12 965 GLU A C 1
ATOM 7406 O O . GLU A 1 965 ? -15.336 -12.289 22.921 1.00 85.12 965 GLU A O 1
ATOM 7411 N N . TRP A 1 966 ? -15.108 -10.076 23.163 1.00 83.50 966 TRP A N 1
ATOM 7412 C CA . TRP A 1 966 ? -13.803 -10.158 23.839 1.00 83.50 966 TRP A CA 1
ATOM 7413 C C . TRP A 1 966 ? -13.849 -10.989 25.123 1.00 83.50 966 TRP A C 1
ATOM 7415 O O . TRP A 1 966 ? -12.992 -11.836 25.351 1.00 83.50 966 TRP A O 1
ATOM 7425 N N . TRP A 1 967 ? -14.867 -10.787 25.958 1.00 87.69 967 TRP A N 1
ATOM 7426 C CA . TRP A 1 967 ? -15.005 -11.513 27.221 1.00 87.69 967 TRP A CA 1
ATOM 7427 C C . TRP A 1 967 ? -15.238 -13.012 27.000 1.00 87.69 967 TRP A C 1
ATOM 7429 O O . TRP A 1 967 ? -14.779 -13.822 27.801 1.00 87.69 967 TRP A O 1
ATOM 7439 N N . ALA A 1 968 ? -15.916 -13.402 25.916 1.00 87.69 968 ALA A N 1
ATOM 7440 C CA . ALA A 1 968 ? -16.154 -14.808 25.616 1.00 87.69 968 ALA A CA 1
ATOM 7441 C C . ALA A 1 968 ? -14.857 -15.553 25.254 1.00 87.69 968 ALA A C 1
ATOM 7443 O O . ALA A 1 968 ? -14.692 -16.695 25.680 1.00 87.69 968 ALA A O 1
ATOM 7444 N N . TYR A 1 969 ? -13.918 -14.907 24.547 1.00 82.19 969 TYR A N 1
ATOM 7445 C CA . TYR A 1 969 ? -12.589 -15.478 24.285 1.00 82.19 969 TYR A CA 1
ATOM 7446 C C . TYR A 1 969 ? -11.790 -15.708 25.577 1.00 82.19 969 TYR A C 1
ATOM 7448 O O . TYR A 1 969 ? -11.127 -16.731 25.723 1.00 82.19 969 TYR A O 1
ATOM 7456 N N . GLU A 1 970 ? -11.906 -14.809 26.550 1.00 81.69 970 GLU A N 1
ATOM 7457 C CA . GLU A 1 970 ? -11.196 -14.932 27.828 1.00 81.69 970 GLU A CA 1
ATOM 7458 C C . GLU A 1 970 ? -11.805 -16.019 28.726 1.00 81.69 970 GLU A C 1
ATOM 7460 O O . GLU A 1 970 ? -11.088 -16.825 29.320 1.00 81.69 970 GLU A O 1
ATOM 7465 N N . ILE A 1 971 ? -13.139 -16.120 28.769 1.00 85.69 971 ILE A N 1
ATOM 7466 C CA . ILE A 1 971 ? -13.827 -17.214 29.472 1.00 85.69 971 ILE A CA 1
ATOM 7467 C C . ILE A 1 971 ? -13.497 -18.565 28.819 1.00 85.69 971 ILE A C 1
ATOM 7469 O O . ILE A 1 971 ? -13.306 -19.552 29.527 1.00 85.69 971 ILE A O 1
ATOM 7473 N N . ALA A 1 972 ? -13.375 -18.622 27.490 1.00 86.25 972 ALA A N 1
ATOM 7474 C CA . ALA A 1 972 ? -12.940 -19.826 26.786 1.00 86.25 972 ALA A CA 1
ATOM 7475 C C . ALA A 1 972 ? -11.550 -20.294 27.233 1.00 86.25 972 ALA A C 1
ATOM 7477 O O . ALA A 1 972 ? -11.350 -21.485 27.461 1.00 86.25 972 ALA A O 1
ATOM 7478 N N . THR A 1 973 ? -10.611 -19.362 27.414 1.00 80.56 973 THR A N 1
ATOM 7479 C CA . THR A 1 973 ? -9.275 -19.658 27.949 1.00 80.56 973 THR A CA 1
ATOM 7480 C C . THR A 1 973 ? -9.349 -20.259 29.353 1.00 80.56 973 THR A C 1
ATOM 7482 O O . THR A 1 973 ? -8.653 -21.234 29.635 1.00 80.56 973 THR A O 1
ATOM 7485 N N . LEU A 1 974 ? -10.242 -19.754 30.213 1.00 78.94 974 LEU A N 1
ATOM 7486 C CA . LEU A 1 974 ? -10.478 -20.340 31.538 1.00 78.94 974 LEU A CA 1
ATOM 7487 C C . LEU A 1 974 ? -11.057 -21.760 31.451 1.00 78.94 974 LEU A C 1
ATOM 7489 O O . LEU A 1 974 ? -10.619 -22.632 32.196 1.00 78.94 974 LEU A O 1
ATOM 7493 N N . ILE A 1 975 ? -11.999 -22.009 30.532 1.00 82.69 975 ILE A N 1
ATOM 7494 C CA . ILE A 1 975 ? -12.585 -23.342 30.307 1.00 82.69 975 ILE A CA 1
ATOM 7495 C C . ILE A 1 975 ? -11.517 -24.337 29.845 1.00 82.69 975 ILE A C 1
ATOM 7497 O O . ILE A 1 975 ? -11.441 -25.434 30.390 1.00 82.69 975 ILE A O 1
ATOM 7501 N N . VAL A 1 976 ? -10.655 -23.954 28.898 1.00 80.06 976 VAL A N 1
ATOM 7502 C CA . VAL A 1 976 ? -9.532 -24.801 28.460 1.00 80.06 976 VAL A CA 1
ATOM 7503 C C . VAL A 1 976 ? -8.575 -25.092 29.620 1.00 80.06 976 VAL A C 1
ATOM 7505 O O . VAL A 1 976 ? -8.062 -26.203 29.731 1.00 80.06 976 VAL A O 1
ATOM 7508 N N . GLY A 1 977 ? -8.386 -24.144 30.541 1.00 70.81 977 GLY A N 1
ATOM 7509 C CA . GLY A 1 977 ? -7.600 -24.356 31.758 1.00 70.81 977 GLY A CA 1
ATOM 7510 C C . GLY A 1 977 ? -8.152 -25.444 32.693 1.00 70.81 977 GLY A C 1
ATOM 7511 O O . GLY A 1 977 ? -7.379 -26.061 33.425 1.00 70.81 977 GLY A O 1
ATOM 7512 N N . LEU A 1 978 ? -9.458 -25.743 32.638 1.00 79.94 978 LEU A N 1
ATOM 7513 C CA . LEU A 1 978 ? -10.083 -26.825 33.418 1.00 79.94 978 LEU A CA 1
ATOM 7514 C C . LEU A 1 978 ? -9.716 -28.226 32.914 1.00 79.94 978 LEU A C 1
ATOM 7516 O O . LEU A 1 978 ? -9.982 -29.207 33.602 1.00 79.94 978 LEU A O 1
ATOM 7520 N N . LEU A 1 979 ? -9.091 -28.337 31.738 1.00 78.69 979 LEU A N 1
ATOM 7521 C CA . LEU A 1 979 ? -8.597 -29.615 31.221 1.00 78.69 979 LEU A CA 1
ATOM 7522 C C . LEU A 1 979 ? -7.393 -30.141 32.020 1.00 78.69 979 LEU A C 1
ATOM 7524 O O . LEU A 1 979 ? -7.020 -31.299 31.855 1.00 78.69 979 LEU A O 1
ATOM 7528 N N . HIS A 1 980 ? -6.793 -29.305 32.881 1.00 74.88 980 HIS A N 1
ATOM 7529 C CA . HIS A 1 980 ? -5.615 -29.628 33.693 1.00 74.88 980 HIS A CA 1
ATOM 7530 C C . HIS A 1 980 ? -4.415 -30.157 32.875 1.00 74.88 980 HIS A C 1
ATOM 7532 O O . HIS A 1 980 ? -3.557 -30.859 33.406 1.00 74.88 980 HIS A O 1
ATOM 7538 N N . ASP A 1 981 ? -4.340 -29.782 31.593 1.00 74.50 981 ASP A N 1
ATOM 7539 C CA . ASP A 1 981 ? -3.264 -30.106 30.654 1.00 74.50 981 ASP A CA 1
ATOM 7540 C C . ASP A 1 981 ? -2.586 -28.803 30.199 1.00 74.50 981 ASP A C 1
ATOM 7542 O O . ASP A 1 981 ? -3.168 -27.985 29.477 1.00 74.50 981 ASP A O 1
ATOM 7546 N N . SER A 1 982 ? -1.347 -28.595 30.654 1.00 63.72 982 SER A N 1
ATOM 7547 C CA . SER A 1 982 ? -0.568 -27.384 30.377 1.00 63.72 982 SER A CA 1
ATOM 7548 C C . SER A 1 982 ? -0.234 -27.212 28.897 1.00 63.72 982 SER A C 1
ATOM 7550 O O . SER A 1 982 ? -0.169 -26.077 28.430 1.00 63.72 982 SER A O 1
ATOM 7552 N N . ASN A 1 983 ? -0.074 -28.306 28.146 1.00 67.31 983 ASN A N 1
ATOM 7553 C CA . ASN A 1 983 ? 0.262 -28.259 26.721 1.00 67.31 983 ASN A CA 1
ATOM 7554 C C . ASN A 1 983 ? -0.946 -27.793 25.903 1.00 67.31 983 ASN A C 1
ATOM 7556 O O . ASN A 1 983 ? -0.821 -26.972 24.996 1.00 67.31 983 ASN A O 1
ATOM 7560 N N . GLN A 1 984 ? -2.135 -28.273 26.269 1.00 73.50 984 GLN A N 1
ATOM 7561 C CA . GLN A 1 984 ? -3.397 -27.852 25.667 1.00 73.50 984 GLN A CA 1
ATOM 7562 C C . GLN A 1 984 ? -3.723 -26.383 25.956 1.00 73.50 984 GLN A C 1
ATOM 7564 O O . GLN A 1 984 ? -4.091 -25.636 25.047 1.00 73.50 984 GLN A O 1
ATOM 7569 N N . LEU A 1 985 ? -3.539 -25.941 27.201 1.00 67.75 985 LEU A N 1
ATOM 7570 C CA . LEU A 1 985 ? -3.732 -24.539 27.559 1.00 67.75 985 LEU A CA 1
ATOM 7571 C C . LEU A 1 985 ? -2.742 -23.619 26.831 1.00 67.75 985 LEU A C 1
ATOM 7573 O O . LEU A 1 985 ? -3.164 -22.609 26.267 1.00 67.75 985 LEU A O 1
ATOM 7577 N N . ALA A 1 986 ? -1.454 -23.979 26.798 1.00 60.19 986 ALA A N 1
ATOM 7578 C CA . ALA A 1 986 ? -0.430 -23.221 26.078 1.00 60.19 986 ALA A CA 1
ATOM 7579 C C . ALA A 1 986 ? -0.790 -23.076 24.595 1.00 60.19 986 ALA A C 1
ATOM 7581 O O . ALA A 1 986 ? -0.802 -21.968 24.062 1.00 60.19 986 ALA A O 1
ATOM 7582 N N . ALA A 1 987 ? -1.196 -24.173 23.959 1.00 68.06 987 ALA A N 1
ATOM 7583 C CA . ALA A 1 987 ? -1.541 -24.155 22.553 1.00 68.06 987 ALA A CA 1
ATOM 7584 C C . ALA A 1 987 ? -2.816 -23.337 22.260 1.00 68.06 987 ALA A C 1
ATOM 7586 O O . ALA A 1 987 ? -2.853 -22.597 21.279 1.00 68.06 987 ALA A O 1
ATOM 7587 N N . HIS A 1 988 ? -3.837 -23.373 23.127 1.00 74.94 988 HIS A N 1
ATOM 7588 C CA . HIS A 1 988 ? -4.998 -22.473 23.025 1.00 74.94 988 HIS A CA 1
ATOM 7589 C C . HIS A 1 988 ? -4.592 -20.995 23.093 1.00 74.94 988 HIS A C 1
ATOM 7591 O O . HIS A 1 988 ? -5.021 -20.198 22.259 1.00 74.94 988 HIS A O 1
ATOM 7597 N N . VAL A 1 989 ? -3.730 -20.632 24.044 1.00 63.97 989 VAL A N 1
ATOM 7598 C CA . VAL A 1 989 ? -3.233 -19.257 24.204 1.00 63.97 989 VAL A CA 1
ATOM 7599 C C . VAL A 1 989 ? -2.429 -18.807 22.978 1.00 63.97 989 VAL A C 1
ATOM 7601 O O . VAL A 1 989 ? -2.631 -17.690 22.493 1.00 63.97 989 VAL A O 1
ATOM 7604 N N . SER A 1 990 ? -1.576 -19.669 22.420 1.00 63.50 990 SER A N 1
ATOM 7605 C CA . SER A 1 990 ? -0.841 -19.396 21.177 1.00 63.50 990 SER A CA 1
ATOM 7606 C C . SER A 1 990 ? -1.780 -19.133 19.994 1.00 63.50 990 SER A C 1
ATOM 7608 O O . SER A 1 990 ? -1.590 -18.163 19.255 1.00 63.50 990 SER A O 1
ATOM 7610 N N . ILE A 1 991 ? -2.842 -19.934 19.837 1.00 72.00 991 ILE A N 1
ATOM 7611 C CA . ILE A 1 991 ? -3.832 -19.732 18.766 1.00 72.00 991 ILE A CA 1
ATOM 7612 C C . ILE A 1 991 ? -4.602 -18.432 18.976 1.00 72.00 991 ILE A C 1
ATOM 7614 O O . ILE A 1 991 ? -4.787 -17.688 18.018 1.00 72.00 991 ILE A O 1
ATOM 7618 N N . CYS A 1 992 ? -5.024 -18.125 20.204 1.00 71.94 992 CYS A N 1
ATOM 7619 C CA . CYS A 1 992 ? -5.690 -16.861 20.518 1.00 71.94 992 CYS A CA 1
ATOM 7620 C C . CYS A 1 992 ? -4.808 -15.658 20.155 1.00 71.94 992 CYS A C 1
ATOM 7622 O O . CYS A 1 992 ? -5.291 -14.715 19.534 1.00 71.94 992 CYS A O 1
ATOM 7624 N N . ASN A 1 993 ? -3.504 -15.706 20.444 1.00 63.44 993 ASN A N 1
ATOM 7625 C CA . ASN A 1 993 ? -2.568 -14.647 20.056 1.00 63.44 993 ASN A CA 1
ATOM 7626 C C . ASN A 1 993 ? -2.448 -14.498 18.530 1.00 63.44 993 ASN A C 1
ATOM 7628 O O . ASN A 1 993 ? -2.519 -13.383 18.010 1.00 63.44 993 ASN A O 1
ATOM 7632 N N . LEU A 1 994 ? -2.313 -15.610 17.802 1.00 66.75 994 LEU A N 1
ATOM 7633 C CA . LEU A 1 994 ? -2.305 -15.613 16.336 1.00 66.75 994 LEU A CA 1
ATOM 7634 C C . LEU A 1 994 ? -3.617 -15.054 15.763 1.00 66.75 994 LEU A C 1
ATOM 7636 O O . LEU A 1 994 ? -3.616 -14.272 14.810 1.00 66.75 994 LEU A O 1
ATOM 7640 N N . PHE A 1 995 ? -4.738 -15.431 16.370 1.00 73.44 995 PHE A N 1
ATOM 7641 C CA . PHE A 1 995 ? -6.071 -14.995 15.991 1.00 73.44 995 PHE A CA 1
ATOM 7642 C C . PHE A 1 995 ? -6.269 -13.491 16.206 1.00 73.44 995 PHE A C 1
ATOM 7644 O O . PHE A 1 995 ? -6.816 -12.829 15.330 1.00 73.44 995 PHE A O 1
ATOM 7651 N N . VAL A 1 996 ? -5.753 -12.919 17.299 1.00 68.75 996 VAL A N 1
ATOM 7652 C CA . VAL A 1 996 ? -5.797 -11.468 17.551 1.00 68.75 996 VAL A CA 1
ATOM 7653 C C . VAL A 1 996 ? -5.085 -10.686 16.443 1.00 68.75 996 VAL A C 1
ATOM 7655 O O . VAL A 1 996 ? -5.615 -9.679 15.976 1.00 68.75 996 VAL A O 1
ATOM 7658 N N . VAL A 1 997 ? -3.930 -11.156 15.954 1.00 63.56 997 VAL A N 1
ATOM 7659 C CA . VAL A 1 997 ? -3.214 -10.507 14.836 1.00 63.56 997 VAL A CA 1
ATOM 7660 C C . VAL A 1 997 ? -4.058 -10.514 13.558 1.00 63.56 997 VAL A C 1
ATOM 7662 O O . VAL A 1 997 ? -4.170 -9.493 12.878 1.00 63.56 997 VAL A O 1
ATOM 7665 N N . ILE A 1 998 ? -4.695 -11.645 13.250 1.00 69.31 998 ILE A N 1
ATOM 7666 C CA . ILE A 1 998 ? -5.604 -11.782 12.102 1.00 69.31 998 ILE A CA 1
ATOM 7667 C C . ILE A 1 998 ? -6.819 -10.866 12.258 1.00 69.31 998 ILE A C 1
ATOM 7669 O O . ILE A 1 998 ? -7.208 -10.175 11.313 1.00 69.31 998 ILE A O 1
ATOM 7673 N N . PHE A 1 999 ? -7.384 -10.816 13.462 1.00 73.19 999 PHE A N 1
ATOM 7674 C CA . PHE A 1 999 ? -8.546 -10.006 13.790 1.00 73.19 999 PHE A CA 1
ATOM 7675 C C . PHE A 1 999 ? -8.293 -8.505 13.571 1.00 73.19 999 PHE A C 1
ATOM 7677 O O . PHE A 1 999 ? -9.199 -7.789 13.139 1.00 73.19 999 PHE A O 1
ATOM 7684 N N . MET A 1 1000 ? -7.064 -8.009 13.774 1.00 69.44 1000 MET A N 1
ATOM 7685 C CA . MET A 1 1000 ? -6.723 -6.599 13.512 1.00 69.44 1000 MET A CA 1
ATOM 7686 C C . MET A 1 1000 ? -6.918 -6.203 12.042 1.00 69.44 1000 MET A C 1
ATOM 7688 O O . MET A 1 1000 ? -7.301 -5.063 11.757 1.00 69.44 1000 MET A O 1
ATOM 7692 N N . LEU A 1 1001 ? -6.725 -7.138 11.103 1.00 64.31 1001 LEU A N 1
ATOM 7693 C CA . LEU A 1 1001 ? -6.993 -6.909 9.681 1.00 64.31 1001 LEU A CA 1
ATOM 7694 C C . LEU A 1 1001 ? -8.495 -6.707 9.439 1.00 64.31 1001 LEU A C 1
ATOM 7696 O O . LEU A 1 1001 ? -8.900 -5.706 8.838 1.00 64.31 1001 LEU A O 1
ATOM 7700 N N . SER A 1 1002 ? -9.340 -7.610 9.947 1.00 72.75 1002 SER A N 1
ATOM 7701 C CA . SER A 1 1002 ? -10.800 -7.463 9.860 1.00 72.75 1002 SER A CA 1
ATOM 7702 C C . SER A 1 1002 ? -11.308 -6.224 10.585 1.00 72.75 1002 SER A C 1
ATOM 7704 O O . SER A 1 1002 ? -12.213 -5.561 10.080 1.00 72.75 1002 SER A O 1
ATOM 7706 N N . TYR A 1 1003 ? -10.726 -5.871 11.731 1.00 76.12 1003 TYR A N 1
ATOM 7707 C CA . TYR A 1 1003 ? -11.117 -4.697 12.509 1.00 76.12 1003 TYR A CA 1
ATOM 7708 C C . TYR A 1 1003 ? -10.784 -3.380 11.780 1.00 76.12 1003 TYR A C 1
ATOM 7710 O O . TYR A 1 1003 ? -11.592 -2.446 11.752 1.00 76.12 1003 TYR A O 1
ATOM 7718 N N . GLY A 1 1004 ? -9.642 -3.318 11.085 1.00 68.00 1004 GLY A N 1
ATOM 7719 C CA . GLY A 1 1004 ? -9.310 -2.200 10.198 1.00 68.00 1004 GLY A CA 1
ATOM 7720 C C . GLY A 1 1004 ? -10.321 -2.030 9.056 1.00 68.00 1004 GLY A C 1
ATOM 7721 O O . GLY A 1 1004 ? -10.781 -0.920 8.781 1.00 68.00 1004 GLY A O 1
ATOM 7722 N N . LEU A 1 1005 ? -10.740 -3.131 8.423 1.00 70.19 1005 LEU A N 1
ATOM 7723 C CA . LEU A 1 1005 ? -11.776 -3.095 7.385 1.00 70.19 1005 LEU A CA 1
ATOM 7724 C C . LEU A 1 1005 ? -13.154 -2.721 7.954 1.00 70.19 1005 LEU A C 1
ATOM 7726 O O . LEU A 1 1005 ? -13.881 -1.933 7.347 1.00 70.19 1005 LEU A O 1
ATOM 7730 N N . GLN A 1 1006 ? -13.500 -3.252 9.126 1.00 81.50 1006 GLN A N 1
ATOM 7731 C CA . GLN A 1 1006 ? -14.739 -2.961 9.841 1.00 81.50 1006 GLN A CA 1
ATOM 7732 C C . GLN A 1 1006 ? -14.916 -1.455 10.075 1.00 81.50 1006 GLN A C 1
ATOM 7734 O O . GLN A 1 1006 ? -15.982 -0.912 9.778 1.00 81.50 1006 GLN A O 1
ATOM 7739 N N . THR A 1 1007 ? -13.883 -0.782 10.588 1.00 73.81 1007 THR A N 1
ATOM 7740 C CA . THR A 1 1007 ? -13.932 0.665 10.857 1.00 73.81 1007 THR A CA 1
ATOM 7741 C C . THR A 1 1007 ? -14.023 1.481 9.559 1.00 73.81 1007 THR A C 1
ATOM 7743 O O . THR A 1 1007 ? -14.850 2.382 9.409 1.00 73.81 1007 THR A O 1
ATOM 7746 N N . GLY A 1 1008 ? -13.268 1.094 8.527 1.00 68.06 1008 GLY A N 1
ATOM 7747 C CA . GLY A 1 1008 ? -13.398 1.695 7.196 1.00 68.06 1008 GLY A CA 1
ATOM 7748 C C . GLY A 1 1008 ? -14.820 1.592 6.621 1.00 68.06 1008 GLY A C 1
ATOM 7749 O O . GLY A 1 1008 ? -15.351 2.574 6.091 1.00 68.06 1008 GLY A O 1
ATOM 7750 N N . LEU A 1 1009 ? -15.456 0.423 6.757 1.00 74.50 1009 LEU A N 1
ATOM 7751 C CA . LEU A 1 1009 ? -16.828 0.188 6.304 1.00 74.50 1009 LEU A CA 1
ATOM 7752 C C . LEU A 1 1009 ? -17.848 0.996 7.097 1.00 74.50 1009 LEU A C 1
ATOM 7754 O O . LEU A 1 1009 ? -18.723 1.607 6.489 1.00 74.50 1009 LEU A O 1
ATOM 7758 N N . SER A 1 1010 ? -17.716 1.044 8.420 1.00 85.44 1010 SER A N 1
ATOM 7759 C CA . SER A 1 1010 ? -18.599 1.823 9.288 1.00 85.44 1010 SER A CA 1
ATOM 7760 C C . SER A 1 1010 ? -18.597 3.304 8.909 1.00 85.44 1010 SER A C 1
ATOM 7762 O O . SER A 1 1010 ? -19.659 3.868 8.635 1.00 85.44 1010 SER A O 1
ATOM 7764 N N . ALA A 1 1011 ? -17.416 3.909 8.748 1.00 76.56 1011 ALA A N 1
ATOM 7765 C CA . ALA A 1 1011 ? -17.303 5.304 8.335 1.00 76.56 1011 ALA A CA 1
ATOM 7766 C C . ALA A 1 1011 ? -17.881 5.565 6.929 1.00 76.56 1011 ALA A C 1
ATOM 7768 O O . ALA A 1 1011 ? -18.576 6.558 6.713 1.00 76.56 1011 ALA A O 1
ATOM 7769 N N . LYS A 1 1012 ? -17.613 4.690 5.950 1.00 78.75 1012 LYS A N 1
ATOM 7770 C CA . LYS A 1 1012 ? -18.067 4.889 4.561 1.00 78.75 1012 LYS A CA 1
ATOM 7771 C C . LYS A 1 1012 ? -19.561 4.637 4.381 1.00 78.75 1012 LYS A C 1
ATOM 7773 O O . LYS A 1 1012 ? -20.236 5.456 3.758 1.00 78.75 1012 LYS A O 1
ATOM 7778 N N . VAL A 1 1013 ? -20.084 3.548 4.943 1.00 83.56 1013 VAL A N 1
ATOM 7779 C CA . VAL A 1 1013 ? -21.524 3.255 4.941 1.00 83.56 1013 VAL A CA 1
ATOM 7780 C C . VAL A 1 1013 ? -22.269 4.344 5.706 1.00 83.56 1013 VAL A C 1
ATOM 7782 O O . VAL A 1 1013 ? -23.253 4.862 5.188 1.00 83.56 1013 VAL A O 1
ATOM 7785 N N . GLY A 1 1014 ? -21.770 4.762 6.873 1.00 84.50 1014 GLY A N 1
ATOM 7786 C CA . GLY A 1 1014 ? -22.387 5.828 7.659 1.00 84.50 1014 GLY A CA 1
ATOM 7787 C C . GLY A 1 1014 ? -22.439 7.165 6.929 1.00 84.50 1014 GLY A C 1
ATOM 7788 O O . GLY A 1 1014 ? -23.498 7.784 6.881 1.00 84.50 1014 GLY A O 1
ATOM 7789 N N . SER A 1 1015 ? -21.361 7.584 6.260 1.00 81.06 1015 SER A N 1
ATOM 7790 C CA . SER A 1 1015 ? -21.400 8.802 5.440 1.00 81.06 1015 SER A CA 1
ATOM 7791 C C . SER A 1 1015 ? -22.334 8.700 4.235 1.00 81.06 1015 SER A C 1
ATOM 7793 O O . SER A 1 1015 ? -23.042 9.661 3.957 1.00 81.06 1015 SER A O 1
ATOM 7795 N N . ALA A 1 1016 ? -22.400 7.554 3.552 1.00 76.25 1016 ALA A N 1
ATOM 7796 C CA . ALA A 1 1016 ? -23.339 7.373 2.443 1.00 76.25 1016 ALA A CA 1
ATOM 7797 C C . ALA A 1 1016 ? -24.804 7.398 2.912 1.00 76.25 1016 ALA A C 1
ATOM 7799 O O . ALA A 1 1016 ? -25.642 8.051 2.300 1.00 76.25 1016 ALA A O 1
ATOM 7800 N N . VAL A 1 1017 ? -25.107 6.733 4.031 1.00 88.62 1017 VAL A N 1
ATOM 7801 C CA . VAL A 1 1017 ? -26.442 6.745 4.649 1.00 88.62 1017 VAL A CA 1
ATOM 7802 C C . VAL A 1 1017 ? -26.810 8.152 5.112 1.00 88.62 1017 VAL A C 1
ATOM 7804 O O . VAL A 1 1017 ? -27.924 8.603 4.862 1.00 88.62 1017 VAL A O 1
ATOM 7807 N N . GLY A 1 1018 ? -25.869 8.865 5.736 1.00 89.00 1018 GLY A N 1
ATOM 7808 C CA . GLY A 1 1018 ? -26.044 10.259 6.136 1.00 89.00 1018 GLY A CA 1
ATOM 7809 C C . GLY A 1 1018 ? -26.359 11.178 4.956 1.00 89.00 1018 GLY A C 1
ATOM 7810 O O . GLY A 1 1018 ? -27.246 12.014 5.061 1.00 89.00 1018 GLY A O 1
ATOM 7811 N N . ALA A 1 1019 ? -25.697 10.980 3.816 1.00 83.88 1019 ALA A N 1
ATOM 7812 C CA . ALA A 1 1019 ? -25.945 11.747 2.595 1.00 83.88 1019 ALA A CA 1
ATOM 7813 C C . ALA A 1 1019 ? -27.276 11.405 1.894 1.00 83.88 1019 ALA A C 1
ATOM 7815 O O . ALA A 1 1019 ? -27.623 12.044 0.910 1.00 83.88 1019 ALA A O 1
ATOM 7816 N N . GLY A 1 1020 ? -28.020 10.390 2.355 1.00 89.56 1020 GLY A N 1
ATOM 7817 C CA . GLY A 1 1020 ? -29.206 9.880 1.651 1.00 89.56 1020 GLY A CA 1
ATOM 7818 C C . GLY A 1 1020 ? -28.878 9.011 0.425 1.00 89.56 1020 GLY A C 1
ATOM 7819 O O . GLY A 1 1020 ? -29.778 8.562 -0.283 1.00 89.56 1020 GLY A O 1
ATOM 7820 N N . GLU A 1 1021 ? -27.601 8.701 0.207 1.00 81.56 1021 GLU A N 1
ATOM 7821 C CA . GLU A 1 1021 ? -27.068 7.997 -0.960 1.00 81.56 1021 GLU A CA 1
ATOM 7822 C C . GLU A 1 1021 ? -27.118 6.474 -0.776 1.00 81.56 1021 GLU A C 1
ATOM 7824 O O . GLU A 1 1021 ? -26.105 5.777 -0.633 1.00 81.56 1021 GLU A O 1
ATOM 7829 N N . LEU A 1 1022 ? -28.332 5.916 -0.772 1.00 81.19 1022 LEU A N 1
ATOM 7830 C CA . LEU A 1 1022 ? -28.551 4.489 -0.510 1.00 81.19 1022 LEU A CA 1
ATOM 7831 C C . LEU A 1 1022 ? -27.837 3.575 -1.523 1.00 81.19 1022 LEU A C 1
ATOM 7833 O O . LEU A 1 1022 ? -27.381 2.485 -1.167 1.00 81.19 1022 LEU A O 1
ATOM 7837 N N . HIS A 1 1023 ? -27.718 4.003 -2.784 1.00 76.56 1023 HIS A N 1
ATOM 7838 C CA . HIS A 1 1023 ? -26.969 3.261 -3.800 1.00 76.56 1023 HIS A CA 1
ATOM 7839 C C . HIS A 1 1023 ? -25.487 3.133 -3.417 1.00 76.56 1023 HIS A C 1
ATOM 7841 O O . HIS A 1 1023 ? -24.918 2.040 -3.487 1.00 76.56 1023 HIS A O 1
ATOM 7847 N N . LEU A 1 1024 ? -24.878 4.228 -2.954 1.00 60.16 1024 LEU A N 1
ATOM 7848 C CA . LEU A 1 1024 ? -23.482 4.257 -2.533 1.00 60.16 1024 LEU A CA 1
ATOM 7849 C C . LEU A 1 1024 ? -23.260 3.431 -1.260 1.00 60.16 1024 LEU A C 1
ATOM 7851 O O . LEU A 1 1024 ? -22.294 2.673 -1.184 1.00 60.16 1024 LEU A O 1
ATOM 7855 N N . ALA A 1 1025 ? -24.193 3.487 -0.305 1.00 71.19 1025 ALA A N 1
ATOM 7856 C CA . ALA A 1 1025 ? -24.157 2.645 0.889 1.00 71.19 1025 ALA A CA 1
ATOM 7857 C C . ALA A 1 1025 ? -24.161 1.149 0.521 1.00 71.19 1025 ALA A C 1
ATOM 7859 O O . ALA A 1 1025 ? -23.303 0.395 0.980 1.00 71.19 1025 ALA A O 1
ATOM 7860 N N . LYS A 1 1026 ? -25.053 0.724 -0.390 1.00 75.62 1026 LYS A N 1
ATOM 7861 C CA . LYS A 1 1026 ? -25.091 -0.657 -0.908 1.00 75.62 1026 LYS A CA 1
ATOM 7862 C C . LYS A 1 1026 ? -23.798 -1.044 -1.627 1.00 75.62 1026 LYS A C 1
ATOM 7864 O O . LYS A 1 1026 ? -23.347 -2.183 -1.499 1.00 75.62 1026 LYS A O 1
ATOM 7869 N N . LEU A 1 1027 ? -23.201 -0.120 -2.381 1.00 67.12 1027 LEU A N 1
ATOM 7870 C CA . LEU A 1 1027 ? -21.926 -0.350 -3.055 1.00 67.12 1027 LEU A CA 1
ATOM 7871 C C . LEU A 1 1027 ? -20.785 -0.551 -2.050 1.00 67.12 1027 LEU A C 1
ATOM 7873 O O . LEU A 1 1027 ? -20.004 -1.484 -2.222 1.00 67.12 1027 LEU A O 1
ATOM 7877 N N . TYR A 1 1028 ? -20.711 0.254 -0.987 1.00 69.94 1028 TYR A N 1
ATOM 7878 C CA . TYR A 1 1028 ? -19.714 0.079 0.072 1.00 69.94 1028 TYR A CA 1
ATOM 7879 C C . TYR A 1 1028 ? -19.885 -1.241 0.822 1.00 69.94 1028 TYR A C 1
ATOM 7881 O O . TYR A 1 1028 ? -18.888 -1.915 1.063 1.00 69.94 1028 TYR A O 1
ATOM 7889 N N . CYS A 1 1029 ? -21.119 -1.672 1.098 1.00 68.69 1029 CYS A N 1
ATOM 7890 C CA . CYS A 1 1029 ? -21.369 -2.999 1.665 1.00 68.69 1029 CYS A CA 1
ATOM 7891 C C . CYS A 1 1029 ? -20.832 -4.113 0.751 1.00 68.69 1029 CYS A C 1
ATOM 7893 O O . CYS A 1 1029 ? -20.097 -4.986 1.208 1.00 68.69 1029 CYS A O 1
ATOM 7895 N N . LYS A 1 1030 ? -21.135 -4.060 -0.556 1.00 68.94 1030 LYS A N 1
ATOM 7896 C CA . LYS A 1 1030 ? -20.630 -5.038 -1.539 1.00 68.94 1030 LYS A CA 1
ATOM 7897 C C . LYS A 1 1030 ? -19.104 -5.018 -1.639 1.00 68.94 1030 LYS A C 1
ATOM 7899 O O . LYS A 1 1030 ? -18.483 -6.076 -1.652 1.00 68.94 1030 LYS A O 1
ATOM 7904 N N . ALA A 1 1031 ? -18.501 -3.831 -1.683 1.00 61.25 1031 ALA A N 1
ATOM 7905 C CA . ALA A 1 1031 ? -17.051 -3.672 -1.715 1.00 61.25 1031 ALA A CA 1
ATOM 7906 C C . ALA A 1 1031 ? -16.397 -4.240 -0.449 1.00 61.25 1031 ALA A C 1
ATOM 7908 O O . ALA A 1 1031 ? -15.395 -4.936 -0.550 1.00 61.25 1031 ALA A O 1
ATOM 7909 N N . GLY A 1 1032 ? -17.000 -4.018 0.721 1.00 60.38 1032 GLY A N 1
ATOM 7910 C CA . GLY A 1 1032 ? -16.562 -4.594 1.990 1.00 60.38 1032 GLY A CA 1
ATOM 7911 C C . GLY A 1 1032 ? -16.548 -6.114 1.990 1.00 60.38 1032 GLY A C 1
ATOM 7912 O O . GLY A 1 1032 ? -15.557 -6.707 2.396 1.00 60.38 1032 GLY A O 1
ATOM 7913 N N . VAL A 1 1033 ? -17.605 -6.744 1.470 1.00 66.44 1033 VAL A N 1
ATOM 7914 C CA . VAL A 1 1033 ? -17.680 -8.208 1.344 1.00 66.44 1033 VAL A CA 1
ATOM 7915 C C . VAL A 1 1033 ? -16.621 -8.742 0.380 1.00 66.44 1033 VAL A C 1
ATOM 7917 O O . VAL A 1 1033 ? -15.994 -9.752 0.676 1.00 66.44 1033 VAL A O 1
ATOM 7920 N N . VAL A 1 1034 ? -16.378 -8.073 -0.752 1.00 61.47 1034 VAL A N 1
ATOM 7921 C CA . VAL A 1 1034 ? -15.365 -8.513 -1.730 1.00 61.47 1034 VAL A CA 1
ATOM 7922 C C . VAL A 1 1034 ? -13.947 -8.335 -1.188 1.00 61.47 1034 VAL A C 1
ATOM 7924 O O . VAL A 1 1034 ? -13.166 -9.283 -1.212 1.00 61.47 1034 VAL A O 1
ATOM 7927 N N . ILE A 1 1035 ? -13.619 -7.147 -0.669 1.00 57.62 1035 ILE A N 1
ATOM 7928 C CA . ILE A 1 1035 ? -12.305 -6.853 -0.075 1.00 57.62 1035 ILE A CA 1
ATOM 7929 C C . ILE A 1 1035 ? -12.068 -7.793 1.105 1.00 57.62 1035 ILE A C 1
ATOM 7931 O O . ILE A 1 1035 ? -11.024 -8.433 1.192 1.00 57.62 1035 ILE A O 1
ATOM 7935 N N . GLY A 1 1036 ? -13.073 -7.949 1.961 1.00 59.75 1036 GLY A N 1
ATOM 7936 C CA . GLY A 1 1036 ? -13.008 -8.836 3.102 1.00 59.75 1036 GLY A CA 1
ATOM 7937 C C . GLY A 1 1036 ? -12.853 -10.306 2.734 1.00 59.75 1036 GLY A C 1
ATOM 7938 O O . GLY A 1 1036 ? -11.963 -10.975 3.245 1.00 59.75 1036 GLY A O 1
ATOM 7939 N N . GLY A 1 1037 ? -13.654 -10.785 1.781 1.00 60.62 1037 GLY A N 1
ATOM 7940 C CA . GLY A 1 1037 ? -13.574 -12.135 1.227 1.00 60.62 1037 GLY A CA 1
ATOM 7941 C C . GLY A 1 1037 ? -12.210 -12.439 0.605 1.00 60.62 1037 GLY A C 1
ATOM 7942 O O . GLY A 1 1037 ? -11.658 -13.519 0.812 1.00 60.62 1037 GLY A O 1
ATOM 7943 N N . SER A 1 1038 ? -11.624 -11.474 -0.109 1.00 58.44 1038 SER A N 1
ATOM 7944 C CA . SER A 1 1038 ? -10.268 -11.618 -0.646 1.00 58.44 1038 SER A CA 1
ATOM 7945 C C . SER A 1 1038 ? -9.217 -11.669 0.465 1.00 58.44 1038 SER A C 1
ATOM 7947 O O . SER A 1 1038 ? -8.409 -12.594 0.486 1.00 58.44 1038 SER A O 1
ATOM 7949 N N . MET A 1 1039 ? -9.282 -10.756 1.441 1.00 60.06 1039 MET A N 1
ATOM 7950 C CA . MET A 1 1039 ? -8.330 -10.689 2.550 1.00 60.06 1039 MET A CA 1
ATOM 7951 C C . MET A 1 1039 ? -8.377 -11.955 3.407 1.00 60.06 1039 MET A C 1
ATOM 7953 O O . MET A 1 1039 ? -7.332 -12.490 3.769 1.00 60.06 1039 MET A O 1
ATOM 7957 N N . ILE A 1 1040 ? -9.571 -12.491 3.670 1.00 66.38 1040 ILE A N 1
ATOM 7958 C CA . ILE A 1 1040 ? -9.717 -13.687 4.494 1.00 66.38 1040 ILE A CA 1
ATOM 7959 C C . ILE A 1 1040 ? -9.289 -14.965 3.787 1.00 66.38 1040 ILE A C 1
ATOM 7961 O O . ILE A 1 1040 ? -8.656 -15.824 4.398 1.00 66.38 1040 ILE A O 1
ATOM 7965 N N . THR A 1 1041 ? -9.563 -15.066 2.486 1.00 61.75 1041 THR A N 1
ATOM 7966 C CA . THR A 1 1041 ? -9.080 -16.184 1.672 1.00 61.75 1041 THR A CA 1
ATOM 7967 C C . THR A 1 1041 ? -7.554 -16.201 1.671 1.00 61.75 1041 THR A C 1
ATOM 7969 O O . THR A 1 1041 ? -6.958 -17.255 1.870 1.00 61.75 1041 THR A O 1
ATOM 7972 N N . ILE A 1 1042 ? -6.922 -15.028 1.542 1.00 58.84 1042 ILE A N 1
ATOM 7973 C CA . ILE A 1 1042 ? -5.466 -14.880 1.635 1.00 58.84 1042 ILE A CA 1
ATOM 7974 C C . ILE A 1 1042 ? -4.974 -15.327 3.016 1.00 58.84 1042 ILE A C 1
ATOM 7976 O O . ILE A 1 1042 ? -4.126 -16.208 3.088 1.00 58.84 1042 ILE A O 1
ATOM 7980 N N . VAL A 1 1043 ? -5.541 -14.819 4.115 1.00 61.25 1043 VAL A N 1
ATOM 7981 C CA . VAL A 1 1043 ? -5.119 -15.195 5.478 1.00 61.25 1043 VAL A CA 1
ATOM 7982 C C . VAL A 1 1043 ? -5.242 -16.701 5.740 1.00 61.25 1043 VAL A C 1
ATOM 7984 O O . VAL A 1 1043 ? -4.313 -17.302 6.273 1.00 61.25 1043 VAL A O 1
ATOM 7987 N N . ILE A 1 1044 ? -6.343 -17.343 5.338 1.00 65.00 1044 ILE A N 1
ATOM 7988 C CA . ILE A 1 1044 ? -6.537 -18.793 5.519 1.00 65.00 1044 ILE A CA 1
ATOM 7989 C C . ILE A 1 1044 ? -5.522 -19.593 4.708 1.00 65.00 1044 ILE A C 1
ATOM 7991 O O . ILE A 1 1044 ? -4.992 -20.593 5.197 1.00 65.00 1044 ILE A O 1
ATOM 7995 N N . LEU A 1 1045 ? -5.232 -19.155 3.480 1.00 59.75 1045 LEU A N 1
ATOM 7996 C CA . LEU A 1 1045 ? -4.199 -19.770 2.656 1.00 59.75 1045 LEU A CA 1
ATOM 7997 C C . LEU A 1 1045 ? -2.832 -19.633 3.336 1.00 59.75 1045 LEU A C 1
ATOM 7999 O O . LEU A 1 1045 ? -2.155 -20.645 3.509 1.00 59.75 1045 LEU A O 1
ATOM 8003 N N . LEU A 1 1046 ? -2.467 -18.436 3.812 1.00 57.94 1046 LEU A N 1
ATOM 8004 C CA . LEU A 1 1046 ? -1.226 -18.205 4.558 1.00 57.94 1046 LEU A CA 1
ATOM 8005 C C . LEU A 1 1046 ? -1.138 -19.140 5.782 1.00 57.94 1046 LEU A C 1
ATOM 8007 O O . LEU A 1 1046 ? -0.143 -19.840 5.948 1.00 57.94 1046 LEU A O 1
ATOM 8011 N N . LEU A 1 1047 ? -2.188 -19.257 6.596 1.00 60.91 1047 LEU A N 1
ATOM 8012 C CA . LEU A 1 1047 ? -2.198 -20.159 7.757 1.00 60.91 1047 LEU A CA 1
ATOM 8013 C C . LEU A 1 1047 ? -2.035 -21.634 7.381 1.00 60.91 1047 LEU A C 1
ATOM 8015 O O . LEU A 1 1047 ? -1.233 -22.339 7.995 1.00 60.91 1047 LEU A O 1
ATOM 8019 N N . CYS A 1 1048 ? -2.739 -22.098 6.344 1.00 60.44 1048 CYS A N 1
ATOM 8020 C CA . CYS A 1 1048 ? -2.599 -23.463 5.834 1.00 60.44 1048 CYS A CA 1
ATOM 8021 C C . CYS A 1 1048 ? -1.159 -23.756 5.377 1.00 60.44 1048 CYS A C 1
ATOM 8023 O O . CYS A 1 1048 ? -0.631 -24.843 5.619 1.00 60.44 1048 CYS A O 1
ATOM 8025 N N . ILE A 1 1049 ? -0.522 -22.786 4.716 1.00 50.53 1049 ILE A N 1
ATOM 8026 C CA . ILE A 1 1049 ? 0.802 -22.924 4.093 1.00 50.53 1049 ILE A CA 1
ATOM 8027 C C . ILE A 1 1049 ? 1.929 -22.796 5.122 1.00 50.53 1049 ILE A C 1
ATOM 8029 O O . ILE A 1 1049 ? 2.941 -23.497 5.018 1.00 50.53 1049 ILE A O 1
ATOM 8033 N N . PHE A 1 1050 ? 1.761 -21.919 6.112 1.00 52.09 1050 PHE A N 1
ATOM 8034 C CA . PHE A 1 1050 ? 2.772 -21.572 7.111 1.00 52.09 1050 PHE A CA 1
ATOM 8035 C C . PHE A 1 1050 ? 2.556 -22.246 8.461 1.00 52.09 1050 PHE A C 1
ATOM 8037 O O . PHE A 1 1050 ? 3.336 -21.987 9.373 1.00 52.09 1050 PHE A O 1
ATOM 8044 N N . ARG A 1 1051 ? 1.591 -23.172 8.583 1.00 59.44 1051 ARG A N 1
ATOM 8045 C CA . ARG A 1 1051 ? 1.280 -23.897 9.829 1.00 59.44 1051 ARG A CA 1
ATOM 8046 C C . ARG A 1 1051 ? 2.514 -24.380 10.595 1.00 59.44 1051 ARG A C 1
ATOM 8048 O O . ARG A 1 1051 ? 2.622 -24.137 11.784 1.00 59.44 1051 ARG A O 1
ATOM 8055 N N . GLY A 1 1052 ? 3.492 -24.985 9.914 1.00 53.91 1052 GLY A N 1
ATOM 8056 C CA . GLY A 1 1052 ? 4.707 -25.490 10.565 1.00 53.91 1052 GLY A CA 1
ATOM 8057 C C . GLY A 1 1052 ? 5.689 -24.399 10.993 1.00 53.91 1052 GLY A C 1
ATOM 8058 O O . GLY A 1 1052 ? 6.431 -24.581 11.948 1.00 53.91 1052 GLY A O 1
ATOM 8059 N N . SER A 1 1053 ? 5.711 -23.260 10.304 1.00 54.12 1053 SER A N 1
ATOM 8060 C CA . SER A 1 1053 ? 6.566 -22.123 10.659 1.00 54.12 1053 SER A CA 1
ATOM 8061 C C . SER A 1 1053 ? 5.957 -21.282 11.772 1.00 54.12 1053 SER A C 1
ATOM 8063 O O . SER A 1 1053 ? 6.678 -20.895 12.677 1.00 54.12 1053 SER A O 1
ATOM 8065 N N . ILE A 1 1054 ? 4.639 -21.076 11.744 1.00 52.72 1054 ILE A N 1
ATOM 8066 C CA . ILE A 1 1054 ? 3.900 -20.390 12.806 1.00 52.72 1054 ILE A CA 1
ATOM 8067 C C . ILE A 1 1054 ? 4.057 -21.153 14.120 1.00 52.72 1054 ILE A C 1
ATOM 8069 O O . ILE A 1 1054 ? 4.420 -20.561 15.122 1.00 52.72 1054 ILE A O 1
ATOM 8073 N N . VAL A 1 1055 ? 3.904 -22.476 14.099 1.00 54.62 1055 VAL A N 1
ATOM 8074 C CA . VAL A 1 1055 ? 4.097 -23.329 15.284 1.00 54.62 1055 VAL A CA 1
ATOM 8075 C C . VAL A 1 1055 ? 5.529 -23.266 15.819 1.00 54.62 1055 VAL A C 1
ATOM 8077 O O . VAL A 1 1055 ? 5.752 -23.237 17.023 1.00 54.62 1055 VAL A O 1
ATOM 8080 N N . ARG A 1 1056 ? 6.530 -23.163 14.938 1.00 55.34 1056 ARG A N 1
ATOM 8081 C CA . ARG A 1 1056 ? 7.926 -22.990 15.368 1.00 55.34 1056 ARG A CA 1
ATOM 8082 C C . ARG A 1 1056 ? 8.194 -21.642 16.039 1.00 55.34 1056 ARG A C 1
ATOM 8084 O O . ARG A 1 1056 ? 9.117 -21.581 16.838 1.00 55.34 1056 ARG A O 1
ATOM 8091 N N . LEU A 1 1057 ? 7.400 -20.603 15.762 1.00 51.44 1057 LEU A N 1
ATOM 8092 C CA . LEU A 1 1057 ? 7.512 -19.314 16.459 1.00 51.44 1057 LEU A CA 1
ATOM 8093 C C . LEU A 1 1057 ? 7.062 -19.400 17.925 1.00 51.44 1057 LEU A C 1
ATOM 8095 O O . LEU A 1 1057 ? 7.540 -18.615 18.739 1.00 51.44 1057 LEU A O 1
ATOM 8099 N N . TYR A 1 1058 ? 6.161 -20.329 18.258 1.00 49.69 1058 TYR A N 1
ATOM 8100 C CA . TYR A 1 1058 ? 5.586 -20.456 19.600 1.00 49.69 1058 TYR A CA 1
ATOM 8101 C C . TYR A 1 1058 ? 6.174 -21.627 20.409 1.00 49.69 1058 TYR A C 1
ATOM 8103 O O . TYR A 1 1058 ? 6.262 -21.523 21.630 1.00 49.69 1058 TYR A O 1
ATOM 8111 N N . ALA A 1 1059 ? 6.674 -22.688 19.759 1.00 52.38 1059 ALA A N 1
ATOM 8112 C CA . ALA A 1 1059 ? 7.079 -23.925 20.440 1.00 52.38 1059 ALA A CA 1
ATOM 8113 C C . ALA A 1 1059 ? 8.498 -24.442 20.110 1.00 52.38 1059 ALA A C 1
ATOM 8115 O O . ALA A 1 1059 ? 8.754 -25.646 20.125 1.00 52.38 1059 ALA A O 1
ATOM 8116 N N . GLU A 1 1060 ? 9.459 -23.553 19.837 1.00 48.09 1060 GLU A N 1
ATOM 8117 C CA . GLU A 1 1060 ? 10.829 -23.922 19.422 1.00 48.09 1060 GLU A CA 1
ATOM 8118 C C . GLU A 1 1060 ? 11.593 -24.814 20.430 1.00 48.09 1060 GLU A C 1
ATOM 8120 O O . GLU A 1 1060 ? 12.472 -25.580 20.035 1.00 48.09 1060 GLU A O 1
ATOM 8125 N N . LYS A 1 1061 ? 11.259 -24.750 21.728 1.00 47.69 1061 LYS A N 1
ATOM 8126 C CA . LYS A 1 1061 ? 11.985 -25.454 22.807 1.00 47.69 1061 LYS A CA 1
ATOM 8127 C C . LYS A 1 1061 ? 11.253 -26.652 23.417 1.00 47.69 1061 LYS A C 1
ATOM 8129 O O . LYS A 1 1061 ? 11.872 -27.389 24.180 1.00 47.69 1061 LYS A O 1
ATOM 8134 N N . GLU A 1 1062 ? 9.988 -26.884 23.067 1.00 56.59 1062 GLU A N 1
ATOM 8135 C CA . GLU A 1 1062 ? 9.176 -27.964 23.642 1.00 56.59 1062 GLU A CA 1
ATOM 8136 C C . GLU A 1 1062 ? 8.486 -28.781 22.538 1.00 56.59 1062 GLU A C 1
ATOM 8138 O O . GLU A 1 1062 ? 7.405 -28.416 22.070 1.00 56.59 1062 GLU A O 1
ATOM 8143 N N . PRO A 1 1063 ? 9.087 -29.902 22.094 1.00 55.25 1063 PRO A N 1
ATOM 8144 C CA . PRO A 1 1063 ? 8.577 -30.672 20.961 1.00 55.25 1063 PRO A CA 1
ATOM 8145 C C . PRO A 1 1063 ? 7.165 -31.239 21.184 1.00 55.25 1063 PRO A C 1
ATOM 8147 O O . PRO A 1 1063 ? 6.452 -31.452 20.209 1.00 55.25 1063 PRO A O 1
ATOM 8150 N N . GLU A 1 1064 ? 6.723 -31.442 22.429 1.00 55.53 1064 GLU A N 1
ATOM 8151 C CA . GLU A 1 1064 ? 5.353 -31.884 22.739 1.00 55.53 1064 GLU A CA 1
ATOM 8152 C C . GLU A 1 1064 ? 4.312 -30.765 22.555 1.00 55.53 1064 GLU A C 1
ATOM 8154 O O . GLU A 1 1064 ? 3.261 -31.005 21.955 1.00 55.53 1064 GLU A O 1
ATOM 8159 N N . VAL A 1 1065 ? 4.622 -29.531 22.971 1.00 54.12 1065 VAL A N 1
ATOM 8160 C CA . VAL A 1 1065 ? 3.790 -28.340 22.715 1.00 54.12 1065 VAL A CA 1
ATOM 8161 C C . VAL A 1 1065 ? 3.758 -28.032 21.221 1.00 54.12 1065 VAL A C 1
ATOM 8163 O O . VAL A 1 1065 ? 2.687 -27.805 20.666 1.00 54.12 1065 VAL A O 1
ATOM 8166 N N . ALA A 1 1066 ? 4.903 -28.143 20.537 1.00 51.78 1066 ALA A N 1
ATOM 8167 C CA . ALA A 1 1066 ? 4.988 -27.974 19.089 1.00 51.78 1066 ALA A CA 1
ATOM 8168 C C . ALA A 1 1066 ? 4.108 -28.985 18.355 1.00 51.78 1066 ALA A C 1
ATOM 8170 O O . ALA A 1 1066 ? 3.467 -28.636 17.373 1.00 51.78 1066 ALA A O 1
ATOM 8171 N N . VAL A 1 1067 ? 4.033 -30.230 18.828 1.00 54.56 1067 VAL A N 1
ATOM 8172 C CA . VAL A 1 1067 ? 3.138 -31.243 18.264 1.00 54.56 1067 VAL A CA 1
ATOM 8173 C C . VAL A 1 1067 ? 1.672 -30.848 18.470 1.00 54.56 1067 VAL A C 1
ATOM 8175 O O . VAL A 1 1067 ? 0.926 -30.857 17.493 1.00 54.56 1067 VAL A O 1
ATOM 8178 N N . TYR A 1 1068 ? 1.259 -30.434 19.672 1.00 55.84 1068 TYR A N 1
ATOM 8179 C CA . TYR A 1 1068 ? -0.110 -29.958 19.923 1.00 55.84 1068 TYR A CA 1
ATOM 8180 C C . TYR A 1 1068 ? -0.469 -28.729 19.080 1.00 55.84 1068 TYR A C 1
ATOM 8182 O O . TYR A 1 1068 ? -1.503 -28.736 18.420 1.00 55.84 1068 TYR A O 1
ATOM 8190 N N . GLU A 1 1069 ? 0.397 -27.718 19.015 1.00 53.47 1069 GLU A N 1
ATOM 8191 C CA . GLU A 1 1069 ? 0.215 -26.520 18.190 1.00 53.47 1069 GLU A CA 1
ATOM 8192 C C . GLU A 1 1069 ? 0.175 -26.846 16.681 1.00 53.47 1069 GLU A C 1
ATOM 8194 O O . GLU A 1 1069 ? -0.663 -26.315 15.949 1.00 53.47 1069 GLU A O 1
ATOM 8199 N N . LEU A 1 1070 ? 1.007 -27.787 16.207 1.00 49.31 1070 LEU A N 1
ATOM 8200 C CA . LEU A 1 1070 ? 0.993 -28.305 14.828 1.00 49.31 1070 LEU A CA 1
ATOM 8201 C C . LEU A 1 1070 ? -0.294 -29.071 14.511 1.00 49.31 1070 LEU A C 1
ATOM 8203 O O . LEU A 1 1070 ? -0.793 -29.001 13.384 1.00 49.31 1070 LEU A O 1
ATOM 8207 N N . TYR A 1 1071 ? -0.838 -29.777 15.503 1.00 53.06 1071 TYR A N 1
ATOM 8208 C CA . TYR A 1 1071 ? -2.153 -30.404 15.447 1.00 53.06 1071 TYR A CA 1
ATOM 8209 C C . TYR A 1 1071 ? -3.303 -29.399 15.616 1.00 53.06 1071 TYR A C 1
ATOM 8211 O O . TYR A 1 1071 ? -4.417 -29.746 15.240 1.00 53.06 1071 TYR A O 1
ATOM 8219 N N . LEU A 1 1072 ? -3.061 -28.177 16.103 1.00 44.84 1072 LEU A N 1
ATOM 8220 C CA . LEU A 1 1072 ? -4.071 -27.152 16.401 1.00 44.84 1072 LEU A CA 1
ATOM 8221 C C . LEU A 1 1072 ? -4.266 -26.097 15.301 1.00 44.84 1072 LEU A C 1
ATOM 8223 O O . LEU A 1 1072 ? -5.368 -25.565 15.172 1.00 44.84 1072 LEU A O 1
ATOM 8227 N N . VAL A 1 1073 ? -3.307 -25.905 14.382 1.00 50.69 1073 VAL A N 1
ATOM 8228 C CA . VAL A 1 1073 ? -3.557 -25.265 13.061 1.00 50.69 1073 VAL A CA 1
ATOM 8229 C C . VAL A 1 1073 ? -4.350 -26.217 12.129 1.00 50.69 1073 VAL A C 1
ATOM 8231 O O . VAL A 1 1073 ? -4.108 -26.333 10.925 1.00 50.69 1073 VAL A O 1
ATOM 8234 N N . ARG A 1 1074 ? -5.297 -26.968 12.705 1.00 58.72 1074 ARG A N 1
ATOM 8235 C CA . ARG A 1 1074 ? -6.248 -27.867 12.044 1.00 58.72 1074 ARG A CA 1
ATOM 8236 C C . ARG A 1 1074 ? -7.143 -27.086 11.066 1.00 58.72 1074 ARG A C 1
ATOM 8238 O O . ARG A 1 1074 ? -7.271 -25.863 11.171 1.00 58.72 1074 ARG A O 1
ATOM 8245 N N . PRO A 1 1075 ? -7.883 -27.790 10.187 1.00 56.94 1075 PRO A N 1
ATOM 8246 C CA . PRO A 1 1075 ? -8.961 -27.199 9.391 1.00 56.94 1075 PRO A CA 1
ATOM 8247 C C . PRO A 1 1075 ? -9.972 -26.376 10.211 1.00 56.94 1075 PRO A C 1
ATOM 8249 O O . PRO A 1 1075 ? -10.627 -25.516 9.643 1.00 56.94 1075 PRO A O 1
ATOM 8252 N N . LEU A 1 1076 ? -10.087 -26.607 11.527 1.00 62.38 1076 LEU A N 1
ATOM 8253 C CA . LEU A 1 1076 ? -10.998 -25.904 12.438 1.00 62.38 1076 LEU A CA 1
ATOM 8254 C C . LEU A 1 1076 ? -10.710 -24.404 12.560 1.00 62.38 1076 LEU A C 1
ATOM 8256 O O . LEU A 1 1076 ? -11.631 -23.604 12.429 1.00 62.38 1076 LEU A O 1
ATOM 8260 N N . LEU A 1 1077 ? -9.450 -23.994 12.729 1.00 64.38 1077 LEU A N 1
ATOM 8261 C CA . LEU A 1 1077 ? -9.110 -22.567 12.749 1.00 64.38 1077 LEU A CA 1
ATOM 8262 C C . LEU A 1 1077 ? -9.417 -21.924 11.385 1.00 64.38 1077 LEU A C 1
ATOM 8264 O O . LEU A 1 1077 ? -10.036 -20.865 11.305 1.00 64.38 1077 LEU A O 1
ATOM 8268 N N . CYS A 1 1078 ? -9.087 -22.631 10.302 1.00 64.56 1078 CYS A N 1
ATOM 8269 C CA . CYS A 1 1078 ? -9.420 -22.230 8.932 1.00 64.56 1078 CYS A CA 1
ATOM 8270 C C . CYS A 1 1078 ? -10.935 -22.211 8.651 1.00 64.56 1078 CYS A C 1
ATOM 8272 O O . CYS A 1 1078 ? -11.369 -21.534 7.724 1.00 64.56 1078 CYS A O 1
ATOM 8274 N N . LEU A 1 1079 ? -11.736 -22.936 9.438 1.00 67.19 1079 LEU A N 1
ATOM 8275 C CA . LEU A 1 1079 ? -13.196 -22.960 9.363 1.00 67.19 1079 LEU A CA 1
ATOM 8276 C C . LEU A 1 1079 ? -13.815 -21.752 10.076 1.00 67.19 1079 LEU A C 1
ATOM 8278 O O . LEU A 1 1079 ? -14.826 -21.238 9.614 1.00 67.19 1079 LEU A O 1
ATOM 8282 N N . ILE A 1 1080 ? -13.217 -21.291 11.176 1.00 75.50 1080 ILE A N 1
ATOM 8283 C CA . ILE A 1 1080 ? -13.740 -20.202 12.025 1.00 75.50 1080 ILE A CA 1
ATOM 8284 C C . ILE A 1 1080 ? -13.449 -18.835 11.424 1.00 75.50 1080 ILE A C 1
ATOM 8286 O O . ILE A 1 1080 ? -14.318 -17.967 11.380 1.00 75.50 1080 ILE A O 1
ATOM 8290 N N . ILE A 1 1081 ? -12.230 -18.670 10.920 1.00 74.06 1081 ILE A N 1
ATOM 8291 C CA . ILE A 1 1081 ? -11.706 -17.426 10.363 1.00 74.06 1081 ILE A CA 1
ATOM 8292 C C . ILE A 1 1081 ? -12.630 -16.790 9.292 1.00 74.06 1081 ILE A C 1
ATOM 8294 O O . ILE A 1 1081 ? -12.892 -15.592 9.397 1.00 74.06 1081 ILE A O 1
ATOM 8298 N N . PRO A 1 1082 ? -13.208 -17.525 8.312 1.00 73.88 1082 PRO A N 1
ATOM 8299 C CA . PRO A 1 1082 ? -14.210 -16.975 7.395 1.00 73.88 1082 PRO A CA 1
ATOM 8300 C C . PRO A 1 1082 ? -15.426 -16.368 8.098 1.00 73.88 1082 PRO A C 1
ATOM 8302 O O . PRO A 1 1082 ? -15.897 -15.304 7.696 1.00 73.88 1082 PRO A O 1
ATOM 8305 N N . PHE A 1 1083 ? -15.952 -17.048 9.122 1.00 79.62 1083 PHE A N 1
ATOM 8306 C CA . PHE A 1 1083 ? -17.161 -16.621 9.822 1.00 79.62 1083 PHE A CA 1
ATOM 8307 C C . PHE A 1 1083 ? -16.896 -15.403 10.697 1.00 79.62 1083 PHE A C 1
ATOM 8309 O O . PHE A 1 1083 ? -17.665 -14.446 10.636 1.00 79.62 1083 PHE A O 1
ATOM 8316 N N . ASP A 1 1084 ? -15.792 -15.403 11.441 1.00 76.25 1084 ASP A N 1
ATOM 8317 C CA . ASP A 1 1084 ? -15.393 -14.277 12.289 1.00 76.25 1084 ASP A CA 1
ATOM 8318 C C . ASP A 1 1084 ? -15.110 -13.014 11.461 1.00 76.25 1084 ASP A C 1
ATOM 8320 O O . ASP A 1 1084 ? -15.579 -11.912 11.761 1.00 76.25 1084 ASP A O 1
ATOM 8324 N N . PHE A 1 1085 ? -14.450 -13.184 10.316 1.00 76.50 1085 PHE A N 1
ATOM 8325 C CA . PHE A 1 1085 ? -14.174 -12.085 9.403 1.00 76.50 1085 PHE A CA 1
ATOM 8326 C C . PHE A 1 1085 ? -15.447 -11.544 8.741 1.00 76.50 1085 PHE A C 1
ATOM 8328 O O . PHE A 1 1085 ? -15.637 -10.325 8.636 1.00 76.50 1085 PHE A O 1
ATOM 8335 N N . ALA A 1 1086 ? -16.342 -12.435 8.300 1.00 75.88 1086 ALA A N 1
ATOM 8336 C CA . ALA A 1 1086 ? -17.637 -12.053 7.749 1.00 75.88 1086 ALA A CA 1
ATOM 8337 C C . ALA A 1 1086 ? -18.465 -11.289 8.793 1.00 75.88 1086 ALA A C 1
ATOM 8339 O O . ALA A 1 1086 ? -18.980 -10.206 8.495 1.00 75.88 1086 ALA A O 1
ATOM 8340 N N . GLN A 1 1087 ? -18.532 -11.805 10.025 1.00 81.31 1087 GLN A N 1
ATOM 8341 C CA . GLN A 1 1087 ? -19.120 -11.123 11.176 1.00 81.31 1087 GLN A CA 1
ATOM 8342 C C . GLN A 1 1087 ? -18.517 -9.728 11.349 1.00 81.31 1087 GLN A C 1
ATOM 8344 O O . GLN A 1 1087 ? -19.266 -8.754 11.407 1.00 81.31 1087 GLN A O 1
ATOM 8349 N N . SER A 1 1088 ? -17.190 -9.603 11.382 1.00 82.12 1088 SER A N 1
ATOM 8350 C CA . SER A 1 1088 ? -16.497 -8.329 11.579 1.00 82.12 1088 SER A CA 1
ATOM 8351 C C . SER A 1 1088 ? -16.824 -7.304 10.490 1.00 82.12 1088 SER A C 1
ATOM 8353 O O . SER A 1 1088 ? -17.099 -6.141 10.804 1.00 82.12 1088 SER A O 1
ATOM 8355 N N . CYS A 1 1089 ? -16.879 -7.721 9.221 1.00 77.06 1089 CYS A N 1
ATOM 8356 C CA . CYS A 1 1089 ? -17.289 -6.859 8.108 1.00 77.06 1089 CYS A CA 1
ATOM 8357 C C . CYS A 1 1089 ? -18.732 -6.375 8.263 1.00 77.06 1089 CYS A C 1
ATOM 8359 O O . CYS A 1 1089 ? -19.019 -5.184 8.116 1.00 77.06 1089 CYS A O 1
ATOM 8361 N N . MET A 1 1090 ? -19.641 -7.295 8.585 1.00 82.75 1090 MET A N 1
ATOM 8362 C CA . MET A 1 1090 ? -21.052 -6.985 8.784 1.00 82.75 1090 MET A CA 1
ATOM 8363 C C . MET A 1 1090 ? -21.260 -6.079 9.995 1.00 82.75 1090 MET A C 1
ATOM 8365 O O . MET A 1 1090 ? -21.994 -5.106 9.883 1.00 82.75 1090 MET A O 1
ATOM 8369 N N . GLN A 1 1091 ? -20.552 -6.289 11.106 1.00 83.69 1091 GLN A N 1
ATOM 8370 C CA . GLN A 1 1091 ? -20.561 -5.352 12.232 1.00 83.69 1091 GLN A CA 1
ATOM 8371 C C . GLN A 1 1091 ? -20.209 -3.923 11.779 1.00 83.69 1091 GLN A C 1
ATOM 8373 O O . GLN A 1 1091 ? -20.827 -2.970 12.248 1.00 83.69 1091 GLN A O 1
ATOM 8378 N N . GLY A 1 1092 ? -19.267 -3.758 10.842 1.00 84.25 1092 GLY A N 1
ATOM 8379 C CA . GLY A 1 1092 ? -18.940 -2.458 10.243 1.00 84.25 1092 GLY A CA 1
ATOM 8380 C C . GLY A 1 1092 ? -20.141 -1.840 9.526 1.00 84.25 1092 GLY A C 1
ATOM 8381 O O . GLY A 1 1092 ? -20.475 -0.679 9.749 1.00 84.25 1092 GLY A O 1
ATOM 8382 N N . VAL A 1 1093 ? -20.867 -2.640 8.744 1.00 85.75 1093 VAL A N 1
ATOM 8383 C CA . VAL A 1 1093 ? -22.108 -2.221 8.071 1.00 85.75 1093 VAL A CA 1
ATOM 8384 C C . VAL A 1 1093 ? -23.207 -1.850 9.074 1.00 85.75 1093 VAL A C 1
ATOM 8386 O O . VAL A 1 1093 ? -23.815 -0.788 8.945 1.00 85.75 1093 VAL A O 1
ATOM 8389 N N . PHE A 1 1094 ? -23.441 -2.669 10.104 1.00 87.81 1094 PHE A N 1
ATOM 8390 C CA . PHE A 1 1094 ? -24.425 -2.388 11.159 1.00 87.81 1094 PHE A CA 1
ATOM 8391 C C . PHE A 1 1094 ? -24.114 -1.078 11.887 1.00 87.81 1094 PHE A C 1
ATOM 8393 O O . PHE A 1 1094 ? -25.031 -0.318 12.206 1.00 87.81 1094 PHE A O 1
ATOM 8400 N N . LYS A 1 1095 ? -22.827 -0.802 12.135 1.00 87.31 1095 LYS A N 1
ATOM 8401 C CA . LYS A 1 1095 ? -22.367 0.446 12.751 1.00 87.31 1095 LYS A CA 1
ATOM 8402 C C . LYS A 1 1095 ? -22.583 1.631 11.818 1.00 87.31 1095 LYS A C 1
ATOM 8404 O O . LYS A 1 1095 ? -23.158 2.620 12.261 1.00 87.31 1095 LYS A O 1
ATOM 8409 N N . GLY A 1 1096 ? -22.247 1.515 10.534 1.00 85.31 1096 GLY A N 1
ATOM 8410 C CA . GLY A 1 1096 ? -22.530 2.565 9.551 1.00 85.31 1096 GLY A CA 1
ATOM 8411 C C . GLY A 1 1096 ? -24.028 2.874 9.423 1.00 85.31 1096 GLY A C 1
ATOM 8412 O O . GLY A 1 1096 ? -24.426 4.033 9.352 1.00 85.31 1096 GLY A O 1
ATOM 8413 N N . LEU A 1 1097 ? -24.882 1.850 9.482 1.00 87.75 1097 LEU A N 1
ATOM 8414 C CA . LEU A 1 1097 ? -26.343 1.992 9.462 1.00 87.75 1097 LEU A CA 1
ATOM 8415 C C . LEU A 1 1097 ? -26.938 2.488 10.796 1.00 87.75 1097 LEU A C 1
ATOM 8417 O O . LEU A 1 1097 ? -28.082 2.934 10.821 1.00 87.75 1097 LEU A O 1
ATOM 8421 N N . GLY A 1 1098 ? -26.197 2.412 11.905 1.00 87.88 1098 GLY A N 1
ATOM 8422 C CA . GLY A 1 1098 ? -26.688 2.754 13.247 1.00 87.88 1098 GLY A CA 1
ATOM 8423 C C . GLY A 1 1098 ? -27.682 1.746 13.832 1.00 87.88 1098 GLY A C 1
ATOM 8424 O O . GLY A 1 1098 ? -28.536 2.103 14.642 1.00 87.88 1098 GLY A O 1
ATOM 8425 N N . ILE A 1 1099 ? -27.588 0.478 13.425 1.00 88.44 1099 ILE A N 1
ATOM 8426 C CA . ILE A 1 1099 ? -28.528 -0.589 13.800 1.00 88.44 1099 ILE A CA 1
ATOM 8427 C C . ILE A 1 1099 ? -27.908 -1.629 14.751 1.00 88.44 1099 ILE A C 1
ATOM 8429 O O . ILE A 1 1099 ? -28.383 -2.764 14.824 1.00 88.44 1099 ILE A O 1
ATOM 8433 N N . GLN A 1 1100 ? -26.880 -1.265 15.535 1.00 87.56 1100 GLN A N 1
ATOM 8434 C CA . GLN A 1 1100 ? -26.175 -2.219 16.416 1.00 87.56 1100 GLN A CA 1
ATOM 8435 C C . GLN A 1 1100 ? -27.086 -2.862 17.482 1.00 87.56 1100 GLN A C 1
ATOM 8437 O O . GLN A 1 1100 ? -26.765 -3.922 18.013 1.00 87.56 1100 GLN A O 1
ATOM 8442 N N . ARG A 1 1101 ? -28.263 -2.279 17.762 1.00 88.38 1101 ARG A N 1
ATOM 8443 C CA . ARG A 1 1101 ? -29.287 -2.855 18.657 1.00 88.38 1101 ARG A CA 1
ATOM 8444 C C . ARG A 1 1101 ? -29.757 -4.259 18.262 1.00 88.38 1101 ARG A C 1
ATOM 8446 O O . ARG A 1 1101 ? -30.211 -4.991 19.132 1.00 88.38 1101 ARG A O 1
ATOM 8453 N N . TYR A 1 1102 ? -29.661 -4.625 16.983 1.00 88.06 1102 TYR A N 1
ATOM 8454 C CA . TYR A 1 1102 ? -29.983 -5.978 16.516 1.00 88.06 1102 TYR A CA 1
ATOM 8455 C C . TYR A 1 1102 ? -28.775 -6.918 16.590 1.00 88.06 1102 TYR A C 1
ATOM 8457 O O . TYR A 1 1102 ? -28.946 -8.117 16.770 1.00 88.06 1102 TYR A O 1
ATOM 8465 N N . ALA A 1 1103 ? -27.560 -6.372 16.504 1.00 84.06 1103 ALA A N 1
ATOM 8466 C CA . ALA A 1 1103 ? -26.323 -7.138 16.601 1.00 84.06 1103 ALA A CA 1
ATOM 8467 C C . ALA A 1 1103 ? -26.030 -7.598 18.042 1.00 84.06 1103 ALA A C 1
ATOM 8469 O O . ALA A 1 1103 ? -25.603 -8.730 18.258 1.00 84.06 1103 ALA A O 1
ATOM 8470 N N . ALA A 1 1104 ? -26.312 -6.754 19.040 1.00 87.00 1104 ALA A N 1
ATOM 8471 C CA . ALA A 1 1104 ? -26.003 -7.041 20.444 1.00 87.00 1104 ALA A CA 1
ATOM 8472 C C . ALA A 1 1104 ? -26.685 -8.310 21.009 1.00 87.00 1104 ALA A C 1
ATOM 8474 O O . ALA A 1 1104 ? -25.977 -9.142 21.578 1.00 87.00 1104 ALA A O 1
ATOM 8475 N N . PRO A 1 1105 ? -28.007 -8.531 20.838 1.00 89.62 1105 PRO A N 1
ATOM 8476 C CA . PRO A 1 1105 ? -28.653 -9.762 21.302 1.00 89.62 1105 PRO A CA 1
ATOM 8477 C C . PRO A 1 1105 ? -28.133 -11.016 20.592 1.00 89.62 1105 PRO A C 1
ATOM 8479 O O . PRO A 1 1105 ? -27.982 -12.056 21.228 1.00 89.62 1105 PRO A O 1
ATOM 8482 N N . VAL A 1 1106 ? -27.829 -10.909 19.293 1.00 88.88 1106 VAL A N 1
ATOM 8483 C CA . VAL A 1 1106 ? -27.264 -12.006 18.494 1.00 88.88 1106 VAL A CA 1
ATOM 8484 C C . VAL A 1 1106 ? -25.892 -12.412 19.033 1.00 88.88 1106 VAL A C 1
ATOM 8486 O O . VAL A 1 1106 ? -25.653 -13.606 19.202 1.00 88.88 1106 VAL A O 1
ATOM 8489 N N . ASN A 1 1107 ? -25.024 -11.450 19.373 1.00 86.56 1107 ASN A N 1
ATOM 8490 C CA . ASN A 1 1107 ? -23.718 -11.750 19.969 1.00 86.56 1107 ASN A CA 1
ATOM 8491 C C . ASN A 1 1107 ? -23.855 -12.399 21.348 1.00 86.56 1107 ASN A C 1
ATOM 8493 O O . ASN A 1 1107 ? -23.208 -13.411 21.599 1.00 86.56 1107 ASN A O 1
ATOM 8497 N N . ILE A 1 1108 ? -24.721 -11.878 22.227 1.00 91.62 1108 ILE A N 1
ATOM 8498 C CA . ILE A 1 1108 ? -24.946 -12.487 23.551 1.00 91.62 1108 ILE A CA 1
ATOM 8499 C C . ILE A 1 1108 ? -25.416 -13.935 23.401 1.00 91.62 1108 ILE A C 1
ATOM 8501 O O . ILE A 1 1108 ? -24.854 -14.829 24.029 1.00 91.62 1108 ILE A O 1
ATOM 8505 N N . PHE A 1 1109 ? -26.427 -14.176 22.564 1.00 92.06 1109 PHE A N 1
ATOM 8506 C CA . PHE A 1 1109 ? -26.948 -15.521 22.345 1.00 92.06 1109 PHE A CA 1
ATOM 8507 C C . PHE A 1 1109 ? -25.863 -16.451 21.790 1.00 92.06 1109 PHE A C 1
ATOM 8509 O O . PHE A 1 1109 ? -25.606 -17.521 22.339 1.00 92.06 1109 PHE A O 1
ATOM 8516 N N . SER A 1 1110 ? -25.180 -16.021 20.734 1.00 90.50 1110 SER A N 1
ATOM 8517 C CA . SER A 1 1110 ? -24.224 -16.872 20.032 1.00 90.50 1110 SER A CA 1
ATOM 8518 C C . SER A 1 1110 ? -22.987 -17.174 20.875 1.00 90.50 1110 SER A C 1
ATOM 8520 O O . SER A 1 1110 ? -22.529 -18.310 20.863 1.00 90.50 1110 SER A O 1
ATOM 8522 N N . TYR A 1 1111 ? -22.479 -16.214 21.655 1.00 90.88 1111 TYR A N 1
ATOM 8523 C CA . TYR A 1 1111 ? -21.306 -16.430 22.504 1.00 90.88 1111 TYR A CA 1
ATOM 8524 C C . TYR A 1 1111 ? -21.639 -17.115 23.838 1.00 90.88 1111 TYR A C 1
ATOM 8526 O O . TYR A 1 1111 ? -20.980 -18.080 24.215 1.00 90.88 1111 TYR A O 1
ATOM 8534 N N . TYR A 1 1112 ? -22.671 -16.673 24.557 1.00 93.81 1112 TYR A N 1
ATOM 8535 C CA . TYR A 1 1112 ? -22.903 -17.120 25.939 1.00 93.81 1112 TYR A CA 1
ATOM 8536 C C . TYR A 1 1112 ? -23.914 -18.253 26.066 1.00 93.81 1112 TYR A C 1
ATOM 8538 O O . TYR A 1 1112 ? -23.831 -19.030 27.012 1.00 93.81 1112 TYR A O 1
ATOM 8546 N N . ILE A 1 1113 ? -24.869 -18.354 25.140 1.00 93.25 1113 ILE A N 1
ATOM 8547 C CA . ILE A 1 1113 ? -25.903 -19.398 25.178 1.00 93.25 1113 ILE A CA 1
ATOM 8548 C C . ILE A 1 1113 ? -25.499 -20.585 24.300 1.00 93.25 1113 ILE A C 1
ATOM 8550 O O . ILE A 1 1113 ? -25.789 -21.725 24.653 1.00 93.25 1113 ILE A O 1
ATOM 8554 N N . LEU A 1 1114 ? -24.804 -20.335 23.186 1.00 93.06 1114 LEU A N 1
ATOM 8555 C CA . LEU A 1 1114 ? -24.366 -21.382 22.263 1.00 93.06 1114 LEU A CA 1
ATOM 8556 C C . LEU A 1 1114 ? -22.878 -21.725 22.413 1.00 93.06 1114 LEU A C 1
ATOM 8558 O O . LEU A 1 1114 ? -22.561 -22.848 22.791 1.00 93.06 1114 LEU A O 1
ATOM 8562 N N . MET A 1 1115 ? -21.973 -20.786 22.119 1.00 93.56 1115 MET A N 1
ATOM 8563 C CA . MET A 1 1115 ? -20.535 -21.061 22.003 1.00 93.56 1115 MET A CA 1
ATOM 8564 C C . MET A 1 1115 ? -19.925 -21.590 23.302 1.00 93.56 1115 MET A C 1
ATOM 8566 O O . MET A 1 1115 ? -19.298 -22.643 23.268 1.00 93.56 1115 MET A O 1
ATOM 8570 N N . LEU A 1 1116 ? -20.086 -20.885 24.431 1.00 93.56 1116 LEU A N 1
ATOM 8571 C CA . LEU A 1 1116 ? -19.468 -21.282 25.703 1.00 93.56 1116 LEU A CA 1
ATOM 8572 C C . LEU A 1 1116 ? -20.004 -22.630 26.227 1.00 93.56 1116 LEU A C 1
ATOM 8574 O O . LEU A 1 1116 ? -19.177 -23.493 26.524 1.00 93.56 1116 LEU A O 1
ATOM 8578 N N . PRO A 1 1117 ? -21.330 -22.885 26.302 1.00 95.75 1117 PRO A N 1
ATOM 8579 C CA . PRO A 1 1117 ? -21.835 -24.179 26.767 1.00 95.75 1117 PRO A CA 1
ATOM 8580 C C . PRO A 1 1117 ? -21.479 -25.335 25.830 1.00 95.75 1117 PRO A C 1
ATOM 8582 O O . PRO A 1 1117 ? -21.099 -26.405 26.299 1.00 95.75 1117 PRO A O 1
ATOM 8585 N N . LEU A 1 1118 ? -21.564 -25.125 24.509 1.00 93.06 1118 LEU A N 1
ATOM 8586 C CA . LEU A 1 1118 ? -21.182 -26.145 23.531 1.00 93.06 1118 LEU A CA 1
ATOM 8587 C C . LEU A 1 1118 ? -19.676 -26.423 23.583 1.00 93.06 1118 LEU A C 1
ATOM 8589 O O . LEU A 1 1118 ? -19.272 -27.580 23.571 1.00 93.06 1118 LEU A O 1
ATOM 8593 N N . GLY A 1 1119 ? -18.858 -25.373 23.676 1.00 91.81 1119 GLY A N 1
ATOM 8594 C CA . GLY A 1 1119 ? -17.410 -25.471 23.815 1.00 91.81 1119 GLY A CA 1
ATOM 8595 C C . GLY A 1 1119 ? -17.009 -26.223 25.082 1.00 91.81 1119 GLY A C 1
ATOM 8596 O O . GLY A 1 1119 ? -16.194 -27.136 24.996 1.00 91.81 1119 GLY A O 1
ATOM 8597 N N . TYR A 1 1120 ? -17.633 -25.925 26.229 1.00 93.62 1120 TYR A N 1
ATOM 8598 C CA . TYR A 1 1120 ? -17.437 -26.670 27.479 1.00 93.62 1120 TYR A CA 1
ATOM 8599 C C . TYR A 1 1120 ? -17.810 -28.148 27.326 1.00 93.62 1120 TYR A C 1
ATOM 8601 O O . TYR A 1 1120 ? -16.984 -29.016 27.588 1.00 93.62 1120 TYR A O 1
ATOM 8609 N N . PHE A 1 1121 ? -19.018 -28.440 26.834 1.00 94.56 1121 PHE A N 1
ATOM 8610 C CA . PHE A 1 1121 ? -19.488 -29.814 26.650 1.00 94.56 1121 PHE A CA 1
ATOM 8611 C C . PHE A 1 1121 ? -18.557 -30.618 25.730 1.00 94.56 1121 PHE A C 1
ATOM 8613 O O . PHE A 1 1121 ? -18.182 -31.745 26.040 1.00 94.56 1121 PHE A O 1
ATOM 8620 N N . LEU A 1 1122 ? -18.135 -30.037 24.603 1.00 91.69 1122 LEU A N 1
ATOM 8621 C CA . LEU A 1 1122 ? -17.249 -30.716 23.659 1.00 91.69 1122 LEU A CA 1
ATOM 8622 C C . LEU A 1 1122 ? -15.822 -30.873 24.200 1.00 91.69 1122 LEU A C 1
ATOM 8624 O O . LEU A 1 1122 ? -15.205 -31.915 23.986 1.00 91.69 1122 LEU A O 1
ATOM 8628 N N . SER A 1 1123 ? -15.287 -29.854 24.875 1.00 88.31 1123 SER A N 1
ATOM 8629 C CA . SER A 1 1123 ? -13.914 -29.881 25.394 1.00 88.31 1123 SER A CA 1
ATOM 8630 C C . SER A 1 1123 ? -13.768 -30.787 26.617 1.00 88.31 1123 SER A C 1
ATOM 8632 O O . SER A 1 1123 ? -12.863 -31.621 26.634 1.00 88.31 1123 SER A O 1
ATOM 8634 N N . VAL A 1 1124 ? -14.671 -30.664 27.595 1.00 87.88 1124 VAL A N 1
ATOM 8635 C CA . VAL A 1 1124 ? -14.603 -31.332 28.904 1.00 87.88 1124 VAL A CA 1
ATOM 8636 C C . VAL A 1 1124 ? -15.386 -32.646 28.916 1.00 87.88 1124 VAL A C 1
ATOM 8638 O O . VAL A 1 1124 ? -14.794 -33.695 29.152 1.00 87.88 1124 VAL A O 1
ATOM 8641 N N . ASP A 1 1125 ? -16.694 -32.622 28.632 1.00 90.69 1125 ASP A N 1
ATOM 8642 C CA . ASP A 1 1125 ? -17.561 -33.801 28.821 1.00 90.69 1125 ASP A CA 1
ATOM 8643 C C . ASP A 1 1125 ? -17.359 -34.870 27.735 1.00 90.69 1125 ASP A C 1
ATOM 8645 O O . ASP A 1 1125 ? -17.321 -36.067 28.021 1.00 90.69 1125 ASP A O 1
ATOM 8649 N N . VAL A 1 1126 ? -17.221 -34.448 26.473 1.00 91.81 1126 VAL A N 1
ATOM 8650 C CA . VAL A 1 1126 ? -16.912 -35.341 25.339 1.00 91.81 1126 VAL A CA 1
ATOM 8651 C C . VAL A 1 1126 ? -15.413 -35.662 25.274 1.00 91.81 1126 VAL A C 1
ATOM 8653 O O . VAL A 1 1126 ? -15.019 -36.654 24.660 1.00 91.81 1126 VAL A O 1
ATOM 8656 N N . GLY A 1 1127 ? -14.574 -34.850 25.923 1.00 84.88 1127 GLY A N 1
ATOM 8657 C CA . GLY A 1 1127 ? -13.127 -35.047 25.978 1.00 84.88 1127 GLY A CA 1
ATOM 8658 C C . GLY A 1 1127 ? -12.393 -34.710 24.676 1.00 84.88 1127 GLY A C 1
ATOM 8659 O O . GLY A 1 1127 ? -11.341 -35.289 24.413 1.00 84.88 1127 GLY A O 1
ATOM 8660 N N . LEU A 1 1128 ? -12.916 -33.796 23.844 1.00 83.31 1128 LEU A N 1
ATOM 8661 C CA . LEU A 1 1128 ? -12.204 -33.305 22.649 1.00 83.31 1128 LEU A CA 1
ATOM 8662 C C . LEU A 1 1128 ? -11.113 -32.275 22.982 1.00 83.31 1128 LEU A C 1
ATOM 8664 O O . LEU A 1 1128 ? -10.421 -31.811 22.075 1.00 83.31 1128 LEU A O 1
ATOM 8668 N N . GLY A 1 1129 ? -10.965 -31.891 24.252 1.00 85.56 1129 GLY A N 1
ATOM 8669 C CA . GLY A 1 1129 ? -9.952 -30.939 24.688 1.00 85.56 1129 GLY A CA 1
ATOM 8670 C C . GLY A 1 1129 ? -10.099 -29.578 24.003 1.00 85.56 1129 GLY A C 1
ATOM 8671 O O . GLY A 1 1129 ? -11.212 -29.106 23.759 1.00 85.56 1129 GLY A O 1
ATOM 8672 N N . VAL A 1 1130 ? -8.980 -28.948 23.644 1.00 81.19 1130 VAL A N 1
ATOM 8673 C CA . VAL A 1 1130 ? -8.958 -27.628 22.974 1.00 81.19 1130 VAL A CA 1
ATOM 8674 C C . VAL A 1 1130 ? -9.788 -27.613 21.685 1.00 81.19 1130 VAL A C 1
ATOM 8676 O O . VAL A 1 1130 ? -10.507 -26.646 21.434 1.00 81.19 1130 VAL A O 1
ATOM 8679 N N . ASP A 1 1131 ? -9.775 -28.691 20.895 1.00 82.12 1131 ASP A N 1
ATOM 8680 C CA . ASP A 1 1131 ? -10.543 -28.771 19.644 1.00 82.12 1131 ASP A CA 1
ATOM 8681 C C . ASP A 1 1131 ? -12.052 -28.617 19.875 1.00 82.12 1131 ASP A C 1
ATOM 8683 O O . ASP A 1 1131 ? -12.752 -28.000 19.067 1.00 82.12 1131 ASP A O 1
ATOM 8687 N N . GLY A 1 1132 ? -12.557 -29.144 20.996 1.00 86.69 1132 GLY A N 1
ATOM 8688 C CA . GLY A 1 1132 ? -13.954 -28.989 21.393 1.00 86.69 1132 GLY A CA 1
ATOM 8689 C C . GLY A 1 1132 ? -14.335 -27.526 21.623 1.00 86.69 1132 GLY A C 1
ATOM 8690 O O . GLY A 1 1132 ? -15.411 -27.094 21.205 1.00 86.69 1132 GLY A O 1
ATOM 8691 N N . MET A 1 1133 ? -13.423 -26.736 22.198 1.00 89.25 1133 MET A N 1
ATOM 8692 C CA . MET A 1 1133 ? -13.635 -25.304 22.410 1.00 89.25 1133 MET A CA 1
ATOM 8693 C C . MET A 1 1133 ? -13.673 -24.534 21.082 1.00 89.25 1133 MET A C 1
ATOM 8695 O O . MET A 1 1133 ? -14.575 -23.725 20.860 1.00 89.25 1133 MET A O 1
ATOM 8699 N N . TRP A 1 1134 ? -12.750 -24.823 20.158 1.00 85.38 1134 TRP A N 1
ATOM 8700 C CA . TRP A 1 1134 ? -12.711 -24.189 18.831 1.00 85.38 1134 TRP A CA 1
ATOM 8701 C C . TRP A 1 1134 ? -13.893 -24.597 17.936 1.00 85.38 1134 TRP A C 1
ATOM 8703 O O . TRP A 1 1134 ? -14.414 -23.770 17.190 1.00 85.38 1134 TRP A O 1
ATOM 8713 N N . LEU A 1 1135 ? -14.425 -25.815 18.071 1.00 84.88 1135 LEU A N 1
ATOM 8714 C CA . LEU A 1 1135 ? -15.717 -26.180 17.472 1.00 84.88 1135 LEU A CA 1
ATOM 8715 C C . LEU A 1 1135 ? -16.875 -25.334 18.023 1.00 84.88 1135 LEU A C 1
ATOM 8717 O O . LEU A 1 1135 ? -17.741 -24.905 17.256 1.00 84.88 1135 LEU A O 1
ATOM 8721 N N . GLY A 1 1136 ? -16.859 -25.043 19.327 1.00 88.31 1136 GLY A N 1
ATOM 8722 C CA . GLY A 1 1136 ? -17.756 -24.069 19.946 1.00 88.31 1136 GLY A CA 1
ATOM 8723 C C . GLY A 1 1136 ? -17.650 -22.695 19.279 1.00 88.31 1136 GLY A C 1
ATOM 8724 O O . GLY A 1 1136 ? -18.670 -22.162 18.833 1.00 88.31 1136 GLY A O 1
ATOM 8725 N N . PHE A 1 1137 ? -16.430 -22.154 19.135 1.00 86.06 1137 PHE A N 1
ATOM 8726 C CA . PHE A 1 1137 ? -16.165 -20.883 18.434 1.00 86.06 1137 PHE A CA 1
ATOM 8727 C C . PHE A 1 1137 ? -16.727 -20.870 17.007 1.00 86.06 1137 PHE A C 1
ATOM 8729 O O . PHE A 1 1137 ? -17.384 -19.904 16.617 1.00 86.06 1137 PHE A O 1
ATOM 8736 N N . ALA A 1 1138 ? -16.548 -21.955 16.247 1.00 83.12 1138 ALA A N 1
ATOM 8737 C CA . ALA A 1 1138 ? -17.082 -22.081 14.889 1.00 83.12 1138 ALA A CA 1
ATOM 8738 C C . ALA A 1 1138 ? -18.613 -22.000 14.855 1.00 83.12 1138 ALA A C 1
ATOM 8740 O O . ALA A 1 1138 ? -19.189 -21.298 14.018 1.00 83.12 1138 ALA A O 1
ATOM 8741 N N . ALA A 1 1139 ? -19.283 -22.690 15.780 1.00 83.50 1139 ALA A N 1
ATOM 8742 C CA . ALA A 1 1139 ? -20.736 -22.653 15.897 1.00 83.50 1139 ALA A CA 1
ATOM 8743 C C . ALA A 1 1139 ? -21.237 -21.247 16.270 1.00 83.50 1139 ALA A C 1
ATOM 8745 O O . ALA A 1 1139 ? -22.162 -20.740 15.640 1.00 83.50 1139 ALA A O 1
ATOM 8746 N N . GLY A 1 1140 ? -20.594 -20.586 17.237 1.00 86.44 1140 GLY A N 1
ATOM 8747 C CA . GLY A 1 1140 ? -20.931 -19.216 17.630 1.00 86.44 1140 GLY A CA 1
ATOM 8748 C C . GLY A 1 1140 ? -20.781 -18.220 16.477 1.00 86.44 1140 GLY A C 1
ATOM 8749 O O . GLY A 1 1140 ? -21.746 -17.551 16.105 1.00 86.44 1140 GLY A O 1
ATOM 8750 N N . ALA A 1 1141 ? -19.596 -18.165 15.864 1.00 82.50 1141 ALA A N 1
ATOM 8751 C CA . ALA A 1 1141 ? -19.292 -17.229 14.780 1.00 82.50 1141 ALA A CA 1
ATOM 8752 C C . ALA A 1 1141 ? -20.174 -17.460 13.540 1.00 82.50 1141 ALA A C 1
ATOM 8754 O O . ALA A 1 1141 ? -20.642 -16.506 12.915 1.00 82.50 1141 ALA A O 1
ATOM 8755 N N . SER A 1 1142 ? -20.459 -18.720 13.189 1.00 79.12 1142 SER A N 1
ATOM 8756 C CA . SER A 1 1142 ? -21.332 -19.038 12.049 1.00 79.12 1142 SER A CA 1
ATOM 8757 C C . SER A 1 1142 ? -22.779 -18.589 12.269 1.00 79.12 1142 SER A C 1
ATOM 8759 O O . SER A 1 1142 ? -23.387 -18.045 11.345 1.00 79.12 1142 SER A O 1
ATOM 8761 N N . VAL A 1 1143 ? -23.320 -18.729 13.487 1.00 84.00 1143 VAL A N 1
ATOM 8762 C CA . VAL A 1 1143 ? -24.664 -18.231 13.827 1.00 84.00 1143 VAL A CA 1
ATOM 8763 C C . VAL A 1 1143 ? -24.722 -16.708 13.777 1.00 84.00 1143 VAL A C 1
ATOM 8765 O O . VAL A 1 1143 ? -25.697 -16.165 13.249 1.00 84.00 1143 VAL A O 1
ATOM 8768 N N . ILE A 1 1144 ? -23.685 -16.007 14.246 1.00 83.06 1144 ILE A N 1
ATOM 8769 C CA . ILE A 1 1144 ? -23.614 -14.543 14.136 1.00 83.06 1144 ILE A CA 1
ATOM 8770 C C . ILE A 1 1144 ? -23.578 -14.130 12.665 1.00 83.06 1144 ILE A C 1
ATOM 8772 O O . ILE A 1 1144 ? -24.402 -13.321 12.237 1.00 83.06 1144 ILE A O 1
ATOM 8776 N N . ALA A 1 1145 ? -22.679 -14.718 11.872 1.00 78.06 1145 ALA A N 1
ATOM 8777 C CA . ALA A 1 1145 ? -22.543 -14.396 10.458 1.00 78.06 1145 ALA A CA 1
ATOM 8778 C C . ALA A 1 1145 ? -23.847 -14.653 9.676 1.00 78.06 1145 ALA A C 1
ATOM 8780 O O . ALA A 1 1145 ? -24.289 -13.802 8.898 1.00 78.06 1145 ALA A O 1
ATOM 8781 N N . ALA A 1 1146 ? -24.510 -15.786 9.921 1.00 75.50 1146 ALA A N 1
ATOM 8782 C CA . ALA A 1 1146 ? -25.792 -16.112 9.301 1.00 75.50 1146 ALA A CA 1
ATOM 8783 C C . ALA A 1 1146 ? -26.902 -15.135 9.723 1.00 75.50 1146 ALA A C 1
ATOM 8785 O O . ALA A 1 1146 ? -27.629 -14.619 8.874 1.00 75.50 1146 ALA A O 1
ATOM 8786 N N . SER A 1 1147 ? -26.997 -14.827 11.020 1.00 81.50 1147 SER A N 1
ATOM 8787 C CA . SER A 1 1147 ? -28.002 -13.903 11.559 1.00 81.50 1147 SER A CA 1
ATOM 8788 C C . SER A 1 1147 ? -27.815 -12.489 11.016 1.00 81.50 1147 SER A C 1
ATOM 8790 O O . SER A 1 1147 ? -28.778 -11.846 10.609 1.00 81.50 1147 SER A O 1
ATOM 8792 N N . TYR A 1 1148 ? -26.575 -12.003 10.953 1.00 85.19 1148 TYR A N 1
ATOM 8793 C CA . TYR A 1 1148 ? -26.270 -10.691 10.389 1.00 85.19 1148 TYR A CA 1
ATOM 8794 C C . TYR A 1 1148 ? -26.591 -10.620 8.900 1.00 85.19 1148 TYR A C 1
ATOM 8796 O O . TYR A 1 1148 ? -27.166 -9.628 8.454 1.00 85.19 1148 TYR A O 1
ATOM 8804 N N . THR A 1 1149 ? -26.283 -11.679 8.148 1.00 76.50 1149 THR A N 1
ATOM 8805 C CA . THR A 1 1149 ? -26.639 -11.774 6.728 1.00 76.50 1149 THR A CA 1
ATOM 8806 C C . THR A 1 1149 ? -28.154 -11.705 6.549 1.00 76.50 1149 THR A C 1
ATOM 8808 O O . THR A 1 1149 ? -28.627 -10.943 5.713 1.00 76.50 1149 THR A O 1
ATOM 8811 N N . ALA A 1 1150 ? -28.919 -12.435 7.366 1.00 74.38 1150 ALA A N 1
ATOM 8812 C CA . ALA A 1 1150 ? -30.381 -12.441 7.315 1.00 74.38 1150 ALA A CA 1
ATOM 8813 C C . ALA A 1 1150 ? -31.019 -11.099 7.716 1.00 74.38 1150 ALA A C 1
ATOM 8815 O O . ALA A 1 1150 ? -32.094 -10.776 7.232 1.00 74.38 1150 ALA A O 1
ATOM 8816 N N . ILE A 1 1151 ? -30.379 -10.326 8.597 1.00 79.69 1151 ILE A N 1
ATOM 8817 C CA . ILE A 1 1151 ? -30.849 -8.987 8.990 1.00 79.69 1151 ILE A CA 1
ATOM 8818 C C . ILE A 1 1151 ? -30.531 -7.936 7.910 1.00 79.69 1151 ILE A C 1
ATOM 8820 O O . ILE A 1 1151 ? -31.254 -6.949 7.789 1.00 79.69 1151 ILE A O 1
ATOM 8824 N N . LEU A 1 1152 ? -29.427 -8.104 7.170 1.00 75.12 1152 LEU A N 1
ATOM 8825 C CA . LEU A 1 1152 ? -29.004 -7.173 6.115 1.00 75.12 1152 LEU A CA 1
ATOM 8826 C C . LEU A 1 1152 ? -29.649 -7.445 4.749 1.00 75.12 1152 LEU A C 1
ATOM 8828 O O . LEU A 1 1152 ? -29.699 -6.523 3.929 1.00 75.12 1152 LEU A O 1
ATOM 8832 N N . ALA A 1 1153 ? -30.063 -8.689 4.492 1.00 69.12 1153 ALA A N 1
ATOM 8833 C CA . ALA A 1 1153 ? -30.845 -9.090 3.323 1.00 69.12 1153 ALA A CA 1
ATOM 8834 C C . ALA A 1 1153 ? -32.287 -8.582 3.435 1.00 69.12 1153 ALA A C 1
ATOM 8836 O O . ALA A 1 1153 ? -32.794 -8.080 2.403 1.00 69.12 1153 ALA A O 1
#